Protein AF-A0A068RLD0-F1 (afdb_monomer)

Solvent-accessible surface area (backbone atoms only — not comparable to full-atom values): 59515 Å² total; per-residue (Å²): 131,88,86,85,87,88,84,91,85,89,87,86,87,90,86,86,86,90,85,85,86,89,87,92,86,91,91,86,91,84,88,92,81,88,86,88,89,85,88,83,85,86,84,85,84,87,80,84,80,76,86,76,79,76,85,68,75,95,74,76,73,64,62,68,60,53,54,56,52,52,64,69,56,54,84,63,63,58,48,75,42,72,33,58,31,39,39,32,17,35,70,66,40,95,51,32,33,37,39,74,50,76,45,65,38,77,26,29,44,34,42,27,74,58,65,34,31,42,37,39,34,32,40,47,73,54,72,64,68,99,77,73,49,73,57,79,63,46,43,36,37,40,38,40,49,62,85,55,41,54,85,42,26,42,45,57,27,53,48,92,81,79,46,37,32,37,43,36,36,46,39,83,38,31,57,52,38,28,38,56,46,86,59,62,96,88,57,99,58,77,70,44,43,27,45,40,50,72,48,76,51,83,89,88,65,97,62,87,62,79,77,79,78,48,48,52,57,69,99,80,77,98,74,70,82,50,59,51,71,62,45,70,31,28,25,41,37,31,35,30,53,40,81,47,71,67,38,46,49,45,54,52,55,46,52,58,55,31,28,77,71,37,33,24,75,56,90,87,48,94,73,67,48,68,67,75,68,46,75,39,52,56,81,64,67,54,70,74,53,96,92,50,94,74,75,53,88,57,68,80,89,56,83,86,74,60,58,63,65,30,60,70,34,60,68,45,38,53,52,53,49,17,35,44,49,71,52,71,39,54,73,79,63,56,50,71,66,36,48,50,63,50,48,77,39,55,62,69,53,41,54,50,50,55,53,48,54,54,49,51,45,73,66,66,72,70,80,93,82,75,95,81,80,94,72,86,84,73,98,78,60,80,70,61,66,49,60,67,74,59,55,51,55,57,51,53,53,44,74,67,38,69,65,49,70,46,54,71,60,65,65,62,77,73,82,66,89,68,67,95,55,57,41,67,42,39,37,38,37,41,32,61,57,40,70,35,40,48,76,68,40,81,42,66,29,23,58,56,49,63,70,46,50,91,53,37,82,40,40,34,39,41,30,46,28,37,55,70,78,36,76,61,77,44,64,88,42,104,59,40,52,51,59,49,48,50,47,53,52,49,41,37,49,75,63,13,40,49,53,85,88,42,53,27,35,60,60,53,36,28,71,67,34,52,74,63,42,24,34,38,27,33,41,54,56,100,88,52,39,55,63,63,54,52,64,67,70,38,57,54,86,89,40,35,31,48,31,39,37,45,40,54,63,12,55,47,66,44,60,44,50,80,58,50,79,55,55,76,92,31,54,32,66,79,77,36,74,69,47,70,36,78,40,74,45,88,92,42,80,86,50,80,61,49,75,31,56,49,35,39,16,42,30,35,25,2,62,56,34,41,39,53,43,32,61,65,71,62,62,89,67,94,70,56,63,28,29,36,25,37,40,40,49,31,27,43,15,24,30,35,57,33,92,85,43,61,77,63,22,34,35,40,23,68,69,20,53,73,42,52,44,92,50,44,52,37,23,38,65,50,62,37,45,75,39,62,17,64,49,30,60,48,55,51,47,38,36,44,56,28,56,22,55,65,63,48,60,49,50,41,46,50,56,54,49,56,57,53,67,36,45,87,77,35,63,65,63,28,31,52,55,24,54,63,58,55,47,96,89,38,59,34,45,52,51,25,50,44,37,73,72,39,41,54,81,74,62,36,64,67,57,51,50,50,52,52,50,52,43,53,49,51,55,48,40,27,42,68,45,44,49,35,65,39,87,52,29,34,27,20,34,47,45,60,39,89,78,65,74,54,48,59,69,25,32,40,36,28,37,59,47,97,80,66,45,84,95,41,59,47,73,46,64,47,71,28,41,38,33,28,81,79,36,62,49,66,16,15,44,32,72,35,36,29,41,90,53,83,90,54,65,80,45,39,19,34,38,31,37,31,66,43,62,78,60,38,67,44,44,30,23,61,58,38,57,20,41,67,44,56,36,33,41,32,62,46,74,64,68,49,43,34,86,91,45,43,58,37,74,48,71,89,72,79,75,74,87,51,63,69,45,94,73,68,50,73,66,54,50,45,52,50,52,46,54,43,59,54,58,64,46,47,70,57,38,57,53,20,33,56,39,46,26,71,71,38,93,57,14,31,74,29,73,66,26,46,53,34,33,51,55,35,54,48,50,70,41,24,69,51,33,63,49,84,79,82,85,57,75,91,67,53,66,82,52,39,42,52,50,71,66,56,79,62,53,56,68,46,83,45,86,51,60,67,26,49,59,31,61,67,65,50,77,60,59,66,48,52,52,59,44,54,78,66,70,69,74,74,80,91,80,68,88,82,75,67,71,83,69,67,82,80,78,80,82,93,86,131

Radius of gyration: 34.32 Å; Cα contacts (8 Å, |Δi|>4): 1783; chains: 1; bounding box: 108×121×88 Å

Foldseek 3Di:
DDDDDDDDDDDDDDDDDDDDDDDDDDDDDDDDDDDDDDDDDDDDDDDDDPPPPPPPPPPDPPVVVLLVVVVVVCVPFKFKAAFQKKFWAADQAPQEGATDDMARAPWMWMQGVQLQKIKTKGWAWDADDPPRDTDDTWIKIFMDHNVQADQQQWAKADDPPPQKIKIKGATQWFTFMWTWDDDDPPDPDDIFIATDLWDFDDPPDQDQDDDDPAQLDDDDDRGDRDTRLRGRTRIMMTMFGNPDVVRVVSSVVCVSVCCSVSNRPDPPAPDDSHRHGHYDHLQPDFDDDVPDDDGDRAHPDDVPLQDVLCLVPLLNLLLVLQCCLSLLDPSRLDDSLLSVLLSPDDSQLNNVLSVVSQVCLVVLDPPPDDDDDDDDDDDDDSVNSRNDDRSNVSSVVLVVDVVSVVSSVCPPDPCDPDDPQWDFAWEWEDESHGIRTDGGDTDRFFQLCVVCVVQNHQKHKYAYAYRSRHADDFPPDPRYHHVSSLVSLLSCAVRAGDRRPFGWHFQAAAPVQLLRRMGMTGTDDPVDDSVNSQVQLADLFPAFFLLLSRNLSNVRRDRWAWFDQDDPVQEAEPPDEWLKFWAADPVDRVDDIDIFTQAQQEWADELQLQVRRCVRVVPDDPGGFQKFFKDARSFTHMHGYDNVRPHSHIYDYPNRRSGGHPGGTIITDDGQDKAFDWDWLQLVLLLVLLPQDLVLLVVLLVVVVVLLVCLLVDLVSVLVVLLNVQDPVRVSVVLSVCSVVCCSVVVPVVSVVVSLVVSVVVLVCCQQIVTGTAPQKIKTAEDEDPVLPAEPLEKWAWEADSVPDPVRIDTDFAWKKKAFPPAQASQLIATGGYDDDPNCSSHYSYMYWHSDDNHHPQCLNLGGHRSTTIMMIGPDPSSARDPVSHNPGGDDLPADAADGDSGHDSSNSSVLSSVCSNQLCLVQLVQLLSQVLLVDPSRCPPPLSSVSSNQNSNSVCCSPRVDGDHDDPVSGDQEDEPSNVPSSGHYDQRPDSSSVSNVVSPPVVVVVSVVVVVPDPDPPPDDPPPPVVPPPPDDPDD

Structure (mmCIF, N/CA/C/O backbone):
data_AF-A0A068RLD0-F1
#
_entry.id   AF-A0A068RLD0-F1
#
loop_
_atom_site.group_PDB
_atom_site.id
_atom_site.type_symbol
_atom_site.label_atom_id
_atom_site.label_alt_id
_atom_site.label_comp_id
_atom_site.label_asym_id
_atom_site.label_entity_id
_atom_site.label_seq_id
_atom_site.pdbx_PDB_ins_code
_atom_site.Cartn_x
_atom_site.Cartn_y
_atom_site.Cartn_z
_atom_site.occupancy
_atom_site.B_iso_or_equiv
_atom_site.auth_seq_id
_atom_site.auth_comp_id
_atom_site.auth_asym_id
_atom_site.auth_atom_id
_atom_site.pdbx_PDB_model_num
ATOM 1 N N . MET A 1 1 ? 28.219 -47.970 17.536 1.00 28.02 1 MET A N 1
ATOM 2 C CA . MET A 1 1 ? 27.788 -49.389 17.518 1.00 28.02 1 MET A CA 1
ATOM 3 C C . MET A 1 1 ? 26.520 -49.421 16.662 1.00 28.02 1 MET A C 1
ATOM 5 O O . MET A 1 1 ? 25.699 -48.539 16.855 1.00 28.02 1 MET A O 1
ATOM 9 N N . LEU A 1 2 ? 26.481 -50.122 15.516 1.00 21.19 2 LEU A N 1
ATOM 10 C CA . LEU A 1 2 ? 26.138 -51.561 15.391 1.00 21.19 2 LEU A CA 1
ATOM 11 C C . LEU A 1 2 ? 24.759 -51.814 16.042 1.00 21.19 2 LEU A C 1
ATOM 13 O O . LEU A 1 2 ? 24.654 -51.588 17.239 1.00 21.19 2 LEU A O 1
ATOM 17 N N . GLY A 1 3 ? 23.659 -52.174 15.366 1.00 22.09 3 GLY A N 1
ATOM 18 C CA . GLY A 1 3 ? 23.424 -53.154 14.279 1.00 22.09 3 GLY A CA 1
ATOM 19 C C . GLY A 1 3 ? 22.401 -54.196 14.816 1.00 22.09 3 GLY A C 1
ATOM 20 O O . GLY A 1 3 ? 22.328 -54.346 16.028 1.00 22.09 3 GLY A O 1
ATOM 21 N N . ALA A 1 4 ? 21.567 -54.939 14.073 1.00 23.88 4 ALA A N 1
ATOM 22 C CA . ALA A 1 4 ? 21.276 -55.050 12.636 1.00 23.88 4 ALA A CA 1
ATOM 23 C C . ALA A 1 4 ? 19.882 -55.735 12.411 1.00 23.88 4 ALA A C 1
ATOM 25 O O . ALA A 1 4 ? 19.234 -56.151 13.367 1.00 23.88 4 ALA A O 1
ATOM 26 N N . PHE A 1 5 ? 19.438 -55.883 11.152 1.00 23.45 5 PHE A N 1
ATOM 27 C CA . PHE A 1 5 ? 18.302 -56.730 10.689 1.00 23.45 5 PHE A CA 1
ATOM 28 C C . PHE A 1 5 ? 18.820 -58.103 10.160 1.00 23.45 5 PHE A C 1
ATOM 30 O O . PHE A 1 5 ? 20.037 -58.244 10.033 1.00 23.45 5 PHE A O 1
ATOM 37 N N . PRO A 1 6 ? 17.990 -59.012 9.581 1.00 49.09 6 PRO A N 1
ATOM 38 C CA . PRO A 1 6 ? 16.738 -59.681 10.007 1.00 49.09 6 PRO A CA 1
ATOM 39 C C . PRO A 1 6 ? 16.940 -61.237 10.042 1.00 49.09 6 PRO A C 1
ATOM 41 O O . PRO A 1 6 ? 18.098 -61.658 10.051 1.00 49.09 6 PRO A O 1
ATOM 44 N N . PRO A 1 7 ? 15.904 -62.130 10.025 1.00 36.84 7 PRO A N 1
ATOM 45 C CA . PRO A 1 7 ? 15.426 -62.670 8.720 1.00 36.84 7 PRO A CA 1
ATOM 46 C C . PRO A 1 7 ? 13.983 -63.279 8.619 1.00 36.84 7 PRO A C 1
ATOM 48 O O . PRO A 1 7 ? 13.400 -63.698 9.606 1.00 36.84 7 PRO A O 1
ATOM 51 N N . ARG A 1 8 ? 13.479 -63.370 7.363 1.00 25.72 8 ARG A N 1
ATOM 52 C CA . ARG A 1 8 ? 12.731 -64.466 6.644 1.00 25.72 8 ARG A CA 1
ATOM 53 C C . ARG A 1 8 ? 11.837 -65.478 7.429 1.00 25.72 8 ARG A C 1
ATOM 55 O O . ARG A 1 8 ? 12.256 -65.973 8.459 1.00 25.72 8 ARG A O 1
ATOM 62 N N . VAL A 1 9 ? 10.694 -66.001 6.929 1.00 26.98 9 VAL A N 1
ATOM 63 C CA . VAL A 1 9 ? 9.975 -65.927 5.618 1.00 26.98 9 VAL A CA 1
ATOM 64 C C . VAL A 1 9 ? 8.508 -66.424 5.754 1.00 26.98 9 VAL A C 1
ATOM 66 O O . VAL A 1 9 ? 8.238 -67.208 6.659 1.00 26.98 9 VAL A O 1
ATOM 69 N N . SER A 1 10 ? 7.575 -66.053 4.849 1.00 26.17 10 SER A N 1
ATOM 70 C CA . SER A 1 10 ? 6.243 -66.705 4.653 1.00 26.17 10 SER A CA 1
ATOM 71 C C . SER A 1 10 ? 5.507 -66.246 3.365 1.00 26.17 10 SER A C 1
ATOM 73 O O . SER A 1 10 ? 5.958 -65.303 2.713 1.00 26.17 10 SER A O 1
ATOM 75 N N . ARG A 1 11 ? 4.381 -66.901 3.002 1.00 27.19 11 ARG A N 1
ATOM 76 C CA . ARG A 1 11 ? 3.351 -66.485 2.007 1.00 27.19 11 ARG A CA 1
ATOM 77 C C . ARG A 1 11 ? 1.984 -67.126 2.320 1.00 27.19 11 ARG A C 1
ATOM 79 O O . ARG A 1 11 ? 1.985 -68.248 2.817 1.00 27.19 11 ARG A O 1
ATOM 86 N N . LEU A 1 12 ? 0.875 -66.504 1.889 1.00 27.53 12 LEU A N 1
ATOM 87 C CA . LEU A 1 12 ? -0.168 -67.133 1.043 1.00 27.53 12 LEU A CA 1
ATOM 88 C C . LEU A 1 12 ? -1.182 -66.091 0.510 1.00 27.53 12 LEU A C 1
ATOM 90 O O . LEU A 1 12 ? -1.194 -64.949 0.967 1.00 27.53 12 LEU A O 1
ATOM 94 N N . ASP A 1 13 ? -1.959 -66.475 -0.506 1.00 28.69 13 ASP A N 1
ATOM 95 C CA . ASP A 1 13 ? -2.697 -65.585 -1.422 1.00 28.69 13 ASP A CA 1
ATOM 96 C C . ASP A 1 13 ? -4.200 -65.400 -1.090 1.00 28.69 13 ASP A C 1
ATOM 98 O O . ASP A 1 13 ? -4.769 -66.141 -0.290 1.00 28.69 13 ASP A O 1
ATOM 102 N N . GLY A 1 14 ? -4.879 -64.450 -1.759 1.00 27.56 14 GLY A N 1
ATOM 103 C CA . GLY A 1 14 ? -6.330 -64.239 -1.606 1.00 27.56 14 GLY A CA 1
ATOM 104 C C . GLY A 1 14 ? -7.023 -63.497 -2.762 1.00 27.56 14 GLY A C 1
ATOM 105 O O . GLY A 1 14 ? -6.972 -62.273 -2.833 1.00 27.56 14 GLY A O 1
ATOM 106 N N . VAL A 1 15 ? -7.719 -64.239 -3.638 1.00 30.12 15 VAL A N 1
ATOM 107 C CA . VAL A 1 15 ? -8.617 -63.757 -4.719 1.00 30.12 15 VAL A CA 1
ATOM 108 C C . VAL A 1 15 ? -9.711 -64.817 -4.951 1.00 30.12 15 VAL A C 1
ATOM 110 O O . VAL A 1 15 ? -9.358 -65.978 -5.163 1.00 30.12 15 VAL A O 1
ATOM 113 N N . PRO A 1 16 ? -11.022 -64.479 -4.916 1.00 40.56 16 PRO A N 1
ATOM 114 C CA . PRO A 1 16 ? -11.844 -64.631 -6.134 1.00 40.56 16 PRO A CA 1
ATOM 115 C C . PRO A 1 16 ? -12.998 -63.606 -6.318 1.00 40.56 16 PRO A C 1
ATOM 117 O O . PRO A 1 16 ? -13.191 -62.680 -5.537 1.00 40.56 16 PRO A O 1
ATOM 120 N N . ARG A 1 17 ? -13.734 -63.769 -7.432 1.00 35.38 17 ARG A N 1
ATOM 121 C CA . ARG A 1 17 ? -14.799 -62.897 -7.992 1.00 35.38 17 ARG A CA 1
ATOM 122 C C . ARG A 1 17 ? -16.193 -63.158 -7.376 1.00 35.38 17 ARG A C 1
ATOM 124 O O . ARG A 1 17 ? -16.347 -64.134 -6.646 1.00 35.38 17 ARG A O 1
ATOM 131 N N . PRO A 1 18 ? -17.236 -62.401 -7.790 1.00 31.47 18 PRO A N 1
ATOM 132 C CA . PRO A 1 18 ? -18.325 -63.071 -8.536 1.00 31.47 18 PRO A CA 1
ATOM 133 C C . PRO A 1 18 ? -18.993 -62.268 -9.692 1.00 31.47 18 PRO A C 1
ATOM 135 O O . PRO A 1 18 ? -18.652 -61.127 -9.992 1.00 31.47 18 PRO A O 1
ATOM 138 N N . GLN A 1 19 ? -19.960 -62.930 -10.342 1.00 28.09 19 GLN A N 1
ATOM 139 C CA . GLN A 1 19 ? -20.948 -62.520 -11.370 1.00 28.09 19 GLN A CA 1
ATOM 140 C C . GLN A 1 19 ? -22.228 -63.386 -11.120 1.00 28.09 19 GLN A C 1
ATOM 142 O O . GLN A 1 19 ? -22.089 -64.346 -10.355 1.00 28.09 19 GLN A O 1
ATOM 147 N N . PRO A 1 20 ? -23.414 -63.216 -11.769 1.00 51.72 20 PRO A N 1
ATOM 148 C CA . PRO A 1 20 ? -23.947 -62.148 -12.638 1.00 51.72 20 PRO A CA 1
ATOM 149 C C . PRO A 1 20 ? -25.430 -61.738 -12.296 1.00 51.72 20 PRO A C 1
ATOM 151 O O . PRO A 1 20 ? -25.898 -61.922 -11.179 1.00 51.72 20 PRO A O 1
ATOM 154 N N . PHE A 1 21 ? -26.166 -61.169 -13.270 1.00 39.25 21 PHE A N 1
ATOM 155 C CA . PHE A 1 21 ? -27.573 -60.684 -13.241 1.00 39.25 21 PHE A CA 1
ATOM 156 C C . PHE A 1 21 ? -28.692 -61.758 -13.181 1.00 39.25 21 PHE A C 1
ATOM 158 O O . PHE A 1 21 ? -28.476 -62.897 -13.594 1.00 39.25 21 PHE A O 1
ATOM 165 N N . PRO A 1 22 ? -29.948 -61.328 -12.903 1.00 43.12 22 PRO A N 1
ATOM 166 C CA . PRO A 1 22 ? -31.121 -61.746 -13.703 1.00 43.12 22 PRO A CA 1
ATOM 167 C C . PRO A 1 22 ? -32.004 -60.578 -14.246 1.00 43.12 22 PRO A C 1
ATOM 169 O O . PRO A 1 22 ? -31.685 -59.404 -14.068 1.00 43.12 22 PRO A O 1
ATOM 172 N N . ARG A 1 23 ? -33.108 -60.900 -14.957 1.00 33.16 23 ARG A N 1
ATOM 173 C CA . ARG A 1 23 ? -34.070 -59.982 -15.640 1.00 33.16 23 ARG A CA 1
ATOM 174 C C . ARG A 1 23 ? -35.529 -60.224 -15.178 1.00 33.16 23 ARG A C 1
ATOM 176 O O . ARG A 1 23 ? -35.827 -61.354 -14.806 1.00 33.16 23 ARG A O 1
ATOM 183 N N . GLY A 1 24 ? -36.465 -59.270 -15.357 1.00 28.81 24 GLY A N 1
ATOM 184 C CA . GLY A 1 24 ? -37.922 -59.565 -15.340 1.00 28.81 24 GLY A CA 1
ATOM 185 C C . GLY A 1 24 ? -38.909 -58.369 -15.320 1.00 28.81 24 GLY A C 1
ATOM 186 O O . GLY A 1 24 ? -38.668 -57.381 -14.640 1.00 28.81 24 GLY A O 1
ATOM 187 N N . LEU A 1 25 ? -40.034 -58.493 -16.046 1.00 37.06 25 LEU A N 1
ATOM 188 C CA . LEU A 1 25 ? -41.263 -57.647 -16.104 1.00 37.06 25 LEU A CA 1
ATOM 189 C C . LEU A 1 25 ? -42.478 -58.620 -16.151 1.00 37.06 25 LEU A C 1
ATOM 191 O O . LEU A 1 25 ? -42.231 -59.735 -16.629 1.00 37.06 25 LEU A O 1
ATOM 195 N N . PRO A 1 26 ? -43.741 -58.306 -15.723 1.00 46.44 26 PRO A N 1
ATOM 196 C CA . PRO A 1 26 ? -44.653 -57.340 -16.405 1.00 46.44 26 PRO A CA 1
ATOM 197 C C . PRO A 1 26 ? -45.846 -56.740 -15.570 1.00 46.44 26 PRO A C 1
ATOM 199 O O . PRO A 1 26 ? -45.991 -57.027 -14.388 1.00 46.44 26 PRO A O 1
ATOM 202 N N . GLY A 1 27 ? -46.768 -55.977 -16.204 1.00 29.25 27 GLY A N 1
ATOM 203 C CA . GLY A 1 27 ? -48.159 -55.738 -15.716 1.00 29.25 27 GLY A CA 1
ATOM 204 C C . GLY A 1 27 ? -48.729 -54.301 -15.855 1.00 29.25 27 GLY A C 1
ATOM 205 O O . GLY A 1 27 ? -48.000 -53.343 -15.625 1.00 29.25 27 GLY A O 1
ATOM 206 N N . VAL A 1 28 ? -50.019 -54.130 -16.229 1.00 37.81 28 VAL A N 1
ATOM 207 C CA . VAL A 1 28 ? -50.714 -52.816 -16.431 1.00 37.81 28 VAL A CA 1
ATOM 208 C C . VAL A 1 28 ? -52.245 -52.907 -16.203 1.00 37.81 28 VAL A C 1
ATOM 210 O O . VAL A 1 28 ? -52.850 -53.883 -16.646 1.00 37.81 28 VAL A O 1
ATOM 213 N N . PRO A 1 29 ? -52.899 -51.871 -15.623 1.00 35.53 29 PRO A N 1
ATOM 214 C CA . PRO A 1 29 ? -54.190 -51.368 -16.148 1.00 35.53 29 PRO A CA 1
ATOM 215 C C . PRO A 1 29 ? -54.297 -49.816 -16.300 1.00 35.53 29 PRO A C 1
ATOM 217 O O . PRO A 1 29 ? -53.360 -49.073 -16.029 1.00 35.53 29 PRO A O 1
ATOM 220 N N . ARG A 1 30 ? -55.454 -49.343 -16.804 1.00 29.80 30 ARG A N 1
ATOM 221 C CA . ARG A 1 30 ? -55.883 -47.954 -17.178 1.00 29.80 30 ARG A CA 1
ATOM 222 C C . ARG A 1 30 ? -57.236 -47.611 -16.468 1.00 29.80 30 ARG A C 1
ATOM 224 O O . ARG A 1 30 ? -57.635 -48.470 -15.683 1.00 29.80 30 ARG A O 1
ATOM 231 N N . PRO A 1 31 ? -58.019 -46.510 -16.719 1.00 45.66 31 PRO A N 1
ATOM 232 C CA . PRO A 1 31 ? -57.948 -45.371 -17.671 1.00 45.66 31 PRO A CA 1
ATOM 233 C C . PRO A 1 31 ? -57.865 -43.995 -16.933 1.00 45.66 31 PRO A C 1
ATOM 235 O O . PRO A 1 31 ? -56.891 -43.917 -16.188 1.00 45.66 31 PRO A O 1
ATOM 238 N N . PRO A 1 32 ? -58.702 -42.909 -17.050 1.00 37.38 32 PRO A N 1
ATOM 239 C CA . PRO A 1 32 ? -59.930 -42.577 -17.826 1.00 37.38 32 PRO A CA 1
ATOM 240 C C . PRO A 1 32 ? -59.665 -41.711 -19.100 1.00 37.38 32 PRO A C 1
ATOM 242 O O . PRO A 1 32 ? -58.655 -41.916 -19.773 1.00 37.38 32 PRO A O 1
ATOM 245 N N . ARG A 1 33 ? -60.583 -40.793 -19.489 1.00 28.34 33 ARG A N 1
ATOM 246 C CA . ARG A 1 33 ? -60.501 -39.851 -20.642 1.00 28.34 33 ARG A CA 1
ATOM 247 C C . ARG A 1 33 ? -61.325 -38.551 -20.435 1.00 28.34 33 ARG A C 1
ATOM 249 O O . ARG A 1 33 ? -62.313 -38.581 -19.720 1.00 28.34 33 ARG A O 1
ATOM 256 N N . PHE A 1 34 ? -60.910 -37.484 -21.142 1.00 36.94 34 PHE A N 1
ATOM 257 C CA . PHE A 1 34 ? -61.601 -36.262 -21.651 1.00 36.94 34 PHE A CA 1
ATOM 258 C C . PHE A 1 34 ? -63.093 -35.970 -21.342 1.00 36.94 34 PHE A C 1
ATOM 260 O O . PHE A 1 34 ? -63.928 -36.869 -21.397 1.00 36.94 34 PHE A O 1
ATOM 267 N N . PRO A 1 35 ? -63.460 -34.667 -21.271 1.00 31.70 35 PRO A N 1
ATOM 268 C CA . PRO A 1 35 ? -64.097 -34.028 -22.448 1.00 31.70 35 PRO A CA 1
ATOM 269 C C . PRO A 1 35 ? -63.498 -32.656 -22.868 1.00 31.70 35 PRO A C 1
ATOM 271 O O . PRO A 1 35 ? -62.536 -32.169 -22.281 1.00 31.70 35 PRO A O 1
ATOM 274 N N . ARG A 1 36 ? -64.054 -32.045 -23.932 1.00 30.12 36 ARG A N 1
ATOM 275 C CA . ARG A 1 36 ? -63.755 -30.675 -24.425 1.00 30.12 36 ARG A CA 1
ATOM 276 C C . ARG A 1 36 ? -64.748 -29.648 -23.850 1.00 30.12 36 ARG A C 1
ATOM 278 O O . ARG A 1 36 ? -65.893 -30.014 -23.608 1.00 30.12 36 ARG A O 1
ATOM 285 N N . GLY A 1 37 ? -64.368 -28.366 -23.783 1.00 25.53 37 GLY A N 1
ATOM 286 C CA . GLY A 1 37 ? -65.290 -27.257 -23.485 1.00 25.53 37 GLY A CA 1
ATOM 287 C C . GLY A 1 37 ? -64.806 -25.877 -23.966 1.00 25.53 37 GLY A C 1
ATOM 288 O O . GLY A 1 37 ? -63.757 -25.402 -23.551 1.00 25.53 37 GLY A O 1
ATOM 289 N N . LEU A 1 38 ? -65.602 -25.247 -24.833 1.00 30.25 38 LEU A N 1
ATOM 290 C CA . LEU A 1 38 ? -65.668 -23.810 -25.174 1.00 30.25 38 LEU A CA 1
ATOM 291 C C . LEU A 1 38 ? -67.166 -23.436 -25.047 1.00 30.25 38 LEU A C 1
ATOM 293 O O . LEU A 1 38 ? -67.977 -24.348 -25.243 1.00 30.25 38 LEU A O 1
ATOM 297 N N . PRO A 1 39 ? -67.576 -22.187 -24.720 1.00 34.44 39 PRO A N 1
ATOM 298 C CA . PRO A 1 39 ? -67.117 -20.931 -25.343 1.00 34.44 39 PRO A CA 1
ATOM 299 C C . PRO A 1 39 ? -66.804 -19.779 -24.351 1.00 34.44 39 PRO A C 1
ATOM 301 O O . PRO A 1 39 ? -66.847 -19.982 -23.144 1.00 34.44 39 PRO A O 1
ATOM 304 N N . GLY A 1 40 ? -66.463 -18.572 -24.851 1.00 24.05 40 GLY A N 1
ATOM 305 C CA . GLY A 1 40 ? -66.048 -17.447 -23.981 1.00 24.05 40 GLY A CA 1
ATOM 306 C C . GLY A 1 40 ? -66.078 -15.999 -24.522 1.00 24.05 40 GLY A C 1
ATOM 307 O O . GLY A 1 40 ? -66.338 -15.117 -23.718 1.00 24.05 40 GLY A O 1
ATOM 308 N N . VAL A 1 41 ? -65.923 -15.748 -25.841 1.00 24.75 41 VAL A N 1
ATOM 309 C CA . VAL A 1 41 ? -66.081 -14.411 -26.507 1.00 24.75 41 VAL A CA 1
ATOM 310 C C . VAL A 1 41 ? -64.989 -13.353 -26.153 1.00 24.75 41 VAL A C 1
ATOM 312 O O . VAL A 1 41 ? -64.486 -13.357 -25.036 1.00 24.75 41 VAL A O 1
ATOM 315 N N . PRO A 1 42 ? -64.622 -12.384 -27.029 1.00 30.02 42 PRO A N 1
ATOM 316 C CA . PRO A 1 42 ? -64.396 -12.401 -28.483 1.00 30.02 42 PRO A CA 1
ATOM 317 C C . PRO A 1 42 ? -62.907 -12.126 -28.854 1.00 30.02 42 PRO A C 1
ATOM 319 O O . PRO A 1 42 ? -62.048 -11.956 -27.993 1.00 30.02 42 PRO A O 1
ATOM 322 N N . ARG A 1 43 ? -62.591 -12.005 -30.155 1.00 35.38 43 ARG A N 1
ATOM 323 C CA . ARG A 1 43 ? -61.360 -11.343 -30.648 1.00 35.38 43 ARG A CA 1
ATOM 324 C C . ARG A 1 43 ? -61.697 -9.978 -31.264 1.00 35.38 43 ARG A C 1
ATOM 326 O O . ARG A 1 43 ? -62.650 -9.933 -32.038 1.00 35.38 43 ARG A O 1
ATOM 333 N N . PRO A 1 44 ? -60.866 -8.942 -31.062 1.00 29.95 44 PRO A N 1
ATOM 334 C CA . PRO A 1 44 ? -60.756 -7.813 -31.977 1.00 29.95 44 PRO A CA 1
ATOM 335 C C . PRO A 1 44 ? -59.614 -8.004 -32.988 1.00 29.95 44 PRO A C 1
ATOM 337 O O . PRO A 1 44 ? -58.543 -8.527 -32.689 1.00 29.95 44 PRO A O 1
ATOM 340 N N . GLU A 1 45 ? -59.926 -7.563 -34.193 1.00 24.69 45 GLU A N 1
ATOM 341 C CA . GLU A 1 45 ? -59.265 -7.626 -35.494 1.00 24.69 45 GLU A CA 1
ATOM 342 C C . GLU A 1 45 ? -57.811 -7.114 -35.623 1.00 24.69 45 GLU A C 1
ATOM 344 O O . GLU A 1 45 ? -57.210 -6.514 -34.734 1.00 24.69 45 GLU A O 1
ATOM 349 N N . VAL A 1 46 ? -57.241 -7.370 -36.807 1.00 29.53 46 VAL A N 1
ATOM 350 C CA . VAL A 1 46 ? -55.878 -7.001 -37.214 1.00 29.53 46 VAL A CA 1
ATOM 351 C C . VAL A 1 46 ? -55.832 -5.574 -37.763 1.00 29.53 46 VAL A C 1
ATOM 353 O O . VAL A 1 46 ? -56.498 -5.280 -38.750 1.00 29.53 46 VAL A O 1
ATOM 356 N N . PHE A 1 47 ? -54.922 -4.742 -37.247 1.00 26.19 47 PHE A N 1
ATOM 357 C CA . PHE A 1 47 ? -54.402 -3.591 -37.997 1.00 26.19 47 PHE A CA 1
ATOM 358 C C . PHE A 1 47 ? -53.070 -3.948 -38.685 1.00 26.19 47 PHE A C 1
ATOM 360 O O . PHE A 1 47 ? -52.167 -4.486 -38.032 1.00 26.19 47 PHE A O 1
ATOM 367 N N . PRO A 1 48 ? -52.903 -3.667 -39.992 1.00 25.97 48 PRO A N 1
ATOM 368 C CA . PRO A 1 48 ? -51.721 -4.081 -40.739 1.00 25.97 48 PRO A CA 1
ATOM 369 C C . PRO A 1 48 ? -50.499 -3.223 -40.389 1.00 25.97 48 PRO A C 1
ATOM 371 O O . PRO A 1 48 ? -50.468 -2.014 -40.627 1.00 25.97 48 PRO A O 1
ATOM 374 N N . ARG A 1 49 ? -49.428 -3.858 -39.896 1.00 27.34 49 ARG A N 1
ATOM 375 C CA . ARG A 1 49 ? -48.106 -3.216 -39.873 1.00 27.34 49 ARG A CA 1
ATOM 376 C C . ARG A 1 49 ? -47.622 -3.044 -41.313 1.00 27.34 49 ARG A C 1
ATOM 378 O O . ARG A 1 49 ? -47.496 -4.028 -42.038 1.00 27.34 49 ARG A O 1
ATOM 385 N N . ARG A 1 50 ? -47.335 -1.798 -41.710 1.00 25.30 50 ARG A N 1
ATOM 386 C CA . ARG A 1 50 ? -46.732 -1.470 -43.014 1.00 25.30 50 ARG A CA 1
ATOM 387 C C . ARG A 1 50 ? -45.475 -2.325 -43.253 1.00 25.30 50 ARG A C 1
ATOM 389 O O . ARG A 1 50 ? -44.702 -2.506 -42.308 1.00 25.30 50 ARG A O 1
ATOM 396 N N . PRO A 1 51 ? -45.214 -2.788 -44.489 1.00 23.12 51 PRO A N 1
ATOM 397 C CA . PRO A 1 51 ? -43.950 -3.430 -44.814 1.00 23.12 51 PRO A CA 1
ATOM 398 C C . PRO A 1 51 ? -42.821 -2.396 -44.730 1.00 23.12 51 PRO A C 1
ATOM 400 O O . PRO A 1 51 ? -42.623 -1.596 -45.640 1.00 23.12 51 PRO A O 1
ATOM 403 N N . VAL A 1 52 ? -42.060 -2.416 -43.634 1.00 27.53 52 VAL A N 1
ATOM 404 C CA . VAL A 1 52 ? -40.742 -1.775 -43.611 1.00 27.53 52 VAL A CA 1
ATOM 405 C C . VAL A 1 52 ? -39.849 -2.602 -44.526 1.00 27.53 52 VAL A C 1
ATOM 407 O O . VAL A 1 52 ? -39.489 -3.735 -44.203 1.00 27.53 52 VAL A O 1
ATOM 410 N N . THR A 1 53 ? -39.537 -2.053 -45.697 1.00 24.95 53 THR A N 1
ATOM 411 C CA . THR A 1 53 ? -38.658 -2.676 -46.687 1.00 24.95 53 THR A CA 1
ATOM 412 C C . THR A 1 53 ? -37.265 -2.849 -46.093 1.00 24.95 53 THR A C 1
ATOM 414 O O . THR A 1 53 ? -36.478 -1.903 -46.033 1.00 24.95 53 THR A O 1
ATOM 417 N N . ASN A 1 54 ? -36.956 -4.070 -45.652 1.00 27.88 54 ASN A N 1
ATOM 418 C CA . ASN A 1 54 ? -35.612 -4.454 -45.239 1.00 27.88 54 ASN A CA 1
ATOM 419 C C . ASN A 1 54 ? -34.682 -4.455 -46.461 1.00 27.88 54 ASN A C 1
ATOM 421 O O . ASN A 1 54 ? -34.398 -5.505 -47.034 1.00 27.88 54 ASN A O 1
ATOM 425 N N . ASN A 1 55 ? -34.128 -3.287 -46.794 1.00 28.28 55 ASN A N 1
ATOM 426 C CA . ASN A 1 55 ? -32.885 -3.176 -47.558 1.00 28.28 55 ASN A CA 1
ATOM 427 C C . ASN A 1 55 ? -31.716 -3.631 -46.665 1.00 28.28 55 ASN A C 1
ATOM 429 O O . ASN A 1 55 ? -30.835 -2.861 -46.288 1.00 28.28 55 ASN A O 1
ATOM 433 N N . SER A 1 56 ? -31.752 -4.902 -46.261 1.00 29.41 56 SER A N 1
ATOM 434 C CA . SER A 1 56 ? -30.753 -5.517 -45.401 1.00 29.41 56 SER A CA 1
ATOM 435 C C . SER A 1 56 ? -29.488 -5.788 -46.206 1.00 29.41 56 SER A C 1
ATOM 437 O O . SER A 1 56 ? -29.405 -6.791 -46.917 1.00 29.41 56 SER A O 1
ATOM 439 N N . THR A 1 57 ? -28.488 -4.920 -46.068 1.00 28.98 57 THR A N 1
ATOM 440 C CA . THR A 1 57 ? -27.139 -5.161 -46.589 1.00 28.98 57 THR A CA 1
ATOM 441 C C . THR A 1 57 ? -26.587 -6.479 -46.017 1.00 28.98 57 THR A C 1
ATOM 443 O O . THR A 1 57 ? -26.471 -6.627 -44.794 1.00 28.98 57 THR A O 1
ATOM 446 N N . PRO A 1 58 ? -26.254 -7.479 -46.857 1.00 30.72 58 PRO A N 1
ATOM 447 C CA . PRO A 1 58 ? -26.018 -8.852 -46.406 1.00 30.72 58 PRO A CA 1
ATOM 448 C C . PRO A 1 58 ? -24.589 -9.065 -45.867 1.00 30.72 58 PRO A C 1
ATOM 450 O O . PRO A 1 58 ? -23.844 -9.890 -46.386 1.00 30.72 58 PRO A O 1
ATOM 453 N N . GLN A 1 59 ? -24.178 -8.320 -44.829 1.00 35.84 59 GLN A N 1
ATOM 454 C CA . GLN A 1 59 ? -22.779 -8.329 -44.353 1.00 35.84 59 GLN A CA 1
ATOM 455 C C . GLN A 1 59 ? -22.541 -8.549 -42.845 1.00 35.84 59 GLN A C 1
ATOM 457 O O . GLN A 1 59 ? -21.411 -8.849 -42.469 1.00 35.84 59 GLN A O 1
ATOM 462 N N . GLN A 1 60 ? -23.544 -8.469 -41.956 1.00 35.44 60 GLN A N 1
ATOM 463 C CA . GLN A 1 60 ? -23.285 -8.526 -40.496 1.00 35.44 60 GLN A CA 1
ATOM 464 C C . GLN A 1 60 ? -23.575 -9.865 -39.784 1.00 35.44 60 GLN A C 1
ATOM 466 O O . GLN A 1 60 ? -23.204 -10.022 -38.622 1.00 35.44 60 GLN A O 1
ATOM 471 N N . ARG A 1 61 ? -24.158 -10.870 -40.453 1.00 33.53 61 ARG A N 1
ATOM 472 C CA . ARG A 1 61 ? -24.437 -12.192 -39.839 1.00 33.53 61 ARG A CA 1
ATOM 473 C C . ARG A 1 61 ? -23.266 -13.205 -39.734 1.00 33.53 61 ARG A C 1
ATOM 475 O O . ARG A 1 61 ? -23.370 -14.060 -38.856 1.00 33.53 61 ARG A O 1
ATOM 482 N N . PRO A 1 62 ? -22.147 -13.149 -40.496 1.00 36.88 62 PRO A N 1
ATOM 483 C CA . PRO A 1 62 ? -21.096 -14.181 -40.401 1.00 36.88 62 PRO A CA 1
ATOM 484 C C . PRO A 1 62 ? -20.405 -14.305 -39.030 1.00 36.88 62 PRO A C 1
ATOM 486 O O . PRO A 1 62 ? -20.020 -15.402 -38.625 1.00 36.88 62 PRO A O 1
ATOM 489 N N . ARG A 1 63 ? -20.245 -13.190 -38.299 1.00 38.44 63 ARG A N 1
ATOM 490 C CA . ARG A 1 63 ? -19.356 -13.114 -37.122 1.00 38.44 63 ARG A CA 1
ATOM 491 C C . ARG A 1 63 ? -19.741 -14.065 -35.982 1.00 38.44 63 ARG A C 1
ATOM 493 O O . ARG A 1 63 ? -18.863 -14.721 -35.433 1.00 38.44 63 ARG A O 1
ATOM 500 N N . GLN A 1 64 ? -21.024 -14.182 -35.630 1.00 36.88 64 GLN A N 1
ATOM 501 C CA . GLN A 1 64 ? -21.443 -15.031 -34.500 1.00 36.88 64 GLN A CA 1
ATOM 502 C C . GLN A 1 64 ? -21.274 -16.535 -34.773 1.00 36.88 64 GLN A C 1
ATOM 504 O O . GLN A 1 64 ? -20.942 -17.285 -33.857 1.00 36.88 64 GLN A O 1
ATOM 509 N N . HIS A 1 65 ? -21.456 -16.981 -36.021 1.00 36.12 65 HIS A N 1
ATOM 510 C CA . HIS A 1 65 ? -21.248 -18.387 -36.382 1.00 36.12 65 HIS A CA 1
ATOM 511 C C . HIS A 1 65 ? -19.766 -18.776 -36.405 1.00 36.12 65 HIS A C 1
ATOM 513 O O . HIS A 1 65 ? -19.439 -19.900 -36.032 1.00 36.12 65 HIS A O 1
ATOM 519 N N . TYR A 1 66 ? -18.876 -17.855 -36.792 1.00 41.75 66 TYR A N 1
ATOM 520 C CA . TYR A 1 66 ? -17.427 -18.072 -36.763 1.00 41.75 66 TYR A CA 1
ATOM 521 C C . TYR A 1 66 ? -16.925 -18.342 -35.336 1.00 41.75 66 TYR A C 1
ATOM 523 O O . TYR A 1 66 ? -16.329 -19.389 -35.087 1.00 41.75 66 TYR A O 1
ATOM 531 N N . TYR A 1 67 ? -17.254 -17.466 -34.377 1.00 42.75 67 TYR A N 1
ATOM 532 C CA . TYR A 1 67 ? -16.827 -17.643 -32.983 1.00 42.75 67 TYR A CA 1
ATOM 533 C C . TYR A 1 67 ? -17.381 -18.930 -32.351 1.00 42.75 67 TYR A C 1
ATOM 535 O O . TYR A 1 67 ? -16.599 -19.688 -31.786 1.00 42.75 67 TYR A O 1
ATOM 543 N N . ARG A 1 68 ? -18.669 -19.261 -32.551 1.00 42.16 68 ARG A N 1
ATOM 544 C CA . ARG A 1 68 ? -19.247 -20.536 -32.070 1.00 42.16 68 ARG A CA 1
ATOM 545 C C . ARG A 1 68 ? -18.557 -21.784 -32.624 1.00 42.16 68 ARG A C 1
ATOM 547 O O . ARG A 1 68 ? -18.507 -22.805 -31.943 1.00 42.16 68 ARG A O 1
ATOM 554 N N . ARG A 1 69 ? -18.043 -21.730 -33.857 1.00 40.78 69 ARG A N 1
ATOM 555 C CA . ARG A 1 69 ? -17.345 -22.870 -34.470 1.00 40.78 69 ARG A CA 1
ATOM 556 C C . ARG A 1 69 ? -15.948 -23.056 -33.874 1.00 40.78 69 ARG A C 1
ATOM 558 O O . ARG A 1 69 ? -15.570 -24.187 -33.590 1.00 40.78 69 ARG A O 1
ATOM 565 N N . ILE A 1 70 ? -15.243 -21.955 -33.597 1.00 47.22 70 ILE A N 1
ATOM 566 C CA . ILE A 1 70 ? -13.953 -21.981 -32.892 1.00 47.22 70 ILE A CA 1
ATOM 567 C C . ILE A 1 70 ? -14.130 -22.433 -31.436 1.00 47.22 70 ILE A C 1
ATOM 569 O O . ILE A 1 70 ? -13.364 -23.277 -30.981 1.00 47.22 70 ILE A O 1
ATOM 573 N N . GLU A 1 71 ? -15.166 -21.962 -30.729 1.00 45.34 71 GLU A N 1
ATOM 574 C CA . GLU A 1 71 ? -15.511 -22.426 -29.371 1.00 45.34 71 GLU A CA 1
ATOM 575 C C . GLU A 1 71 ? -15.636 -23.961 -29.309 1.00 45.34 71 GLU A C 1
ATOM 577 O O . GLU A 1 71 ? -15.125 -24.584 -28.379 1.00 45.34 71 GLU A O 1
ATOM 582 N N . GLN A 1 72 ? -16.217 -24.589 -30.337 1.00 41.78 72 GLN A N 1
ATOM 583 C CA . GLN A 1 72 ? -16.334 -26.050 -30.448 1.00 41.78 72 GLN A CA 1
ATOM 584 C C . GLN A 1 72 ? -15.023 -26.768 -30.836 1.00 41.78 72 GLN A C 1
ATOM 586 O O . GLN A 1 72 ? -14.868 -27.948 -30.528 1.00 41.78 72 GLN A O 1
ATOM 591 N N . GLN A 1 73 ? -14.057 -26.085 -31.460 1.00 43.41 73 GLN A N 1
ATOM 592 C CA . GLN A 1 73 ? -12.742 -26.651 -31.814 1.00 43.41 73 GLN A CA 1
ATOM 593 C C . GLN A 1 73 ? -11.725 -26.636 -30.651 1.00 43.41 73 GLN A C 1
ATOM 595 O O . GLN A 1 73 ? -10.672 -27.267 -30.753 1.00 43.41 73 GLN A O 1
ATOM 600 N N . THR A 1 74 ? -12.044 -25.997 -29.517 1.00 43.44 74 THR A N 1
ATOM 601 C CA . THR A 1 74 ? -11.159 -25.835 -28.335 1.00 43.44 74 THR A CA 1
ATOM 602 C C . THR A 1 74 ? -10.726 -27.130 -27.622 1.00 43.44 74 THR A C 1
ATOM 604 O O . THR A 1 74 ? -9.968 -27.080 -26.651 1.00 43.44 74 THR A O 1
ATOM 607 N N . GLN A 1 75 ? -11.135 -28.314 -28.097 1.00 45.38 75 GLN A N 1
ATOM 608 C CA . GLN A 1 75 ? -10.628 -29.591 -27.579 1.00 45.38 75 GLN A CA 1
ATOM 609 C C . GLN A 1 75 ? -9.109 -29.765 -27.781 1.00 45.38 75 GLN A C 1
ATOM 611 O O . GLN A 1 75 ? -8.474 -30.458 -26.982 1.00 45.38 75 GLN A O 1
ATOM 616 N N . ARG A 1 76 ? -8.502 -29.101 -28.781 1.00 49.16 76 ARG A N 1
ATOM 617 C CA . ARG A 1 76 ? -7.039 -28.932 -28.859 1.00 49.16 76 ARG A CA 1
ATOM 618 C C . ARG A 1 76 ? -6.611 -27.716 -28.038 1.00 49.16 76 ARG A C 1
ATOM 620 O O . ARG A 1 76 ? -7.056 -26.600 -28.274 1.00 49.16 76 ARG A O 1
ATOM 627 N N . LYS A 1 77 ? -5.753 -27.957 -27.042 1.00 66.19 77 LYS A N 1
ATOM 628 C CA . LYS A 1 77 ? -5.540 -27.044 -25.901 1.00 66.19 77 LYS A CA 1
ATOM 629 C C . LYS A 1 77 ? -4.313 -26.130 -26.016 1.00 66.19 77 LYS A C 1
ATOM 631 O O . LYS A 1 77 ? -4.146 -25.251 -25.172 1.00 66.19 77 LYS A O 1
ATOM 636 N N . TYR A 1 78 ? -3.467 -26.358 -27.018 1.00 72.88 78 TYR A N 1
ATOM 637 C CA . TYR A 1 78 ? -2.262 -25.596 -27.351 1.00 72.88 78 TYR A CA 1
ATOM 638 C C . TYR A 1 78 ? -1.824 -25.948 -28.783 1.00 72.88 78 TYR A C 1
ATOM 640 O O . TYR A 1 78 ? -2.124 -27.044 -29.262 1.00 72.88 78 TYR A O 1
ATOM 648 N N . THR A 1 79 ? -1.090 -25.051 -29.438 1.00 80.31 79 THR A N 1
ATOM 649 C CA . THR A 1 79 ? -0.535 -25.254 -30.787 1.00 80.31 79 THR A CA 1
ATOM 650 C C . THR A 1 79 ? 0.989 -25.210 -30.723 1.00 80.31 79 THR A C 1
ATOM 652 O O . THR A 1 79 ? 1.546 -24.336 -30.064 1.00 80.31 79 THR A O 1
ATOM 655 N N . VAL A 1 80 ? 1.668 -26.147 -31.393 1.00 85.62 80 VAL A N 1
ATOM 656 C CA . VAL A 1 80 ? 3.141 -26.225 -31.455 1.00 85.62 80 VAL A CA 1
ATOM 657 C C . VAL A 1 80 ? 3.584 -26.107 -32.906 1.00 85.62 80 VAL A C 1
ATOM 659 O O . VAL A 1 80 ? 3.270 -26.988 -33.711 1.00 85.62 80 VAL A O 1
ATOM 662 N N . VAL A 1 81 ? 4.347 -25.070 -33.240 1.00 86.94 81 VAL A N 1
ATOM 663 C CA . VAL A 1 81 ? 4.945 -24.893 -34.570 1.00 86.94 81 VAL A CA 1
ATOM 664 C C . VAL A 1 81 ? 6.461 -25.091 -34.458 1.00 86.94 81 VAL A C 1
ATOM 666 O O . VAL A 1 81 ? 7.099 -24.365 -33.695 1.00 86.94 81 VAL A O 1
ATOM 669 N N . PRO A 1 82 ? 7.051 -26.077 -35.163 1.00 87.31 82 PRO A N 1
ATOM 670 C CA . PRO A 1 82 ? 8.498 -26.180 -35.290 1.00 87.31 82 PRO A CA 1
ATOM 671 C C . PRO A 1 82 ? 9.002 -25.084 -36.235 1.00 87.31 82 PRO A C 1
ATOM 673 O O . PRO A 1 82 ? 8.362 -24.790 -37.250 1.00 87.31 82 PRO A O 1
ATOM 676 N N . CYS A 1 83 ? 10.145 -24.500 -35.904 1.00 89.19 83 CYS A N 1
ATOM 677 C CA . CYS A 1 83 ? 10.746 -23.394 -36.635 1.00 89.19 83 CYS A CA 1
ATOM 678 C C . CYS A 1 83 ? 12.143 -23.788 -37.134 1.00 89.19 83 CYS A C 1
ATOM 680 O O . CYS A 1 83 ? 12.765 -24.707 -36.609 1.00 89.19 83 CYS A O 1
ATOM 682 N N . VAL A 1 84 ? 12.611 -23.102 -38.173 1.00 89.25 84 VAL A N 1
ATOM 683 C CA . VAL A 1 84 ? 13.947 -23.289 -38.766 1.00 89.25 84 VAL A CA 1
ATOM 684 C C . VAL A 1 84 ? 14.959 -22.333 -38.132 1.00 89.25 84 VAL A C 1
ATOM 686 O O . VAL A 1 84 ? 16.112 -22.696 -37.945 1.00 89.25 84 VAL A O 1
ATOM 689 N N . ALA A 1 85 ? 14.508 -21.128 -37.781 1.00 90.38 85 ALA A N 1
ATOM 690 C CA . ALA A 1 85 ? 15.318 -20.068 -37.197 1.00 90.38 85 ALA A CA 1
ATOM 691 C C . ALA A 1 85 ? 14.493 -19.224 -36.214 1.00 90.38 85 ALA A C 1
ATOM 693 O O . ALA A 1 85 ? 13.262 -19.137 -36.345 1.00 90.38 85 ALA A O 1
ATOM 694 N N . LEU A 1 86 ? 15.187 -18.587 -35.274 1.00 92.19 86 LEU A N 1
ATOM 695 C CA . LEU A 1 86 ? 14.720 -17.493 -34.426 1.00 92.19 86 LEU A CA 1
ATOM 696 C C . LEU A 1 86 ? 15.722 -16.341 -34.532 1.00 92.19 86 LEU A C 1
ATOM 698 O O . LEU A 1 86 ? 16.863 -16.503 -34.111 1.00 92.19 86 LEU A O 1
ATOM 702 N N . THR A 1 87 ? 15.245 -15.189 -34.992 1.00 90.56 87 THR A N 1
ATOM 703 C CA . THR A 1 87 ? 15.925 -13.892 -34.906 1.00 90.56 87 THR A CA 1
ATOM 704 C C . THR A 1 87 ? 15.346 -13.111 -33.726 1.00 90.56 87 THR A C 1
ATOM 706 O O . THR A 1 87 ? 14.119 -13.011 -33.594 1.00 90.56 87 THR A O 1
ATOM 709 N N . THR A 1 88 ? 16.190 -12.521 -32.883 1.00 88.81 88 THR A N 1
ATOM 710 C CA . THR A 1 88 ? 15.784 -11.611 -31.799 1.00 88.81 88 THR A CA 1
ATOM 711 C C . THR A 1 88 ? 16.331 -10.202 -32.023 1.00 88.81 88 THR A C 1
ATOM 713 O O . THR A 1 88 ? 17.289 -9.995 -32.768 1.00 88.81 88 THR A O 1
ATOM 716 N N . GLY A 1 89 ? 15.690 -9.202 -31.418 1.00 83.25 89 GLY A N 1
ATOM 717 C CA . GLY A 1 89 ? 16.076 -7.800 -31.560 1.00 83.25 89 GLY A CA 1
ATOM 718 C C . GLY A 1 89 ? 14.934 -6.853 -31.209 1.00 83.25 89 GLY A C 1
ATOM 719 O O . GLY A 1 89 ? 14.170 -7.115 -30.278 1.00 83.25 89 GLY A O 1
ATOM 720 N N . TYR A 1 90 ? 14.798 -5.757 -31.954 1.00 77.06 90 TYR A N 1
ATOM 721 C CA . TYR A 1 90 ? 13.731 -4.769 -31.758 1.00 77.06 90 TYR A CA 1
ATOM 722 C C . TYR A 1 90 ? 13.246 -4.163 -33.080 1.00 77.06 90 TYR A C 1
ATOM 724 O O . TYR A 1 90 ? 13.946 -4.164 -34.094 1.00 77.06 90 TYR A O 1
ATOM 732 N N . MET A 1 91 ? 12.023 -3.634 -33.069 1.00 76.12 91 MET A N 1
ATOM 733 C CA . MET A 1 91 ? 11.469 -2.889 -34.201 1.00 76.12 91 MET A CA 1
ATOM 734 C C . MET A 1 91 ? 12.090 -1.489 -34.286 1.00 76.12 91 MET A C 1
ATOM 736 O O . MET A 1 91 ? 12.338 -0.860 -33.261 1.00 76.12 91 MET A O 1
ATOM 740 N N . VAL A 1 92 ? 12.304 -1.005 -35.510 1.00 68.69 92 VAL A N 1
ATOM 741 C CA . VAL A 1 92 ? 12.791 0.354 -35.833 1.00 68.69 92 VAL A CA 1
ATOM 742 C C . VAL A 1 92 ? 11.784 1.111 -36.716 1.00 68.69 92 VAL A C 1
ATOM 744 O O . VAL A 1 92 ? 11.732 2.334 -36.705 1.00 68.69 92 VAL A O 1
ATOM 747 N N . SER A 1 93 ? 10.935 0.389 -37.453 1.00 66.44 93 SER A N 1
ATOM 748 C CA . SER A 1 93 ? 9.745 0.919 -38.139 1.00 66.44 93 SER A CA 1
ATOM 749 C C . SER A 1 93 ? 8.601 -0.118 -38.052 1.00 66.44 93 SER A C 1
ATOM 751 O O . SER A 1 93 ? 8.843 -1.191 -37.496 1.00 66.44 93 SER A O 1
ATOM 753 N N . PRO A 1 94 ? 7.381 0.070 -38.610 1.00 64.19 94 PRO A N 1
ATOM 754 C CA . PRO A 1 94 ? 6.373 -0.996 -38.575 1.00 64.19 94 PRO A CA 1
ATOM 755 C C . PRO A 1 94 ? 6.703 -2.124 -39.574 1.00 64.19 94 PRO A C 1
ATOM 757 O O . PRO A 1 94 ? 6.054 -3.168 -39.587 1.00 64.19 94 PRO A O 1
ATOM 760 N N . THR A 1 95 ? 7.713 -1.909 -40.423 1.00 71.62 95 THR A N 1
ATOM 761 C CA . THR A 1 95 ? 8.178 -2.817 -41.474 1.00 71.62 95 THR A CA 1
ATOM 762 C C . THR A 1 95 ? 9.655 -3.187 -41.338 1.00 71.62 95 THR A C 1
ATOM 764 O O . THR A 1 95 ? 10.132 -3.951 -42.168 1.00 71.62 95 THR A O 1
ATOM 767 N N . THR A 1 96 ? 10.378 -2.675 -40.334 1.00 74.56 96 THR A N 1
ATOM 768 C CA . THR A 1 96 ? 11.835 -2.853 -40.190 1.00 74.56 96 THR A CA 1
ATOM 769 C C . THR A 1 96 ? 12.202 -3.305 -38.780 1.00 74.56 96 THR A C 1
ATOM 771 O O . THR A 1 96 ? 11.879 -2.614 -37.813 1.00 74.56 96 THR A O 1
ATOM 774 N N . MET A 1 97 ? 12.910 -4.429 -38.667 1.00 79.75 97 MET A N 1
ATOM 775 C CA . MET A 1 97 ? 13.461 -4.973 -37.421 1.00 79.75 97 MET A CA 1
ATOM 776 C C . MET A 1 97 ? 14.988 -4.936 -37.480 1.00 79.75 97 MET A C 1
ATOM 778 O O . MET A 1 97 ? 15.580 -5.412 -38.447 1.00 79.75 97 MET A O 1
ATOM 782 N N . ALA A 1 98 ? 15.608 -4.419 -36.425 1.00 78.62 98 ALA A N 1
ATOM 783 C CA . ALA A 1 98 ? 17.038 -4.542 -36.193 1.00 78.62 98 ALA A CA 1
ATOM 784 C C . ALA A 1 98 ? 17.305 -5.885 -35.495 1.00 78.62 98 ALA A C 1
ATOM 786 O O . ALA A 1 98 ? 16.868 -6.090 -34.358 1.00 78.62 98 ALA A O 1
ATOM 787 N N . ALA A 1 99 ? 17.972 -6.808 -36.189 1.00 81.56 99 ALA A N 1
ATOM 788 C CA . ALA A 1 99 ? 18.403 -8.089 -35.640 1.00 81.56 99 ALA A CA 1
ATOM 789 C C . ALA A 1 99 ? 19.604 -7.893 -34.709 1.00 81.56 99 ALA A C 1
ATOM 791 O O . ALA A 1 99 ? 20.527 -7.141 -35.017 1.00 81.56 99 ALA A O 1
ATOM 792 N N . LYS A 1 100 ? 19.582 -8.570 -33.560 1.00 77.44 100 LYS A N 1
ATOM 793 C CA . LYS A 1 100 ? 20.657 -8.544 -32.562 1.00 77.44 100 LYS A CA 1
ATOM 794 C C . LYS A 1 100 ? 21.277 -9.904 -32.285 1.00 77.44 100 LYS A C 1
ATOM 796 O O . LYS A 1 100 ? 22.402 -9.938 -31.798 1.00 77.44 100 LYS A O 1
ATOM 801 N N . TRP A 1 101 ? 20.560 -10.990 -32.558 1.00 84.56 101 TRP A N 1
ATOM 802 C CA . TRP A 1 101 ? 21.051 -12.353 -32.400 1.00 84.56 101 TRP A CA 1
ATOM 803 C C . TRP A 1 101 ? 20.150 -13.340 -33.152 1.00 84.56 101 TRP A C 1
ATOM 805 O O . TRP A 1 101 ? 18.942 -13.120 -33.269 1.00 84.56 101 TRP A O 1
ATOM 815 N N . ASP A 1 102 ? 20.731 -14.447 -33.610 1.00 85.31 102 ASP A N 1
ATOM 816 C CA . ASP A 1 102 ? 20.048 -15.498 -34.360 1.00 85.31 102 ASP A CA 1
ATOM 817 C C . ASP A 1 102 ? 20.425 -16.892 -33.845 1.00 85.31 102 ASP A C 1
ATOM 819 O O . ASP A 1 102 ? 21.558 -17.152 -33.438 1.00 85.31 102 ASP A O 1
ATOM 823 N N . THR A 1 103 ? 19.476 -17.827 -33.910 1.00 86.38 103 THR A N 1
ATOM 824 C CA . THR A 1 103 ? 19.730 -19.255 -33.679 1.00 86.38 103 THR A CA 1
ATOM 825 C C . THR A 1 103 ? 18.877 -20.141 -34.578 1.00 86.38 103 THR A C 1
ATOM 827 O O . THR A 1 103 ? 17.713 -19.858 -34.865 1.00 86.38 103 THR A O 1
ATOM 830 N N . PHE A 1 104 ? 19.463 -21.266 -34.982 1.00 87.00 104 PHE A N 1
ATOM 831 C CA . PHE A 1 104 ? 18.853 -22.294 -35.830 1.00 87.00 104 PHE A CA 1
ATOM 832 C C . PHE A 1 104 ? 18.598 -23.603 -35.058 1.00 87.00 104 PHE A C 1
ATOM 834 O O . PHE A 1 104 ? 18.193 -24.609 -35.639 1.00 87.00 104 PHE A O 1
ATOM 841 N N . GLN A 1 105 ? 18.849 -23.622 -33.742 1.00 82.69 105 GLN A N 1
ATOM 842 C CA . GLN A 1 105 ? 18.851 -24.848 -32.939 1.00 82.69 105 GLN A CA 1
ATOM 843 C C . GLN A 1 105 ? 17.614 -24.997 -32.050 1.00 82.69 105 GLN A C 1
ATOM 845 O O . GLN A 1 105 ? 17.262 -24.105 -31.279 1.00 82.69 105 GLN A O 1
ATOM 850 N N . ASN A 1 106 ? 16.976 -26.171 -32.138 1.00 83.62 106 ASN A N 1
ATOM 851 C CA . ASN A 1 106 ? 15.818 -26.590 -31.333 1.00 83.62 106 ASN A CA 1
ATOM 852 C C . ASN A 1 106 ? 14.616 -25.620 -31.341 1.00 83.62 106 ASN A C 1
ATOM 854 O O . ASN A 1 106 ? 13.754 -25.682 -30.456 1.00 83.62 106 ASN A O 1
ATOM 858 N N . VAL A 1 107 ? 14.529 -24.754 -32.358 1.00 91.31 107 VAL A N 1
ATOM 859 C CA . VAL A 1 107 ? 13.577 -23.642 -32.395 1.00 91.31 107 VAL A CA 1
ATOM 860 C C . VAL A 1 107 ? 12.136 -24.128 -32.569 1.00 91.31 107 VAL A C 1
ATOM 862 O O . VAL A 1 107 ? 11.788 -24.825 -33.526 1.00 91.31 107 VAL A O 1
ATOM 865 N N . LYS A 1 108 ? 11.254 -23.730 -31.650 1.00 91.25 108 LYS A N 1
ATOM 866 C CA . LYS A 1 108 ? 9.809 -24.014 -31.717 1.00 91.25 108 LYS A CA 1
ATOM 867 C C . LYS A 1 108 ? 9.018 -22.972 -30.931 1.00 91.25 108 LYS A C 1
ATOM 869 O O . LYS A 1 108 ? 9.402 -22.609 -29.820 1.00 91.25 108 LYS A O 1
ATOM 874 N N . ILE A 1 109 ? 7.877 -22.554 -31.472 1.00 91.44 109 ILE A N 1
ATOM 875 C CA . ILE A 1 109 ? 6.897 -21.715 -30.770 1.00 91.44 109 ILE A CA 1
ATOM 876 C C . ILE A 1 109 ? 5.702 -22.559 -30.321 1.00 91.44 109 ILE A C 1
ATOM 878 O O . ILE A 1 109 ? 5.123 -23.335 -31.088 1.00 91.44 109 ILE A O 1
ATOM 882 N N . VAL A 1 110 ? 5.328 -22.398 -29.056 1.00 89.88 110 VAL A N 1
ATOM 883 C CA . VAL A 1 110 ? 4.163 -23.017 -28.425 1.00 89.88 110 VAL A CA 1
ATOM 884 C C . VAL A 1 110 ? 3.206 -21.910 -28.004 1.00 89.88 110 VAL A C 1
ATOM 886 O O . VAL A 1 110 ? 3.566 -21.051 -27.205 1.00 89.88 110 VAL A O 1
ATOM 889 N N . ILE A 1 111 ? 1.977 -21.933 -28.516 1.00 87.75 111 ILE A N 1
ATOM 890 C CA . ILE A 1 111 ? 0.923 -20.996 -28.115 1.00 87.75 111 ILE A CA 1
ATOM 891 C C . ILE A 1 111 ? -0.123 -21.775 -27.320 1.00 87.75 111 ILE A C 1
ATOM 893 O O . ILE A 1 111 ? -0.807 -22.653 -27.851 1.00 87.75 111 ILE A O 1
ATOM 897 N N . ASN A 1 112 ? -0.240 -21.473 -26.027 1.00 83.50 112 ASN A N 1
ATOM 898 C CA . ASN A 1 112 ? -1.203 -22.098 -25.130 1.00 83.50 112 ASN A CA 1
ATOM 899 C C . ASN A 1 112 ? -2.326 -21.109 -24.807 1.00 83.50 112 ASN A C 1
ATOM 901 O O . ASN A 1 112 ? -2.188 -20.236 -23.952 1.00 83.50 112 ASN A O 1
ATOM 905 N N . TYR A 1 113 ? -3.457 -21.264 -25.492 1.00 77.06 113 TYR A N 1
ATOM 906 C CA . TYR A 1 113 ? -4.602 -20.362 -25.370 1.00 77.06 113 TYR A CA 1
ATOM 907 C C . TYR A 1 113 ? -5.333 -20.464 -24.019 1.00 77.06 113 TYR A C 1
ATOM 909 O O . TYR A 1 113 ? -5.963 -19.492 -23.606 1.00 77.06 113 TYR A O 1
ATOM 917 N N . ASN A 1 114 ? -5.209 -21.594 -23.307 1.00 67.94 114 ASN A N 1
ATOM 918 C CA . ASN A 1 114 ? -5.844 -21.811 -22.001 1.00 67.94 114 ASN A CA 1
ATOM 919 C C . ASN A 1 114 ? -5.064 -21.145 -20.860 1.00 67.94 114 ASN A C 1
ATOM 921 O O . ASN A 1 114 ? -5.638 -20.393 -20.080 1.00 67.94 114 ASN A O 1
ATOM 925 N N . PHE A 1 115 ? -3.748 -21.369 -20.792 1.00 70.94 115 PHE A N 1
ATOM 926 C CA . PHE A 1 115 ? -2.873 -20.648 -19.857 1.00 70.94 115 PHE A CA 1
ATOM 927 C C . PHE A 1 115 ? -2.541 -19.228 -20.327 1.00 70.94 115 PHE A C 1
ATOM 929 O O . PHE A 1 115 ? -1.907 -18.485 -19.588 1.00 70.94 115 PHE A O 1
ATOM 936 N N . ARG A 1 116 ? -2.982 -18.854 -21.537 1.00 78.44 116 ARG A N 1
ATOM 937 C CA . ARG A 1 116 ? -2.765 -17.549 -22.166 1.00 78.44 116 ARG A CA 1
ATOM 938 C C . ARG A 1 116 ? -1.281 -17.178 -22.256 1.00 78.44 116 ARG A C 1
ATOM 940 O O . ARG A 1 116 ? -0.898 -16.072 -21.890 1.00 78.44 116 ARG A O 1
ATOM 947 N N . LYS A 1 117 ? -0.449 -18.098 -22.753 1.00 85.12 117 LYS A N 1
ATOM 948 C CA . LYS A 1 117 ? 1.000 -17.888 -22.909 1.00 85.12 117 LYS A CA 1
ATOM 949 C C . LYS A 1 117 ? 1.522 -18.235 -24.300 1.00 85.12 117 LYS A C 1
ATOM 951 O O . LYS A 1 117 ? 1.012 -19.150 -24.950 1.00 85.12 117 LYS A O 1
ATOM 956 N N . ILE A 1 118 ? 2.557 -17.514 -24.727 1.00 90.25 118 ILE A N 1
ATOM 957 C CA . ILE A 1 118 ? 3.438 -17.886 -25.840 1.00 90.25 118 ILE A CA 1
ATOM 958 C C . ILE A 1 118 ? 4.776 -18.315 -25.236 1.00 90.25 118 ILE A C 1
ATOM 960 O O . ILE A 1 118 ? 5.312 -17.627 -24.371 1.00 90.25 118 ILE A O 1
ATOM 964 N N . THR A 1 119 ? 5.328 -19.431 -25.697 1.00 92.19 119 THR A N 1
ATOM 965 C CA . THR A 1 119 ? 6.647 -19.916 -25.285 1.00 92.19 119 THR A CA 1
ATOM 966 C C . THR A 1 119 ? 7.473 -20.226 -26.523 1.00 92.19 119 THR A C 1
ATOM 968 O O . THR A 1 119 ? 7.091 -21.080 -27.323 1.00 92.19 119 THR A O 1
ATOM 971 N N . ILE A 1 120 ? 8.601 -19.541 -26.682 1.00 94.50 120 ILE A N 1
ATOM 972 C CA . ILE A 1 120 ? 9.603 -19.827 -27.709 1.00 94.50 120 ILE A CA 1
ATOM 973 C C . ILE A 1 120 ? 10.712 -20.631 -27.038 1.00 94.50 120 ILE A C 1
ATOM 975 O O . ILE A 1 120 ? 11.283 -20.168 -26.057 1.00 94.50 120 ILE A O 1
ATOM 979 N N . TYR A 1 121 ? 11.015 -21.818 -27.551 1.00 93.19 121 TYR A N 1
ATOM 980 C CA . TYR A 1 121 ? 12.170 -22.611 -27.129 1.00 93.19 121 TYR A CA 1
ATOM 981 C C . TYR A 1 121 ? 13.280 -22.497 -28.171 1.00 93.19 121 TYR A C 1
ATOM 983 O O . TYR A 1 121 ? 12.982 -22.374 -29.361 1.00 93.19 121 TYR A O 1
ATOM 991 N N . PHE A 1 122 ? 14.528 -22.581 -27.718 1.00 91.81 122 PHE A N 1
ATOM 992 C CA . PHE A 1 122 ? 15.743 -22.558 -28.534 1.00 91.81 122 PHE A CA 1
ATOM 993 C C . PHE A 1 122 ? 16.911 -23.193 -27.756 1.00 91.81 122 PHE A C 1
ATOM 995 O O . PHE A 1 122 ? 16.765 -23.493 -26.571 1.00 91.81 122 PHE A O 1
ATOM 1002 N N . SER A 1 123 ? 18.064 -23.386 -28.399 1.00 86.69 123 SER A N 1
ATOM 1003 C CA . SER A 1 123 ? 19.302 -23.826 -27.735 1.00 86.69 123 SER A CA 1
ATOM 1004 C C . SER A 1 123 ? 20.491 -22.907 -28.021 1.00 86.69 123 SER A C 1
ATOM 1006 O O . SER A 1 123 ? 20.521 -22.226 -29.051 1.00 86.69 123 SER A O 1
ATOM 1008 N N . THR A 1 124 ? 21.471 -22.930 -27.113 1.00 77.50 124 THR A N 1
ATOM 1009 C CA . THR A 1 124 ? 22.809 -22.335 -27.276 1.00 77.50 124 THR A CA 1
ATOM 1010 C C . THR A 1 124 ? 23.891 -23.319 -26.807 1.00 77.50 124 THR A C 1
ATOM 1012 O O . THR A 1 124 ? 23.599 -24.277 -26.087 1.00 77.50 124 THR A O 1
ATOM 1015 N N . TRP A 1 125 ? 25.139 -23.109 -27.230 1.00 67.12 125 TRP A N 1
ATOM 1016 C CA . TRP A 1 125 ? 26.288 -23.915 -26.804 1.00 67.12 125 TRP A CA 1
ATOM 1017 C C . TRP A 1 125 ? 26.975 -23.321 -25.570 1.00 67.12 125 TRP A C 1
ATOM 1019 O O . TRP A 1 125 ? 26.903 -22.117 -25.327 1.00 67.12 125 TRP A O 1
ATOM 1029 N N . MET A 1 126 ? 27.700 -24.167 -24.839 1.00 54.22 126 MET A N 1
ATOM 1030 C CA . MET A 1 126 ? 28.704 -23.773 -23.850 1.00 54.22 126 MET A CA 1
ATOM 1031 C C . MET A 1 126 ? 29.998 -24.556 -24.128 1.00 54.22 126 MET A C 1
ATOM 1033 O O . MET A 1 126 ? 29.942 -25.714 -24.543 1.00 54.22 126 MET A O 1
ATOM 1037 N N . ILE A 1 127 ? 31.151 -23.920 -23.908 1.00 50.62 127 ILE A N 1
ATOM 1038 C CA . ILE A 1 127 ? 32.468 -24.572 -23.874 1.00 50.62 127 ILE A CA 1
ATOM 1039 C C . ILE A 1 127 ? 33.059 -24.322 -22.489 1.00 50.62 127 ILE A C 1
ATOM 1041 O O . ILE A 1 127 ? 32.978 -23.203 -21.981 1.00 50.62 127 ILE A O 1
ATOM 1045 N N . LEU A 1 128 ? 33.637 -25.364 -21.896 1.00 46.50 128 LEU A N 1
ATOM 1046 C CA . LEU A 1 128 ? 34.355 -25.297 -20.627 1.00 46.50 128 LEU A CA 1
ATOM 1047 C C . LEU A 1 128 ? 35.863 -25.429 -20.891 1.00 46.50 128 LEU A C 1
ATOM 1049 O O . LEU A 1 128 ? 36.332 -26.487 -21.310 1.00 46.50 128 LEU A O 1
ATOM 1053 N N . ASP A 1 129 ? 36.581 -24.336 -20.623 1.00 44.69 129 ASP A N 1
ATOM 1054 C CA . ASP A 1 129 ? 38.043 -24.180 -20.643 1.00 44.69 129 ASP A CA 1
ATOM 1055 C C . ASP A 1 129 ? 38.793 -24.486 -21.963 1.00 44.69 129 ASP A C 1
ATOM 1057 O O . ASP A 1 129 ? 38.242 -24.881 -22.993 1.00 44.69 129 ASP A O 1
ATOM 1061 N N . GLU A 1 130 ? 40.108 -24.235 -21.922 1.00 44.78 130 GLU A N 1
ATOM 1062 C CA . GLU A 1 130 ? 41.076 -24.175 -23.036 1.00 44.78 130 GLU A CA 1
ATOM 1063 C C . GLU A 1 130 ? 41.227 -25.475 -23.860 1.00 44.78 130 GLU A C 1
ATOM 1065 O O . GLU A 1 130 ? 41.973 -25.520 -24.837 1.00 44.78 130 GLU A O 1
ATOM 1070 N N . LEU A 1 131 ? 40.521 -26.545 -23.485 1.00 46.09 131 LEU A N 1
ATOM 1071 C CA . LEU A 1 131 ? 40.578 -27.872 -24.108 1.00 46.09 131 LEU A CA 1
ATOM 1072 C C . LEU A 1 131 ? 39.464 -28.137 -25.137 1.00 46.09 131 LEU A C 1
ATOM 1074 O O . LEU A 1 131 ? 39.398 -29.240 -25.679 1.00 46.09 131 LEU A O 1
ATOM 1078 N N . HIS A 1 132 ? 38.611 -27.148 -25.435 1.00 49.16 132 HIS A N 1
ATOM 1079 C CA . HIS A 1 132 ? 37.574 -27.216 -26.482 1.00 49.16 132 HIS A CA 1
ATOM 1080 C C . HIS A 1 132 ? 36.600 -28.411 -26.359 1.00 49.16 132 HIS A C 1
ATOM 1082 O O . HIS A 1 132 ? 36.090 -28.923 -27.359 1.00 49.16 132 HIS A O 1
ATOM 1088 N N . MET A 1 133 ? 36.298 -28.851 -25.134 1.00 43.47 133 MET A N 1
ATOM 1089 C CA . MET A 1 133 ? 35.253 -29.852 -24.902 1.00 43.47 133 MET A CA 1
ATOM 1090 C C . MET A 1 133 ? 33.870 -29.193 -25.016 1.00 43.47 133 MET A C 1
ATOM 1092 O O . MET A 1 133 ? 33.516 -28.319 -24.225 1.00 43.47 133 MET A O 1
ATOM 1096 N N . LEU A 1 134 ? 33.094 -29.608 -26.021 1.00 49.69 134 LEU A N 1
ATOM 1097 C CA . LEU A 1 134 ? 31.707 -29.181 -26.227 1.00 49.69 134 LEU A CA 1
ATOM 1098 C C . LEU A 1 134 ? 30.773 -29.947 -25.279 1.00 49.69 134 LEU A C 1
ATOM 1100 O O . LEU A 1 134 ? 30.712 -31.176 -25.345 1.00 49.69 134 LEU A O 1
ATOM 1104 N N . GLU A 1 135 ? 30.006 -29.236 -24.450 1.00 53.25 135 GLU A N 1
ATOM 1105 C CA . GLU A 1 135 ? 28.838 -29.823 -23.777 1.00 53.25 135 GLU A CA 1
ATOM 1106 C C . GLU A 1 135 ? 27.652 -29.985 -24.749 1.00 53.25 135 GLU A C 1
ATOM 1108 O O . GLU A 1 135 ? 27.616 -29.403 -25.839 1.00 53.25 135 GLU A O 1
ATOM 1113 N N . GLU A 1 136 ? 26.641 -30.763 -24.345 1.00 62.25 136 GLU A N 1
ATOM 1114 C CA . GLU A 1 136 ? 25.361 -30.805 -25.060 1.00 62.25 136 GLU A CA 1
ATOM 1115 C C . GLU A 1 136 ? 24.701 -29.407 -25.097 1.00 62.25 136 GLU A C 1
ATOM 1117 O O . GLU A 1 136 ? 24.773 -28.653 -24.121 1.00 62.25 136 GLU A O 1
ATOM 1122 N N . PRO A 1 137 ? 24.029 -29.032 -26.204 1.00 70.25 137 PRO A N 1
ATOM 1123 C CA . PRO A 1 137 ? 23.506 -27.680 -26.383 1.00 70.25 137 PRO A CA 1
ATOM 1124 C C . PRO A 1 137 ? 22.368 -27.394 -25.393 1.00 70.25 137 PRO A C 1
ATOM 1126 O O . PRO A 1 137 ? 21.259 -27.926 -25.515 1.00 70.25 137 PRO A O 1
ATOM 1129 N N . THR A 1 138 ? 22.631 -26.514 -24.421 1.00 80.62 138 THR A N 1
ATOM 1130 C CA . THR A 1 138 ? 21.679 -26.144 -23.365 1.00 80.62 138 THR A CA 1
ATOM 1131 C C . THR A 1 138 ? 20.378 -25.626 -23.979 1.00 80.62 138 THR A C 1
ATOM 1133 O O . THR A 1 138 ? 20.385 -24.776 -24.873 1.00 80.62 138 THR A O 1
ATOM 1136 N N . VAL A 1 139 ? 19.241 -26.124 -23.487 1.00 87.44 139 VAL A N 1
ATOM 1137 C CA . VAL A 1 139 ? 17.910 -25.691 -23.930 1.00 87.44 139 VAL A CA 1
ATOM 1138 C C . VAL A 1 139 ? 17.419 -24.531 -23.065 1.00 87.44 139 VAL A C 1
ATOM 1140 O O . VAL A 1 139 ? 17.449 -24.580 -21.834 1.00 87.44 139 VAL A O 1
ATOM 1143 N N . TYR A 1 140 ? 16.915 -23.498 -23.731 1.00 90.75 140 TYR A N 1
ATOM 1144 C CA . TYR A 1 140 ? 16.324 -22.310 -23.131 1.00 90.75 140 TYR A CA 1
ATOM 1145 C C . TYR A 1 140 ? 14.882 -22.115 -23.617 1.00 90.75 140 TYR A C 1
ATOM 1147 O O . TYR A 1 140 ? 14.463 -22.645 -24.655 1.00 90.75 140 TYR A O 1
ATOM 1155 N N . LYS A 1 141 ? 14.106 -21.318 -22.876 1.00 91.88 141 LYS A N 1
ATOM 1156 C CA . LYS A 1 141 ? 12.833 -20.771 -23.364 1.00 91.88 141 LYS A CA 1
ATOM 1157 C C . LYS A 1 141 ? 12.643 -19.308 -22.972 1.00 91.88 141 LYS A C 1
ATOM 1159 O O . LYS A 1 141 ? 12.977 -18.904 -21.860 1.00 91.88 141 LYS A O 1
ATOM 1164 N N . ALA A 1 142 ? 12.025 -18.557 -23.873 1.00 93.19 142 ALA A N 1
ATOM 1165 C CA . ALA A 1 142 ? 11.451 -17.238 -23.646 1.00 93.19 142 ALA A CA 1
ATOM 1166 C C . ALA A 1 142 ? 9.922 -17.374 -23.529 1.00 93.19 142 ALA A C 1
ATOM 1168 O O . ALA A 1 142 ? 9.273 -17.961 -24.399 1.00 93.19 142 ALA A O 1
ATOM 1169 N N . GLU A 1 143 ? 9.335 -16.863 -22.448 1.00 91.50 143 GLU A N 1
ATOM 1170 C CA . GLU A 1 143 ? 7.915 -17.022 -22.123 1.00 91.50 143 GLU A CA 1
ATOM 1171 C C . GLU A 1 143 ? 7.208 -15.664 -21.966 1.00 91.50 143 GLU A C 1
ATOM 1173 O O . GLU A 1 143 ? 7.614 -14.826 -21.163 1.00 91.50 143 GLU A O 1
ATOM 1178 N N . PHE A 1 144 ? 6.120 -15.473 -22.717 1.00 89.88 144 PHE A N 1
ATOM 1179 C CA . PHE A 1 144 ? 5.280 -14.272 -22.735 1.00 89.88 144 PHE A CA 1
ATOM 1180 C C . PHE A 1 144 ? 3.870 -14.616 -22.236 1.00 89.88 144 PHE A C 1
ATOM 1182 O O . PHE A 1 144 ? 3.278 -15.607 -22.673 1.00 89.88 144 PHE A O 1
ATOM 1189 N N . ASP A 1 145 ? 3.287 -13.783 -21.375 1.00 83.69 145 ASP A N 1
ATOM 1190 C CA . ASP A 1 145 ? 1.872 -13.865 -20.988 1.00 83.69 145 ASP A CA 1
ATOM 1191 C C . ASP A 1 145 ? 1.026 -12.953 -21.900 1.00 83.69 145 ASP A C 1
ATOM 1193 O O . ASP A 1 145 ? 1.394 -11.808 -22.161 1.00 83.69 145 ASP A O 1
ATOM 1197 N N . PHE A 1 146 ? -0.136 -13.416 -22.380 1.00 82.56 146 PHE A N 1
ATOM 1198 C CA . PHE A 1 146 ? -1.042 -12.613 -23.222 1.00 82.56 146 PHE A CA 1
ATOM 1199 C C . PHE A 1 146 ? -1.615 -11.378 -22.491 1.00 82.56 146 PHE A C 1
ATOM 1201 O O . PHE A 1 146 ? -2.429 -10.654 -23.070 1.00 82.56 146 PHE A O 1
ATOM 1208 N N . ARG A 1 147 ? -1.336 -11.189 -21.198 1.00 77.50 147 ARG A N 1
ATOM 1209 C CA . ARG A 1 147 ? -1.672 -9.965 -20.457 1.00 77.50 147 ARG A CA 1
ATOM 1210 C C . ARG A 1 147 ? -0.637 -8.848 -20.655 1.00 77.50 147 ARG A C 1
ATOM 1212 O O . ARG A 1 147 ? -1.002 -7.687 -20.509 1.00 77.50 147 ARG A O 1
ATOM 1219 N N . ASP A 1 148 ? 0.605 -9.220 -20.972 1.00 78.19 148 ASP A N 1
ATOM 1220 C CA . ASP A 1 148 ? 1.751 -8.321 -21.155 1.00 78.19 148 ASP A CA 1
ATOM 1221 C C . ASP A 1 148 ? 2.004 -8.042 -22.664 1.00 78.19 148 ASP A C 1
ATOM 1223 O O . ASP A 1 148 ? 2.811 -7.186 -23.024 1.00 78.19 148 ASP A O 1
ATOM 1227 N N . LEU A 1 149 ? 1.276 -8.739 -23.551 1.00 82.19 149 LEU A N 1
ATOM 1228 C CA . LEU A 1 149 ? 1.226 -8.519 -25.003 1.00 82.19 149 LEU A CA 1
ATOM 1229 C C . LEU A 1 149 ? 0.104 -7.546 -25.404 1.00 82.19 149 LEU A C 1
ATOM 1231 O O . LEU A 1 149 ? -1.007 -7.602 -24.870 1.00 82.19 149 LEU A O 1
ATOM 1235 N N . GLU A 1 150 ? 0.367 -6.699 -26.403 1.00 72.75 150 GLU A N 1
ATOM 1236 C CA . GLU A 1 150 ? -0.641 -5.794 -26.971 1.00 72.75 150 GLU A CA 1
ATOM 1237 C C . GLU A 1 150 ? -1.613 -6.500 -27.939 1.00 72.75 150 GLU A C 1
ATOM 1239 O O . GLU A 1 150 ? -1.449 -7.657 -28.335 1.00 72.75 150 GLU A O 1
ATOM 1244 N N . VAL A 1 151 ? -2.674 -5.792 -28.336 1.00 69.12 151 VAL A N 1
ATOM 1245 C CA . VAL A 1 151 ? -3.600 -6.277 -29.368 1.00 69.12 151 VAL A CA 1
ATOM 1246 C C . VAL A 1 151 ? -2.872 -6.302 -30.712 1.00 69.12 151 VAL A C 1
ATOM 1248 O O . VAL A 1 151 ? -2.287 -5.303 -31.108 1.00 69.12 151 VAL A O 1
ATOM 1251 N N . HIS A 1 152 ? -2.964 -7.430 -31.421 1.00 77.12 152 HIS A N 1
ATOM 1252 C CA . HIS A 1 152 ? -2.296 -7.674 -32.707 1.00 77.12 152 HIS A CA 1
ATOM 1253 C C . HIS A 1 152 ? -0.760 -7.804 -32.643 1.00 77.12 152 HIS A C 1
ATOM 1255 O O . HIS A 1 152 ? -0.099 -7.675 -33.664 1.00 77.12 152 HIS A O 1
ATOM 1261 N N . SER A 1 153 ? -0.203 -8.151 -31.474 1.00 79.69 153 SER A N 1
ATOM 1262 C CA . SER A 1 153 ? 1.242 -8.337 -31.243 1.00 79.69 153 SER A CA 1
ATOM 1263 C C . SER A 1 153 ? 1.943 -9.395 -32.113 1.00 79.69 153 SER A C 1
ATOM 1265 O O . SER A 1 153 ? 3.170 -9.455 -32.111 1.00 79.69 153 SER A O 1
ATOM 1267 N N . LEU A 1 154 ? 1.215 -10.287 -32.794 1.00 85.25 154 LEU A N 1
ATOM 1268 C CA . LEU A 1 154 ? 1.781 -11.354 -33.623 1.00 85.25 154 LEU A CA 1
ATOM 1269 C C . LEU A 1 154 ? 1.548 -11.041 -35.107 1.00 85.25 154 LEU A C 1
ATOM 1271 O O . LEU A 1 154 ? 0.418 -11.099 -35.591 1.00 85.25 154 LEU A O 1
ATOM 1275 N N . HIS A 1 155 ? 2.626 -10.753 -35.830 1.00 82.69 155 HIS A N 1
ATOM 1276 C CA . HIS A 1 155 ? 2.615 -10.381 -37.242 1.00 82.69 155 HIS A CA 1
ATOM 1277 C C . HIS A 1 155 ? 2.997 -11.593 -38.117 1.00 82.69 155 HIS A C 1
ATOM 1279 O O . HIS A 1 155 ? 4.135 -12.061 -38.044 1.00 82.69 155 HIS A O 1
ATOM 1285 N N . PRO A 1 156 ? 2.069 -12.146 -38.921 1.00 82.19 156 PRO A N 1
ATOM 1286 C CA . PRO A 1 156 ? 2.353 -13.244 -39.836 1.00 82.19 156 PRO A CA 1
ATOM 1287 C C . PRO A 1 156 ? 2.765 -12.750 -41.230 1.00 82.19 156 PRO A C 1
ATOM 1289 O O . PRO A 1 156 ? 2.037 -11.999 -41.880 1.00 82.19 156 PRO A O 1
ATOM 1292 N N . GLU A 1 157 ? 3.882 -13.265 -41.733 1.00 82.56 157 GLU A N 1
ATOM 1293 C CA . GLU A 1 157 ? 4.382 -13.011 -43.090 1.00 82.56 157 GLU A CA 1
ATOM 1294 C C . GLU A 1 157 ? 4.332 -14.319 -43.895 1.00 82.56 157 GLU A C 1
ATOM 1296 O O . GLU A 1 157 ? 4.714 -15.372 -43.378 1.00 82.56 157 GLU A O 1
ATOM 1301 N N . LYS A 1 158 ? 3.904 -14.293 -45.162 1.00 73.12 158 LYS A N 1
ATOM 1302 C CA . LYS A 1 158 ? 4.015 -15.449 -46.073 1.00 73.12 158 LYS A CA 1
ATOM 1303 C C . LYS A 1 158 ? 4.892 -15.093 -47.267 1.00 73.12 158 LYS A C 1
ATOM 1305 O O . LYS A 1 158 ? 4.503 -14.245 -48.067 1.00 73.12 158 LYS A O 1
ATOM 1310 N N . ASP A 1 159 ? 6.028 -15.772 -47.432 1.00 67.25 159 ASP A N 1
ATOM 1311 C CA . ASP A 1 159 ? 6.816 -15.614 -48.651 1.00 67.25 159 ASP A CA 1
ATOM 1312 C C . ASP A 1 159 ? 6.260 -16.517 -49.761 1.00 67.25 159 ASP A C 1
ATOM 1314 O O . ASP A 1 159 ? 6.295 -17.748 -49.687 1.00 67.25 159 ASP A O 1
ATOM 1318 N N . GLY A 1 160 ? 5.707 -15.885 -50.797 1.00 56.62 160 GLY A N 1
ATOM 1319 C CA . GLY A 1 160 ? 5.085 -16.574 -51.927 1.00 56.62 160 GLY A CA 1
ATOM 1320 C C . GLY A 1 160 ? 6.062 -17.236 -52.907 1.00 56.62 160 GLY A C 1
ATOM 1321 O O . GLY A 1 160 ? 5.595 -17.881 -53.844 1.00 56.62 160 GLY A O 1
ATOM 1322 N N . LYS A 1 161 ? 7.381 -17.070 -52.731 1.00 58.03 161 LYS A N 1
ATOM 1323 C CA . LYS A 1 161 ? 8.424 -17.587 -53.635 1.00 58.03 161 LYS A CA 1
ATOM 1324 C C . LYS A 1 161 ? 9.372 -18.577 -52.955 1.00 58.03 161 LYS A C 1
ATOM 1326 O O . LYS A 1 161 ? 9.786 -19.537 -53.595 1.00 58.03 161 LYS A O 1
ATOM 1331 N N . GLU A 1 162 ? 9.699 -18.365 -51.682 1.00 62.28 162 GLU A N 1
ATOM 1332 C CA . GLU A 1 162 ? 10.784 -19.084 -50.990 1.00 62.28 162 GLU A CA 1
ATOM 1333 C C . GLU A 1 162 ? 10.323 -20.349 -50.234 1.00 62.28 162 GLU A C 1
ATOM 1335 O O . GLU A 1 162 ? 11.151 -21.125 -49.767 1.00 62.28 162 GLU A O 1
ATOM 1340 N N . GLY A 1 163 ? 9.012 -20.596 -50.111 1.00 79.12 163 GLY A N 1
ATOM 1341 C CA . GLY A 1 163 ? 8.487 -21.784 -49.415 1.00 79.12 163 GLY A CA 1
ATOM 1342 C C . GLY A 1 163 ? 8.532 -21.699 -47.882 1.00 79.12 163 GLY A C 1
ATOM 1343 O O . GLY A 1 163 ? 8.376 -22.716 -47.199 1.00 79.12 163 GLY A O 1
ATOM 1344 N N . TYR A 1 164 ? 8.695 -20.489 -47.342 1.00 85.19 164 TYR A N 1
ATOM 1345 C CA . TYR A 1 164 ? 8.693 -20.185 -45.912 1.00 85.19 164 TYR A CA 1
ATOM 1346 C C . TYR A 1 164 ? 7.575 -19.203 -45.540 1.00 85.19 164 TYR A C 1
ATOM 1348 O O . TYR A 1 164 ? 7.047 -18.456 -46.365 1.00 85.19 164 TYR A O 1
ATOM 1356 N N . ALA A 1 165 ? 7.225 -19.192 -44.260 1.00 86.62 165 ALA A N 1
ATOM 1357 C CA . ALA A 1 165 ? 6.444 -18.137 -43.631 1.00 86.62 165 ALA A CA 1
ATOM 1358 C C . ALA A 1 165 ? 7.123 -17.716 -42.325 1.00 86.62 165 ALA A C 1
ATOM 1360 O O . ALA A 1 165 ? 7.923 -18.475 -41.777 1.00 86.62 165 ALA A O 1
ATOM 1361 N N . TYR A 1 166 ? 6.791 -16.535 -41.814 1.00 87.38 166 TYR A N 1
ATOM 1362 C CA . TYR A 1 166 ? 7.356 -16.016 -40.572 1.00 87.38 166 TYR A CA 1
ATOM 1363 C C . TYR A 1 166 ? 6.258 -15.645 -39.579 1.00 87.38 166 TYR A C 1
ATOM 1365 O O . TYR A 1 166 ? 5.159 -15.233 -39.961 1.00 87.38 166 TYR A O 1
ATOM 1373 N N . PHE A 1 167 ? 6.576 -15.786 -38.297 1.00 87.50 167 PHE A N 1
ATOM 1374 C CA . PHE A 1 167 ? 5.830 -15.186 -37.199 1.00 87.50 167 PHE A CA 1
ATOM 1375 C C . PHE A 1 167 ? 6.746 -14.193 -36.491 1.00 87.50 167 PHE A C 1
ATOM 1377 O O . PHE A 1 167 ? 7.708 -14.613 -35.855 1.00 87.50 167 PHE A O 1
ATOM 1384 N N . THR A 1 168 ? 6.441 -12.902 -36.577 1.00 88.00 168 THR A N 1
ATOM 1385 C CA . THR A 1 168 ? 7.151 -11.855 -35.838 1.00 88.00 168 THR A CA 1
ATOM 1386 C C . THR A 1 168 ? 6.301 -11.432 -34.645 1.00 88.00 168 THR A C 1
ATOM 1388 O O . THR A 1 168 ? 5.253 -10.809 -34.803 1.00 88.00 168 THR A O 1
ATOM 1391 N N . LEU A 1 169 ? 6.714 -11.829 -33.441 1.00 89.25 169 LEU A N 1
ATOM 1392 C CA . LEU A 1 169 ? 6.098 -11.407 -32.185 1.00 89.25 169 LEU A CA 1
ATOM 1393 C C . LEU A 1 169 ? 6.752 -10.101 -31.726 1.00 89.25 169 LEU A C 1
ATOM 1395 O O . LEU A 1 169 ? 7.956 -10.072 -31.483 1.00 89.25 169 LEU A O 1
ATOM 1399 N N . ILE A 1 170 ? 5.950 -9.047 -31.594 1.00 85.81 170 ILE A N 1
ATOM 1400 C CA . ILE A 1 170 ? 6.359 -7.727 -31.109 1.00 85.81 170 ILE A CA 1
ATOM 1401 C C . ILE A 1 170 ? 5.736 -7.539 -29.723 1.00 85.81 170 ILE A C 1
ATOM 1403 O O . ILE A 1 170 ? 4.520 -7.387 -29.587 1.00 85.81 170 ILE A O 1
ATOM 1407 N N . ALA A 1 171 ? 6.561 -7.600 -28.683 1.00 84.19 171 ALA A N 1
ATOM 1408 C CA . ALA A 1 171 ? 6.158 -7.402 -27.296 1.00 84.19 171 ALA A CA 1
ATOM 1409 C C . ALA A 1 171 ? 6.498 -5.980 -26.823 1.00 84.19 171 ALA A C 1
ATOM 1411 O O . ALA A 1 171 ? 7.440 -5.362 -27.308 1.00 84.19 171 ALA A O 1
ATOM 1412 N N . LYS A 1 172 ? 5.751 -5.462 -25.841 1.00 79.50 172 LYS A N 1
ATOM 1413 C CA . LYS A 1 172 ? 6.069 -4.169 -25.209 1.00 79.50 172 LYS A CA 1
ATOM 1414 C C . LYS A 1 172 ? 7.285 -4.267 -24.273 1.00 79.50 172 LYS A C 1
ATOM 1416 O O . LYS A 1 172 ? 8.017 -3.299 -24.108 1.00 79.50 172 LYS A O 1
ATOM 1421 N N . HIS A 1 173 ? 7.476 -5.439 -23.671 1.00 85.12 173 HIS A N 1
ATOM 1422 C CA . HIS A 1 173 ? 8.487 -5.734 -22.655 1.00 85.12 173 HIS A CA 1
ATOM 1423 C C . HIS A 1 173 ? 9.215 -7.046 -22.994 1.00 85.12 173 HIS A C 1
ATOM 1425 O O . HIS A 1 173 ? 8.635 -7.868 -23.716 1.00 85.12 173 HIS A O 1
ATOM 1431 N N . PRO A 1 174 ? 10.437 -7.278 -22.479 1.00 88.44 174 PRO A N 1
ATOM 1432 C CA . PRO A 1 174 ? 11.148 -8.544 -22.654 1.00 88.44 174 PRO A CA 1
ATOM 1433 C C . PRO A 1 174 ? 10.368 -9.759 -22.107 1.00 88.44 174 PRO A C 1
ATOM 1435 O O . PRO A 1 174 ? 9.545 -9.620 -21.196 1.00 88.44 174 PRO A O 1
ATOM 1438 N N . PRO A 1 175 ? 10.603 -10.973 -22.635 1.00 90.56 175 PRO A N 1
ATOM 1439 C CA . PRO A 1 175 ? 10.016 -12.196 -22.096 1.00 90.56 175 PRO A CA 1
ATOM 1440 C C . PRO A 1 175 ? 10.675 -12.654 -20.791 1.00 90.56 175 PRO A C 1
ATOM 1442 O O . PRO A 1 175 ? 11.801 -12.294 -20.458 1.00 90.56 175 PRO A O 1
ATOM 1445 N N . GLN A 1 176 ? 10.003 -13.565 -20.088 1.00 90.50 176 GLN A N 1
ATOM 1446 C CA . GLN A 1 176 ? 10.612 -14.314 -18.992 1.00 90.50 176 GLN A CA 1
ATOM 1447 C C . GLN A 1 176 ? 11.512 -15.418 -19.565 1.00 90.50 176 GLN A C 1
ATOM 1449 O O . GLN A 1 176 ? 11.003 -16.351 -20.192 1.00 90.50 176 GLN A O 1
ATOM 1454 N N . TYR A 1 177 ? 12.824 -15.334 -19.339 1.00 90.56 177 TYR A N 1
ATOM 1455 C CA . TYR A 1 177 ? 13.791 -16.349 -19.769 1.00 90.56 177 TYR A CA 1
ATOM 1456 C C . TYR A 1 177 ? 13.969 -17.466 -18.728 1.00 90.56 177 TYR A C 1
ATOM 1458 O O . TYR A 1 177 ? 13.822 -17.259 -17.517 1.00 90.56 177 TYR A O 1
ATOM 1466 N N . TRP A 1 178 ? 14.263 -18.673 -19.217 1.00 89.31 178 TRP A N 1
ATOM 1467 C CA . TRP A 1 178 ? 14.436 -19.881 -18.411 1.00 89.31 178 TRP A CA 1
ATOM 1468 C C . TRP A 1 178 ? 15.462 -20.836 -19.033 1.00 89.31 178 TRP A C 1
ATOM 1470 O O . TRP A 1 178 ? 15.481 -20.981 -20.259 1.00 89.31 178 TRP A O 1
ATOM 1480 N N . LYS A 1 179 ? 16.217 -21.549 -18.190 1.00 87.50 179 LYS A N 1
ATOM 1481 C CA . LYS A 1 179 ? 17.149 -22.630 -18.557 1.00 87.50 179 LYS A CA 1
ATOM 1482 C C . LYS A 1 179 ? 16.554 -23.999 -18.190 1.00 87.50 179 LYS A C 1
ATOM 1484 O O . LYS A 1 179 ? 15.851 -24.126 -17.183 1.00 87.50 179 LYS A O 1
ATOM 1489 N N . GLU A 1 180 ? 16.808 -25.019 -19.006 1.00 85.69 180 GLU A N 1
ATOM 1490 C CA . GLU A 1 180 ? 16.521 -26.420 -18.675 1.00 85.69 180 GLU A CA 1
ATOM 1491 C C . GLU A 1 180 ? 17.754 -27.064 -18.027 1.00 85.69 180 GLU A C 1
ATOM 1493 O O . GLU A 1 180 ? 18.863 -26.946 -18.547 1.00 85.69 180 GLU A O 1
ATOM 1498 N N . HIS A 1 181 ? 17.573 -27.754 -16.897 1.00 73.19 181 HIS A N 1
ATOM 1499 C CA . HIS A 1 181 ? 18.621 -28.605 -16.329 1.00 73.19 181 HIS A CA 1
ATOM 1500 C C . HIS A 1 181 ? 18.454 -30.054 -16.810 1.00 73.19 181 HIS A C 1
ATOM 1502 O O . HIS A 1 181 ? 17.323 -30.562 -16.785 1.00 73.19 181 HIS A O 1
ATOM 1508 N N . PRO A 1 182 ? 19.546 -30.758 -17.172 1.00 57.34 182 PRO A N 1
ATOM 1509 C CA . PRO A 1 182 ? 19.491 -32.192 -17.424 1.00 57.34 182 PRO A CA 1
ATOM 1510 C C . PRO A 1 182 ? 19.023 -32.920 -16.158 1.00 57.34 182 PRO A C 1
ATOM 1512 O O . PRO A 1 182 ? 19.499 -32.657 -15.050 1.00 57.34 182 PRO A O 1
ATOM 1515 N N . ALA A 1 183 ? 18.058 -33.827 -16.306 1.00 53.09 183 ALA A N 1
ATOM 1516 C CA . ALA A 1 183 ? 17.578 -34.624 -15.184 1.00 53.09 183 ALA A CA 1
ATOM 1517 C C . ALA A 1 183 ? 18.661 -35.644 -14.776 1.00 53.09 183 ALA A C 1
ATOM 1519 O O . ALA A 1 183 ? 19.190 -36.336 -15.649 1.00 53.09 183 ALA A O 1
ATOM 1520 N N . PRO A 1 184 ? 18.992 -35.791 -13.478 1.00 51.22 184 PRO A N 1
ATOM 1521 C CA . PRO A 1 184 ? 19.954 -36.798 -13.053 1.00 51.22 184 PRO A CA 1
ATOM 1522 C C . PRO A 1 184 ? 19.406 -38.195 -13.372 1.00 51.22 184 PRO A C 1
ATOM 1524 O O . PRO A 1 184 ? 18.273 -38.517 -13.001 1.00 51.22 184 PRO A O 1
ATOM 1527 N N . LEU A 1 185 ? 20.236 -39.013 -14.032 1.00 43.06 185 LEU A N 1
ATOM 1528 C CA . LEU A 1 185 ? 19.899 -40.269 -14.733 1.00 43.06 185 LEU A CA 1
ATOM 1529 C C . LEU A 1 185 ? 19.133 -41.335 -13.920 1.00 43.06 185 LEU A C 1
ATOM 1531 O O . LEU A 1 185 ? 18.645 -42.305 -14.493 1.00 43.06 185 LEU A O 1
ATOM 1535 N N . PHE A 1 186 ? 19.016 -41.164 -12.603 1.00 44.38 186 PHE A N 1
ATOM 1536 C CA . PHE A 1 186 ? 18.380 -42.107 -11.678 1.00 44.38 186 PHE A CA 1
ATOM 1537 C C . PHE A 1 186 ? 17.212 -41.505 -10.873 1.00 44.38 186 PHE A C 1
ATOM 1539 O O . PHE A 1 186 ? 16.762 -42.112 -9.902 1.00 44.38 186 PHE A O 1
ATOM 1546 N N . SER A 1 187 ? 16.697 -40.326 -11.250 1.00 44.03 187 SER A N 1
ATOM 1547 C CA . SER A 1 187 ? 15.506 -39.737 -10.618 1.00 44.03 187 SER A CA 1
ATOM 1548 C C . SER A 1 187 ? 14.280 -39.782 -11.534 1.00 44.03 187 SER A C 1
ATOM 1550 O O . SER A 1 187 ? 14.330 -39.337 -12.677 1.00 44.03 187 SER A O 1
ATOM 1552 N N . ASN A 1 188 ? 13.136 -40.224 -11.004 1.00 43.59 188 ASN A N 1
ATOM 1553 C CA . ASN A 1 188 ? 11.841 -40.197 -11.702 1.00 43.59 188 ASN A CA 1
ATOM 1554 C C . ASN A 1 188 ? 11.213 -38.781 -11.771 1.00 43.59 188 ASN A C 1
ATOM 1556 O O . ASN A 1 188 ? 9.991 -38.650 -11.847 1.00 43.59 188 ASN A O 1
ATOM 1560 N N . GLN A 1 189 ? 12.013 -37.710 -11.691 1.00 44.44 189 GLN A N 1
ATOM 1561 C CA . GLN A 1 189 ? 11.528 -36.329 -11.771 1.00 44.44 189 GLN A CA 1
ATOM 1562 C C . GLN A 1 189 ? 11.762 -35.760 -13.175 1.00 44.44 189 GLN A C 1
ATOM 1564 O O . GLN A 1 189 ? 12.865 -35.821 -13.710 1.00 44.44 189 GLN A O 1
ATOM 1569 N N . GLN A 1 190 ? 10.701 -35.202 -13.763 1.00 47.12 190 GLN A N 1
ATOM 1570 C CA . GLN A 1 190 ? 10.747 -34.512 -15.057 1.00 47.12 190 GLN A CA 1
ATOM 1571 C C . GLN A 1 190 ? 11.645 -33.263 -14.991 1.00 47.12 190 GLN A C 1
ATOM 1573 O O . GLN A 1 190 ? 11.912 -32.744 -13.904 1.00 47.12 190 GLN A O 1
ATOM 1578 N N . SER A 1 191 ? 12.104 -32.782 -16.153 1.00 51.06 191 SER A N 1
ATOM 1579 C CA . SER A 1 191 ? 13.081 -31.693 -16.245 1.00 51.06 191 SER A CA 1
ATOM 1580 C C . SER A 1 191 ? 12.637 -30.432 -15.495 1.00 51.06 191 SER A C 1
ATOM 1582 O O . SER A 1 191 ? 11.529 -29.912 -15.664 1.00 51.06 191 SER A O 1
ATOM 1584 N N . LYS A 1 192 ? 13.524 -29.937 -14.624 1.00 72.75 192 LYS A N 1
ATOM 1585 C CA . LYS A 1 192 ? 13.282 -28.733 -13.826 1.00 72.75 192 LYS A CA 1
ATOM 1586 C C . LYS A 1 192 ? 13.789 -27.516 -14.584 1.00 72.75 192 LYS A C 1
ATOM 1588 O O . LYS A 1 192 ? 14.985 -27.367 -14.816 1.00 72.75 192 LYS A O 1
ATOM 1593 N N . TRP A 1 193 ? 12.847 -26.653 -14.944 1.00 80.94 193 TRP A N 1
ATOM 1594 C CA . TRP A 1 193 ? 13.107 -25.362 -15.570 1.00 80.94 193 TRP A CA 1
ATOM 1595 C C . TRP A 1 193 ? 13.318 -24.294 -14.502 1.00 80.94 193 TRP A C 1
ATOM 1597 O O . TRP A 1 193 ? 12.455 -24.116 -13.637 1.00 80.94 193 TRP A O 1
ATOM 1607 N N . THR A 1 194 ? 14.421 -23.563 -14.587 1.00 82.69 194 THR A N 1
ATOM 1608 C CA . THR A 1 194 ? 14.814 -22.483 -13.668 1.00 82.69 194 THR A CA 1
ATOM 1609 C C . THR A 1 194 ? 14.763 -21.136 -14.384 1.00 82.69 194 THR A C 1
ATOM 1611 O O . THR A 1 194 ? 14.882 -21.086 -15.609 1.00 82.69 194 THR A O 1
ATOM 1614 N N . ARG A 1 195 ? 14.501 -20.038 -13.662 1.00 85.25 195 ARG A N 1
ATOM 1615 C CA . ARG A 1 195 ? 14.568 -18.691 -14.252 1.00 85.25 195 ARG A CA 1
ATOM 1616 C C . ARG A 1 195 ? 16.015 -18.361 -14.581 1.00 85.25 195 ARG A C 1
ATOM 1618 O O . ARG A 1 195 ? 16.864 -18.496 -13.711 1.00 85.25 195 ARG A O 1
ATOM 1625 N N . SER A 1 196 ? 16.226 -17.885 -15.803 1.00 85.75 196 SER A N 1
ATOM 1626 C CA . SER A 1 196 ? 17.504 -17.370 -16.278 1.00 85.75 196 SER A CA 1
ATOM 1627 C C . SER A 1 196 ? 17.429 -15.841 -16.334 1.00 85.75 196 SER A C 1
ATOM 1629 O O . SER A 1 196 ? 16.438 -15.294 -16.831 1.00 85.75 196 SER A O 1
ATOM 1631 N N . THR A 1 197 ? 18.436 -15.155 -15.793 1.00 84.75 197 THR A N 1
ATOM 1632 C CA . THR A 1 197 ? 18.636 -13.702 -15.964 1.00 84.75 197 THR A CA 1
ATOM 1633 C C . THR A 1 197 ? 19.683 -13.387 -17.026 1.00 84.75 197 THR A C 1
ATOM 1635 O O . THR A 1 197 ? 19.667 -12.296 -17.591 1.00 84.75 197 THR A O 1
ATOM 1638 N N . GLU A 1 198 ? 20.573 -14.342 -17.307 1.00 83.56 198 GLU A N 1
ATOM 1639 C CA . GLU A 1 198 ? 21.704 -14.211 -18.226 1.00 83.56 198 GLU A CA 1
ATOM 1640 C C . GLU A 1 198 ? 21.820 -15.476 -19.100 1.00 83.56 198 GLU A C 1
ATOM 1642 O O . GLU A 1 198 ? 21.615 -16.599 -18.631 1.00 83.56 198 GLU A O 1
ATOM 1647 N N . ILE A 1 199 ? 22.138 -15.304 -20.388 1.00 83.38 199 ILE A N 1
ATOM 1648 C CA . ILE A 1 199 ? 22.451 -16.398 -21.322 1.00 83.38 199 ILE A CA 1
ATOM 1649 C C . ILE A 1 199 ? 23.815 -16.081 -21.948 1.00 83.38 199 ILE A C 1
ATOM 1651 O O . ILE A 1 199 ? 23.951 -14.991 -22.512 1.00 83.38 199 ILE A O 1
ATOM 1655 N N . PRO A 1 200 ? 24.819 -16.975 -21.858 1.00 75.31 200 PRO A N 1
ATOM 1656 C CA . PRO A 1 200 ? 26.124 -16.755 -22.474 1.00 75.31 200 PRO A CA 1
ATOM 1657 C C . PRO A 1 200 ? 26.026 -16.542 -23.987 1.00 75.31 200 PRO A C 1
ATOM 1659 O O . PRO A 1 200 ? 25.293 -17.246 -24.687 1.00 75.31 200 PRO A O 1
ATOM 1662 N N . MET A 1 201 ? 26.793 -15.576 -24.483 1.00 66.62 201 MET A N 1
ATOM 1663 C CA . MET A 1 201 ? 27.077 -15.388 -25.899 1.00 66.62 201 MET A CA 1
ATOM 1664 C C . MET A 1 201 ? 28.331 -16.198 -26.252 1.00 66.62 201 MET A C 1
ATOM 1666 O O . MET A 1 201 ? 29.281 -16.244 -25.474 1.00 66.62 201 MET A O 1
ATOM 1670 N N . TYR A 1 202 ? 28.336 -16.832 -27.423 1.00 63.38 202 TYR A N 1
ATOM 1671 C CA . TYR A 1 202 ? 29.512 -17.505 -27.972 1.00 63.38 202 TYR A CA 1
ATOM 1672 C C . TYR A 1 202 ? 29.744 -16.998 -29.395 1.00 63.38 202 TYR A C 1
ATOM 1674 O O . TYR A 1 202 ? 28.918 -17.228 -30.279 1.00 63.38 202 TYR A O 1
ATOM 1682 N N . ASP A 1 203 ? 30.848 -16.284 -29.584 1.00 50.09 203 ASP A N 1
ATOM 1683 C CA . ASP A 1 203 ? 31.306 -15.666 -30.835 1.00 50.09 203 ASP A CA 1
ATOM 1684 C C . ASP A 1 203 ? 32.373 -16.509 -31.564 1.00 50.09 203 ASP A C 1
ATOM 1686 O O . ASP A 1 203 ? 32.654 -16.284 -32.739 1.00 50.09 203 ASP A O 1
ATOM 1690 N N . GLY A 1 204 ? 32.949 -17.503 -30.878 1.00 47.59 204 GLY A N 1
ATOM 1691 C CA . GLY A 1 204 ? 34.070 -18.308 -31.364 1.00 47.59 204 GLY A CA 1
ATOM 1692 C C . GLY A 1 204 ? 35.455 -17.757 -31.011 1.00 47.59 204 GLY A C 1
ATOM 1693 O O . GLY A 1 204 ? 36.448 -18.371 -31.402 1.00 47.59 204 GLY A O 1
ATOM 1694 N N . THR A 1 205 ? 35.554 -16.645 -30.272 1.00 39.59 205 THR A N 1
ATOM 1695 C CA . THR A 1 205 ? 36.826 -15.966 -29.987 1.00 39.59 205 THR A CA 1
ATOM 1696 C C . THR A 1 205 ? 36.967 -15.521 -28.534 1.00 39.59 205 THR A C 1
ATOM 1698 O O . THR A 1 205 ? 36.198 -14.715 -28.027 1.00 39.59 205 THR A O 1
ATOM 1701 N N . THR A 1 206 ? 38.041 -15.950 -27.868 1.00 38.00 206 THR A N 1
ATOM 1702 C CA . THR A 1 206 ? 38.429 -15.476 -26.528 1.00 38.00 206 THR A CA 1
ATOM 1703 C C . THR A 1 206 ? 38.974 -14.038 -26.580 1.00 38.00 206 THR A C 1
ATOM 1705 O O . THR A 1 206 ? 40.157 -13.783 -26.360 1.00 38.00 206 THR A O 1
ATOM 1708 N N . THR A 1 207 ? 38.120 -13.067 -26.918 1.00 35.84 207 THR A N 1
ATOM 1709 C CA . THR A 1 207 ? 38.495 -11.646 -26.920 1.00 35.84 207 THR A CA 1
ATOM 1710 C C . THR A 1 207 ? 38.455 -11.061 -25.513 1.00 35.84 207 THR A C 1
ATOM 1712 O O . THR A 1 207 ? 37.437 -11.119 -24.825 1.00 35.84 207 THR A O 1
ATOM 1715 N N . THR A 1 208 ? 39.544 -10.415 -25.103 1.00 35.53 208 THR A N 1
ATOM 1716 C CA . THR A 1 208 ? 39.610 -9.569 -23.905 1.00 35.53 208 THR A CA 1
ATOM 1717 C C . THR A 1 208 ? 38.928 -8.218 -24.153 1.00 35.53 208 THR A C 1
ATOM 1719 O O . THR A 1 208 ? 39.548 -7.154 -24.120 1.00 35.53 208 THR A O 1
ATOM 1722 N N . SER A 1 209 ? 37.621 -8.255 -24.426 1.00 36.97 209 SER A N 1
ATOM 1723 C CA . SER A 1 209 ? 36.778 -7.059 -24.492 1.00 36.97 209 SER A CA 1
ATOM 1724 C C . SER A 1 209 ? 36.762 -6.342 -23.140 1.00 36.97 209 SER A C 1
ATOM 1726 O O . SER A 1 209 ? 36.585 -6.985 -22.103 1.00 36.97 209 SER A O 1
ATOM 1728 N N . THR A 1 210 ? 36.883 -5.013 -23.142 1.00 36.00 210 THR A N 1
ATOM 1729 C CA . THR A 1 210 ? 36.663 -4.204 -21.937 1.00 36.00 210 THR A CA 1
ATOM 1730 C C . THR A 1 210 ? 35.279 -4.501 -21.346 1.00 36.00 210 THR A C 1
ATOM 1732 O O . THR A 1 210 ? 34.308 -4.572 -22.103 1.00 36.00 210 THR A O 1
ATOM 1735 N N . PRO A 1 211 ? 35.155 -4.675 -20.015 1.00 34.84 211 PRO A N 1
ATOM 1736 C CA . PRO A 1 211 ? 33.885 -5.045 -19.400 1.00 34.84 211 PRO A CA 1
ATOM 1737 C C . PRO A 1 211 ? 32.829 -3.978 -19.685 1.00 34.84 211 PRO A C 1
ATOM 1739 O O . PRO A 1 211 ? 33.041 -2.792 -19.407 1.00 34.84 211 PRO A O 1
ATOM 1742 N N . SER A 1 212 ? 31.678 -4.394 -20.217 1.00 36.22 212 SER A N 1
ATOM 1743 C CA . SER A 1 212 ? 30.518 -3.515 -20.293 1.00 36.22 212 SER A CA 1
ATOM 1744 C C . SER A 1 212 ? 30.095 -3.175 -18.866 1.00 36.22 212 SER A C 1
ATOM 1746 O O . SER A 1 212 ? 29.809 -4.054 -18.056 1.00 36.22 212 SER A O 1
ATOM 1748 N N . ILE A 1 213 ? 30.092 -1.884 -18.529 1.00 40.50 213 ILE A N 1
ATOM 1749 C CA . ILE A 1 213 ? 29.684 -1.431 -17.198 1.00 40.50 213 ILE A CA 1
ATOM 1750 C C . ILE A 1 213 ? 28.158 -1.509 -17.134 1.00 40.50 213 ILE A C 1
ATOM 1752 O O . ILE A 1 213 ? 27.453 -0.521 -17.342 1.00 40.50 213 ILE A O 1
ATOM 1756 N N . SER A 1 214 ? 27.644 -2.714 -16.879 1.00 43.75 214 SER A N 1
ATOM 1757 C CA . SER A 1 214 ? 26.259 -2.906 -16.469 1.00 43.75 214 SER A CA 1
ATOM 1758 C C . SER A 1 214 ? 25.990 -2.006 -15.259 1.00 43.75 214 SER A C 1
ATOM 1760 O O . SER A 1 214 ? 26.785 -2.027 -14.317 1.00 43.75 214 SER A O 1
ATOM 1762 N N . PRO A 1 215 ? 24.869 -1.263 -15.218 1.00 47.50 215 PRO A N 1
ATOM 1763 C CA . PRO A 1 215 ? 24.483 -0.448 -14.067 1.00 47.50 215 PRO A CA 1
ATOM 1764 C C . PRO A 1 215 ? 24.484 -1.172 -12.713 1.00 47.50 215 PRO A C 1
ATOM 1766 O O . PRO A 1 215 ? 24.458 -0.510 -11.683 1.00 47.50 215 PRO A O 1
ATOM 1769 N N . LEU A 1 216 ? 24.492 -2.509 -12.686 1.00 44.31 216 LEU A N 1
ATOM 1770 C CA . LEU A 1 216 ? 24.567 -3.304 -11.456 1.00 44.31 216 LEU A CA 1
ATOM 1771 C C . LEU A 1 216 ? 25.980 -3.821 -11.131 1.00 44.31 216 LEU A C 1
ATOM 1773 O O . LEU A 1 216 ? 26.238 -4.136 -9.975 1.00 44.31 216 LEU A O 1
ATOM 1777 N N . GLN A 1 217 ? 26.891 -3.923 -12.106 1.00 45.38 217 GLN A N 1
ATOM 1778 C CA . GLN A 1 217 ? 28.176 -4.613 -11.935 1.00 45.38 217 GLN A CA 1
ATOM 1779 C C . GLN A 1 217 ? 29.310 -3.640 -11.589 1.00 45.38 217 GLN A C 1
ATOM 1781 O O . GLN A 1 217 ? 29.760 -2.837 -12.408 1.00 45.38 217 GLN A O 1
ATOM 1786 N N . ARG A 1 218 ? 29.834 -3.765 -10.366 1.00 37.84 218 ARG A N 1
ATOM 1787 C CA . ARG A 1 218 ? 31.095 -3.133 -9.949 1.00 37.84 218 ARG A CA 1
ATOM 1788 C C . ARG A 1 218 ? 32.283 -3.876 -10.581 1.00 37.84 218 ARG A C 1
ATOM 1790 O O . ARG A 1 218 ? 32.246 -5.095 -10.711 1.00 37.84 218 ARG A O 1
ATOM 1797 N N . GLN A 1 219 ? 33.347 -3.160 -10.951 1.00 40.78 219 GLN A N 1
ATOM 1798 C CA . GLN A 1 219 ? 34.525 -3.727 -11.630 1.00 40.78 219 GLN A CA 1
ATOM 1799 C C . GLN A 1 219 ? 35.295 -4.755 -10.770 1.00 40.78 219 GLN A C 1
ATOM 1801 O O . GLN A 1 219 ? 36.210 -4.370 -10.044 1.00 40.78 219 GLN A O 1
ATOM 1806 N N . GLN A 1 220 ? 34.979 -6.051 -10.881 1.00 36.28 220 GLN A N 1
ATOM 1807 C CA . GLN A 1 220 ? 35.823 -7.156 -10.394 1.00 36.28 220 GLN A CA 1
ATOM 1808 C C . GLN A 1 220 ? 35.657 -8.436 -11.239 1.00 36.28 220 GLN A C 1
ATOM 1810 O O . GLN A 1 220 ? 34.809 -9.261 -10.924 1.00 36.28 220 GLN A O 1
ATOM 1815 N N . GLN A 1 221 ? 36.482 -8.596 -12.284 1.00 35.19 221 GLN A N 1
ATOM 1816 C CA . GLN A 1 221 ? 37.266 -9.802 -12.646 1.00 35.19 221 GLN A CA 1
ATOM 1817 C C . GLN A 1 221 ? 37.813 -9.690 -14.085 1.00 35.19 221 GLN A C 1
ATOM 1819 O O . GLN A 1 221 ? 37.279 -8.951 -14.908 1.00 35.19 221 GLN A O 1
ATOM 1824 N N . GLU A 1 222 ? 38.916 -10.390 -14.369 1.00 34.66 222 GLU A N 1
ATOM 1825 C CA . GLU A 1 222 ? 39.739 -10.207 -15.582 1.00 34.66 222 GLU A CA 1
ATOM 1826 C C . GLU A 1 222 ? 39.394 -11.168 -16.740 1.00 34.66 222 GLU A C 1
ATOM 1828 O O . GLU A 1 222 ? 40.126 -11.251 -17.724 1.00 34.66 222 GLU A O 1
ATOM 1833 N N . SER A 1 223 ? 38.257 -11.864 -16.664 1.00 39.91 223 SER A N 1
ATOM 1834 C CA . SER A 1 223 ? 37.714 -12.695 -17.745 1.00 39.91 223 SER A CA 1
ATOM 1835 C C . SER A 1 223 ? 36.213 -12.442 -17.912 1.00 39.91 223 SER A C 1
ATOM 1837 O O . SER A 1 223 ? 35.400 -12.774 -17.051 1.00 39.91 223 SER A O 1
ATOM 1839 N N . VAL A 1 224 ? 35.835 -11.816 -19.030 1.00 46.72 224 VAL A N 1
ATOM 1840 C CA . VAL A 1 224 ? 34.445 -11.430 -19.317 1.00 46.72 224 VAL A CA 1
ATOM 1841 C C . VAL A 1 224 ? 33.820 -12.439 -20.273 1.00 46.72 224 VAL A C 1
ATOM 1843 O O . VAL A 1 224 ? 33.964 -12.326 -21.489 1.00 46.72 224 VAL A O 1
ATOM 1846 N N . THR A 1 225 ? 33.071 -13.401 -19.732 1.00 47.69 225 THR A N 1
ATOM 1847 C CA . THR A 1 225 ? 32.071 -14.123 -20.529 1.00 47.69 225 THR A CA 1
ATOM 1848 C C . THR A 1 225 ? 31.062 -13.103 -21.044 1.00 47.69 225 THR A C 1
ATOM 1850 O O . THR A 1 225 ? 30.398 -12.437 -20.250 1.00 47.69 225 THR A O 1
ATOM 1853 N N . GLN A 1 226 ? 30.955 -12.942 -22.363 1.00 62.41 226 GLN A N 1
ATOM 1854 C CA . GLN A 1 226 ? 29.931 -12.075 -22.941 1.00 62.41 226 GLN A CA 1
ATOM 1855 C C . GLN A 1 226 ? 28.549 -12.717 -22.750 1.00 62.41 226 GLN A C 1
ATOM 1857 O O . GLN A 1 226 ? 28.393 -13.933 -22.854 1.00 62.41 226 GLN A O 1
ATOM 1862 N N . TYR A 1 227 ? 27.532 -11.898 -22.487 1.00 73.50 227 TYR A N 1
ATOM 1863 C CA . TYR A 1 227 ? 26.150 -12.343 -22.297 1.00 73.50 227 TYR A CA 1
ATOM 1864 C C . TYR A 1 227 ? 25.225 -11.666 -23.307 1.00 73.50 227 TYR A C 1
ATOM 1866 O O . TYR A 1 227 ? 25.434 -10.518 -23.702 1.00 73.50 227 TYR A O 1
ATOM 1874 N N . LEU A 1 228 ? 24.181 -12.380 -23.727 1.00 76.75 228 LEU A N 1
ATOM 1875 C CA . LEU A 1 228 ? 23.158 -11.853 -24.627 1.00 76.75 228 LEU A CA 1
ATOM 1876 C C . LEU A 1 228 ? 22.388 -10.704 -23.932 1.00 76.75 228 LEU A C 1
ATOM 1878 O O . LEU A 1 228 ? 22.002 -10.865 -22.771 1.00 76.75 228 LEU A O 1
ATOM 1882 N N . PRO A 1 229 ? 22.108 -9.564 -24.600 1.00 72.25 229 PRO A N 1
ATOM 1883 C CA . PRO A 1 229 ? 21.399 -8.425 -24.005 1.00 72.25 229 PRO A CA 1
ATOM 1884 C C . PRO A 1 229 ? 19.879 -8.677 -23.923 1.00 72.25 229 PRO A C 1
ATOM 1886 O O . PRO A 1 229 ? 19.064 -7.994 -24.542 1.00 72.25 229 PRO A O 1
ATOM 1889 N N . LEU A 1 230 ? 19.490 -9.686 -23.137 1.00 82.06 230 LEU A N 1
ATOM 1890 C CA . LEU A 1 230 ? 18.137 -10.259 -23.057 1.00 82.06 230 LEU A CA 1
ATOM 1891 C C . LEU A 1 230 ? 17.019 -9.233 -22.826 1.00 82.06 230 LEU A C 1
ATOM 1893 O O . LEU A 1 230 ? 15.911 -9.401 -23.341 1.00 82.06 230 LEU A O 1
ATOM 1897 N N . GLY A 1 231 ? 17.317 -8.195 -22.042 1.00 76.31 231 GLY A N 1
ATOM 1898 C CA . GLY A 1 231 ? 16.388 -7.132 -21.659 1.00 76.31 231 GLY A CA 1
ATOM 1899 C C . GLY A 1 231 ? 16.266 -5.985 -22.669 1.00 76.31 231 GLY A C 1
ATOM 1900 O O . GLY A 1 231 ? 15.485 -5.054 -22.465 1.00 76.31 231 GLY A O 1
ATOM 1901 N N . GLU A 1 232 ? 17.012 -6.032 -23.774 1.00 74.75 232 GLU A N 1
ATOM 1902 C CA . GLU A 1 232 ? 16.767 -5.157 -24.922 1.00 74.75 232 GLU A CA 1
ATOM 1903 C C . GLU A 1 232 ? 15.698 -5.720 -25.862 1.00 74.75 232 GLU A C 1
ATOM 1905 O O . GLU A 1 232 ? 14.980 -4.948 -26.502 1.00 74.75 232 GLU A O 1
ATOM 1910 N N . TRP A 1 233 ? 15.597 -7.050 -25.942 1.00 83.38 233 TRP A N 1
ATOM 1911 C CA . TRP A 1 233 ? 14.876 -7.759 -26.994 1.00 83.38 233 TRP A CA 1
ATOM 1912 C C . TRP A 1 233 ? 13.358 -7.730 -26.804 1.00 83.38 233 TRP A C 1
ATOM 1914 O O . TRP A 1 233 ? 12.813 -8.239 -25.823 1.00 83.38 233 TRP A O 1
ATOM 1924 N N . THR A 1 234 ? 12.668 -7.177 -27.799 1.00 84.44 234 THR A N 1
ATOM 1925 C CA . THR A 1 234 ? 11.205 -7.022 -27.838 1.00 84.44 234 THR A CA 1
ATOM 1926 C C . THR A 1 234 ? 10.574 -7.570 -29.120 1.00 84.44 234 THR A C 1
ATOM 1928 O O . THR A 1 234 ? 9.377 -7.861 -29.129 1.00 84.44 234 THR A O 1
ATOM 1931 N N . ALA A 1 235 ? 11.358 -7.768 -30.185 1.00 87.88 235 ALA A N 1
ATOM 1932 C CA . ALA A 1 235 ? 10.937 -8.398 -31.432 1.00 87.88 235 ALA A CA 1
ATOM 1933 C C . ALA A 1 235 ? 11.565 -9.795 -31.576 1.00 87.88 235 ALA A C 1
ATOM 1935 O O . ALA A 1 235 ? 12.779 -9.961 -31.446 1.00 87.88 235 ALA A O 1
ATOM 1936 N N . PHE A 1 236 ? 10.726 -10.795 -31.850 1.00 93.12 236 PHE A N 1
ATOM 1937 C CA . PHE A 1 236 ? 11.103 -12.206 -31.963 1.00 93.12 236 PHE A CA 1
ATOM 1938 C C . PHE A 1 236 ? 10.512 -12.773 -33.257 1.00 93.12 236 PHE A C 1
ATOM 1940 O O . PHE A 1 236 ? 9.306 -13.024 -33.338 1.00 93.12 236 PHE A O 1
ATOM 1947 N N . ARG A 1 237 ? 11.350 -12.950 -34.282 1.00 92.56 237 ARG A N 1
ATOM 1948 C CA . ARG A 1 237 ? 10.950 -13.374 -35.630 1.00 92.56 237 ARG A CA 1
ATOM 1949 C C . ARG A 1 237 ? 11.337 -14.828 -35.864 1.00 92.56 237 ARG A C 1
ATOM 1951 O O . ARG A 1 237 ? 12.512 -15.173 -35.872 1.00 92.56 237 ARG A O 1
ATOM 1958 N N . LEU A 1 238 ? 10.338 -15.688 -36.047 1.00 92.38 238 LEU A N 1
ATOM 1959 C CA . LEU A 1 238 ? 10.525 -17.127 -36.228 1.00 92.38 238 LEU A CA 1
ATOM 1960 C C . LEU A 1 238 ? 10.230 -17.552 -37.665 1.00 92.38 238 LEU A C 1
ATOM 1962 O O . LEU A 1 238 ? 9.144 -17.274 -38.177 1.00 92.38 238 LEU A O 1
ATOM 1966 N N . GLN A 1 239 ? 11.149 -18.291 -38.284 1.00 91.06 239 GLN A N 1
ATOM 1967 C CA . GLN A 1 239 ? 10.979 -18.854 -39.628 1.00 91.06 239 GLN A CA 1
ATOM 1968 C C . GLN A 1 239 ? 10.308 -20.233 -39.569 1.00 91.06 239 GLN A C 1
ATOM 1970 O O . GLN A 1 239 ? 10.739 -21.114 -38.827 1.00 91.06 239 GLN A O 1
ATOM 1975 N N . VAL A 1 240 ? 9.280 -20.456 -40.387 1.00 88.75 240 VAL A N 1
ATOM 1976 C CA . VAL A 1 240 ? 8.504 -21.704 -40.471 1.00 88.75 240 VAL A CA 1
ATOM 1977 C C . VAL A 1 240 ? 8.573 -22.254 -41.895 1.00 88.75 240 VAL A C 1
ATOM 1979 O O . VAL A 1 240 ? 8.218 -21.569 -42.854 1.00 88.75 240 VAL A O 1
ATOM 1982 N N . SER A 1 241 ? 8.997 -23.511 -42.048 1.00 85.69 241 SER A N 1
ATOM 1983 C CA . SER A 1 241 ? 8.989 -24.196 -43.348 1.00 85.69 241 SER A CA 1
ATOM 1984 C C . SER A 1 241 ? 7.568 -24.582 -43.774 1.00 85.69 241 SER A C 1
ATOM 1986 O O . SER A 1 241 ? 6.837 -25.229 -43.018 1.00 85.69 241 SER A O 1
ATOM 1988 N N . LEU A 1 242 ? 7.189 -24.230 -45.007 1.00 81.31 242 LEU A N 1
ATOM 1989 C CA . LEU A 1 242 ? 5.928 -24.638 -45.638 1.00 81.31 242 LEU A CA 1
ATOM 1990 C C . LEU A 1 242 ? 6.094 -25.834 -46.590 1.00 81.31 242 LEU A C 1
ATOM 1992 O O . LEU A 1 242 ? 5.089 -26.335 -47.096 1.00 81.31 242 LEU A O 1
ATOM 1996 N N . THR A 1 243 ? 7.329 -26.285 -46.852 1.00 73.19 243 THR A N 1
ATOM 1997 C CA . THR A 1 243 ? 7.611 -27.383 -47.799 1.00 73.19 243 THR A CA 1
ATOM 1998 C C . THR A 1 243 ? 7.106 -28.728 -47.278 1.00 73.19 243 THR A C 1
ATOM 2000 O O . THR A 1 243 ? 6.671 -29.575 -48.056 1.00 73.19 243 THR A O 1
ATOM 2003 N N . SER A 1 244 ? 7.056 -28.897 -45.953 1.00 64.06 244 SER A N 1
ATOM 2004 C CA . SER A 1 244 ? 6.276 -29.959 -45.319 1.00 64.06 244 SER A CA 1
ATOM 2005 C C . SER A 1 244 ? 4.799 -29.556 -45.209 1.00 64.06 244 SER A C 1
ATOM 2007 O O . SER A 1 244 ? 4.456 -28.498 -44.673 1.00 64.06 244 SER A O 1
ATOM 2009 N N . GLY A 1 245 ? 3.886 -30.427 -45.658 1.00 62.88 245 GLY A N 1
ATOM 2010 C CA . GLY A 1 245 ? 2.439 -30.175 -45.555 1.00 62.88 245 GLY A CA 1
ATOM 2011 C C . GLY A 1 245 ? 1.955 -29.969 -44.110 1.00 62.88 245 GLY A C 1
ATOM 2012 O O . GLY A 1 245 ? 0.992 -29.242 -43.862 1.00 62.88 245 GLY A O 1
ATOM 2013 N N . SER A 1 246 ? 2.669 -30.541 -43.137 1.00 69.88 246 SER A N 1
ATOM 2014 C CA . SER A 1 246 ? 2.470 -30.316 -41.703 1.00 69.88 246 SER A CA 1
ATOM 2015 C C . SER A 1 246 ? 2.769 -28.875 -41.271 1.00 69.88 246 SER A C 1
ATOM 2017 O O . SER A 1 246 ? 1.999 -28.326 -40.483 1.00 69.88 246 SER A O 1
ATOM 2019 N N . GLY A 1 247 ? 3.831 -28.245 -41.786 1.00 71.88 247 GLY A N 1
ATOM 2020 C CA . GLY A 1 247 ? 4.184 -26.854 -41.477 1.00 71.88 247 GLY A CA 1
ATOM 2021 C C . GLY A 1 247 ? 3.138 -25.861 -41.988 1.00 71.88 247 GLY A C 1
ATOM 2022 O O . GLY A 1 247 ? 2.618 -25.053 -41.216 1.00 71.88 247 GLY A O 1
ATOM 2023 N N . LYS A 1 248 ? 2.724 -26.005 -43.255 1.00 74.94 248 LYS A N 1
ATOM 2024 C CA . LYS A 1 248 ? 1.659 -25.189 -43.870 1.00 74.94 248 LYS A CA 1
ATOM 2025 C C . LYS A 1 248 ? 0.328 -25.276 -43.112 1.00 74.94 248 LYS A C 1
ATOM 2027 O O . LYS A 1 248 ? -0.340 -24.257 -42.933 1.00 74.94 248 LYS A O 1
ATOM 2032 N N . ASN A 1 249 ? -0.040 -26.466 -42.635 1.00 79.31 249 ASN A N 1
ATOM 2033 C CA . ASN A 1 249 ? -1.259 -26.660 -41.848 1.00 79.31 249 ASN A CA 1
ATOM 2034 C C . ASN A 1 249 ? -1.154 -26.010 -40.457 1.00 79.31 249 ASN A C 1
ATOM 2036 O O . ASN A 1 249 ? -2.051 -25.260 -40.076 1.00 79.31 249 ASN A O 1
ATOM 2040 N N . ARG A 1 250 ? -0.040 -26.217 -39.736 1.00 78.75 250 ARG A N 1
ATOM 2041 C CA . ARG A 1 250 ? 0.200 -25.610 -38.410 1.00 78.75 250 ARG A CA 1
ATOM 2042 C C . ARG A 1 250 ? 0.250 -24.079 -38.458 1.00 78.75 250 ARG A C 1
ATOM 2044 O O . ARG A 1 250 ? -0.259 -23.434 -37.547 1.00 78.75 250 ARG A O 1
ATOM 2051 N N . PHE A 1 251 ? 0.813 -23.494 -39.520 1.00 81.19 251 PHE A N 1
ATOM 2052 C CA . PHE A 1 251 ? 0.832 -22.039 -39.699 1.00 81.19 251 PHE A CA 1
ATOM 2053 C C . PHE A 1 251 ? -0.592 -21.465 -39.772 1.00 81.19 251 PHE A C 1
ATOM 2055 O O . PHE A 1 251 ? -0.912 -20.509 -39.072 1.00 81.19 251 PHE A O 1
ATOM 2062 N N . ASN A 1 252 ? -1.474 -22.077 -40.571 1.00 79.50 252 ASN A N 1
ATOM 2063 C CA . ASN A 1 252 ? -2.865 -21.630 -40.679 1.00 79.50 252 ASN A CA 1
ATOM 2064 C C . ASN A 1 252 ? -3.675 -21.912 -39.389 1.00 79.50 252 ASN A C 1
ATOM 2066 O O . ASN A 1 252 ? -4.461 -21.058 -38.988 1.00 79.50 252 ASN A O 1
ATOM 2070 N N . GLU A 1 253 ? -3.436 -23.040 -38.698 1.00 79.50 253 GLU A N 1
ATOM 2071 C CA . GLU A 1 253 ? -4.042 -23.363 -37.385 1.00 79.50 253 GLU A CA 1
ATOM 2072 C C . GLU A 1 253 ? -3.719 -22.280 -36.332 1.00 79.50 253 GLU A C 1
ATOM 2074 O O . GLU A 1 253 ? -4.602 -21.868 -35.576 1.00 79.50 253 GLU A O 1
ATOM 2079 N N . VAL A 1 254 ? -2.490 -21.740 -36.330 1.00 79.19 254 VAL A N 1
ATOM 2080 C CA . VAL A 1 254 ? -2.136 -20.577 -35.496 1.00 79.19 254 VAL A CA 1
ATOM 2081 C C . VAL A 1 254 ? -2.928 -19.331 -35.892 1.00 79.19 254 VAL A C 1
ATOM 2083 O O . VAL A 1 254 ? -3.459 -18.677 -34.999 1.00 79.19 254 VAL A O 1
ATOM 2086 N N . LEU A 1 255 ? -3.052 -18.991 -37.182 1.00 77.88 255 LEU A N 1
ATOM 2087 C CA . LEU A 1 255 ? -3.776 -17.780 -37.611 1.00 77.88 255 LEU A CA 1
ATOM 2088 C C . LEU A 1 255 ? -5.237 -17.765 -37.135 1.00 77.88 255 LEU A C 1
ATOM 2090 O O . LEU A 1 255 ? -5.713 -16.742 -36.636 1.00 77.88 255 LEU A O 1
ATOM 2094 N N . GLU A 1 256 ? -5.944 -18.889 -37.263 1.00 76.06 256 GLU A N 1
ATOM 2095 C CA . GLU A 1 256 ? -7.356 -19.004 -36.874 1.00 76.06 256 GLU A CA 1
ATOM 2096 C C . GLU A 1 256 ? -7.545 -18.838 -35.354 1.00 76.06 256 GLU A C 1
ATOM 2098 O O . GLU A 1 256 ? -8.374 -18.041 -34.901 1.00 76.06 256 GLU A O 1
ATOM 2103 N N . LEU A 1 257 ? -6.723 -19.516 -34.547 1.00 76.44 257 LEU A N 1
ATOM 2104 C CA . LEU A 1 257 ? -6.813 -19.472 -33.082 1.00 76.44 257 LEU A CA 1
ATOM 2105 C C . LEU A 1 257 ? -6.255 -18.161 -32.487 1.00 76.44 257 LEU A C 1
ATOM 2107 O O . LEU A 1 257 ? -6.802 -17.613 -31.520 1.00 76.44 257 LEU A O 1
ATOM 2111 N N . ALA A 1 258 ? -5.203 -17.601 -33.090 1.00 76.56 258 ALA A N 1
ATOM 2112 C CA . ALA A 1 258 ? -4.639 -16.306 -32.717 1.00 76.56 258 ALA A CA 1
ATOM 2113 C C . ALA A 1 258 ? -5.593 -15.144 -33.050 1.00 76.56 258 ALA A C 1
ATOM 2115 O O . ALA A 1 258 ? -5.696 -14.207 -32.254 1.00 76.56 258 ALA A O 1
ATOM 2116 N N . THR A 1 259 ? -6.364 -15.243 -34.143 1.00 73.94 259 THR A N 1
ATOM 2117 C CA . THR A 1 259 ? -7.467 -14.314 -34.461 1.00 73.94 259 THR A CA 1
ATOM 2118 C C . THR A 1 259 ? -8.519 -14.298 -33.352 1.00 73.94 259 THR A C 1
ATOM 2120 O O . THR A 1 259 ? -8.911 -13.227 -32.881 1.00 73.94 259 THR A O 1
ATOM 2123 N N . ALA A 1 260 ? -8.961 -15.471 -32.881 1.00 67.94 260 ALA A N 1
ATOM 2124 C CA . ALA A 1 260 ? -9.935 -15.563 -31.789 1.00 67.94 260 ALA A CA 1
ATOM 2125 C C . ALA A 1 260 ? -9.409 -14.935 -30.482 1.00 67.94 260 ALA A C 1
ATOM 2127 O O . ALA A 1 260 ? -10.159 -14.278 -29.757 1.00 67.94 260 ALA A O 1
ATOM 2128 N N . SER A 1 261 ? -8.102 -15.056 -30.232 1.00 65.62 261 SER A N 1
ATOM 2129 C CA . SER A 1 261 ? -7.413 -14.447 -29.084 1.00 65.62 261 SER A CA 1
ATOM 2130 C C . SER A 1 261 ? -7.006 -12.977 -29.280 1.00 65.62 261 SER A C 1
ATOM 2132 O O . SER A 1 261 ? -6.512 -12.366 -28.334 1.00 65.62 261 SER A O 1
ATOM 2134 N N . ARG A 1 262 ? -7.246 -12.397 -30.468 1.00 72.81 262 ARG A N 1
ATOM 2135 C CA . ARG A 1 262 ? -6.842 -11.040 -30.907 1.00 72.81 262 ARG A CA 1
ATOM 2136 C C . ARG A 1 262 ? -5.331 -10.788 -31.014 1.00 72.81 262 ARG A C 1
ATOM 2138 O O . ARG A 1 262 ? -4.925 -9.640 -31.186 1.00 72.81 262 ARG A O 1
ATOM 2145 N N . LEU A 1 263 ? -4.515 -11.840 -30.973 1.00 76.38 263 LEU A N 1
ATOM 2146 C CA . LEU A 1 263 ? -3.066 -11.759 -31.200 1.00 76.38 263 LEU A CA 1
ATOM 2147 C C . LEU A 1 263 ? -2.729 -11.423 -32.662 1.00 76.38 263 LEU A C 1
ATOM 2149 O O . LEU A 1 263 ? -1.674 -10.865 -32.918 1.00 76.38 263 LEU A O 1
ATOM 2153 N N . VAL A 1 264 ? -3.642 -11.715 -33.596 1.00 76.12 264 VAL A N 1
ATOM 2154 C CA . VAL A 1 264 ? -3.563 -11.384 -35.032 1.00 76.12 264 VAL A CA 1
ATOM 2155 C C . VAL A 1 264 ? -4.855 -10.641 -35.435 1.00 76.12 264 VAL A C 1
ATOM 2157 O O . VAL A 1 264 ? -5.910 -10.915 -34.842 1.00 76.12 264 VAL A O 1
ATOM 2160 N N . PRO A 1 265 ? -4.831 -9.705 -36.406 1.00 68.31 265 PRO A N 1
ATOM 2161 C CA . PRO A 1 265 ? -6.040 -9.117 -36.990 1.00 68.31 265 PRO A CA 1
ATOM 2162 C C . PRO A 1 265 ? -6.956 -10.153 -37.660 1.00 68.31 265 PRO A C 1
ATOM 2164 O O . PRO A 1 265 ? -6.516 -11.191 -38.144 1.00 68.31 265 PRO A O 1
ATOM 2167 N N . HIS A 1 266 ? -8.259 -9.871 -37.731 1.00 65.38 266 HIS A N 1
ATOM 2168 C CA . HIS A 1 266 ? -9.218 -10.795 -38.352 1.00 65.38 266 HIS A CA 1
ATOM 2169 C C . HIS A 1 266 ? -9.004 -10.861 -39.879 1.00 65.38 266 HIS A C 1
ATOM 2171 O O . HIS A 1 266 ? -8.978 -9.795 -40.501 1.00 65.38 266 HIS A O 1
ATOM 2177 N N . PRO A 1 267 ? -9.014 -12.056 -40.515 1.00 56.06 267 PRO A N 1
ATOM 2178 C CA . PRO A 1 267 ? -8.866 -12.241 -41.971 1.00 56.06 267 PRO A CA 1
ATOM 2179 C C . PRO A 1 267 ? -9.824 -11.471 -42.904 1.00 56.06 267 PRO A C 1
ATOM 2181 O O . PRO A 1 267 ? -9.654 -11.515 -44.115 1.00 56.06 267 PRO A O 1
ATOM 2184 N N . ASN A 1 268 ? -10.832 -10.775 -42.361 1.00 54.31 268 ASN A N 1
ATOM 2185 C CA . ASN A 1 268 ? -11.796 -9.963 -43.117 1.00 54.31 268 ASN A CA 1
ATOM 2186 C C . ASN A 1 268 ? -11.566 -8.447 -42.919 1.00 54.31 268 ASN A C 1
ATOM 2188 O O . ASN A 1 268 ? -12.386 -7.632 -43.341 1.00 54.31 268 ASN A O 1
ATOM 2192 N N . THR A 1 269 ? -10.494 -8.056 -42.225 1.00 52.00 269 THR A N 1
ATOM 2193 C CA . THR A 1 269 ? -9.950 -6.689 -42.265 1.00 52.00 269 THR A CA 1
ATOM 2194 C C . THR A 1 269 ? -9.031 -6.548 -43.484 1.00 52.00 269 THR A C 1
ATOM 2196 O O . THR A 1 269 ? -8.634 -7.552 -44.067 1.00 52.00 269 THR A O 1
ATOM 2199 N N . ARG A 1 270 ? -8.648 -5.325 -43.883 1.00 47.84 270 ARG A N 1
ATOM 2200 C CA . ARG A 1 270 ? -7.704 -5.094 -45.004 1.00 47.84 270 ARG A CA 1
ATOM 2201 C C . ARG A 1 270 ? -6.246 -5.514 -44.695 1.00 47.84 270 ARG A C 1
ATOM 2203 O O . ARG A 1 270 ? -5.330 -5.109 -45.405 1.00 47.84 270 ARG A O 1
ATOM 2210 N N . TYR A 1 271 ? -6.022 -6.307 -43.648 1.00 46.62 271 TYR A N 1
ATOM 2211 C CA . TYR A 1 271 ? -4.707 -6.765 -43.214 1.00 46.62 271 TYR A CA 1
ATOM 2212 C C . TYR A 1 271 ? -4.160 -7.839 -44.165 1.00 46.62 271 TYR A C 1
ATOM 2214 O O . TYR A 1 271 ? -4.646 -8.970 -44.198 1.00 46.62 271 TYR A O 1
ATOM 2222 N N . ARG A 1 272 ? -3.151 -7.472 -44.959 1.00 50.62 272 ARG A N 1
ATOM 2223 C CA . ARG A 1 272 ? -2.440 -8.382 -45.865 1.00 50.62 272 ARG A CA 1
ATOM 2224 C C . ARG A 1 272 ? -1.294 -9.071 -45.128 1.00 50.62 272 ARG A C 1
ATOM 2226 O O . ARG A 1 272 ? -0.409 -8.387 -44.628 1.00 50.62 272 ARG A O 1
ATOM 2233 N N . CYS A 1 273 ? -1.242 -10.402 -45.178 1.00 52.91 273 CYS A N 1
ATOM 2234 C CA . CYS A 1 273 ? -0.096 -11.205 -44.707 1.00 52.91 273 CYS A CA 1
ATOM 2235 C C . CYS A 1 273 ? 1.101 -11.169 -45.691 1.00 52.91 273 CYS A C 1
ATOM 2237 O O . CYS A 1 273 ? 1.994 -12.014 -45.625 1.00 52.91 273 CYS A O 1
ATOM 2239 N N . ASP A 1 274 ? 1.076 -10.219 -46.633 1.00 50.72 274 ASP A N 1
ATOM 2240 C CA . ASP A 1 274 ? 1.902 -10.181 -47.845 1.00 50.72 274 ASP A CA 1
ATOM 2241 C C . ASP A 1 274 ? 2.998 -9.095 -47.774 1.00 50.72 274 ASP A C 1
ATOM 2243 O O . ASP A 1 274 ? 3.817 -8.975 -48.685 1.00 50.72 274 ASP A O 1
ATOM 2247 N N . LYS A 1 275 ? 3.014 -8.270 -46.714 1.00 60.50 275 LYS A N 1
ATOM 2248 C CA . LYS A 1 275 ? 4.107 -7.322 -46.443 1.00 60.50 275 LYS A CA 1
ATOM 2249 C C . LYS A 1 275 ? 5.241 -8.063 -45.718 1.00 60.50 275 LYS A C 1
ATOM 2251 O O . LYS A 1 275 ? 5.134 -8.296 -44.518 1.00 60.50 275 LYS A O 1
ATOM 2256 N N . LYS A 1 276 ? 6.307 -8.423 -46.445 1.00 67.94 276 LYS A N 1
ATOM 2257 C CA . LYS A 1 276 ? 7.561 -8.959 -45.874 1.00 67.94 276 LYS A CA 1
ATOM 2258 C C . LYS A 1 276 ? 8.206 -7.889 -44.982 1.00 67.94 276 LYS A C 1
ATOM 2260 O O . LYS A 1 276 ? 8.212 -6.711 -45.343 1.00 67.94 276 LYS A O 1
ATOM 2265 N N . LEU A 1 277 ? 8.717 -8.300 -43.828 1.00 76.12 277 LEU A N 1
ATOM 2266 C CA . LEU A 1 277 ? 9.385 -7.431 -42.863 1.00 76.12 277 LEU A CA 1
ATOM 2267 C C . LEU A 1 277 ? 10.882 -7.363 -43.203 1.00 76.12 277 LEU A C 1
ATOM 2269 O O . LEU A 1 277 ? 11.537 -8.393 -43.379 1.00 76.12 277 LEU A O 1
ATOM 2273 N N . PHE A 1 278 ? 11.416 -6.148 -43.325 1.00 78.25 278 PHE A N 1
ATOM 2274 C CA . PHE A 1 278 ? 12.829 -5.896 -43.589 1.00 78.25 278 PHE A CA 1
ATOM 2275 C C . PHE A 1 278 ? 13.641 -6.135 -42.315 1.00 78.25 278 PHE A C 1
ATOM 2277 O O . PHE A 1 278 ? 13.500 -5.405 -41.335 1.00 78.25 278 PHE A O 1
ATOM 2284 N N . VAL A 1 279 ? 14.493 -7.153 -42.325 1.00 75.75 279 VAL A N 1
ATOM 2285 C CA . VAL A 1 279 ? 15.477 -7.362 -41.260 1.00 75.75 279 VAL A CA 1
ATOM 2286 C C . VAL A 1 279 ? 16.782 -6.701 -41.684 1.00 75.75 279 VAL A C 1
ATOM 2288 O O . VAL A 1 279 ? 17.224 -6.887 -42.818 1.00 75.75 279 VAL A O 1
ATOM 2291 N N . VAL A 1 280 ? 17.365 -5.919 -40.782 1.00 74.50 280 VAL A N 1
ATOM 2292 C CA . VAL A 1 280 ? 18.685 -5.293 -40.924 1.00 74.50 280 VAL A CA 1
ATOM 2293 C C . VAL A 1 280 ? 19.566 -5.753 -39.770 1.00 74.50 280 VAL A C 1
ATOM 2295 O O . VAL A 1 280 ? 19.068 -5.923 -38.655 1.00 74.50 280 VAL A O 1
ATOM 2298 N N . ASP A 1 281 ? 20.852 -5.965 -40.023 1.00 64.00 281 ASP A N 1
ATOM 2299 C CA . ASP A 1 281 ? 21.801 -6.281 -38.959 1.00 64.00 281 ASP A CA 1
ATOM 2300 C C . ASP A 1 281 ? 22.069 -5.016 -38.122 1.00 64.00 281 ASP A C 1
ATOM 2302 O O . ASP A 1 281 ? 22.215 -3.911 -38.649 1.00 64.00 281 ASP A O 1
ATOM 2306 N N . ALA A 1 282 ? 22.060 -5.149 -36.795 1.00 53.84 282 ALA A N 1
ATOM 2307 C CA . ALA A 1 282 ? 22.233 -4.027 -35.874 1.00 53.84 282 ALA A CA 1
ATOM 2308 C C . ALA A 1 282 ? 23.696 -3.782 -35.450 1.00 53.84 282 ALA A C 1
ATOM 2310 O O . ALA A 1 282 ? 23.933 -3.106 -34.440 1.00 53.84 282 ALA A O 1
ATOM 2311 N N . TYR A 1 283 ? 24.645 -4.368 -36.178 1.00 46.84 283 TYR A N 1
ATOM 2312 C CA . TYR A 1 283 ? 26.089 -4.155 -36.115 1.00 46.84 283 TYR A CA 1
ATOM 2313 C C . TYR A 1 283 ? 26.654 -3.909 -37.530 1.00 46.84 283 TYR A C 1
ATOM 2315 O O . TYR A 1 283 ? 27.454 -2.987 -37.710 1.00 46.84 283 TYR A O 1
ATOM 2323 N N . GLU A 1 284 ? 26.173 -4.636 -38.547 1.00 39.62 284 GLU A N 1
ATOM 2324 C CA . GLU A 1 284 ? 26.544 -4.447 -39.957 1.00 39.62 284 GLU A CA 1
ATOM 2325 C C . GLU A 1 284 ? 25.510 -3.627 -40.767 1.00 39.62 284 GLU A C 1
ATOM 2327 O O . GLU A 1 284 ? 24.502 -4.125 -41.256 1.00 39.62 284 GLU A O 1
ATOM 2332 N N . HIS A 1 285 ? 25.864 -2.360 -41.017 1.00 36.25 285 HIS A N 1
ATOM 2333 C CA . HIS A 1 285 ? 25.287 -1.442 -42.022 1.00 36.25 285 HIS A CA 1
ATOM 2334 C C . HIS A 1 285 ? 23.933 -0.743 -41.746 1.00 36.25 285 HIS A C 1
ATOM 2336 O O . HIS A 1 285 ? 22.850 -1.219 -42.061 1.00 36.25 285 HIS A O 1
ATOM 2342 N N . MET A 1 286 ? 24.058 0.532 -41.352 1.00 39.50 286 MET A N 1
ATOM 2343 C CA . MET A 1 286 ? 23.400 1.710 -41.960 1.00 39.50 286 MET A CA 1
ATOM 2344 C C . MET A 1 286 ? 22.027 1.508 -42.649 1.00 39.50 286 MET A C 1
ATOM 2346 O O . MET A 1 286 ? 21.951 1.154 -43.827 1.00 39.50 286 MET A O 1
ATOM 2350 N N . ILE A 1 287 ? 20.943 1.889 -41.967 1.00 38.66 287 ILE A N 1
ATOM 2351 C CA . ILE A 1 287 ? 19.574 1.883 -42.513 1.00 38.66 287 ILE A CA 1
ATOM 2352 C C . ILE A 1 287 ? 19.324 3.147 -43.367 1.00 38.66 287 ILE A C 1
ATOM 2354 O O . ILE A 1 287 ? 19.530 4.253 -42.864 1.00 38.66 287 ILE A O 1
ATOM 2358 N N . PRO A 1 288 ? 18.825 3.043 -44.616 1.00 35.31 288 PRO A N 1
ATOM 2359 C CA . PRO A 1 288 ? 18.333 4.199 -45.369 1.00 35.31 288 PRO A CA 1
ATOM 2360 C C . PRO A 1 288 ? 16.968 4.672 -44.845 1.00 35.31 288 PRO A C 1
ATOM 2362 O O . PRO A 1 288 ? 16.031 3.877 -44.739 1.00 35.31 288 PRO A O 1
ATOM 2365 N N . LEU A 1 289 ? 16.820 5.973 -44.580 1.00 38.94 289 LEU A N 1
ATOM 2366 C CA . LEU A 1 289 ? 15.509 6.577 -44.315 1.00 38.94 289 LEU A CA 1
ATOM 2367 C C . LEU A 1 289 ? 14.702 6.720 -45.621 1.00 38.94 289 LEU A C 1
ATOM 2369 O O . LEU A 1 289 ? 15.284 7.042 -46.663 1.00 38.94 289 LEU A O 1
ATOM 2373 N N . PRO A 1 290 ? 13.364 6.551 -45.598 1.00 36.12 290 PRO A N 1
ATOM 2374 C CA . PRO A 1 290 ? 12.524 6.842 -46.756 1.00 36.12 290 PRO A CA 1
ATOM 2375 C C . PRO A 1 290 ? 12.688 8.307 -47.192 1.00 36.12 290 PRO A C 1
ATOM 2377 O O . PRO A 1 290 ? 12.289 9.219 -46.479 1.00 36.12 290 PRO A O 1
ATOM 2380 N N . GLY A 1 291 ? 13.281 8.527 -48.369 1.00 39.97 291 GLY A N 1
ATOM 2381 C CA . GLY A 1 291 ? 13.442 9.860 -48.962 1.00 39.97 291 GLY A CA 1
ATOM 2382 C C . GLY A 1 291 ? 14.771 10.581 -48.697 1.00 39.97 291 GLY A C 1
ATOM 2383 O O . GLY A 1 291 ? 14.919 11.701 -49.177 1.00 39.97 291 GLY A O 1
ATOM 2384 N N . ASN A 1 292 ? 15.753 9.981 -48.007 1.00 33.41 292 ASN A N 1
ATOM 2385 C CA . ASN A 1 292 ? 17.053 10.629 -47.769 1.00 33.41 292 ASN A CA 1
ATOM 2386 C C . ASN A 1 292 ? 18.243 9.712 -48.118 1.00 33.41 292 ASN A C 1
ATOM 2388 O O . ASN A 1 292 ? 18.290 8.552 -47.719 1.00 33.41 292 ASN A O 1
ATOM 2392 N N . THR A 1 293 ? 19.209 10.230 -48.883 1.00 27.91 293 THR A N 1
ATOM 2393 C CA . THR A 1 293 ? 20.306 9.459 -49.504 1.00 27.91 293 THR A CA 1
ATOM 2394 C C . THR A 1 293 ? 21.601 9.406 -48.686 1.00 27.91 293 THR A C 1
ATOM 2396 O O . THR A 1 293 ? 22.590 8.839 -49.148 1.00 27.91 293 THR A O 1
ATOM 2399 N N . THR A 1 294 ? 21.626 9.973 -47.476 1.00 26.95 294 THR A N 1
ATOM 2400 C CA . THR A 1 294 ? 22.815 9.965 -46.605 1.00 26.95 294 THR A CA 1
ATOM 2401 C C . THR A 1 294 ? 22.756 8.849 -45.558 1.00 26.95 294 THR A C 1
ATOM 2403 O O . THR A 1 294 ? 21.806 8.740 -44.791 1.00 26.95 294 THR A O 1
ATOM 2406 N N . MET A 1 295 ? 23.791 8.004 -45.531 1.00 28.31 295 MET A N 1
ATOM 2407 C CA . MET A 1 295 ? 23.883 6.817 -44.670 1.00 28.31 295 MET A CA 1
ATOM 2408 C C . MET A 1 295 ? 24.650 7.135 -43.369 1.00 28.31 295 MET A C 1
ATOM 2410 O O . MET A 1 295 ? 25.658 7.842 -43.417 1.00 28.31 295 MET A O 1
ATOM 2414 N N . ARG A 1 296 ? 24.214 6.613 -42.209 1.00 37.19 296 ARG A N 1
ATOM 2415 C CA . ARG A 1 296 ? 24.848 6.856 -40.890 1.00 37.19 296 ARG A CA 1
ATOM 2416 C C . ARG A 1 296 ? 25.025 5.574 -40.066 1.00 37.19 296 ARG A C 1
ATOM 2418 O O . ARG A 1 296 ? 24.255 4.626 -40.199 1.00 37.19 296 ARG A O 1
ATOM 2425 N N . ARG A 1 297 ? 26.084 5.531 -39.243 1.00 28.23 297 ARG A N 1
ATOM 2426 C CA . ARG A 1 297 ? 26.377 4.423 -38.312 1.00 28.23 297 ARG A CA 1
ATOM 2427 C C . ARG A 1 297 ? 25.505 4.567 -37.065 1.00 28.23 297 ARG A C 1
ATOM 2429 O O . ARG A 1 297 ? 25.502 5.635 -36.470 1.00 28.23 297 ARG A O 1
ATOM 2436 N N . HIS A 1 298 ? 24.866 3.484 -36.629 1.00 35.75 298 HIS A N 1
ATOM 2437 C CA . HIS A 1 298 ? 24.169 3.424 -35.344 1.00 35.75 298 HIS A CA 1
ATOM 2438 C C . HIS A 1 298 ? 24.659 2.202 -34.567 1.00 35.75 298 HIS A C 1
ATOM 2440 O O . HIS A 1 298 ? 24.640 1.086 -35.081 1.00 35.75 298 HIS A O 1
ATOM 2446 N N . GLY A 1 299 ? 25.107 2.425 -33.335 1.00 30.44 299 GLY A N 1
ATOM 2447 C CA . GLY A 1 299 ? 25.485 1.389 -32.380 1.00 30.44 299 GLY A CA 1
ATOM 2448 C C . GLY A 1 299 ? 24.881 1.717 -31.020 1.00 30.44 299 GLY A C 1
ATOM 2449 O O . GLY A 1 299 ? 24.605 2.881 -30.728 1.00 30.44 299 GLY A O 1
ATOM 2450 N N . LEU A 1 300 ? 24.652 0.696 -30.195 1.00 33.78 300 LEU A N 1
ATOM 2451 C CA . LEU A 1 300 ? 24.211 0.904 -28.814 1.00 33.78 300 LEU A CA 1
ATOM 2452 C C . LEU A 1 300 ? 25.312 1.584 -27.990 1.00 33.78 300 LEU A C 1
ATOM 2454 O O . LEU A 1 300 ? 26.485 1.565 -28.363 1.00 33.78 300 LEU A O 1
ATOM 2458 N N . LEU A 1 301 ? 24.900 2.224 -26.896 1.00 37.56 301 LEU A N 1
ATOM 2459 C CA . LEU A 1 301 ? 25.668 3.251 -26.193 1.00 37.56 301 LEU A CA 1
ATOM 2460 C C . LEU A 1 301 ? 27.024 2.758 -25.661 1.00 37.56 301 LEU A C 1
ATOM 2462 O O . LEU A 1 301 ? 27.147 2.307 -24.524 1.00 37.56 301 LEU A O 1
ATOM 2466 N N . SER A 1 302 ? 28.080 2.967 -26.448 1.00 34.97 302 SER A N 1
ATOM 2467 C CA . SER A 1 302 ? 29.404 3.219 -25.880 1.00 34.97 302 SER A CA 1
ATOM 2468 C C . SER A 1 302 ? 29.433 4.654 -25.345 1.00 34.97 302 SER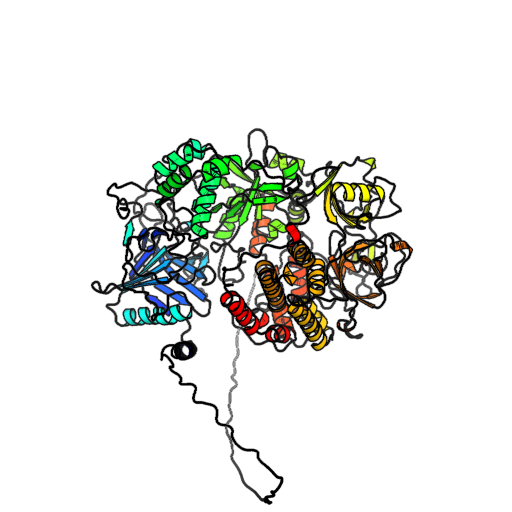 A C 1
ATOM 2470 O O . SER A 1 302 ? 28.919 5.568 -25.991 1.00 34.97 302 SER A O 1
ATOM 2472 N N . SER A 1 303 ? 30.081 4.888 -24.202 1.00 40.66 303 SER A N 1
ATOM 2473 C CA . SER A 1 303 ? 30.173 6.229 -23.598 1.00 40.66 303 SER A CA 1
ATOM 2474 C C . SER A 1 303 ? 30.908 7.271 -24.466 1.00 40.66 303 SER A C 1
ATOM 2476 O O . SER A 1 303 ? 30.947 8.439 -24.091 1.00 40.66 303 SER A O 1
ATOM 2478 N N . ALA A 1 304 ? 31.515 6.869 -25.587 1.00 39.38 304 ALA A N 1
ATOM 2479 C CA . ALA A 1 304 ? 32.353 7.720 -26.429 1.00 39.38 304 ALA A CA 1
ATOM 2480 C C . ALA A 1 304 ? 31.584 8.572 -27.460 1.00 39.38 304 ALA A C 1
ATOM 2482 O O . ALA A 1 304 ? 32.171 9.498 -28.014 1.00 39.38 304 ALA A O 1
ATOM 2483 N N . THR A 1 305 ? 30.306 8.277 -27.740 1.00 51.78 305 THR A N 1
ATOM 2484 C CA . THR A 1 305 ? 29.510 8.997 -28.760 1.00 51.78 305 THR A CA 1
ATOM 2485 C C . THR A 1 305 ? 28.478 9.974 -28.194 1.00 51.78 305 THR A C 1
ATOM 2487 O O . THR A 1 305 ? 27.980 10.815 -28.937 1.00 51.78 305 THR A O 1
ATOM 2490 N N . ILE A 1 306 ? 28.173 9.929 -26.893 1.00 64.56 306 ILE A N 1
ATOM 2491 C CA . ILE A 1 306 ? 27.332 10.950 -26.249 1.00 64.56 306 ILE A CA 1
ATOM 2492 C C . ILE A 1 306 ? 28.205 12.184 -25.934 1.00 64.56 306 ILE A C 1
ATOM 2494 O O . ILE A 1 306 ? 29.220 12.034 -25.251 1.00 64.56 306 ILE A O 1
ATOM 2498 N N . PRO A 1 307 ? 27.820 13.409 -26.346 1.00 74.06 307 PRO A N 1
ATOM 2499 C CA . PRO A 1 307 ? 28.463 14.648 -25.908 1.00 74.06 307 PRO A CA 1
ATOM 2500 C C . PRO A 1 307 ? 28.607 14.733 -24.383 1.00 74.06 307 PRO A C 1
ATOM 2502 O O . PRO A 1 307 ? 27.633 14.545 -23.647 1.00 74.06 307 PRO A O 1
ATOM 2505 N N . SER A 1 308 ? 29.808 15.069 -23.899 1.00 75.50 308 SER A N 1
ATOM 2506 C CA . SER A 1 308 ? 30.141 15.051 -22.463 1.00 75.50 308 SER A CA 1
ATOM 2507 C C . SER A 1 308 ? 29.191 15.889 -21.606 1.00 75.50 308 SER A C 1
ATOM 2509 O O . SER A 1 308 ? 28.862 15.473 -20.499 1.00 75.50 308 SER A O 1
ATOM 2511 N N . ALA A 1 309 ? 28.678 17.002 -22.142 1.00 79.25 309 ALA A N 1
ATOM 2512 C CA . ALA A 1 309 ? 27.701 17.872 -21.488 1.00 79.25 309 ALA A CA 1
ATOM 2513 C C . ALA A 1 309 ? 26.420 17.135 -21.038 1.00 79.25 309 ALA A C 1
ATOM 2515 O O . ALA A 1 309 ? 25.896 17.427 -19.962 1.00 79.25 309 ALA A O 1
ATOM 2516 N N . ILE A 1 310 ? 25.943 16.142 -21.803 1.00 77.38 310 ILE A N 1
ATOM 2517 C CA . ILE A 1 310 ? 24.781 15.324 -21.415 1.00 77.38 310 ILE A CA 1
ATOM 2518 C C . ILE A 1 310 ? 25.158 14.409 -20.246 1.00 77.38 310 ILE A C 1
ATOM 2520 O O . ILE A 1 310 ? 24.432 14.349 -19.261 1.00 77.38 310 ILE A O 1
ATOM 2524 N N . PHE A 1 311 ? 26.302 13.724 -20.329 1.00 74.12 311 PHE A N 1
ATOM 2525 C CA . PHE A 1 311 ? 26.776 12.797 -19.292 1.00 74.12 311 PHE A CA 1
ATOM 2526 C C . PHE A 1 311 ? 27.201 13.509 -17.991 1.00 74.12 311 PHE A C 1
ATOM 2528 O O . PHE A 1 311 ? 27.159 12.934 -16.902 1.00 74.12 311 PHE A O 1
ATOM 2535 N N . GLU A 1 312 ? 27.594 14.778 -18.088 1.00 80.06 312 GLU A N 1
ATOM 2536 C CA . GLU A 1 312 ? 27.851 15.671 -16.956 1.00 80.06 312 GLU A CA 1
ATOM 2537 C C . GLU A 1 312 ? 26.568 16.192 -16.320 1.00 80.06 312 GLU A C 1
ATOM 2539 O O . GLU A 1 312 ? 26.499 16.322 -15.094 1.00 80.06 312 GLU A O 1
ATOM 2544 N N . ASN A 1 313 ? 25.527 16.423 -17.117 1.00 85.50 313 ASN A N 1
ATOM 2545 C CA . ASN A 1 313 ? 24.233 16.824 -16.604 1.00 85.50 313 ASN A CA 1
ATOM 2546 C C . ASN A 1 313 ? 23.355 15.612 -16.257 1.00 85.50 313 ASN A C 1
ATOM 2548 O O . ASN A 1 313 ? 22.560 15.132 -17.064 1.00 85.50 313 ASN A O 1
ATOM 2552 N N . PHE A 1 314 ? 23.460 15.153 -15.007 1.00 85.81 314 PHE A N 1
ATOM 2553 C CA . PHE A 1 314 ? 22.728 13.981 -14.514 1.00 85.81 314 PHE A CA 1
ATOM 2554 C C . PHE A 1 314 ? 21.211 14.019 -14.787 1.00 85.81 314 PHE A C 1
ATOM 2556 O O . PHE A 1 314 ? 20.632 12.973 -15.062 1.00 85.81 314 PHE A O 1
ATOM 2563 N N . ASP A 1 315 ? 20.555 15.187 -14.751 1.00 84.44 315 ASP A N 1
ATOM 2564 C CA . ASP A 1 315 ? 19.120 15.284 -15.058 1.00 84.44 315 ASP A CA 1
ATOM 2565 C C . ASP A 1 315 ? 18.809 15.092 -16.549 1.00 84.44 315 ASP A C 1
ATOM 2567 O O . ASP A 1 315 ? 17.807 14.451 -16.877 1.00 84.44 315 ASP A O 1
ATOM 2571 N N . MET A 1 316 ? 19.657 15.593 -17.453 1.00 85.50 316 MET A N 1
ATOM 2572 C CA . MET A 1 316 ? 19.519 15.353 -18.896 1.00 85.50 316 MET A CA 1
ATOM 2573 C C . MET A 1 316 ? 19.792 13.883 -19.222 1.00 85.50 316 MET A C 1
ATOM 2575 O O . MET A 1 316 ? 18.954 13.241 -19.852 1.00 85.50 316 MET A O 1
ATOM 2579 N N . TYR A 1 317 ? 20.896 13.322 -18.715 1.00 84.88 317 TYR A N 1
ATOM 2580 C CA . TYR A 1 317 ? 21.226 11.906 -18.890 1.00 84.88 317 TYR A CA 1
ATOM 2581 C C . TYR A 1 317 ? 20.115 10.982 -18.361 1.00 84.88 317 TYR A C 1
ATOM 2583 O O . TYR A 1 317 ? 19.580 10.167 -19.109 1.00 84.88 317 TYR A O 1
ATOM 2591 N N . TYR A 1 318 ? 19.683 11.164 -17.107 1.00 86.12 318 TYR A N 1
ATOM 2592 C CA . TYR A 1 318 ? 18.618 10.353 -16.507 1.00 86.12 318 TYR A CA 1
ATOM 2593 C C . TYR A 1 318 ? 17.284 10.485 -17.251 1.00 86.12 318 TYR A C 1
ATOM 2595 O O . TYR A 1 318 ? 16.561 9.500 -17.415 1.00 86.12 318 TYR A O 1
ATOM 2603 N N . THR A 1 319 ? 16.934 11.695 -17.708 1.00 84.31 319 THR A N 1
ATOM 2604 C CA . THR A 1 319 ? 15.704 11.876 -18.489 1.00 84.31 319 THR A CA 1
ATOM 2605 C C . THR A 1 319 ? 15.811 11.132 -19.818 1.00 84.31 319 THR A C 1
ATOM 2607 O O . THR A 1 319 ? 14.881 10.414 -20.164 1.00 84.31 319 THR A O 1
ATOM 2610 N N . LEU A 1 320 ? 16.930 11.231 -20.539 1.00 83.44 320 LEU A N 1
ATOM 2611 C CA . LEU A 1 320 ? 17.114 10.537 -21.815 1.00 83.44 320 LEU A CA 1
ATOM 2612 C C . LEU A 1 320 ? 17.048 9.002 -21.659 1.00 83.44 320 LEU A C 1
ATOM 2614 O O . LEU A 1 320 ? 16.303 8.346 -22.390 1.00 83.44 320 LEU A O 1
ATOM 2618 N N . GLU A 1 321 ? 17.713 8.450 -20.640 1.00 83.69 321 GLU A N 1
ATOM 2619 C CA . GLU A 1 321 ? 17.659 7.018 -20.303 1.00 83.69 321 GLU A CA 1
ATOM 2620 C C . GLU A 1 321 ? 16.241 6.532 -19.954 1.00 83.69 321 GLU A C 1
ATOM 2622 O O . GLU A 1 321 ? 15.871 5.399 -20.272 1.00 83.69 321 GLU A O 1
ATOM 2627 N N . SER A 1 322 ? 15.397 7.386 -19.364 1.00 84.31 322 SER A N 1
ATOM 2628 C CA . SER A 1 322 ? 13.979 7.072 -19.133 1.00 84.31 322 SER A CA 1
ATOM 2629 C C . SER A 1 322 ? 13.203 6.902 -20.446 1.00 84.31 322 SER A C 1
ATOM 2631 O O . SER A 1 322 ? 12.444 5.941 -20.599 1.00 84.31 322 SER A O 1
ATOM 2633 N N . TYR A 1 323 ? 13.441 7.762 -21.442 1.00 82.00 323 TYR A N 1
ATOM 2634 C CA . TYR A 1 323 ? 12.765 7.672 -22.744 1.00 82.00 323 TYR A CA 1
ATOM 2635 C C . TYR A 1 323 ? 13.222 6.452 -23.553 1.00 82.00 323 TYR A C 1
ATOM 2637 O O . TYR A 1 323 ? 12.384 5.818 -24.200 1.00 82.00 323 TYR A O 1
ATOM 2645 N N . PHE A 1 324 ? 14.502 6.071 -23.464 1.00 79.31 324 PHE A N 1
ATOM 2646 C CA . PHE A 1 324 ? 15.002 4.808 -24.019 1.00 79.31 324 PHE A CA 1
ATOM 2647 C C . PHE A 1 324 ? 14.442 3.584 -23.282 1.00 79.31 324 PHE A C 1
ATOM 2649 O O . PHE A 1 324 ? 14.018 2.615 -23.917 1.00 79.31 324 PHE A O 1
ATOM 2656 N N . SER A 1 325 ? 14.377 3.622 -21.948 1.00 77.88 325 SER A N 1
ATOM 2657 C CA . SER A 1 325 ? 13.851 2.523 -21.124 1.00 77.88 325 SER A CA 1
ATOM 2658 C C . SER A 1 325 ? 12.378 2.234 -21.399 1.00 77.88 325 SER A C 1
ATOM 2660 O O . SER A 1 325 ? 11.989 1.079 -21.549 1.00 77.88 325 SER A O 1
ATOM 2662 N N . HIS A 1 326 ? 11.560 3.281 -21.526 1.00 76.56 326 HIS A N 1
ATOM 2663 C CA . HIS A 1 326 ? 10.147 3.162 -21.888 1.00 76.56 326 HIS A CA 1
ATOM 2664 C C . HIS A 1 326 ? 9.906 2.965 -23.399 1.00 76.56 326 HIS A C 1
ATOM 2666 O O . HIS A 1 326 ? 8.749 2.873 -23.806 1.00 76.56 326 HIS A O 1
ATOM 2672 N N . ARG A 1 327 ? 10.970 2.894 -24.220 1.00 72.38 327 ARG A N 1
ATOM 2673 C CA . ARG A 1 327 ? 10.937 2.761 -25.693 1.00 72.38 327 ARG A CA 1
ATOM 2674 C C . ARG A 1 327 ? 10.144 3.866 -26.417 1.00 72.38 327 ARG A C 1
ATOM 2676 O O . ARG A 1 327 ? 9.688 3.669 -27.538 1.00 72.38 327 ARG A O 1
ATOM 2683 N N . ILE A 1 328 ? 10.020 5.040 -25.788 1.00 74.31 328 ILE A N 1
ATOM 2684 C CA . ILE A 1 328 ? 9.466 6.268 -26.395 1.00 74.31 328 ILE A CA 1
ATOM 2685 C C . ILE A 1 328 ? 10.465 6.824 -27.422 1.00 74.31 328 ILE A C 1
ATOM 2687 O O . ILE A 1 328 ? 10.080 7.323 -28.477 1.00 74.31 328 ILE A O 1
ATOM 2691 N N . LEU A 1 329 ? 11.757 6.691 -27.108 1.00 74.31 329 LEU A N 1
ATOM 2692 C CA . LEU A 1 329 ? 12.861 6.768 -28.057 1.00 74.31 329 LEU A CA 1
ATOM 2693 C C . LEU A 1 329 ? 13.473 5.374 -28.226 1.00 74.31 329 LEU A C 1
ATOM 2695 O O . LEU A 1 329 ? 13.542 4.592 -27.276 1.00 74.31 329 LEU A O 1
ATOM 2699 N N . ILE A 1 330 ? 13.964 5.083 -29.428 1.00 71.25 330 ILE A N 1
ATOM 2700 C CA . ILE A 1 330 ? 14.721 3.869 -29.741 1.00 71.25 330 ILE A CA 1
ATOM 2701 C C . ILE A 1 330 ? 16.175 4.317 -29.956 1.00 71.25 330 ILE A C 1
ATOM 2703 O O . ILE A 1 330 ? 16.396 5.184 -30.796 1.00 71.25 330 ILE A O 1
ATOM 2707 N N . PRO A 1 331 ? 17.188 3.767 -29.257 1.00 69.38 331 PRO A N 1
ATOM 2708 C CA . PRO A 1 331 ? 18.574 4.228 -29.411 1.00 69.38 331 PRO A CA 1
ATOM 2709 C C . PRO A 1 331 ? 19.083 4.223 -30.863 1.00 69.38 331 PRO A C 1
ATOM 2711 O O . PRO A 1 331 ? 19.827 5.113 -31.257 1.00 69.38 331 PRO A O 1
ATOM 2714 N N . ALA A 1 332 ? 18.628 3.267 -31.681 1.00 64.69 332 ALA A N 1
ATOM 2715 C CA . ALA A 1 332 ? 18.969 3.170 -33.101 1.00 64.69 332 ALA A CA 1
ATOM 2716 C C . ALA A 1 332 ? 18.263 4.190 -34.023 1.00 64.69 332 ALA A C 1
ATOM 2718 O O . ALA A 1 332 ? 18.658 4.304 -35.178 1.00 64.69 332 ALA A O 1
ATOM 2719 N N . THR A 1 333 ? 17.238 4.919 -33.558 1.00 68.44 333 THR A N 1
ATOM 2720 C CA . THR A 1 333 ? 16.621 6.026 -34.323 1.00 68.44 333 THR A CA 1
ATOM 2721 C C . THR A 1 333 ? 17.194 7.394 -33.959 1.00 68.44 333 THR A C 1
ATOM 2723 O O . THR A 1 333 ? 16.853 8.384 -34.600 1.00 68.44 333 THR A O 1
ATOM 2726 N N . VAL A 1 334 ? 18.070 7.468 -32.953 1.00 72.31 334 VAL A N 1
ATOM 2727 C CA . VAL A 1 334 ? 18.740 8.703 -32.534 1.00 72.31 334 VAL A CA 1
ATOM 2728 C C . VAL A 1 334 ? 20.104 8.806 -33.220 1.00 72.31 334 VAL A C 1
ATOM 2730 O O . VAL A 1 334 ? 20.852 7.827 -33.286 1.00 72.31 334 VAL A O 1
ATOM 2733 N N . ASP A 1 335 ? 20.427 9.991 -33.741 1.00 72.69 335 ASP A N 1
ATOM 2734 C CA . ASP A 1 335 ? 21.687 10.278 -34.430 1.00 72.69 335 ASP A CA 1
ATOM 2735 C C . ASP A 1 335 ? 22.525 11.352 -33.717 1.00 72.69 335 ASP A C 1
ATOM 2737 O O . ASP A 1 335 ? 22.046 12.058 -32.826 1.00 72.69 335 ASP A O 1
ATOM 2741 N N . ASP A 1 336 ? 23.786 11.500 -34.134 1.00 75.06 336 ASP A N 1
ATOM 2742 C CA . ASP A 1 336 ? 24.732 12.481 -33.576 1.00 75.06 336 ASP A CA 1
ATOM 2743 C C . ASP A 1 336 ? 24.153 13.906 -33.548 1.00 75.06 336 ASP A C 1
ATOM 2745 O O . ASP A 1 336 ? 24.445 14.693 -32.651 1.00 75.06 336 ASP A O 1
ATOM 2749 N N . THR A 1 337 ? 23.296 14.244 -34.517 1.00 80.19 337 THR A N 1
ATOM 2750 C CA . THR A 1 337 ? 22.690 15.572 -34.631 1.00 80.19 337 THR A CA 1
ATOM 2751 C C . THR A 1 337 ? 21.565 15.792 -33.614 1.00 80.19 337 THR A C 1
ATOM 2753 O O . THR A 1 337 ? 21.444 16.907 -33.110 1.00 80.19 337 THR A O 1
ATOM 2756 N N . PHE A 1 338 ? 20.794 14.764 -33.239 1.00 84.38 338 PHE A N 1
ATOM 2757 C CA . PHE A 1 338 ? 19.925 14.838 -32.057 1.00 84.38 338 PHE A CA 1
ATOM 2758 C C . PHE A 1 338 ? 20.759 15.032 -30.791 1.00 84.38 338 PHE A C 1
ATOM 2760 O O . PHE A 1 338 ? 20.432 15.896 -29.982 1.00 84.38 338 PHE A O 1
ATOM 2767 N N . TYR A 1 339 ? 21.848 14.271 -30.628 1.00 83.06 339 TYR A N 1
ATOM 2768 C CA . TYR A 1 339 ? 22.697 14.385 -29.442 1.00 83.06 339 TYR A CA 1
ATOM 2769 C C . TYR A 1 339 ? 23.328 15.780 -29.307 1.00 83.06 339 TYR A C 1
ATOM 2771 O O . TYR A 1 339 ? 23.316 16.322 -28.205 1.00 83.06 339 TYR A O 1
ATOM 2779 N N . SER A 1 340 ? 23.801 16.406 -30.393 1.00 83.88 340 SER A N 1
ATOM 2780 C CA . SER A 1 340 ? 24.246 17.811 -30.366 1.00 83.88 340 SER A CA 1
ATOM 2781 C C . SER A 1 340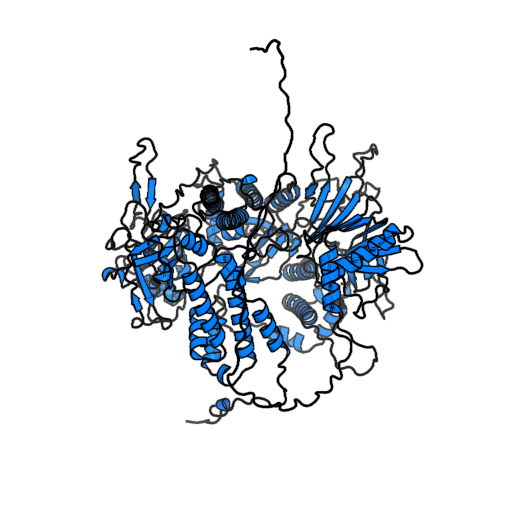 ? 23.113 18.764 -29.970 1.00 83.88 340 SER A C 1
ATOM 2783 O O . SER A 1 340 ? 23.243 19.485 -28.986 1.00 83.88 340 SER A O 1
ATOM 2785 N N . LEU A 1 341 ? 21.968 18.708 -30.665 1.00 85.50 341 LEU A N 1
ATOM 2786 C CA . LEU A 1 341 ? 20.821 19.586 -30.387 1.00 85.50 341 LEU A CA 1
ATOM 2787 C C . LEU A 1 341 ? 20.284 19.430 -28.956 1.00 85.50 341 LEU A C 1
ATOM 2789 O O . LEU A 1 341 ? 19.794 20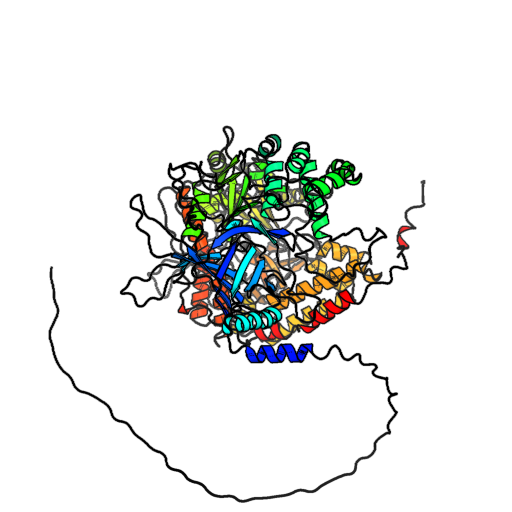.397 -28.382 1.00 85.50 341 LEU A O 1
ATOM 2793 N N . TYR A 1 342 ? 20.369 18.230 -28.378 1.00 85.88 342 TYR A N 1
ATOM 2794 C CA . TYR A 1 342 ? 19.983 17.952 -26.996 1.00 85.88 342 TYR A CA 1
ATOM 2795 C C . TYR A 1 342 ? 21.044 18.423 -25.987 1.00 85.88 342 TYR A C 1
ATOM 2797 O O . TYR A 1 342 ? 20.680 18.905 -24.917 1.00 85.88 342 TYR A O 1
ATOM 2805 N N . ALA A 1 343 ? 22.337 18.330 -26.319 1.00 85.69 343 ALA A N 1
ATOM 2806 C CA . ALA A 1 343 ? 23.438 18.827 -25.489 1.00 85.69 343 ALA A CA 1
ATOM 2807 C C . ALA A 1 343 ? 23.461 20.362 -25.379 1.00 85.69 343 ALA A C 1
ATOM 2809 O O . ALA A 1 343 ? 23.788 20.887 -24.316 1.00 85.69 343 ALA A O 1
ATOM 2810 N N . ASP A 1 344 ? 23.062 21.066 -26.442 1.00 85.50 344 ASP A N 1
ATOM 2811 C CA . ASP A 1 344 ? 22.974 22.534 -26.485 1.00 85.50 344 ASP A CA 1
ATOM 2812 C C . ASP A 1 344 ? 21.783 23.102 -25.673 1.00 85.50 344 ASP A C 1
ATOM 2814 O O . ASP A 1 344 ? 21.655 24.318 -25.502 1.00 85.50 344 ASP A O 1
ATOM 2818 N N . MET A 1 345 ? 20.888 22.248 -25.157 1.00 84.56 345 MET A N 1
ATOM 2819 C CA . MET A 1 345 ? 19.733 22.662 -24.354 1.00 84.56 345 MET A CA 1
ATOM 2820 C C . MET A 1 345 ? 20.052 22.773 -22.862 1.00 84.56 345 MET A C 1
ATOM 2822 O O . MET A 1 345 ? 20.732 21.936 -22.275 1.00 84.56 345 MET A O 1
ATOM 2826 N N . THR A 1 346 ? 19.421 23.737 -22.183 1.00 82.56 346 THR A N 1
ATOM 2827 C CA . THR A 1 346 ? 19.334 23.683 -20.714 1.00 82.56 346 THR A CA 1
ATOM 2828 C C . THR A 1 346 ? 18.519 22.456 -20.266 1.00 82.56 346 THR A C 1
ATOM 2830 O O . THR A 1 346 ? 17.599 22.042 -20.978 1.00 82.56 346 THR A O 1
ATOM 2833 N N . PRO A 1 347 ? 18.730 21.914 -19.049 1.00 79.25 347 PRO A N 1
ATOM 2834 C CA . PRO A 1 347 ? 17.991 20.738 -18.570 1.00 79.25 347 PRO A CA 1
ATOM 2835 C C . PRO A 1 347 ? 16.465 20.904 -18.571 1.00 79.25 347 PRO A C 1
ATOM 2837 O O . PRO A 1 347 ? 15.726 19.936 -18.745 1.00 79.25 347 PRO A O 1
ATOM 2840 N N . ILE A 1 348 ? 15.975 22.139 -18.407 1.00 75.88 348 ILE A N 1
ATOM 2841 C CA . ILE A 1 348 ? 14.542 22.459 -18.449 1.00 75.88 348 ILE A CA 1
ATOM 2842 C C . ILE A 1 348 ? 14.011 22.401 -19.888 1.00 75.88 348 ILE A C 1
ATOM 2844 O O . ILE A 1 348 ? 12.932 21.844 -20.100 1.00 75.88 348 ILE A O 1
ATOM 2848 N N . GLN A 1 349 ? 14.759 22.917 -20.871 1.00 79.81 349 GLN A N 1
ATOM 2849 C CA . GLN A 1 349 ? 14.436 22.763 -22.296 1.00 79.81 349 GLN A CA 1
ATOM 2850 C C . GLN A 1 349 ? 14.475 21.287 -22.701 1.00 79.81 349 GLN A C 1
ATOM 2852 O O . GLN A 1 349 ? 13.480 20.788 -23.214 1.00 79.81 349 GLN A O 1
ATOM 2857 N N . ALA A 1 350 ? 15.555 20.576 -22.374 1.00 80.75 350 ALA A N 1
ATOM 2858 C CA . ALA A 1 350 ? 15.755 19.159 -22.672 1.00 80.75 350 ALA A CA 1
ATOM 2859 C C . ALA A 1 350 ? 14.615 18.268 -22.132 1.00 80.75 350 ALA A C 1
ATOM 2861 O O . ALA A 1 350 ? 14.012 17.490 -22.875 1.00 80.75 350 ALA A O 1
ATOM 2862 N N . TYR A 1 351 ? 14.251 18.431 -20.853 1.00 79.31 351 TYR A N 1
ATOM 2863 C CA . TYR A 1 351 ? 13.117 17.731 -20.237 1.00 79.31 351 TYR A CA 1
ATOM 2864 C C . TYR A 1 351 ? 11.771 18.106 -20.880 1.00 79.31 351 TYR A C 1
ATOM 2866 O O . TYR A 1 351 ? 10.912 17.245 -21.083 1.00 79.31 351 TYR A O 1
ATOM 2874 N N . SER A 1 352 ? 11.566 19.388 -21.201 1.00 77.06 352 SER A N 1
ATOM 2875 C CA . SER A 1 352 ? 10.309 19.866 -21.794 1.00 77.06 352 SER A CA 1
ATOM 2876 C C . SER A 1 352 ? 10.151 19.434 -23.252 1.00 77.06 352 SER A C 1
ATOM 2878 O O . SER A 1 352 ? 9.032 19.141 -23.665 1.00 77.06 352 SER A O 1
ATOM 2880 N N . ALA A 1 353 ? 11.253 19.342 -23.999 1.00 80.44 353 ALA A N 1
ATOM 2881 C CA . ALA A 1 353 ? 11.288 18.875 -25.377 1.00 80.44 353 ALA A CA 1
ATOM 2882 C C . ALA A 1 353 ? 10.899 17.399 -25.465 1.00 80.44 353 ALA A C 1
ATOM 2884 O O . ALA A 1 353 ? 9.917 17.064 -26.124 1.00 80.44 353 ALA A O 1
ATOM 2885 N N . LEU A 1 354 ? 11.592 16.532 -24.714 1.00 81.00 354 LEU A N 1
ATOM 2886 C CA . LEU A 1 354 ? 11.251 15.110 -24.614 1.00 81.00 354 LEU A CA 1
ATOM 2887 C C . LEU A 1 354 ? 9.776 14.916 -24.218 1.00 81.00 354 LEU A C 1
ATOM 2889 O O . LEU A 1 354 ? 9.048 14.168 -24.871 1.00 81.00 354 LEU A O 1
ATOM 2893 N N . ARG A 1 355 ? 9.295 15.671 -23.220 1.00 77.44 355 ARG A N 1
ATOM 2894 C CA . ARG A 1 355 ? 7.899 15.597 -22.763 1.00 77.44 355 ARG A CA 1
ATOM 2895 C C . ARG A 1 355 ? 6.878 16.065 -23.803 1.00 77.44 355 ARG A C 1
ATOM 2897 O O . ARG A 1 355 ? 5.775 15.523 -23.834 1.00 77.44 355 ARG A O 1
ATOM 2904 N N . TYR A 1 356 ? 7.209 17.054 -24.630 1.00 74.31 356 TYR A N 1
ATOM 2905 C CA . TYR A 1 356 ? 6.339 17.483 -25.726 1.00 74.31 356 TYR A CA 1
ATOM 2906 C C . TYR A 1 356 ? 6.296 16.435 -26.844 1.00 74.31 356 TYR A C 1
ATOM 2908 O O . TYR A 1 356 ? 5.216 16.107 -27.323 1.00 74.31 356 TYR A O 1
ATOM 2916 N N . MET A 1 357 ? 7.440 15.842 -27.198 1.00 73.06 357 MET A N 1
ATOM 2917 C CA . MET A 1 357 ? 7.502 14.788 -28.216 1.00 73.06 357 MET A CA 1
ATOM 2918 C C . MET A 1 357 ? 6.720 13.533 -27.778 1.00 73.06 357 MET A C 1
ATOM 2920 O O . MET A 1 357 ? 5.937 13.004 -28.561 1.00 73.06 357 MET A O 1
ATOM 2924 N N . MET A 1 358 ? 6.790 13.137 -26.497 1.00 70.50 358 MET A N 1
ATOM 2925 C CA . MET A 1 358 ? 5.879 12.123 -25.929 1.00 70.50 358 MET A CA 1
ATOM 2926 C C . MET A 1 358 ? 4.401 12.517 -26.072 1.00 70.50 358 MET A C 1
ATOM 2928 O O . MET A 1 358 ? 3.571 11.667 -26.381 1.00 70.50 358 MET A O 1
ATOM 2932 N N . ALA A 1 359 ? 4.054 13.789 -25.850 1.00 65.31 359 ALA A N 1
ATOM 2933 C CA . ALA A 1 359 ? 2.671 14.244 -25.964 1.00 65.31 359 ALA A CA 1
ATOM 2934 C C . ALA A 1 359 ? 2.146 14.174 -27.410 1.00 65.31 359 ALA A C 1
ATOM 2936 O O . ALA A 1 359 ? 1.004 13.767 -27.587 1.00 65.31 359 ALA A O 1
ATOM 2937 N N . MET A 1 360 ? 2.969 14.481 -28.423 1.00 60.59 360 MET A N 1
ATOM 2938 C CA . MET A 1 360 ? 2.613 14.280 -29.841 1.00 60.59 360 MET A CA 1
ATOM 2939 C C . MET A 1 360 ? 2.323 12.801 -30.145 1.00 60.59 360 MET A C 1
ATOM 2941 O O . MET A 1 360 ? 1.290 12.467 -30.727 1.00 60.59 360 MET A O 1
ATOM 2945 N N . VAL A 1 361 ? 3.211 11.913 -29.681 1.00 56.62 361 VAL A N 1
ATOM 2946 C CA . VAL A 1 361 ? 3.119 10.451 -29.847 1.00 56.62 361 VAL A CA 1
ATOM 2947 C C . VAL A 1 361 ? 1.866 9.859 -29.177 1.00 56.62 361 VAL A C 1
ATOM 2949 O O . VAL A 1 361 ? 1.311 8.873 -29.665 1.00 56.62 361 VAL A O 1
ATOM 2952 N N . ASP A 1 362 ? 1.387 10.456 -28.081 1.00 50.66 362 ASP A N 1
ATOM 2953 C CA . ASP A 1 362 ? 0.162 10.024 -27.392 1.00 50.66 362 ASP A CA 1
ATOM 2954 C C . ASP A 1 362 ? -1.132 10.678 -27.913 1.00 50.66 362 ASP A C 1
ATOM 2956 O O . ASP A 1 362 ? -2.207 10.101 -27.719 1.00 50.66 362 ASP A O 1
ATOM 2960 N N . THR A 1 363 ? -1.082 11.848 -28.568 1.00 45.41 363 THR A N 1
ATOM 2961 C CA . THR A 1 363 ? -2.292 12.492 -29.119 1.00 45.41 363 THR A CA 1
ATOM 2962 C C . THR A 1 363 ? -2.695 11.974 -30.493 1.00 45.41 363 THR A C 1
ATOM 2964 O O . THR A 1 363 ? -3.875 12.081 -30.828 1.00 45.41 363 THR A O 1
ATOM 2967 N N . GLY A 1 364 ? -1.766 11.413 -31.278 1.00 43.34 364 GLY A N 1
ATOM 2968 C CA . GLY A 1 364 ? -2.062 10.924 -32.632 1.00 43.34 364 GLY A CA 1
ATOM 2969 C C . GLY A 1 364 ? -2.538 12.037 -33.570 1.00 43.34 364 GLY A C 1
ATOM 2970 O O . GLY A 1 364 ? -3.442 11.823 -34.374 1.00 43.34 364 GLY A O 1
ATOM 2971 N N . LEU A 1 365 ? -1.975 13.236 -33.399 1.00 34.12 365 LEU A N 1
ATOM 2972 C CA . LEU A 1 365 ? -2.184 14.372 -34.291 1.00 34.12 365 LEU A CA 1
ATOM 2973 C C . LEU A 1 365 ? -1.215 14.248 -35.469 1.00 34.12 365 LEU A C 1
ATOM 2975 O O . LEU A 1 365 ? -0.144 14.849 -35.458 1.00 34.12 365 LEU A O 1
ATOM 2979 N N . ASP A 1 366 ? -1.611 13.459 -36.466 1.00 33.81 366 ASP A N 1
ATOM 2980 C CA . ASP A 1 366 ? -1.258 13.796 -37.842 1.00 33.81 366 ASP A CA 1
ATOM 2981 C C . ASP A 1 366 ? -1.945 15.141 -38.154 1.00 33.81 366 ASP A C 1
ATOM 2983 O O . ASP A 1 366 ? -3.144 15.294 -37.892 1.00 33.81 366 ASP A O 1
ATOM 2987 N N . ASP A 1 367 ? -1.202 16.132 -38.654 1.00 31.34 367 ASP A N 1
ATOM 2988 C CA . ASP A 1 367 ? -1.775 17.421 -39.062 1.00 31.34 367 ASP A CA 1
ATOM 2989 C C . ASP A 1 367 ? -2.587 17.216 -40.359 1.00 31.34 367 ASP A C 1
ATOM 2991 O O . ASP A 1 367 ? -2.055 17.223 -41.468 1.00 31.34 367 ASP A O 1
ATOM 2995 N N . ASP A 1 368 ? -3.895 16.987 -40.196 1.00 32.47 368 ASP A N 1
ATOM 2996 C CA . ASP A 1 368 ? -4.893 16.626 -41.227 1.00 32.47 368 ASP A CA 1
ATOM 2997 C C . ASP A 1 368 ? -5.265 17.824 -42.148 1.00 32.47 368 ASP A C 1
ATOM 2999 O O . ASP A 1 368 ? -6.429 18.020 -42.501 1.00 32.47 368 ASP A O 1
ATOM 3003 N N . ASP A 1 369 ? -4.277 18.669 -42.481 1.00 31.34 369 ASP A N 1
ATOM 3004 C CA . ASP A 1 369 ? -4.431 19.965 -43.165 1.00 31.34 369 ASP A CA 1
ATOM 3005 C C . ASP A 1 369 ? -3.271 20.267 -44.151 1.00 31.34 369 ASP A C 1
ATOM 3007 O O . ASP A 1 369 ? -2.745 21.379 -44.208 1.00 31.34 369 ASP A O 1
ATOM 3011 N N . ASP A 1 370 ? -2.872 19.279 -44.968 1.00 28.25 370 ASP A N 1
ATOM 3012 C CA . ASP A 1 370 ? -2.201 19.554 -46.252 1.00 28.25 370 ASP A CA 1
ATOM 3013 C C . ASP A 1 370 ? -2.812 18.747 -47.415 1.00 28.25 370 ASP A C 1
ATOM 3015 O O . ASP A 1 370 ? -3.184 17.575 -47.315 1.00 28.25 370 ASP A O 1
ATOM 3019 N N . SER A 1 371 ? -2.973 19.413 -48.554 1.00 33.50 371 SER A N 1
ATOM 3020 C CA . SER A 1 371 ? -4.048 19.154 -49.515 1.00 33.50 371 SER A CA 1
ATOM 3021 C C . SER A 1 371 ? -3.601 18.455 -50.806 1.00 33.50 371 SER A C 1
ATOM 3023 O O . SER A 1 371 ? -4.119 18.754 -51.884 1.00 33.50 371 SER A O 1
ATOM 3025 N N . SER A 1 372 ? -2.658 17.498 -50.743 1.00 30.02 372 SER A N 1
ATOM 3026 C CA . SER A 1 372 ? -2.207 16.794 -51.965 1.00 30.02 372 SER A CA 1
ATOM 3027 C C . SER A 1 372 ? -1.590 15.378 -51.847 1.00 30.02 372 SER A C 1
ATOM 3029 O O . SER A 1 372 ? -0.499 15.133 -52.353 1.00 30.02 372 SER A O 1
ATOM 3031 N N . SER A 1 373 ? -2.325 14.359 -51.366 1.00 26.56 373 SER A N 1
ATOM 3032 C CA . SER A 1 373 ? -2.149 12.990 -51.922 1.00 26.56 373 SER A CA 1
ATOM 3033 C C . SER A 1 373 ? -3.359 12.060 -51.734 1.00 26.56 373 SER A C 1
ATOM 3035 O O . SER A 1 373 ? -4.093 12.145 -50.756 1.00 26.56 373 SER A O 1
ATOM 3037 N N . SER A 1 374 ? -3.589 11.152 -52.691 1.00 31.30 374 SER A N 1
ATOM 3038 C CA . SER A 1 374 ? -4.758 10.258 -52.728 1.00 31.30 374 SER A CA 1
ATOM 3039 C C . SER A 1 374 ? -4.418 8.799 -52.382 1.00 31.30 374 SER A C 1
ATOM 3041 O O . SER A 1 374 ? -4.403 7.919 -53.243 1.00 31.30 374 SER A O 1
ATOM 3043 N N . VAL A 1 375 ? -4.207 8.503 -51.094 1.00 27.91 375 VAL A N 1
ATOM 3044 C CA . VAL A 1 375 ? -4.086 7.118 -50.591 1.00 27.91 375 VAL A CA 1
ATOM 3045 C C . VAL A 1 375 ? -5.121 6.853 -49.495 1.00 27.91 375 VAL A C 1
ATOM 3047 O O . VAL A 1 375 ? -5.342 7.666 -48.606 1.00 27.91 375 VAL A O 1
ATOM 3050 N N . THR A 1 376 ? -5.822 5.716 -49.574 1.00 27.19 376 THR A N 1
ATOM 3051 C CA . THR A 1 376 ? -7.011 5.478 -48.741 1.00 27.19 376 THR A CA 1
ATOM 3052 C C . THR A 1 376 ? -6.666 5.110 -47.300 1.00 27.19 376 THR A C 1
ATOM 3054 O O . THR A 1 376 ? -6.135 4.020 -47.061 1.00 27.19 376 THR A O 1
ATOM 3057 N N . GLY A 1 377 ? -7.094 5.938 -46.347 1.00 28.59 377 GLY A N 1
ATOM 3058 C CA . GLY A 1 377 ? -7.057 5.609 -44.925 1.00 28.59 377 GLY A CA 1
ATOM 3059 C C . GLY A 1 377 ? -7.853 4.345 -44.563 1.00 28.59 377 GLY A C 1
ATOM 3060 O O . GLY A 1 377 ? -8.823 3.950 -45.220 1.00 28.59 377 GLY A O 1
ATOM 3061 N N . GLY A 1 378 ? -7.436 3.703 -43.477 1.00 26.66 378 GLY A N 1
ATOM 3062 C CA . GLY A 1 378 ? -8.121 2.580 -42.847 1.00 26.66 378 GLY A CA 1
ATOM 3063 C C . GLY A 1 378 ? -7.522 2.359 -41.465 1.00 26.66 378 GLY A C 1
ATOM 3064 O O . GLY A 1 378 ? -6.307 2.344 -41.344 1.00 26.66 378 GLY A O 1
ATOM 3065 N N . ALA A 1 379 ? -8.361 2.227 -40.436 1.00 33.69 379 ALA A N 1
ATOM 3066 C CA . ALA A 1 379 ? -7.916 2.272 -39.042 1.00 33.69 379 ALA A CA 1
ATOM 3067 C C . ALA A 1 379 ? -6.880 1.180 -38.706 1.00 33.69 379 ALA A C 1
ATOM 3069 O O . ALA A 1 379 ? -7.239 0.006 -38.563 1.00 33.69 379 ALA A O 1
ATOM 3070 N N . THR A 1 380 ? -5.618 1.584 -38.562 1.00 33.00 380 THR A N 1
ATOM 3071 C CA . THR A 1 380 ? -4.520 0.754 -38.061 1.00 33.00 380 THR A CA 1
ATOM 3072 C C . THR A 1 380 ? -4.355 0.908 -36.545 1.00 33.00 380 THR A C 1
ATOM 3074 O O . THR A 1 380 ? -5.023 1.714 -35.895 1.00 33.00 380 THR A O 1
ATOM 3077 N N . SER A 1 381 ? -3.574 0.012 -35.944 1.00 38.03 381 SER A N 1
ATOM 3078 C CA . SER A 1 381 ? -3.482 -0.173 -34.490 1.00 38.03 381 SER A CA 1
ATOM 3079 C C . SER A 1 381 ? -2.355 0.634 -33.842 1.00 38.03 381 SER A C 1
ATOM 3081 O O . SER A 1 381 ? -1.349 0.928 -34.480 1.00 38.03 381 SER A O 1
ATOM 3083 N N . SER A 1 382 ? -2.490 0.882 -32.534 1.00 44.72 382 SER A N 1
ATOM 3084 C CA . SER A 1 382 ? -1.620 1.697 -31.657 1.00 44.72 382 SER A CA 1
ATOM 3085 C C . SER A 1 382 ? -0.122 1.361 -31.627 1.00 44.72 382 SER A C 1
ATOM 3087 O O . SER A 1 382 ? 0.634 2.049 -30.949 1.00 44.72 382 SER A O 1
ATOM 3089 N N . ILE A 1 383 ? 0.308 0.309 -32.322 1.00 39.06 383 ILE A N 1
ATOM 3090 C CA . ILE A 1 383 ? 1.717 -0.045 -32.517 1.00 39.06 383 ILE A CA 1
ATOM 3091 C C . ILE A 1 383 ? 2.328 0.821 -33.632 1.00 39.06 383 ILE A C 1
ATOM 3093 O O . ILE A 1 383 ? 3.443 1.314 -33.468 1.00 39.06 383 ILE A O 1
ATOM 3097 N N . GLU A 1 384 ? 1.594 1.053 -34.729 1.00 41.31 384 GLU A N 1
ATOM 3098 C CA . GLU A 1 384 ? 2.074 1.827 -35.885 1.00 41.31 384 GLU A CA 1
ATOM 3099 C C . GLU A 1 384 ? 2.185 3.326 -35.564 1.00 41.31 384 GLU A C 1
ATOM 3101 O O . GLU A 1 384 ? 3.148 3.964 -35.969 1.00 41.31 384 GLU A O 1
ATOM 3106 N N . SER A 1 385 ? 1.256 3.877 -34.776 1.00 46.19 385 SER A N 1
ATOM 3107 C CA . SER A 1 385 ? 1.199 5.315 -34.471 1.00 46.19 385 SER A CA 1
ATOM 3108 C C . SER A 1 385 ? 2.130 5.783 -33.343 1.00 46.19 385 SER A C 1
ATOM 3110 O O . SER A 1 385 ? 2.096 6.958 -32.995 1.00 46.19 385 SER A O 1
ATOM 3112 N N . ARG A 1 386 ? 2.894 4.884 -32.699 1.00 47.56 386 ARG A N 1
ATOM 3113 C CA . ARG A 1 386 ? 3.631 5.203 -31.455 1.00 47.56 386 ARG A CA 1
ATOM 3114 C C . ARG A 1 386 ? 5.152 5.104 -31.507 1.00 47.56 386 ARG A C 1
ATOM 3116 O O . ARG A 1 386 ? 5.809 5.629 -30.617 1.00 47.56 386 ARG A O 1
ATOM 3123 N N . HIS A 1 387 ? 5.713 4.432 -32.508 1.00 50.91 387 HIS A N 1
ATOM 3124 C CA . HIS A 1 387 ? 7.131 4.038 -32.492 1.00 50.91 387 HIS A CA 1
ATOM 3125 C C . HIS A 1 387 ? 7.939 4.569 -33.682 1.00 50.91 387 HIS A C 1
ATOM 3127 O O . HIS A 1 387 ? 9.109 4.223 -33.818 1.00 50.91 387 HIS A O 1
ATOM 3133 N N . ILE A 1 388 ? 7.324 5.366 -34.565 1.00 53.66 388 ILE A N 1
ATOM 3134 C CA . ILE A 1 388 ? 7.920 5.772 -35.841 1.00 53.66 388 ILE A CA 1
ATOM 3135 C C . ILE A 1 388 ? 7.755 7.274 -36.045 1.00 53.66 388 ILE A C 1
ATOM 3137 O O . ILE A 1 388 ? 6.763 7.749 -36.586 1.00 53.66 388 ILE A O 1
ATOM 3141 N N . TRP A 1 389 ? 8.764 8.006 -35.598 1.00 60.62 389 TRP A N 1
ATOM 3142 C CA . TRP A 1 389 ? 8.962 9.430 -35.827 1.00 60.62 389 TRP A CA 1
ATOM 3143 C C . TRP A 1 389 ? 10.474 9.677 -35.845 1.00 60.62 389 TRP A C 1
ATOM 3145 O O . TRP A 1 389 ? 11.221 8.964 -35.173 1.00 60.62 389 TRP A O 1
ATOM 3155 N N . ASN A 1 390 ? 10.941 10.639 -36.639 1.00 69.50 390 ASN A N 1
ATOM 3156 C CA . ASN A 1 390 ? 12.359 10.988 -36.717 1.00 69.50 390 ASN A CA 1
ATOM 3157 C C . ASN A 1 390 ? 12.715 11.894 -35.518 1.00 69.50 390 ASN A C 1
ATOM 3159 O O . ASN A 1 390 ? 12.267 13.047 -35.497 1.00 69.50 390 ASN A O 1
ATOM 3163 N N . PRO A 1 391 ? 13.495 11.429 -34.516 1.00 75.25 391 PRO A N 1
ATOM 3164 C CA . PRO A 1 391 ? 13.711 12.193 -33.288 1.00 75.25 391 PRO A CA 1
ATOM 3165 C C . PRO A 1 391 ? 14.416 13.521 -33.540 1.00 75.25 391 PRO A C 1
ATOM 3167 O O . PRO A 1 391 ? 14.076 14.540 -32.942 1.00 75.25 391 PRO A O 1
ATOM 3170 N N . THR A 1 392 ? 15.378 13.519 -34.463 1.00 77.12 392 THR A N 1
ATOM 3171 C CA . THR A 1 392 ? 16.177 14.687 -34.839 1.00 77.12 392 THR A CA 1
ATOM 3172 C C . THR A 1 392 ? 15.338 15.750 -35.549 1.00 77.12 392 THR A C 1
ATOM 3174 O O . THR A 1 392 ? 15.608 16.941 -35.420 1.00 77.12 392 THR A O 1
ATOM 3177 N N . GLU A 1 393 ? 14.313 15.341 -36.292 1.00 76.88 393 GLU A N 1
ATOM 3178 C CA . GLU A 1 393 ? 13.443 16.222 -37.077 1.00 76.88 393 GLU A CA 1
ATOM 3179 C C . GLU A 1 393 ? 12.336 16.835 -36.218 1.00 76.88 393 GLU A C 1
ATOM 3181 O O . GLU A 1 393 ? 12.243 18.059 -36.149 1.00 76.88 393 GLU A O 1
ATOM 3186 N N . ALA A 1 394 ? 11.618 16.023 -35.436 1.00 77.31 394 ALA A N 1
ATOM 3187 C CA . ALA A 1 394 ? 10.625 16.525 -34.484 1.00 77.31 394 ALA A CA 1
ATOM 3188 C C . ALA A 1 394 ? 11.246 17.456 -33.420 1.00 77.31 394 ALA A C 1
ATOM 3190 O O . ALA A 1 394 ? 10.618 18.434 -33.010 1.00 77.31 394 ALA A O 1
ATOM 3191 N N . LEU A 1 395 ? 12.504 17.218 -33.014 1.00 80.56 395 LEU A N 1
ATOM 3192 C CA . LEU A 1 395 ? 13.235 18.136 -32.134 1.00 80.56 395 LEU A CA 1
ATOM 3193 C C . LEU A 1 395 ? 13.508 19.490 -32.820 1.00 80.56 395 LEU A C 1
ATOM 3195 O O . LEU A 1 395 ? 13.293 20.534 -32.204 1.00 80.56 395 LEU A O 1
ATOM 3199 N N . ARG A 1 396 ? 13.914 19.497 -34.101 1.00 82.06 396 ARG A N 1
ATOM 3200 C CA . ARG A 1 396 ? 14.110 20.734 -34.888 1.00 82.06 396 ARG A CA 1
ATOM 3201 C C . ARG A 1 396 ? 12.804 21.487 -35.127 1.00 82.06 396 ARG A C 1
ATOM 3203 O O . ARG A 1 396 ? 12.806 22.714 -35.055 1.00 82.06 396 ARG A O 1
ATOM 3210 N N . GLU A 1 397 ? 11.711 20.793 -35.432 1.00 79.00 397 GLU A N 1
ATOM 3211 C CA . GLU A 1 397 ? 10.385 21.409 -35.571 1.00 79.00 397 GLU A CA 1
ATOM 3212 C C . GLU A 1 397 ? 9.936 22.051 -34.261 1.00 79.00 397 GLU A C 1
ATOM 3214 O O . GLU A 1 397 ? 9.468 23.190 -34.244 1.00 79.00 397 GLU A O 1
ATOM 3219 N N . LEU A 1 398 ? 10.108 21.343 -33.142 1.00 77.88 398 LEU A N 1
ATOM 3220 C CA . LEU A 1 398 ? 9.757 21.860 -31.829 1.00 77.88 398 LEU A CA 1
ATOM 3221 C C . LEU A 1 398 ? 10.561 23.119 -31.485 1.00 77.88 398 LEU A C 1
ATOM 3223 O O . LEU A 1 398 ? 9.985 24.091 -31.005 1.00 77.88 398 LEU A O 1
ATOM 3227 N N . MET A 1 399 ? 11.859 23.143 -31.798 1.00 75.56 399 MET A N 1
ATOM 3228 C CA . MET A 1 399 ? 12.703 24.333 -31.630 1.00 75.56 399 MET A CA 1
ATOM 3229 C C . MET A 1 399 ? 12.264 25.527 -32.501 1.00 75.56 399 MET A C 1
ATOM 3231 O O . MET A 1 399 ? 12.581 26.663 -32.154 1.00 75.56 399 MET A O 1
ATOM 3235 N N . GLN A 1 400 ? 11.523 25.299 -33.593 1.00 76.88 400 GLN A N 1
ATOM 3236 C CA . GLN A 1 400 ? 10.960 26.352 -34.452 1.00 76.88 400 GLN A CA 1
ATOM 3237 C C . GLN A 1 400 ? 9.565 26.830 -34.003 1.00 76.88 400 GLN A C 1
ATOM 3239 O O . GLN A 1 400 ? 9.171 27.952 -34.322 1.00 76.88 400 GLN A O 1
ATOM 3244 N N . LYS A 1 401 ? 8.803 26.016 -33.258 1.00 75.75 401 LYS A N 1
ATOM 3245 C CA . LYS A 1 401 ? 7.444 26.361 -32.805 1.00 75.75 401 LYS A CA 1
ATOM 3246 C C . LYS A 1 401 ? 7.507 27.474 -31.733 1.00 75.75 401 LYS A C 1
ATOM 3248 O O . LYS A 1 401 ? 8.091 27.245 -30.673 1.00 75.75 401 LYS A O 1
ATOM 3253 N N . PRO A 1 402 ? 6.854 28.648 -31.912 1.00 67.06 402 PRO A N 1
ATOM 3254 C CA . PRO A 1 402 ? 6.898 29.753 -30.936 1.00 67.06 402 PRO A CA 1
ATOM 3255 C C . PRO A 1 402 ? 6.467 29.346 -29.519 1.00 67.06 402 PRO A C 1
ATOM 3257 O O . PRO A 1 402 ? 7.040 29.795 -28.527 1.00 67.06 402 PRO A O 1
ATOM 3260 N N . LEU A 1 403 ? 5.519 28.407 -29.433 1.00 60.56 403 LEU A N 1
ATOM 3261 C CA . LEU A 1 403 ? 5.070 27.783 -28.188 1.00 60.56 403 LEU A CA 1
ATOM 3262 C C . LEU A 1 403 ? 6.204 27.148 -27.369 1.00 60.56 403 LEU A C 1
ATOM 3264 O O . LEU A 1 403 ? 6.105 27.135 -26.148 1.00 60.56 403 LEU A O 1
ATOM 3268 N N . PHE A 1 404 ? 7.290 26.663 -27.980 1.00 64.94 404 PHE A N 1
ATOM 3269 C CA . PHE A 1 404 ? 8.435 26.130 -27.237 1.00 64.94 404 PHE A CA 1
ATOM 3270 C C . PHE A 1 404 ? 9.197 27.242 -26.504 1.00 64.94 404 PHE A C 1
ATOM 3272 O O . PHE A 1 404 ? 9.512 27.103 -25.320 1.00 64.94 404 PHE A O 1
ATOM 3279 N N . ALA A 1 405 ? 9.403 28.390 -27.159 1.00 60.75 405 ALA A N 1
ATOM 3280 C CA . ALA A 1 405 ? 10.026 29.562 -26.545 1.00 60.75 405 ALA A CA 1
ATOM 3281 C C . ALA A 1 405 ? 9.189 30.139 -25.386 1.00 60.75 405 ALA A C 1
ATOM 3283 O O . ALA A 1 405 ? 9.757 30.688 -24.441 1.00 60.75 405 ALA A O 1
ATOM 3284 N N . ASP A 1 406 ? 7.861 29.986 -25.419 1.00 57.56 406 ASP A N 1
ATOM 3285 C CA . ASP A 1 406 ? 6.967 30.411 -24.333 1.00 57.56 406 ASP A CA 1
ATOM 3286 C C . ASP A 1 406 ? 6.747 29.334 -23.256 1.00 57.56 406 ASP A C 1
ATOM 3288 O O . ASP A 1 406 ? 6.670 29.671 -22.074 1.00 57.56 406 ASP A O 1
ATOM 3292 N N . MET A 1 407 ? 6.778 28.038 -23.593 1.00 56.38 407 MET A N 1
ATOM 3293 C CA . MET A 1 407 ? 6.822 26.939 -22.612 1.00 56.38 407 MET A CA 1
ATOM 3294 C C . MET A 1 407 ? 8.052 27.037 -21.697 1.00 56.38 407 MET A C 1
ATOM 3296 O O . MET A 1 407 ? 7.965 26.729 -20.507 1.00 56.38 407 MET A O 1
ATOM 3300 N N . VAL A 1 408 ? 9.183 27.525 -22.217 1.00 54.88 408 VAL A N 1
ATOM 3301 C CA . VAL A 1 408 ? 10.387 27.813 -21.420 1.00 54.88 408 VAL A CA 1
ATOM 3302 C C . VAL A 1 408 ? 10.162 28.965 -20.420 1.00 54.88 408 VAL A C 1
ATOM 3304 O O . VAL A 1 408 ? 10.789 28.972 -19.364 1.00 54.88 408 VAL A O 1
ATOM 3307 N N . LYS A 1 409 ? 9.222 29.889 -20.676 1.00 49.41 409 LYS A N 1
ATOM 3308 C CA . LYS A 1 409 ? 8.881 31.024 -19.787 1.00 49.41 409 LYS A CA 1
ATOM 3309 C C . LYS A 1 409 ? 7.756 30.689 -18.792 1.00 49.41 409 LYS A C 1
ATOM 3311 O O . LYS A 1 409 ? 7.818 31.061 -17.619 1.00 49.41 409 LYS A O 1
ATOM 3316 N N . GLU A 1 410 ? 6.734 29.948 -19.226 1.00 42.03 410 GLU A N 1
ATOM 3317 C CA . GLU A 1 410 ? 5.551 29.585 -18.420 1.00 42.03 410 GLU A CA 1
ATOM 3318 C C . GLU A 1 410 ? 5.824 28.526 -17.327 1.00 42.03 410 GLU A C 1
ATOM 3320 O O . GLU A 1 410 ? 4.925 28.192 -16.551 1.00 42.03 410 GLU A O 1
ATOM 3325 N N . THR A 1 411 ? 7.051 28.002 -17.207 1.00 46.09 411 THR A N 1
ATOM 3326 C CA . THR A 1 411 ? 7.405 27.032 -16.149 1.00 46.09 411 THR A CA 1
ATOM 3327 C C . THR A 1 411 ? 7.749 27.658 -14.793 1.00 46.09 411 THR A C 1
ATOM 3329 O O . THR A 1 411 ? 7.853 26.927 -13.802 1.00 46.09 411 THR A O 1
ATOM 3332 N N . THR A 1 412 ? 7.788 28.993 -14.686 1.00 37.97 412 THR A N 1
ATOM 3333 C CA . THR A 1 412 ? 7.611 29.687 -13.397 1.00 37.97 412 THR A CA 1
ATOM 3334 C C . THR A 1 412 ? 6.286 29.215 -12.779 1.00 37.97 412 THR A C 1
ATOM 3336 O O . THR A 1 412 ? 5.244 29.415 -13.403 1.00 37.97 412 THR A O 1
ATOM 3339 N N . PRO A 1 413 ? 6.247 28.555 -11.602 1.00 36.12 413 PRO A N 1
ATOM 3340 C CA . PRO A 1 413 ? 5.034 27.851 -11.196 1.00 36.12 413 PRO A CA 1
ATOM 3341 C C . PRO A 1 413 ? 3.846 28.797 -10.972 1.00 36.12 413 PRO A C 1
ATOM 3343 O O . PRO A 1 413 ? 3.763 29.451 -9.931 1.00 36.12 413 PRO A O 1
ATOM 3346 N N . ARG A 1 414 ? 2.871 28.810 -11.900 1.00 34.56 414 ARG A N 1
ATOM 3347 C CA . ARG A 1 414 ? 1.538 29.377 -11.630 1.00 34.56 414 ARG A CA 1
ATOM 3348 C C . ARG A 1 414 ? 1.051 28.775 -10.309 1.00 34.56 414 ARG A C 1
ATOM 3350 O O . ARG A 1 414 ? 0.988 27.549 -10.181 1.00 34.56 414 ARG A O 1
ATOM 3357 N N . ASN A 1 415 ? 0.732 29.628 -9.333 1.00 32.91 415 ASN A N 1
ATOM 3358 C CA . ASN A 1 415 ? 0.485 29.258 -7.931 1.00 32.91 415 ASN A CA 1
ATOM 3359 C C . ASN A 1 415 ? -0.865 28.535 -7.705 1.00 32.91 415 ASN A C 1
ATOM 3361 O O . ASN A 1 415 ? -1.655 28.896 -6.831 1.00 32.91 415 ASN A O 1
ATOM 3365 N N . LYS A 1 416 ? -1.106 27.435 -8.436 1.00 38.72 416 LYS A N 1
ATOM 3366 C CA . LYS A 1 416 ? -1.928 26.331 -7.923 1.00 38.72 416 LYS A CA 1
ATOM 3367 C C . LYS A 1 416 ? -1.359 25.926 -6.559 1.00 38.72 416 LYS A C 1
ATOM 3369 O O . LYS A 1 416 ? -0.141 25.922 -6.378 1.00 38.72 416 LYS A O 1
ATOM 3374 N N . ARG A 1 417 ? -2.236 25.601 -5.605 1.00 39.94 417 ARG A N 1
ATOM 3375 C CA . ARG A 1 417 ? -1.931 25.402 -4.173 1.00 39.94 417 ARG A CA 1
ATOM 3376 C C . ARG A 1 417 ? -1.084 24.144 -3.892 1.00 39.94 417 ARG A C 1
ATOM 3378 O O . ARG A 1 417 ? -1.533 23.237 -3.201 1.00 39.94 417 ARG A O 1
ATOM 3385 N N . LYS A 1 418 ? 0.146 24.078 -4.410 1.00 41.59 418 LYS A N 1
ATOM 3386 C CA . LYS A 1 418 ? 1.110 23.022 -4.072 1.00 41.59 418 LYS A CA 1
ATOM 3387 C C . LYS A 1 418 ? 1.378 23.054 -2.567 1.00 41.59 418 LYS A C 1
ATOM 3389 O O . LYS A 1 418 ? 1.684 24.114 -2.016 1.00 41.59 418 LYS A O 1
ATOM 3394 N N . HIS A 1 419 ? 1.301 21.897 -1.910 1.00 50.31 419 HIS A N 1
ATOM 3395 C CA . HIS A 1 419 ? 1.861 21.750 -0.570 1.00 50.31 419 HIS A CA 1
ATOM 3396 C C . HIS A 1 419 ? 3.360 22.082 -0.632 1.00 50.31 419 HIS A C 1
ATOM 3398 O O . HIS A 1 419 ? 4.053 21.683 -1.570 1.00 50.31 419 HIS A O 1
ATOM 3404 N N . LYS A 1 420 ? 3.859 22.856 0.343 1.00 54.72 420 LYS A N 1
ATOM 3405 C CA . LYS A 1 420 ? 5.242 23.384 0.343 1.00 54.72 420 LYS A CA 1
ATOM 3406 C C . LYS A 1 420 ? 6.323 22.297 0.462 1.00 54.72 420 LYS A C 1
ATOM 3408 O O . LYS A 1 420 ? 7.505 22.592 0.286 1.00 54.72 420 LYS A O 1
ATOM 3413 N N . ASP A 1 421 ? 5.898 21.068 0.736 1.00 71.50 421 ASP A N 1
ATOM 3414 C CA . ASP A 1 421 ? 6.723 19.934 1.141 1.00 71.50 421 ASP A CA 1
ATOM 3415 C C . ASP A 1 421 ? 6.717 18.788 0.108 1.00 71.50 421 ASP A C 1
ATOM 3417 O O . ASP A 1 421 ? 7.185 17.695 0.410 1.00 71.50 421 ASP A O 1
ATOM 3421 N N . ASN A 1 422 ? 6.212 19.010 -1.113 1.00 79.25 422 ASN A N 1
ATOM 3422 C CA . ASN A 1 422 ? 6.361 18.048 -2.213 1.00 79.25 422 ASN A CA 1
ATOM 3423 C C . ASN A 1 422 ? 7.772 18.125 -2.824 1.00 79.25 422 ASN A C 1
ATOM 3425 O O . ASN A 1 422 ? 8.314 19.216 -3.022 1.00 79.25 422 ASN A O 1
ATOM 3429 N N . VAL A 1 423 ? 8.337 16.969 -3.180 1.00 83.88 423 VAL A N 1
ATOM 3430 C CA . VAL A 1 423 ? 9.675 16.817 -3.777 1.00 83.88 423 VAL A CA 1
ATOM 3431 C C . VAL A 1 423 ? 9.570 15.966 -5.048 1.00 83.88 423 VAL A C 1
ATOM 3433 O O . VAL A 1 423 ? 8.759 15.045 -5.119 1.00 83.88 423 VAL A O 1
ATOM 3436 N N . LYS A 1 424 ? 10.378 16.279 -6.071 1.00 85.06 424 LYS A N 1
ATOM 3437 C CA . LYS A 1 424 ? 10.544 15.401 -7.240 1.00 85.06 424 LYS A CA 1
ATOM 3438 C C . LYS A 1 424 ? 11.471 14.244 -6.873 1.00 85.06 424 LYS A C 1
ATOM 3440 O O . LYS A 1 424 ? 12.624 14.491 -6.537 1.00 85.06 424 LYS A O 1
ATOM 3445 N N . ILE A 1 425 ? 10.986 13.015 -6.980 1.00 89.62 425 ILE A N 1
ATOM 3446 C CA . ILE A 1 425 ? 11.724 11.790 -6.671 1.00 89.62 425 ILE A CA 1
ATOM 3447 C C . ILE A 1 425 ? 11.912 10.976 -7.952 1.00 89.62 425 ILE A C 1
ATOM 3449 O O . ILE A 1 425 ? 10.977 10.787 -8.730 1.00 89.62 425 ILE A O 1
ATOM 3453 N N . ARG A 1 426 ? 13.146 10.520 -8.179 1.00 91.88 426 ARG A N 1
ATOM 3454 C CA . ARG A 1 426 ? 13.514 9.623 -9.283 1.00 91.88 426 ARG A CA 1
ATOM 3455 C C . ARG A 1 426 ? 13.287 8.167 -8.863 1.00 91.88 426 ARG A C 1
ATOM 3457 O O . ARG A 1 426 ? 13.419 7.843 -7.678 1.00 91.88 426 ARG A O 1
ATOM 3464 N N . LYS A 1 427 ? 12.950 7.291 -9.811 1.00 94.56 427 LYS A N 1
ATOM 3465 C CA . LYS A 1 427 ? 12.620 5.885 -9.539 1.00 94.56 427 LYS A CA 1
ATOM 3466 C C . LYS A 1 427 ? 13.223 4.953 -10.591 1.00 94.56 427 LYS A C 1
ATOM 3468 O O . LYS A 1 427 ? 13.211 5.251 -11.780 1.00 94.56 427 LYS A O 1
ATOM 3473 N N . VAL A 1 428 ? 13.754 3.820 -10.150 1.00 94.00 428 VAL A N 1
ATOM 3474 C CA . VAL A 1 428 ? 14.299 2.762 -11.006 1.00 94.00 428 VAL A CA 1
ATOM 3475 C C . VAL A 1 428 ? 13.543 1.477 -10.725 1.00 94.00 428 VAL A C 1
ATOM 3477 O O . VAL A 1 428 ? 13.371 1.082 -9.568 1.00 94.00 428 VAL A O 1
ATOM 3480 N N . LEU A 1 429 ? 13.087 0.832 -11.790 1.00 93.94 429 LEU A N 1
ATOM 3481 C CA . LEU A 1 429 ? 12.505 -0.496 -11.743 1.00 93.94 429 LEU A CA 1
ATOM 3482 C C . LEU A 1 429 ? 13.596 -1.492 -12.140 1.00 93.94 429 LEU A C 1
ATOM 3484 O O . LEU A 1 429 ? 14.125 -1.422 -13.248 1.00 93.94 429 LEU A O 1
ATOM 3488 N N . VAL A 1 430 ? 13.952 -2.397 -11.236 1.00 92.62 430 VAL A N 1
ATOM 3489 C CA . VAL A 1 430 ? 14.899 -3.482 -11.497 1.00 92.62 430 VAL A CA 1
ATOM 3490 C C . VAL A 1 430 ? 14.088 -4.693 -11.937 1.00 92.62 430 VAL A C 1
ATOM 3492 O O . VAL A 1 430 ? 13.274 -5.213 -11.172 1.00 92.62 430 VAL A O 1
ATOM 3495 N N . THR A 1 431 ? 14.308 -5.130 -13.171 1.00 89.94 431 THR A N 1
ATOM 3496 C CA . THR A 1 431 ? 13.708 -6.351 -13.730 1.00 89.94 431 THR A CA 1
ATOM 3497 C C . THR A 1 431 ? 14.737 -7.490 -13.741 1.00 89.94 431 THR A C 1
ATOM 3499 O O . THR A 1 431 ? 15.930 -7.216 -13.553 1.00 89.94 431 THR A O 1
ATOM 3502 N N . PRO A 1 432 ? 14.331 -8.758 -13.950 1.00 88.94 432 PRO A N 1
ATOM 3503 C CA . PRO A 1 432 ? 15.249 -9.887 -14.095 1.00 88.94 432 PRO A CA 1
ATOM 3504 C C . PRO A 1 432 ? 16.349 -9.690 -15.149 1.00 88.94 432 PRO A C 1
ATOM 3506 O O . PRO A 1 432 ? 17.453 -10.180 -14.939 1.00 88.94 432 PRO A O 1
ATOM 3509 N N . THR A 1 433 ? 16.095 -8.961 -16.240 1.00 85.00 433 THR A N 1
ATOM 3510 C CA . THR A 1 433 ? 17.065 -8.781 -17.338 1.00 85.00 433 THR A CA 1
ATOM 3511 C C . THR A 1 433 ? 17.561 -7.343 -17.513 1.00 85.00 433 THR A C 1
ATOM 3513 O O . THR A 1 433 ? 18.745 -7.146 -17.785 1.00 85.00 433 THR A O 1
ATOM 3516 N N . THR A 1 434 ? 16.741 -6.315 -17.261 1.00 84.38 434 THR A N 1
ATOM 3517 C CA . THR A 1 434 ? 17.103 -4.894 -17.472 1.00 84.38 434 THR A CA 1
ATOM 3518 C C . THR A 1 434 ? 16.817 -3.974 -16.268 1.00 84.38 434 THR A C 1
ATOM 3520 O O . THR A 1 434 ? 16.382 -4.427 -15.202 1.00 84.38 434 THR A O 1
ATOM 3523 N N . LEU A 1 435 ? 17.081 -2.675 -16.429 1.00 86.56 435 LEU A N 1
ATOM 3524 C CA . LEU A 1 435 ? 16.555 -1.583 -15.607 1.00 86.56 435 LEU A CA 1
ATOM 3525 C C . LEU A 1 435 ? 15.558 -0.753 -16.429 1.00 86.56 435 LEU A C 1
ATOM 3527 O O . LEU A 1 435 ? 15.696 -0.637 -17.645 1.00 86.56 435 LEU A O 1
ATOM 3531 N N . VAL A 1 436 ? 14.583 -0.132 -15.763 1.00 88.19 436 VAL A N 1
ATOM 3532 C CA . VAL A 1 436 ? 13.700 0.879 -16.364 1.00 88.19 436 VAL A CA 1
ATOM 3533 C C . VAL A 1 436 ? 13.720 2.135 -15.498 1.00 88.19 436 VAL A C 1
ATOM 3535 O O . VAL A 1 436 ? 13.320 2.097 -14.332 1.00 88.19 436 VAL A O 1
ATOM 3538 N N . PHE A 1 437 ? 14.189 3.252 -16.055 1.00 88.56 437 PHE A N 1
ATOM 3539 C CA . PHE A 1 437 ? 14.188 4.550 -15.376 1.00 88.56 437 PHE A CA 1
ATOM 3540 C C . PHE A 1 437 ? 12.827 5.241 -15.562 1.00 88.56 437 PHE A C 1
ATOM 3542 O O . PHE A 1 437 ? 12.413 5.504 -16.688 1.00 88.56 437 PHE A O 1
ATOM 3549 N N . GLU A 1 438 ? 12.133 5.545 -14.467 1.00 89.38 438 GLU A N 1
ATOM 3550 C CA . GLU A 1 438 ? 10.836 6.239 -14.454 1.00 89.38 438 GLU A CA 1
ATOM 3551 C C . GLU A 1 438 ? 11.018 7.763 -14.373 1.00 89.38 438 GLU A C 1
ATOM 3553 O O . GLU A 1 438 ? 11.906 8.263 -13.679 1.00 89.38 438 GLU A O 1
ATOM 3558 N N . LEU A 1 439 ? 10.135 8.531 -15.020 1.00 83.44 439 LEU A N 1
ATOM 3559 C CA . LEU A 1 439 ? 10.210 9.997 -14.986 1.00 83.44 439 LEU A CA 1
ATOM 3560 C C . LEU A 1 439 ? 10.028 10.557 -13.558 1.00 83.44 439 LEU A C 1
ATOM 3562 O O . LEU A 1 439 ? 9.214 10.023 -12.803 1.00 83.44 439 LEU A O 1
ATOM 3566 N N . PRO A 1 440 ? 10.713 11.658 -13.171 1.00 84.50 440 PRO A N 1
ATOM 3567 C CA . PRO A 1 440 ? 10.692 12.157 -11.792 1.00 84.50 440 PRO A CA 1
ATOM 3568 C C . PRO A 1 440 ? 9.280 12.530 -11.296 1.00 84.50 440 PRO A C 1
ATOM 3570 O O . PRO A 1 440 ? 8.691 13.524 -11.740 1.00 84.50 440 PRO A O 1
ATOM 3573 N N . GLN A 1 441 ? 8.753 11.764 -10.337 1.00 83.06 441 GLN A N 1
ATOM 3574 C CA . GLN A 1 441 ? 7.387 11.893 -9.816 1.00 83.06 441 GLN A CA 1
ATOM 3575 C C . GLN A 1 441 ? 7.333 12.842 -8.603 1.00 83.06 441 GLN A C 1
ATOM 3577 O O . GLN A 1 441 ? 8.321 13.022 -7.897 1.00 83.06 441 GLN A O 1
ATOM 3582 N N . SER A 1 442 ? 6.192 13.495 -8.357 1.00 84.12 442 SER A N 1
ATOM 3583 C CA . SER A 1 442 ? 6.025 14.462 -7.255 1.00 84.12 442 SER A CA 1
ATOM 3584 C C . SER A 1 442 ? 5.434 13.794 -6.006 1.00 84.12 442 SER A C 1
ATOM 3586 O O . SER A 1 442 ? 4.215 13.806 -5.831 1.00 84.12 442 SER A O 1
ATOM 3588 N N . GLU A 1 443 ? 6.278 13.292 -5.107 1.00 83.12 443 GLU A N 1
ATOM 3589 C CA . GLU A 1 443 ? 5.852 12.705 -3.826 1.00 83.12 443 GLU A CA 1
ATOM 3590 C C . GLU A 1 443 ? 5.786 13.762 -2.694 1.00 83.12 443 GLU A C 1
ATOM 3592 O O . GLU A 1 443 ? 6.582 14.710 -2.680 1.00 83.12 443 GLU A O 1
ATOM 3597 N N . PRO A 1 444 ? 4.884 13.619 -1.700 1.00 82.62 444 PRO A N 1
ATOM 3598 C CA . PRO A 1 444 ? 4.985 14.340 -0.431 1.00 82.62 444 PRO A CA 1
ATOM 3599 C C . PRO A 1 444 ? 6.228 13.877 0.339 1.00 82.62 444 PRO A C 1
ATOM 3601 O O . PRO A 1 444 ? 6.402 12.676 0.575 1.00 82.62 444 PRO A O 1
ATOM 3604 N N . ALA A 1 445 ? 7.083 14.813 0.759 1.00 86.12 445 ALA A N 1
ATOM 3605 C CA . ALA A 1 445 ? 8.327 14.475 1.440 1.00 86.12 445 ALA A CA 1
ATOM 3606 C C . ALA A 1 445 ? 8.105 13.707 2.754 1.00 86.12 445 ALA A C 1
ATOM 3608 O O . ALA A 1 445 ? 7.102 13.859 3.459 1.00 86.12 445 ALA A O 1
ATOM 3609 N N . ASN A 1 446 ? 9.119 12.926 3.109 1.00 91.62 446 ASN A N 1
ATOM 3610 C CA . ASN A 1 446 ? 9.284 12.316 4.422 1.00 91.62 446 ASN A CA 1
ATOM 3611 C C . ASN A 1 446 ? 10.298 13.116 5.267 1.00 91.62 446 ASN A C 1
ATOM 3613 O O . ASN A 1 446 ? 10.816 14.151 4.831 1.00 91.62 446 ASN A O 1
ATOM 3617 N N . ARG A 1 447 ? 10.582 12.646 6.486 1.00 92.81 447 ARG A N 1
ATOM 3618 C CA . ARG A 1 447 ? 11.486 13.324 7.428 1.00 92.81 447 ARG A CA 1
ATOM 3619 C C . ARG A 1 447 ? 12.911 13.462 6.878 1.00 92.81 447 ARG A C 1
ATOM 3621 O O . ARG A 1 447 ? 13.505 14.531 7.000 1.00 92.81 447 ARG A O 1
ATOM 3628 N N . VAL A 1 448 ? 13.431 12.405 6.250 1.00 94.75 448 VAL A N 1
ATOM 3629 C CA . VAL A 1 448 ? 14.794 12.356 5.687 1.00 94.75 448 VAL A CA 1
ATOM 3630 C C . VAL A 1 448 ? 14.939 13.387 4.562 1.00 94.75 448 VAL A C 1
ATOM 3632 O O . VAL A 1 448 ? 15.792 14.268 4.643 1.00 94.75 448 VAL A O 1
ATOM 3635 N N . LEU A 1 449 ? 14.032 13.362 3.580 1.00 93.19 449 LEU A N 1
ATOM 3636 C CA . LEU A 1 449 ? 14.014 14.294 2.441 1.00 93.19 449 LEU A CA 1
ATOM 3637 C C . LEU A 1 449 ? 13.819 15.764 2.849 1.00 93.19 449 LEU A C 1
ATOM 3639 O O . LEU A 1 449 ? 14.266 16.668 2.144 1.00 93.19 449 LEU A O 1
ATOM 3643 N N . ARG A 1 450 ? 13.136 16.029 3.971 1.00 92.06 450 ARG A N 1
ATOM 3644 C CA . ARG A 1 450 ? 13.008 17.389 4.520 1.00 92.06 450 ARG A CA 1
ATOM 3645 C C . ARG A 1 450 ? 14.295 17.903 5.152 1.00 92.06 450 ARG A C 1
ATOM 3647 O O . ARG A 1 450 ? 14.534 19.106 5.088 1.00 92.06 450 ARG A O 1
ATOM 3654 N N . HIS A 1 451 ? 15.084 17.029 5.776 1.00 93.06 451 HIS A N 1
ATOM 3655 C CA . HIS A 1 451 ? 16.346 17.414 6.401 1.00 93.06 451 HIS A CA 1
ATOM 3656 C C . HIS A 1 451 ? 17.449 17.575 5.350 1.00 93.06 451 HIS A C 1
ATOM 3658 O O . HIS A 1 451 ? 17.982 18.670 5.174 1.00 93.06 451 HIS A O 1
ATOM 3664 N N . PHE A 1 452 ? 17.691 16.528 4.561 1.00 94.06 452 PHE A N 1
ATOM 3665 C CA . PHE A 1 452 ? 18.670 16.494 3.470 1.00 94.06 452 PHE A CA 1
ATOM 3666 C C . PHE A 1 452 ? 18.096 17.105 2.178 1.00 94.06 452 PHE A C 1
ATOM 3668 O O . PHE A 1 452 ? 18.195 16.546 1.090 1.00 94.06 452 PHE A O 1
ATOM 3675 N N . LYS A 1 453 ? 17.426 18.262 2.300 1.00 91.25 453 LYS A N 1
ATOM 3676 C CA . LYS A 1 453 ? 16.687 18.895 1.193 1.00 91.25 453 LYS A CA 1
ATOM 3677 C C . LYS A 1 453 ? 17.599 19.450 0.091 1.00 91.25 453 LYS A C 1
ATOM 3679 O O . LYS A 1 453 ? 17.149 19.579 -1.045 1.00 91.25 453 LYS A O 1
ATOM 3684 N N . LYS A 1 454 ? 18.851 19.793 0.416 1.00 91.31 454 LYS A N 1
ATOM 3685 C CA . LYS A 1 454 ? 19.861 20.201 -0.579 1.00 91.31 454 LYS A CA 1
ATOM 3686 C C . LYS A 1 454 ? 20.230 19.031 -1.493 1.00 91.31 454 LYS A C 1
ATOM 3688 O O . LYS A 1 454 ? 20.374 19.213 -2.692 1.00 91.31 454 LYS A O 1
ATOM 3693 N N . ASP A 1 455 ? 20.278 17.848 -0.897 1.00 93.06 455 ASP A N 1
ATOM 3694 C CA . ASP A 1 455 ? 20.767 16.587 -1.450 1.00 93.06 455 ASP A CA 1
ATOM 3695 C C . ASP A 1 455 ? 19.604 15.697 -1.924 1.00 93.06 455 ASP A C 1
ATOM 3697 O O . ASP A 1 455 ? 19.774 14.512 -2.200 1.00 93.06 455 ASP A O 1
ATOM 3701 N N . ALA A 1 456 ? 18.390 16.258 -2.002 1.00 89.12 456 ALA A N 1
ATOM 3702 C CA . ALA A 1 456 ? 17.155 15.537 -2.306 1.00 89.12 456 ALA A CA 1
ATOM 3703 C C . ALA A 1 456 ? 17.185 14.849 -3.683 1.00 89.12 456 ALA A C 1
ATOM 3705 O O . ALA A 1 456 ? 16.524 13.832 -3.884 1.00 89.12 456 ALA A O 1
ATOM 3706 N N . ASP A 1 457 ? 17.975 15.374 -4.621 1.00 89.19 457 ASP A N 1
ATOM 3707 C CA . ASP A 1 457 ? 18.194 14.794 -5.945 1.00 89.19 457 ASP A CA 1
ATOM 3708 C C . ASP A 1 457 ? 19.205 13.624 -5.936 1.00 89.19 457 ASP A C 1
ATOM 3710 O O . ASP A 1 457 ? 19.385 12.949 -6.952 1.00 89.19 457 ASP A O 1
ATOM 3714 N N . ARG A 1 458 ? 19.865 13.363 -4.806 1.00 94.31 458 ARG A N 1
ATOM 3715 C CA . ARG A 1 458 ? 20.763 12.220 -4.601 1.00 94.31 458 ARG A CA 1
ATOM 3716 C C . ARG A 1 458 ? 20.050 11.013 -3.995 1.00 94.31 458 ARG A C 1
ATOM 3718 O O . ARG A 1 458 ? 20.638 9.940 -3.934 1.00 94.31 458 ARG A O 1
ATOM 3725 N N . PHE A 1 459 ? 18.784 11.152 -3.601 1.00 95.56 459 PHE A N 1
ATOM 3726 C CA . PHE A 1 459 ? 17.917 10.032 -3.234 1.00 95.56 459 PHE A CA 1
ATOM 3727 C C . PHE A 1 459 ? 17.237 9.450 -4.477 1.00 95.56 459 PHE A C 1
ATOM 3729 O O . PHE A 1 459 ? 16.833 10.181 -5.386 1.00 95.56 459 PHE A O 1
ATOM 3736 N N . ILE A 1 460 ? 17.058 8.130 -4.501 1.00 95.38 460 ILE A N 1
ATOM 3737 C CA . ILE A 1 460 ? 16.319 7.435 -5.556 1.00 95.38 460 ILE A CA 1
ATOM 3738 C C . ILE A 1 460 ? 15.485 6.292 -4.968 1.00 95.38 460 ILE A C 1
ATOM 3740 O O . ILE A 1 460 ? 15.857 5.666 -3.972 1.00 95.38 460 ILE A O 1
ATOM 3744 N N . ARG A 1 461 ? 14.334 6.021 -5.583 1.00 95.62 461 ARG A N 1
ATOM 3745 C CA . ARG A 1 461 ? 13.533 4.827 -5.302 1.00 95.62 461 ARG A CA 1
ATOM 3746 C C . ARG A 1 461 ? 14.014 3.673 -6.166 1.00 95.62 461 ARG A C 1
ATOM 3748 O O . ARG A 1 461 ? 14.151 3.841 -7.374 1.00 95.62 461 ARG A O 1
ATOM 3755 N N . VAL A 1 462 ? 14.167 2.499 -5.572 1.00 96.81 462 VAL A N 1
ATOM 3756 C CA . VAL A 1 462 ? 14.400 1.242 -6.294 1.00 96.81 462 VAL A CA 1
ATOM 3757 C C . VAL A 1 462 ? 13.208 0.320 -6.040 1.00 96.81 462 VAL A C 1
ATOM 3759 O O . VAL A 1 462 ? 12.711 0.255 -4.915 1.00 96.81 462 VAL A O 1
ATOM 3762 N N . GLN A 1 463 ? 12.710 -0.356 -7.076 1.00 96.56 463 GLN A N 1
ATOM 3763 C CA . GLN A 1 463 ? 11.627 -1.338 -6.967 1.00 96.56 463 GLN A CA 1
ATOM 3764 C C . GLN A 1 463 ? 11.920 -2.557 -7.846 1.00 96.56 463 GLN A C 1
ATOM 3766 O O . GLN A 1 463 ? 12.224 -2.402 -9.024 1.00 96.56 463 GLN A O 1
ATOM 3771 N N . PHE A 1 464 ? 11.798 -3.759 -7.292 1.00 94.62 464 PHE A N 1
ATOM 3772 C CA . PHE A 1 464 ? 12.074 -5.024 -7.969 1.00 94.62 464 PHE A CA 1
ATOM 3773 C C . PHE A 1 464 ? 10.766 -5.634 -8.502 1.00 94.62 464 PHE A C 1
ATOM 3775 O O . PHE A 1 464 ? 9.823 -5.857 -7.741 1.00 94.62 464 PHE A O 1
ATOM 3782 N N . ILE A 1 465 ? 10.676 -5.857 -9.816 1.00 92.44 465 ILE A N 1
ATOM 3783 C CA . ILE A 1 465 ? 9.449 -6.281 -10.522 1.00 92.44 465 ILE A CA 1
ATOM 3784 C C . ILE A 1 465 ? 9.773 -7.253 -11.671 1.00 92.44 465 ILE A C 1
ATOM 3786 O O . ILE A 1 465 ? 10.915 -7.350 -12.092 1.00 92.44 465 ILE A O 1
ATOM 3790 N N . GLU A 1 466 ? 8.785 -7.970 -12.205 1.00 88.50 466 GLU A N 1
ATOM 3791 C CA . GLU A 1 466 ? 8.914 -8.718 -13.468 1.00 88.50 466 GLU A CA 1
ATOM 3792 C C . GLU A 1 466 ? 8.945 -7.784 -14.690 1.00 88.50 466 GLU A C 1
ATOM 3794 O O . GLU A 1 466 ? 8.417 -6.671 -14.642 1.00 88.50 466 GLU A O 1
ATOM 3799 N N . GLU A 1 467 ? 9.463 -8.297 -15.812 1.00 85.88 467 GLU A N 1
ATOM 3800 C CA . GLU A 1 467 ? 9.578 -7.601 -17.110 1.00 85.88 467 GLU A CA 1
ATOM 3801 C C . GLU A 1 467 ? 8.276 -6.917 -17.554 1.00 85.88 467 GLU A C 1
ATOM 3803 O O . GLU A 1 467 ? 8.271 -5.751 -17.940 1.00 85.88 467 GLU A O 1
ATOM 3808 N N . GLY A 1 468 ? 7.133 -7.602 -17.409 1.00 82.38 468 GLY A N 1
ATOM 3809 C CA . GLY A 1 468 ? 5.789 -7.066 -17.671 1.00 82.38 468 GLY A CA 1
ATOM 3810 C C . GLY A 1 468 ? 5.306 -6.025 -16.647 1.00 82.38 468 GLY A C 1
ATOM 3811 O O . GLY A 1 468 ? 4.116 -5.989 -16.333 1.00 82.38 468 GLY A O 1
ATOM 3812 N N . GLN A 1 469 ? 6.229 -5.251 -16.072 1.00 85.81 469 GLN A N 1
ATOM 3813 C CA . GLN A 1 469 ? 6.064 -4.193 -15.072 1.00 85.81 469 GLN A CA 1
ATOM 3814 C C . GLN A 1 469 ? 5.103 -4.530 -13.916 1.00 85.81 469 GLN A C 1
ATOM 3816 O O . GLN A 1 469 ? 4.282 -3.711 -13.496 1.00 85.81 469 GLN A O 1
ATOM 3821 N N . HIS A 1 470 ? 5.195 -5.752 -13.390 1.00 83.94 470 HIS A N 1
ATOM 3822 C CA . HIS A 1 470 ? 4.316 -6.248 -12.331 1.00 83.94 470 HIS A CA 1
ATOM 3823 C C . HIS A 1 470 ? 5.100 -6.844 -11.159 1.00 83.94 470 HIS A C 1
ATOM 3825 O O . HIS A 1 470 ? 6.171 -7.405 -11.353 1.00 83.94 470 HIS A O 1
ATOM 3831 N N . ARG A 1 471 ? 4.549 -6.738 -9.940 1.00 83.38 471 ARG A N 1
ATOM 3832 C CA . ARG A 1 471 ? 5.128 -7.277 -8.690 1.00 83.38 471 ARG A CA 1
ATOM 3833 C C . ARG A 1 471 ? 5.656 -8.703 -8.896 1.00 83.38 471 ARG A C 1
ATOM 3835 O O . ARG A 1 471 ? 4.954 -9.513 -9.512 1.00 83.38 471 ARG A O 1
ATOM 3842 N N . LEU A 1 472 ? 6.863 -8.987 -8.395 1.00 83.38 472 LEU A N 1
ATOM 3843 C CA . LEU A 1 472 ? 7.493 -10.302 -8.538 1.00 83.38 472 LEU A CA 1
ATOM 3844 C C . LEU A 1 472 ? 6.556 -11.390 -8.006 1.00 83.38 472 LEU A C 1
ATOM 3846 O O . LEU A 1 472 ? 5.890 -11.219 -6.983 1.00 83.38 472 LEU A O 1
ATOM 3850 N N . GLN A 1 473 ? 6.468 -12.499 -8.735 1.00 69.31 473 GLN A N 1
ATOM 3851 C CA . GLN A 1 473 ? 5.651 -13.635 -8.325 1.00 69.31 473 GLN A CA 1
ATOM 3852 C C . GLN A 1 473 ? 6.518 -14.554 -7.464 1.00 69.31 473 GLN A C 1
ATOM 3854 O O . GLN A 1 473 ? 7.562 -15.013 -7.928 1.00 69.31 473 GLN A O 1
ATOM 3859 N N . THR A 1 474 ? 6.091 -14.829 -6.226 1.00 63.62 474 THR A N 1
ATOM 3860 C CA . THR A 1 474 ? 6.764 -15.813 -5.366 1.00 63.62 474 THR A CA 1
ATOM 3861 C C . THR A 1 474 ? 6.859 -17.161 -6.080 1.00 63.62 474 THR A C 1
ATOM 3863 O O . THR A 1 474 ? 5.985 -17.514 -6.889 1.00 63.62 474 THR A O 1
ATOM 3866 N N . SER A 1 475 ? 7.909 -17.928 -5.773 1.00 54.75 475 SER A N 1
ATOM 3867 C CA . SER A 1 475 ? 8.257 -19.255 -6.315 1.00 54.75 475 SER A CA 1
ATOM 3868 C C . SER A 1 475 ? 7.276 -20.360 -5.863 1.00 54.75 475 SER A C 1
ATOM 3870 O O . SER A 1 475 ? 7.632 -21.454 -5.436 1.00 54.75 475 SER A O 1
ATOM 3872 N N . SER A 1 476 ? 5.980 -20.091 -6.035 1.00 43.03 476 SER A N 1
ATOM 3873 C CA . SER A 1 476 ? 4.791 -20.883 -5.692 1.00 43.03 476 SER A CA 1
ATOM 3874 C C . SER A 1 476 ? 4.615 -22.177 -6.512 1.00 43.03 476 SER A C 1
ATOM 3876 O O . SER A 1 476 ? 3.506 -22.686 -6.679 1.00 43.03 476 SER A O 1
ATOM 3878 N N . ARG A 1 477 ? 5.718 -22.741 -7.016 1.00 49.09 477 ARG A N 1
ATOM 3879 C CA . ARG A 1 477 ? 5.811 -24.050 -7.672 1.00 49.09 477 ARG A CA 1
ATOM 3880 C C . ARG A 1 477 ? 7.135 -24.720 -7.273 1.00 49.09 477 ARG A C 1
ATOM 3882 O O . ARG A 1 477 ? 8.176 -24.251 -7.730 1.00 49.09 477 ARG A O 1
ATOM 3889 N N . PRO A 1 478 ? 7.135 -25.862 -6.556 1.00 38.59 478 PRO A N 1
ATOM 3890 C CA . PRO A 1 478 ? 8.354 -26.539 -6.073 1.00 38.59 478 PRO A CA 1
ATOM 3891 C C . PRO A 1 478 ? 9.222 -27.192 -7.177 1.00 38.59 478 PRO A C 1
ATOM 3893 O O . PRO A 1 478 ? 10.024 -28.091 -6.917 1.00 38.59 478 PRO A O 1
ATOM 3896 N N . HIS A 1 479 ? 9.043 -26.790 -8.438 1.00 42.44 479 HIS A N 1
ATOM 3897 C CA . HIS A 1 479 ? 9.745 -27.297 -9.624 1.00 42.44 479 HIS A CA 1
ATOM 3898 C C . HIS A 1 479 ? 10.356 -26.166 -10.477 1.00 42.44 479 HIS A C 1
ATOM 3900 O O . HIS A 1 479 ? 10.896 -26.435 -11.550 1.00 42.44 479 HIS A O 1
ATOM 3906 N N . HIS A 1 480 ? 10.276 -24.915 -10.007 1.00 54.81 480 HIS A N 1
ATOM 3907 C CA . HIS A 1 480 ? 10.847 -23.736 -10.652 1.00 54.81 480 HIS A CA 1
ATOM 3908 C C . HIS A 1 480 ? 11.665 -22.932 -9.641 1.00 54.81 480 HIS A C 1
ATOM 3910 O O . HIS A 1 480 ? 11.093 -22.298 -8.759 1.00 54.81 480 HIS A O 1
ATOM 3916 N N . SER A 1 481 ? 12.994 -22.947 -9.776 1.00 60.41 481 SER A N 1
ATOM 3917 C CA . SER A 1 481 ? 13.849 -22.039 -9.004 1.00 60.41 481 SER A CA 1
ATOM 3918 C C . SER A 1 481 ? 13.853 -20.650 -9.635 1.00 60.41 481 SER A C 1
ATOM 3920 O O . SER A 1 481 ? 13.982 -20.527 -10.857 1.00 60.41 481 SER A O 1
ATOM 3922 N N . SER A 1 482 ? 13.764 -19.624 -8.790 1.00 71.88 482 SER A N 1
ATOM 3923 C CA . SER A 1 482 ? 13.959 -18.213 -9.147 1.00 71.88 482 SER A CA 1
ATOM 3924 C C . SER A 1 482 ? 15.299 -17.666 -8.627 1.00 71.88 482 SER A C 1
ATOM 3926 O O . SER A 1 482 ? 15.466 -16.452 -8.547 1.00 71.88 482 SER A O 1
ATOM 3928 N N . ALA A 1 483 ? 16.251 -18.541 -8.273 1.00 77.81 483 ALA A N 1
ATOM 3929 C CA . ALA A 1 483 ? 17.504 -18.173 -7.607 1.00 77.81 483 ALA A CA 1
ATOM 3930 C C . ALA A 1 483 ? 18.292 -17.057 -8.317 1.00 77.81 483 ALA A C 1
ATOM 3932 O O . ALA A 1 483 ? 18.696 -16.115 -7.646 1.00 77.81 483 ALA A O 1
ATOM 3933 N N . GLU A 1 484 ? 18.438 -17.091 -9.648 1.00 81.12 484 GLU A N 1
ATOM 3934 C CA . GLU A 1 484 ? 19.122 -16.023 -10.406 1.00 81.12 484 GLU A CA 1
ATOM 3935 C C . GLU A 1 484 ? 18.433 -14.651 -10.239 1.00 81.12 484 GLU A C 1
ATOM 3937 O O . GLU A 1 484 ? 19.089 -13.620 -10.090 1.00 81.12 484 GLU A O 1
ATOM 3942 N N . VAL A 1 485 ? 17.095 -14.627 -10.159 1.00 85.75 485 VAL A N 1
ATOM 3943 C CA . VAL A 1 485 ? 16.320 -13.396 -9.923 1.00 85.75 485 VAL A CA 1
ATOM 3944 C C . VAL A 1 485 ? 16.578 -12.860 -8.512 1.00 85.75 485 VAL A C 1
ATOM 3946 O O . VAL A 1 485 ? 16.833 -11.669 -8.344 1.00 85.75 485 VAL A O 1
ATOM 3949 N N . TYR A 1 486 ? 16.569 -13.728 -7.497 1.00 87.50 486 TYR A N 1
ATOM 3950 C CA . TYR A 1 486 ? 16.870 -13.342 -6.113 1.00 87.50 486 TYR A CA 1
ATOM 3951 C C . TYR A 1 486 ? 18.342 -12.936 -5.927 1.00 87.50 486 TYR A C 1
ATOM 3953 O O . TYR A 1 486 ? 18.630 -11.979 -5.207 1.00 87.50 486 TYR A O 1
ATOM 3961 N N . GLN A 1 487 ? 19.267 -13.576 -6.646 1.00 86.38 487 GLN A N 1
ATOM 3962 C CA . GLN A 1 487 ? 20.680 -13.204 -6.704 1.00 86.38 487 GLN A CA 1
ATOM 3963 C C . GLN A 1 487 ? 20.866 -11.808 -7.310 1.00 86.38 487 GLN A C 1
ATOM 3965 O O . GLN A 1 487 ? 21.602 -11.007 -6.740 1.00 86.38 487 GLN A O 1
ATOM 3970 N N . ARG A 1 488 ? 20.152 -11.465 -8.392 1.00 87.12 488 ARG A N 1
ATOM 3971 C CA . ARG A 1 488 ? 20.173 -10.117 -8.989 1.00 87.12 488 ARG A CA 1
ATOM 3972 C C . ARG A 1 488 ? 19.634 -9.036 -8.042 1.00 87.12 488 ARG A C 1
ATOM 3974 O O . ARG A 1 488 ? 20.200 -7.946 -7.985 1.00 87.12 488 ARG A O 1
ATOM 3981 N N . ILE A 1 489 ? 18.598 -9.342 -7.255 1.00 91.56 489 ILE A N 1
ATOM 3982 C CA . ILE A 1 489 ? 18.098 -8.451 -6.189 1.00 91.56 489 ILE A CA 1
ATOM 3983 C C . ILE A 1 489 ? 19.168 -8.275 -5.100 1.00 91.56 489 ILE A C 1
ATOM 3985 O O . ILE A 1 489 ? 19.501 -7.145 -4.745 1.00 91.56 489 ILE A O 1
ATOM 3989 N N . SER A 1 490 ? 19.758 -9.375 -4.613 1.00 91.69 490 SER A N 1
ATOM 3990 C CA . SER A 1 490 ? 20.834 -9.342 -3.610 1.00 91.69 490 SER A CA 1
ATOM 3991 C C . SER A 1 490 ? 22.059 -8.563 -4.114 1.00 91.69 490 SER A C 1
ATOM 3993 O O . SER A 1 490 ? 22.636 -7.784 -3.359 1.00 91.69 490 SER A O 1
ATOM 3995 N N . HIS A 1 491 ? 22.410 -8.693 -5.399 1.00 90.31 491 HIS A N 1
ATOM 3996 C CA . HIS A 1 491 ? 23.506 -7.964 -6.043 1.00 90.31 491 HIS A CA 1
ATOM 3997 C C . HIS A 1 491 ? 23.248 -6.450 -6.052 1.00 90.31 491 HIS A C 1
ATOM 3999 O O . HIS A 1 491 ? 24.089 -5.692 -5.581 1.00 90.31 491 HIS A O 1
ATOM 4005 N N . ALA A 1 492 ? 22.065 -6.009 -6.496 1.00 91.44 492 ALA A N 1
ATOM 4006 C CA . ALA A 1 492 ? 21.696 -4.590 -6.496 1.00 91.44 492 ALA A CA 1
ATOM 4007 C C . ALA A 1 492 ? 21.707 -3.975 -5.082 1.00 91.44 492 ALA A C 1
ATOM 4009 O O . ALA A 1 492 ? 22.116 -2.830 -4.906 1.00 91.44 492 ALA A O 1
ATOM 4010 N N . LEU A 1 493 ? 21.289 -4.732 -4.059 1.00 95.06 493 LEU A N 1
ATOM 4011 C CA . LEU A 1 493 ? 21.342 -4.291 -2.660 1.00 95.06 493 LEU A CA 1
ATOM 4012 C C . LEU A 1 493 ? 22.785 -4.214 -2.131 1.00 95.06 493 LEU A C 1
ATOM 4014 O O . LEU A 1 493 ? 23.150 -3.232 -1.490 1.00 95.06 493 LEU A O 1
ATOM 4018 N N . LYS A 1 494 ? 23.610 -5.235 -2.401 1.00 92.88 494 LYS A N 1
ATOM 4019 C CA . LYS A 1 494 ? 24.975 -5.372 -1.855 1.00 92.88 494 LYS A CA 1
ATOM 4020 C C . LYS A 1 494 ? 26.031 -4.532 -2.582 1.00 92.88 494 LYS A C 1
ATOM 4022 O O . LYS A 1 494 ? 27.001 -4.138 -1.942 1.00 92.88 494 LYS A O 1
ATOM 4027 N N . TYR A 1 495 ? 25.851 -4.251 -3.873 1.00 92.19 495 TYR A N 1
ATOM 4028 C CA . TYR A 1 495 ? 26.837 -3.554 -4.713 1.00 92.19 495 TYR A CA 1
ATOM 4029 C C . TYR A 1 495 ? 26.340 -2.238 -5.326 1.00 92.19 495 TYR A C 1
ATOM 4031 O O . TYR A 1 495 ? 27.124 -1.571 -5.997 1.00 92.19 495 TYR A O 1
ATOM 4039 N N . GLY A 1 496 ? 25.087 -1.844 -5.079 1.00 91.62 496 GLY A N 1
ATOM 4040 C CA . GLY A 1 496 ? 24.530 -0.571 -5.535 1.00 91.62 496 GLY A CA 1
ATOM 4041 C C . GLY A 1 496 ? 24.000 -0.580 -6.975 1.00 91.62 496 GLY A C 1
ATOM 4042 O O . GLY A 1 496 ? 23.833 -1.626 -7.604 1.00 91.62 496 GLY A O 1
ATOM 4043 N N . ILE A 1 497 ? 23.709 0.618 -7.490 1.00 88.81 497 ILE A N 1
ATOM 4044 C CA . ILE A 1 497 ? 23.325 0.876 -8.885 1.00 88.81 497 ILE A CA 1
ATOM 4045 C C . ILE A 1 497 ? 24.101 2.096 -9.403 1.00 88.81 497 ILE A C 1
ATOM 4047 O O . ILE A 1 497 ? 23.956 3.206 -8.891 1.00 88.81 497 ILE A O 1
ATOM 4051 N N . GLN A 1 498 ? 24.905 1.913 -10.446 1.00 85.44 498 GLN A N 1
ATOM 4052 C CA . GLN A 1 498 ? 25.586 2.989 -11.159 1.00 85.44 498 GLN A CA 1
ATOM 4053 C C . GLN A 1 498 ? 24.643 3.653 -12.170 1.00 85.44 498 GLN A C 1
ATOM 4055 O O . GLN A 1 498 ? 24.060 2.985 -13.021 1.00 85.44 498 GLN A O 1
ATOM 4060 N N . ILE A 1 499 ? 24.519 4.980 -12.114 1.00 84.69 499 ILE A N 1
ATOM 4061 C CA . ILE A 1 499 ? 23.744 5.777 -13.072 1.00 84.69 499 ILE A CA 1
ATOM 4062 C C . ILE A 1 499 ? 24.602 6.973 -13.499 1.00 84.69 499 ILE A C 1
ATOM 4064 O O . ILE A 1 499 ? 24.789 7.932 -12.745 1.00 84.69 499 ILE A O 1
ATOM 4068 N N . GLY A 1 500 ? 25.160 6.917 -14.709 1.00 79.12 500 GLY A N 1
ATOM 4069 C CA . GLY A 1 500 ? 26.101 7.927 -15.197 1.00 79.12 500 GLY A CA 1
ATOM 4070 C C . GLY A 1 500 ? 27.303 8.075 -14.255 1.00 79.12 500 GLY A C 1
ATOM 4071 O O . GLY A 1 500 ? 27.926 7.084 -13.871 1.00 79.12 500 GLY A O 1
ATOM 4072 N N . LYS A 1 501 ? 27.599 9.307 -13.819 1.00 80.62 501 LYS A N 1
ATOM 4073 C CA . LYS A 1 501 ? 28.654 9.592 -12.824 1.00 80.62 501 LYS A CA 1
ATOM 4074 C C . LYS A 1 501 ? 28.260 9.294 -11.359 1.00 80.62 501 LYS A C 1
ATOM 4076 O O . LYS A 1 501 ? 29.103 9.455 -10.483 1.00 80.62 501 LYS A O 1
ATOM 4081 N N . ARG A 1 502 ? 27.017 8.888 -11.053 1.00 88.56 502 ARG A N 1
ATOM 4082 C CA . ARG A 1 502 ? 26.536 8.672 -9.670 1.00 88.56 502 ARG A CA 1
ATOM 4083 C C . ARG A 1 502 ? 26.402 7.190 -9.327 1.00 88.56 502 ARG A C 1
ATOM 4085 O O . ARG A 1 502 ? 25.648 6.472 -9.978 1.00 88.56 502 ARG A O 1
ATOM 4092 N N . HIS A 1 503 ? 27.070 6.768 -8.257 1.00 92.44 503 HIS A N 1
ATOM 4093 C CA . HIS A 1 503 ? 26.862 5.459 -7.647 1.00 92.44 503 HIS A CA 1
ATOM 4094 C C . HIS A 1 503 ? 25.792 5.562 -6.559 1.00 92.44 503 HIS A C 1
ATOM 4096 O O . HIS A 1 503 ? 25.957 6.353 -5.636 1.00 92.44 503 HIS A O 1
ATOM 4102 N N . TYR A 1 504 ? 24.703 4.803 -6.668 1.00 95.62 504 TYR A N 1
ATOM 4103 C CA . TYR A 1 504 ? 23.619 4.767 -5.687 1.00 95.62 504 TYR A CA 1
ATOM 4104 C C . TYR A 1 504 ? 23.733 3.513 -4.816 1.00 95.62 504 TYR A C 1
ATOM 4106 O O . TYR A 1 504 ? 23.676 2.398 -5.324 1.00 95.62 504 TYR A O 1
ATOM 4114 N N . GLU A 1 505 ? 23.827 3.689 -3.503 1.00 96.75 505 GLU A N 1
ATOM 4115 C CA . GLU A 1 505 ? 23.947 2.610 -2.517 1.00 96.75 505 GLU A CA 1
ATOM 4116 C C . GLU A 1 505 ? 22.609 2.379 -1.803 1.00 96.75 505 GLU A C 1
ATOM 4118 O O . GLU A 1 505 ? 21.819 3.317 -1.637 1.00 96.75 505 GLU A O 1
ATOM 4123 N N . PHE A 1 506 ? 22.340 1.151 -1.344 1.00 97.69 506 PHE A N 1
ATOM 4124 C CA . PHE A 1 506 ? 21.163 0.877 -0.516 1.00 97.69 506 PHE A CA 1
ATOM 4125 C C . PHE A 1 506 ? 21.189 1.742 0.749 1.00 97.69 506 PHE A C 1
ATOM 4127 O O . PHE A 1 506 ? 22.199 1.787 1.452 1.00 97.69 506 PHE A O 1
ATOM 4134 N N . LEU A 1 507 ? 20.060 2.381 1.075 1.00 97.50 507 LEU A N 1
ATOM 4135 C CA . LEU A 1 507 ? 19.896 3.187 2.286 1.00 97.50 507 LEU A CA 1
ATOM 4136 C C . LEU A 1 507 ? 18.991 2.483 3.307 1.00 97.50 507 LEU A C 1
ATOM 4138 O O . LEU A 1 507 ? 19.460 2.146 4.397 1.00 97.50 507 LEU A O 1
ATOM 4142 N N . ALA A 1 508 ? 17.711 2.282 2.969 1.00 96.81 508 ALA A N 1
ATOM 4143 C CA . ALA A 1 508 ? 16.673 1.779 3.878 1.00 96.81 508 ALA A CA 1
ATOM 4144 C C . ALA A 1 508 ? 15.380 1.378 3.134 1.00 96.81 508 ALA A C 1
ATOM 4146 O O . ALA A 1 508 ? 15.205 1.686 1.956 1.00 96.81 508 ALA A O 1
ATOM 4147 N N . TYR A 1 509 ? 14.407 0.794 3.841 1.00 95.19 509 TYR A N 1
ATOM 4148 C CA . TYR A 1 509 ? 13.013 0.680 3.387 1.00 95.19 509 TYR A CA 1
ATOM 4149 C C . TYR A 1 509 ? 12.024 0.831 4.548 1.00 95.19 509 TYR A C 1
ATOM 4151 O O . TYR A 1 509 ? 12.345 0.531 5.694 1.00 95.19 509 TYR A O 1
ATOM 4159 N N . SER A 1 510 ? 10.795 1.260 4.255 1.00 91.44 510 SER A N 1
ATOM 4160 C CA . SER A 1 510 ? 9.653 1.165 5.176 1.00 91.44 510 SER A CA 1
ATOM 4161 C C . SER A 1 510 ? 8.810 -0.086 4.902 1.00 91.44 510 SER A C 1
ATOM 4163 O O . SER A 1 510 ? 8.863 -0.666 3.819 1.00 91.44 510 SER A O 1
ATOM 4165 N N . SER A 1 511 ? 7.962 -0.489 5.852 1.00 87.12 511 SER A N 1
ATOM 4166 C CA . SER A 1 511 ? 7.113 -1.683 5.707 1.00 87.12 511 SER A CA 1
ATOM 4167 C C . SER A 1 511 ? 6.072 -1.595 4.578 1.00 87.12 511 SER A C 1
ATOM 4169 O O . SER A 1 511 ? 5.561 -2.629 4.157 1.00 87.12 511 SER A O 1
ATOM 4171 N N . SER A 1 512 ? 5.730 -0.400 4.073 1.00 87.38 512 SER A N 1
ATOM 4172 C CA . SER A 1 512 ? 4.916 -0.274 2.851 1.00 87.38 512 SER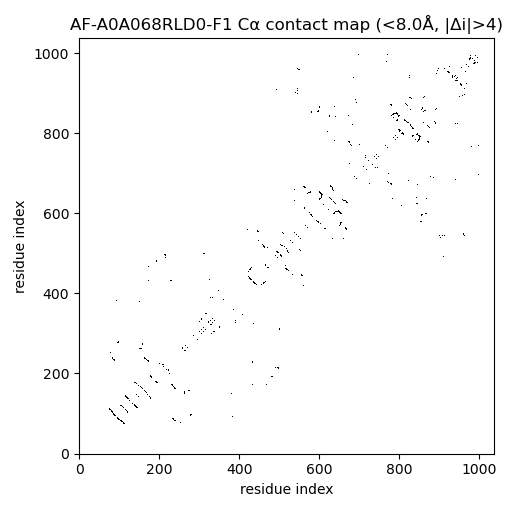 A CA 1
ATOM 4173 C C . SER A 1 512 ? 5.752 -0.515 1.595 1.00 87.38 512 SER A C 1
ATOM 4175 O O . SER A 1 512 ? 5.319 -1.238 0.705 1.00 87.38 512 SER A O 1
ATOM 4177 N N . GLN A 1 513 ? 6.975 0.015 1.572 1.00 91.50 513 GLN A N 1
ATOM 4178 C CA . GLN A 1 513 ? 7.919 -0.125 0.465 1.00 91.50 513 GLN A CA 1
ATOM 4179 C C . GLN A 1 513 ? 8.362 -1.589 0.318 1.00 91.50 513 GLN A C 1
ATOM 4181 O O . GLN A 1 513 ? 8.318 -2.125 -0.783 1.00 91.50 513 GLN A O 1
ATOM 4186 N N . LEU A 1 514 ? 8.639 -2.281 1.430 1.00 92.62 514 LEU A N 1
ATOM 4187 C CA . LEU A 1 514 ? 8.918 -3.723 1.461 1.00 92.62 514 LEU A CA 1
ATOM 4188 C C . LEU A 1 514 ? 7.788 -4.541 0.802 1.00 92.62 514 LEU A C 1
ATOM 4190 O O . LEU A 1 514 ? 8.050 -5.376 -0.062 1.00 92.62 514 LEU A O 1
ATOM 4194 N N . ARG A 1 515 ? 6.516 -4.245 1.122 1.00 89.12 515 ARG A N 1
ATOM 4195 C CA . ARG A 1 515 ? 5.351 -4.873 0.461 1.00 89.12 515 ARG A CA 1
ATOM 4196 C C . ARG A 1 515 ? 5.265 -4.544 -1.031 1.00 89.12 515 ARG A C 1
ATOM 4198 O O . ARG A 1 515 ? 4.802 -5.374 -1.808 1.00 89.12 515 ARG A O 1
ATOM 4205 N N . GLU A 1 516 ? 5.711 -3.368 -1.447 1.00 89.81 516 GLU A N 1
ATOM 4206 C CA . GLU A 1 516 ? 5.817 -2.973 -2.857 1.00 89.81 516 GLU A CA 1
ATOM 4207 C C . GLU A 1 516 ? 7.055 -3.566 -3.560 1.00 89.81 516 GLU A C 1
ATOM 4209 O O . GLU A 1 516 ? 7.250 -3.292 -4.742 1.00 89.81 516 GLU A O 1
ATOM 4214 N N . HIS A 1 517 ? 7.863 -4.389 -2.873 1.00 94.31 517 HIS A N 1
ATOM 4215 C CA . HIS A 1 517 ? 9.166 -4.895 -3.336 1.00 94.31 517 HIS A CA 1
ATOM 4216 C C . HIS A 1 517 ? 10.150 -3.756 -3.653 1.00 94.31 517 HIS A C 1
ATOM 4218 O O . HIS A 1 517 ? 10.893 -3.806 -4.628 1.00 94.31 517 HIS A O 1
ATOM 4224 N N . GLY A 1 518 ? 10.138 -2.688 -2.853 1.00 95.38 518 GLY A N 1
ATOM 4225 C CA . GLY A 1 518 ? 10.927 -1.481 -3.082 1.00 95.38 518 GLY A CA 1
ATOM 4226 C C . GLY A 1 518 ? 11.569 -0.883 -1.832 1.00 95.38 518 GLY A C 1
ATOM 4227 O O . GLY A 1 518 ? 11.272 -1.244 -0.694 1.00 95.38 518 GLY A O 1
ATOM 4228 N N . CYS A 1 519 ? 12.492 0.042 -2.069 1.00 96.94 519 CYS A N 1
ATOM 4229 C CA . CYS A 1 519 ? 13.389 0.616 -1.071 1.00 96.94 519 CYS A CA 1
ATOM 4230 C C . CYS A 1 519 ? 13.929 1.989 -1.518 1.00 96.94 519 CYS A C 1
ATOM 4232 O O . CYS A 1 519 ? 13.666 2.459 -2.632 1.00 96.94 519 CYS A O 1
ATOM 4234 N N . TRP A 1 520 ? 14.665 2.645 -0.623 1.00 97.25 520 TRP A N 1
ATOM 4235 C CA . TRP A 1 520 ? 15.437 3.855 -0.890 1.00 97.25 520 TRP A CA 1
ATOM 4236 C C . TRP A 1 520 ? 16.911 3.522 -1.075 1.00 97.25 520 TRP A C 1
ATOM 4238 O O . TRP A 1 520 ? 17.502 2.788 -0.280 1.00 97.25 520 TRP A O 1
ATOM 4248 N N . PHE A 1 521 ? 17.496 4.141 -2.091 1.00 98.00 521 PHE A N 1
ATOM 4249 C CA . PHE A 1 521 ? 18.929 4.207 -2.329 1.00 98.00 521 PHE A CA 1
ATOM 4250 C C . PHE A 1 521 ? 19.371 5.682 -2.297 1.00 98.00 521 PHE A C 1
ATOM 4252 O O . PHE A 1 521 ? 18.560 6.590 -2.525 1.00 98.00 521 PHE A O 1
ATOM 4259 N N . PHE A 1 522 ? 20.648 5.932 -2.023 1.00 97.81 522 PHE A N 1
ATOM 4260 C CA . PHE A 1 522 ? 21.238 7.272 -1.996 1.00 97.81 522 PHE A CA 1
ATOM 4261 C C . PHE A 1 522 ? 22.626 7.265 -2.639 1.00 97.81 522 PHE A C 1
ATOM 4263 O O . PHE A 1 522 ? 23.382 6.315 -2.460 1.00 97.81 522 PHE A O 1
ATOM 4270 N N . ALA A 1 523 ? 22.960 8.315 -3.389 1.00 96.94 523 ALA A N 1
ATOM 4271 C CA . ALA A 1 523 ? 24.280 8.468 -3.984 1.00 96.94 523 ALA A CA 1
ATOM 4272 C C . ALA A 1 523 ? 25.226 9.235 -3.054 1.00 96.94 523 ALA A C 1
ATOM 4274 O O . ALA A 1 523 ? 25.129 10.460 -2.959 1.00 96.94 523 ALA A O 1
ATOM 4275 N N . SER A 1 524 ? 26.146 8.532 -2.397 1.00 95.25 524 SER A N 1
ATOM 4276 C CA . SER A 1 524 ? 27.132 9.113 -1.474 1.00 95.25 524 SER A CA 1
ATOM 4277 C C . SER A 1 524 ? 28.151 10.036 -2.163 1.00 95.25 524 SER A C 1
ATOM 4279 O O . SER A 1 524 ? 28.385 9.930 -3.368 1.00 95.25 524 SER A O 1
ATOM 4281 N N . ASP A 1 525 ? 28.747 10.960 -1.408 1.00 93.31 525 ASP A N 1
ATOM 4282 C CA . ASP A 1 525 ? 30.002 11.655 -1.735 1.00 93.31 525 ASP A CA 1
ATOM 4283 C C . ASP A 1 525 ? 30.810 11.999 -0.468 1.00 93.31 525 ASP A C 1
ATOM 4285 O O . ASP A 1 525 ? 30.460 11.590 0.641 1.00 93.31 525 ASP A O 1
ATOM 4289 N N . ASP A 1 526 ? 31.885 12.769 -0.651 1.00 90.88 526 ASP A N 1
ATOM 4290 C CA . ASP A 1 526 ? 32.809 13.240 0.387 1.00 90.88 526 ASP A CA 1
ATOM 4291 C C . ASP A 1 526 ? 32.142 14.088 1.493 1.00 90.88 526 ASP A C 1
ATOM 4293 O O . ASP A 1 526 ? 32.749 14.330 2.538 1.00 90.88 526 ASP A O 1
ATOM 4297 N N . THR A 1 527 ? 30.912 14.571 1.276 1.00 93.44 527 THR A N 1
ATOM 4298 C CA . THR A 1 527 ? 30.172 15.436 2.211 1.00 93.44 527 THR A CA 1
ATOM 4299 C C . THR A 1 527 ? 29.027 14.719 2.925 1.00 93.44 527 THR A C 1
ATOM 4301 O O . THR A 1 527 ? 28.703 15.072 4.063 1.00 93.44 527 THR A O 1
ATOM 4304 N N . LEU A 1 528 ? 28.410 13.720 2.281 1.00 96.62 528 LEU A N 1
ATOM 4305 C CA . LEU A 1 528 ? 27.289 12.962 2.832 1.00 96.62 528 LEU A CA 1
ATOM 4306 C C . LEU A 1 528 ? 27.229 11.548 2.241 1.00 96.62 528 LEU A C 1
ATOM 4308 O O . LEU A 1 528 ? 27.205 11.370 1.025 1.00 96.62 528 LEU A O 1
ATOM 4312 N N . ASN A 1 529 ? 27.115 10.540 3.108 1.00 96.25 529 ASN A N 1
ATOM 4313 C CA . ASN A 1 529 ? 26.979 9.133 2.723 1.00 96.25 529 ASN A CA 1
ATOM 4314 C C . ASN A 1 529 ? 25.807 8.429 3.434 1.00 96.25 529 ASN A C 1
ATOM 4316 O O . ASN A 1 529 ? 25.196 8.973 4.361 1.00 96.25 529 ASN A O 1
ATOM 4320 N N . VAL A 1 530 ? 25.491 7.203 2.998 1.00 96.62 530 VAL A N 1
ATOM 4321 C CA . VAL A 1 530 ? 24.379 6.398 3.540 1.00 96.62 530 VAL A CA 1
ATOM 4322 C C . VAL A 1 530 ? 24.433 6.202 5.059 1.00 96.62 530 VAL A C 1
ATOM 4324 O O . VAL A 1 530 ? 23.390 6.262 5.714 1.00 96.62 530 VAL A O 1
ATOM 4327 N N . ASP A 1 531 ? 25.617 6.029 5.646 1.00 95.81 531 ASP A N 1
ATOM 4328 C CA . ASP A 1 531 ? 25.759 5.736 7.076 1.00 95.81 531 ASP A CA 1
ATOM 4329 C C . ASP A 1 531 ? 25.649 6.990 7.947 1.00 95.81 531 ASP A C 1
ATOM 4331 O O . ASP A 1 531 ? 25.036 6.946 9.014 1.00 95.81 531 ASP A O 1
ATOM 4335 N N . MET A 1 532 ? 26.112 8.146 7.463 1.00 96.75 532 MET A N 1
ATOM 4336 C CA . MET A 1 532 ? 25.805 9.445 8.077 1.00 96.75 532 MET A CA 1
ATOM 4337 C C . MET A 1 532 ? 24.289 9.693 8.127 1.00 96.75 532 MET A C 1
ATOM 4339 O O . MET A 1 532 ? 23.770 10.138 9.154 1.00 96.75 532 MET A O 1
ATOM 4343 N N . ILE A 1 533 ? 23.562 9.346 7.056 1.00 97.25 533 ILE A N 1
ATOM 4344 C CA . ILE A 1 533 ? 22.098 9.463 7.012 1.00 97.25 533 ILE A CA 1
ATOM 4345 C C . ILE A 1 533 ? 21.441 8.471 7.989 1.00 97.25 533 ILE A C 1
ATOM 4347 O O . ILE A 1 533 ? 20.535 8.870 8.721 1.00 97.25 533 ILE A O 1
ATOM 4351 N N . ARG A 1 534 ? 21.895 7.208 8.056 1.00 95.88 534 ARG A N 1
ATOM 4352 C CA . ARG A 1 534 ? 21.397 6.193 9.014 1.00 95.88 534 ARG A CA 1
ATOM 4353 C C . ARG A 1 534 ? 21.598 6.616 10.467 1.00 95.88 534 ARG A C 1
ATOM 4355 O O . ARG A 1 534 ? 20.629 6.629 11.224 1.00 95.88 534 ARG A O 1
ATOM 4362 N N . ASN A 1 535 ? 22.815 7.026 10.827 1.00 94.88 535 ASN A N 1
ATOM 4363 C CA . ASN A 1 535 ? 23.173 7.479 12.175 1.00 94.88 535 ASN A CA 1
ATOM 4364 C C . ASN A 1 535 ? 22.346 8.697 12.624 1.00 94.88 535 ASN A C 1
ATOM 4366 O O . ASN A 1 535 ? 22.046 8.850 13.806 1.00 94.88 535 ASN A O 1
ATOM 4370 N N . TRP A 1 536 ? 21.923 9.544 11.681 1.00 95.75 536 TRP A N 1
ATOM 4371 C CA . TRP A 1 536 ? 21.029 10.668 11.952 1.00 95.75 536 TRP A CA 1
ATOM 4372 C C . TRP A 1 536 ? 19.570 10.255 12.240 1.00 95.75 536 TRP A C 1
ATOM 4374 O O . TRP A 1 536 ? 18.868 10.964 12.965 1.00 95.75 536 TRP A O 1
ATOM 4384 N N . MET A 1 537 ? 19.081 9.124 11.708 1.00 95.25 537 MET A N 1
ATOM 4385 C CA . MET A 1 537 ? 17.669 8.731 11.856 1.00 95.25 537 MET A CA 1
ATOM 4386 C C . MET A 1 537 ? 17.276 8.423 13.312 1.00 95.25 537 MET A C 1
ATOM 4388 O O . MET A 1 537 ? 16.153 8.738 13.723 1.00 95.25 537 MET A O 1
ATOM 4392 N N . GLY A 1 538 ? 18.176 7.816 14.090 1.00 94.31 538 GLY A N 1
ATOM 4393 C CA . GLY A 1 538 ? 17.950 7.435 15.486 1.00 94.31 538 GLY A CA 1
ATOM 4394 C C . GLY A 1 538 ? 18.882 6.317 15.957 1.00 94.31 538 GLY A C 1
ATOM 4395 O O . GLY A 1 538 ? 19.733 5.843 15.210 1.00 94.31 538 GLY A O 1
ATOM 4396 N N . VAL A 1 539 ? 18.708 5.887 17.208 1.00 94.12 539 VAL A N 1
ATOM 4397 C CA . VAL A 1 539 ? 19.500 4.806 17.813 1.00 94.12 539 VAL A CA 1
ATOM 4398 C C . VAL A 1 539 ? 18.751 3.480 17.673 1.00 94.12 539 VAL A C 1
ATOM 4400 O O . VAL A 1 539 ? 17.727 3.262 18.324 1.00 94.12 539 VAL A O 1
ATOM 4403 N N . PHE A 1 540 ? 19.272 2.590 16.826 1.00 93.31 540 PHE A N 1
ATOM 4404 C CA . PHE A 1 540 ? 18.674 1.279 16.528 1.00 93.31 540 PHE A CA 1
ATOM 4405 C C . PHE A 1 540 ? 19.409 0.091 17.170 1.00 93.31 540 PHE A C 1
ATOM 4407 O O . PHE A 1 540 ? 18.887 -1.017 17.143 1.00 93.31 540 PHE A O 1
ATOM 4414 N N . SER A 1 541 ? 20.577 0.313 17.788 1.00 88.94 541 SER A N 1
ATOM 4415 C CA . SER A 1 541 ? 21.450 -0.714 18.396 1.00 88.94 541 SER A CA 1
ATOM 4416 C C . SER A 1 541 ? 20.767 -1.646 19.400 1.00 88.94 541 SER A C 1
ATOM 4418 O O . SER A 1 541 ? 21.244 -2.747 19.636 1.00 88.94 541 SER A O 1
ATOM 4420 N N . ASN A 1 542 ? 19.655 -1.208 19.990 1.00 90.38 542 ASN A N 1
ATOM 4421 C CA . ASN A 1 542 ? 18.922 -1.933 21.027 1.00 90.38 542 ASN A CA 1
ATOM 4422 C C . ASN A 1 542 ? 17.813 -2.836 20.438 1.00 90.38 542 ASN A C 1
ATOM 4424 O O . ASN A 1 542 ? 16.913 -3.267 21.161 1.00 90.38 542 ASN A O 1
ATOM 4428 N N . GLU A 1 543 ? 17.808 -3.060 19.120 1.00 93.38 543 GLU A N 1
ATOM 4429 C CA . GLU A 1 543 ? 16.928 -4.011 18.441 1.00 93.38 543 GLU A CA 1
ATOM 4430 C C . GLU A 1 543 ? 17.753 -5.136 17.811 1.00 93.38 543 GLU A C 1
ATOM 4432 O O . GLU A 1 543 ? 18.591 -4.906 16.944 1.00 93.38 543 GLU A O 1
ATOM 4437 N N . HIS A 1 544 ? 17.461 -6.361 18.235 1.00 94.31 544 HIS A N 1
ATOM 4438 C CA . HIS A 1 544 ? 18.173 -7.576 17.837 1.00 94.31 544 HIS A CA 1
ATOM 4439 C C . HIS A 1 544 ? 17.404 -8.380 16.777 1.00 94.31 544 HIS A C 1
ATOM 4441 O O . HIS A 1 544 ? 17.929 -9.346 16.230 1.00 94.31 544 HIS A O 1
ATOM 4447 N N . VAL A 1 545 ? 16.156 -8.005 16.472 1.00 94.75 545 VAL A N 1
ATOM 4448 C CA . VAL A 1 545 ? 15.356 -8.610 15.397 1.00 94.75 545 VAL A CA 1
ATOM 4449 C C . VAL A 1 545 ? 15.525 -7.793 14.115 1.00 94.75 545 VAL A C 1
ATOM 4451 O O . VAL A 1 545 ? 15.003 -6.682 14.014 1.00 94.75 545 VAL A O 1
ATOM 4454 N N . VAL A 1 546 ? 16.193 -8.367 13.109 1.00 95.06 546 VAL A N 1
ATOM 4455 C CA . VAL A 1 546 ? 16.510 -7.727 11.812 1.00 95.06 546 VAL A CA 1
ATOM 4456 C C . VAL A 1 546 ? 15.288 -7.047 11.177 1.00 95.06 546 VAL A C 1
ATOM 4458 O O . VAL A 1 546 ? 15.342 -5.870 10.817 1.00 95.06 546 VAL A O 1
ATOM 4461 N N . ALA A 1 547 ? 14.150 -7.749 11.120 1.00 93.12 547 ALA A N 1
ATOM 4462 C CA . ALA A 1 547 ? 12.900 -7.224 10.568 1.00 93.12 547 ALA A CA 1
ATOM 4463 C C . ALA A 1 547 ? 12.398 -5.971 11.311 1.00 93.12 547 ALA A C 1
ATOM 4465 O O . ALA A 1 547 ? 12.010 -4.980 10.687 1.00 93.12 547 ALA A O 1
ATOM 4466 N N . LYS A 1 548 ? 12.464 -5.966 12.650 1.00 93.12 548 LYS A N 1
ATOM 4467 C CA . LYS A 1 548 ? 12.096 -4.799 13.465 1.00 93.12 548 LYS A CA 1
ATOM 4468 C C . LYS A 1 548 ? 13.103 -3.666 13.318 1.00 93.12 548 LYS A C 1
ATOM 4470 O O . LYS A 1 548 ? 12.681 -2.515 13.269 1.00 93.12 548 LYS A O 1
ATOM 4475 N N . TYR A 1 549 ? 14.399 -3.961 13.228 1.00 95.44 549 TYR A N 1
ATOM 4476 C CA . TYR A 1 549 ? 15.452 -2.961 13.036 1.00 95.44 549 TYR A CA 1
ATOM 4477 C C . TYR A 1 549 ? 15.227 -2.196 11.724 1.00 95.44 549 TYR A C 1
ATOM 4479 O O . TYR A 1 549 ? 15.108 -0.967 11.726 1.00 95.44 549 TYR A O 1
ATOM 4487 N N . ALA A 1 550 ? 15.047 -2.926 10.617 1.00 94.69 550 ALA A N 1
ATOM 4488 C CA . ALA A 1 550 ? 14.721 -2.347 9.318 1.00 94.69 550 ALA A CA 1
ATOM 4489 C C . ALA A 1 550 ? 13.393 -1.567 9.355 1.00 94.69 550 ALA A C 1
ATOM 4491 O O . ALA A 1 550 ? 13.331 -0.422 8.907 1.00 94.69 550 ALA A O 1
ATOM 4492 N N . ALA A 1 551 ? 12.345 -2.123 9.976 1.00 92.81 551 ALA A N 1
ATOM 4493 C CA . ALA A 1 551 ? 11.059 -1.441 10.121 1.00 92.81 551 ALA A CA 1
ATOM 4494 C C . ALA A 1 551 ? 11.130 -0.165 10.988 1.00 92.81 551 ALA A C 1
ATOM 4496 O O . ALA A 1 551 ? 10.400 0.786 10.703 1.00 92.81 551 ALA A O 1
ATOM 4497 N N . ARG A 1 552 ? 11.993 -0.111 12.019 1.00 93.75 552 ARG A N 1
ATOM 4498 C CA . ARG A 1 552 ? 12.268 1.082 12.851 1.00 93.75 552 ARG A CA 1
ATOM 4499 C C . ARG A 1 552 ? 12.971 2.166 12.025 1.00 93.75 552 ARG A C 1
ATOM 4501 O O . ARG A 1 552 ? 12.458 3.283 11.959 1.00 93.75 552 ARG A O 1
ATOM 4508 N N . MET A 1 553 ? 14.056 1.823 11.326 1.00 94.38 553 MET A N 1
ATOM 4509 C CA . MET A 1 553 ? 14.763 2.718 10.393 1.00 94.38 553 MET A CA 1
ATOM 4510 C C . MET A 1 553 ? 13.808 3.284 9.323 1.00 94.38 553 MET A C 1
ATOM 4512 O O . MET A 1 553 ? 13.753 4.491 9.073 1.00 94.38 553 MET A O 1
ATOM 4516 N N . GLY A 1 554 ? 12.959 2.417 8.768 1.00 93.19 554 GLY A N 1
ATOM 4517 C CA . GLY A 1 554 ? 11.943 2.745 7.775 1.00 93.19 554 GLY A CA 1
ATOM 4518 C C . GLY A 1 554 ? 10.891 3.774 8.197 1.00 93.19 554 GLY A C 1
ATOM 4519 O O . GLY A 1 554 ? 10.281 4.400 7.325 1.00 93.19 554 GLY A O 1
ATOM 4520 N N . GLN A 1 555 ? 10.672 4.008 9.498 1.00 92.62 555 GLN A N 1
ATOM 4521 C CA . GLN A 1 555 ? 9.652 4.962 9.965 1.00 92.62 555 GLN A CA 1
ATOM 4522 C C . GLN A 1 555 ? 9.966 6.401 9.537 1.00 92.62 555 GLN A C 1
ATOM 4524 O O . GLN A 1 555 ? 9.042 7.156 9.220 1.00 92.62 555 GLN A O 1
ATOM 4529 N N . CYS A 1 556 ? 11.250 6.761 9.435 1.00 93.88 556 CYS A N 1
ATOM 4530 C CA . CYS A 1 556 ? 11.707 8.074 8.968 1.00 93.88 556 CYS A CA 1
ATOM 4531 C C . CYS A 1 556 ? 11.336 8.369 7.500 1.00 93.88 556 CYS A C 1
ATOM 4533 O O . CYS A 1 556 ? 11.266 9.537 7.112 1.00 93.88 556 CYS A O 1
ATOM 4535 N N . PHE A 1 557 ? 11.023 7.336 6.708 1.00 92.69 557 PHE A N 1
ATOM 4536 C CA . PHE A 1 557 ? 10.566 7.456 5.319 1.00 92.69 557 PHE A CA 1
ATOM 4537 C C . PHE A 1 557 ? 9.037 7.511 5.173 1.00 92.69 557 PHE A C 1
ATOM 4539 O O . PHE A 1 557 ? 8.530 7.495 4.052 1.00 92.69 557 PHE A O 1
ATOM 4546 N N . SER A 1 558 ? 8.294 7.610 6.282 1.00 89.12 558 SER A N 1
ATOM 4547 C CA . SER A 1 558 ? 6.854 7.891 6.254 1.00 89.12 558 SER A CA 1
ATOM 4548 C C . SER A 1 558 ? 6.587 9.250 5.601 1.00 89.12 558 SER A C 1
ATOM 4550 O O . SER A 1 558 ? 7.097 10.265 6.078 1.00 89.12 558 SER A O 1
ATOM 4552 N N . SER A 1 559 ? 5.743 9.298 4.568 1.00 87.50 559 SER A N 1
ATOM 4553 C CA . SER A 1 559 ? 5.163 10.560 4.095 1.00 87.50 559 SER A CA 1
ATOM 4554 C C . SER A 1 559 ? 4.284 11.146 5.201 1.00 87.50 559 SER A C 1
ATOM 4556 O O . SER A 1 559 ? 3.355 10.498 5.686 1.00 87.50 559 SER A O 1
ATOM 4558 N N . THR A 1 560 ? 4.627 12.352 5.647 1.00 90.62 560 THR A N 1
ATOM 4559 C CA . THR A 1 560 ? 4.010 13.035 6.794 1.00 90.62 560 THR A CA 1
ATOM 4560 C C . THR A 1 560 ? 4.066 14.543 6.605 1.00 90.62 560 THR A C 1
ATOM 4562 O O . THR A 1 560 ? 4.969 15.056 5.942 1.00 90.62 560 THR A O 1
ATOM 4565 N N . TYR A 1 561 ? 3.136 15.265 7.224 1.00 90.19 561 TYR A N 1
ATOM 4566 C CA . TYR A 1 561 ? 3.115 16.722 7.236 1.00 90.19 561 TYR A CA 1
ATOM 4567 C C . TYR A 1 561 ? 3.775 17.269 8.520 1.00 90.19 561 TYR A C 1
ATOM 4569 O O . TYR A 1 561 ? 3.314 16.935 9.616 1.00 90.19 561 TYR A O 1
ATOM 4577 N N . PRO A 1 562 ? 4.842 18.089 8.440 1.00 92.81 562 PRO A N 1
ATOM 4578 C CA . PRO A 1 562 ? 5.514 18.643 9.617 1.00 92.81 562 PRO A CA 1
ATOM 4579 C C . PRO A 1 562 ? 4.695 19.791 10.229 1.00 92.81 562 PRO A C 1
ATOM 4581 O O . PRO A 1 562 ? 4.276 20.710 9.524 1.00 92.81 562 PRO A O 1
ATOM 4584 N N . THR A 1 563 ? 4.478 19.772 11.549 1.00 93.94 563 THR A N 1
ATOM 4585 C CA . THR A 1 563 ? 3.564 20.723 12.209 1.00 93.94 563 THR A CA 1
ATOM 4586 C C . THR A 1 563 ? 4.249 21.643 13.221 1.00 93.94 563 THR A C 1
ATOM 4588 O O . THR A 1 563 ? 4.560 22.798 12.899 1.00 93.94 563 THR A O 1
ATOM 4591 N N . VAL A 1 564 ? 4.459 21.153 14.442 1.00 95.25 564 VAL A N 1
ATOM 4592 C CA . VAL A 1 564 ? 4.932 21.925 15.596 1.00 95.25 564 VAL A CA 1
ATOM 4593 C C . VAL A 1 564 ? 6.274 21.371 16.065 1.00 95.25 564 VAL A C 1
ATOM 4595 O O . VAL A 1 564 ? 6.411 20.176 16.319 1.00 95.25 564 VAL A O 1
ATOM 4598 N N . GLN A 1 565 ? 7.267 22.248 16.208 1.00 96.62 565 GLN A N 1
ATOM 4599 C CA . GLN A 1 565 ? 8.548 21.912 16.820 1.00 96.62 565 GLN A CA 1
ATOM 4600 C C . GLN A 1 565 ? 8.400 21.955 18.344 1.00 96.62 565 GLN A C 1
ATOM 4602 O O . GLN A 1 565 ? 8.159 23.023 18.903 1.00 96.62 565 GLN A O 1
ATOM 4607 N N . LEU A 1 566 ? 8.549 20.811 19.013 1.00 96.94 566 LEU A N 1
ATOM 4608 C CA . LEU A 1 566 ? 8.348 20.687 20.458 1.00 96.94 566 LEU A CA 1
ATOM 4609 C C . LEU A 1 566 ? 9.657 20.819 21.251 1.00 96.94 566 LEU A C 1
ATOM 4611 O O . LEU A 1 566 ? 10.748 20.443 20.797 1.00 96.94 566 LEU A O 1
ATOM 4615 N N . GLN A 1 567 ? 9.530 21.318 22.477 1.00 96.00 567 GLN A N 1
ATOM 4616 C CA . GLN A 1 567 ? 10.562 21.272 23.511 1.00 96.00 567 GLN A CA 1
ATOM 4617 C C . GLN A 1 567 ? 10.426 20.016 24.379 1.00 96.00 567 GLN A C 1
ATOM 4619 O O . GLN A 1 567 ? 9.353 19.418 24.456 1.00 96.00 567 GLN A O 1
ATOM 4624 N N . LYS A 1 568 ? 11.511 19.605 25.056 1.00 93.25 568 LYS A N 1
ATOM 4625 C CA . LYS A 1 568 ? 11.528 18.360 25.854 1.00 93.25 568 LYS A CA 1
ATOM 4626 C C . LYS A 1 568 ? 10.432 18.344 26.932 1.00 93.25 568 LYS A C 1
ATOM 4628 O O . LYS A 1 568 ? 9.790 17.329 27.128 1.00 93.25 568 LYS A O 1
ATOM 4633 N N . ASN A 1 569 ? 10.150 19.482 27.567 1.00 94.25 569 ASN A N 1
ATOM 4634 C CA . ASN A 1 569 ? 9.113 19.619 28.599 1.00 94.25 569 ASN A CA 1
ATOM 4635 C C . ASN A 1 569 ? 7.659 19.663 28.067 1.00 94.25 569 ASN A C 1
ATOM 4637 O O . ASN A 1 569 ? 6.730 19.748 28.877 1.00 94.25 569 ASN A O 1
ATOM 4641 N N . GLN A 1 570 ? 7.454 19.633 26.743 1.00 96.50 570 GLN A N 1
ATOM 4642 C CA . GLN A 1 570 ? 6.140 19.516 26.090 1.00 96.50 570 GLN A CA 1
ATOM 4643 C C . GLN A 1 570 ? 5.800 18.077 25.675 1.00 96.50 570 GLN A C 1
ATOM 4645 O O . GLN A 1 570 ? 4.645 17.802 25.353 1.00 96.50 570 GLN A O 1
ATOM 4650 N N . VAL A 1 571 ? 6.788 17.178 25.683 1.00 96.62 571 VAL A N 1
ATOM 4651 C CA . VAL A 1 571 ? 6.606 15.741 25.469 1.00 96.62 571 VAL A CA 1
ATOM 4652 C C . VAL A 1 571 ? 6.625 15.084 26.844 1.00 96.62 571 VAL A C 1
ATOM 4654 O O . VAL A 1 571 ? 7.672 14.974 27.476 1.00 96.62 571 VAL A O 1
ATOM 4657 N N . LEU A 1 572 ? 5.450 14.713 27.345 1.00 95.56 572 LEU A N 1
ATOM 4658 C CA . LEU A 1 572 ? 5.307 14.019 28.619 1.00 95.56 572 LEU A CA 1
ATOM 4659 C C . LEU A 1 572 ? 5.508 12.515 28.399 1.00 95.56 572 LEU A C 1
ATOM 4661 O O . LEU A 1 572 ? 4.552 11.756 28.247 1.00 95.56 572 LEU A O 1
ATOM 4665 N N . GLU A 1 573 ? 6.771 12.101 28.350 1.00 83.44 573 GLU A N 1
ATOM 4666 C CA . GLU A 1 573 ? 7.151 10.705 28.590 1.00 83.44 573 GLU A CA 1
ATOM 4667 C C . GLU A 1 573 ? 6.812 10.340 30.056 1.00 83.44 573 GLU A C 1
ATOM 4669 O O . GLU A 1 573 ? 6.713 11.226 30.908 1.00 83.44 573 GLU A O 1
ATOM 4674 N N . GLU A 1 574 ? 6.562 9.057 30.340 1.00 81.12 574 GLU A N 1
ATOM 4675 C CA . GLU A 1 574 ? 6.200 8.489 31.664 1.00 81.12 574 GLU A CA 1
ATOM 4676 C C . GLU A 1 574 ? 4.866 8.948 32.300 1.00 81.12 574 GLU A C 1
ATOM 4678 O O . GLU A 1 574 ? 4.339 8.249 33.166 1.00 81.12 574 GLU A O 1
ATOM 4683 N N . HIS A 1 575 ? 4.270 10.066 31.869 1.00 88.88 575 HIS A N 1
ATOM 4684 C CA . HIS A 1 575 ? 2.994 10.567 32.409 1.00 88.88 575 HIS A CA 1
ATOM 4685 C C . HIS A 1 575 ? 1.808 9.621 32.158 1.00 88.88 575 HIS A C 1
ATOM 4687 O O . HIS A 1 575 ? 0.880 9.576 32.964 1.00 88.88 575 HIS A O 1
ATOM 4693 N N . LEU A 1 576 ? 1.847 8.856 31.064 1.00 92.25 576 LEU A N 1
ATOM 4694 C CA . LEU A 1 576 ? 0.892 7.792 30.770 1.00 92.25 576 LEU A CA 1
ATOM 4695 C C . LEU A 1 576 ? 1.611 6.442 30.783 1.00 92.25 576 LEU A C 1
ATOM 4697 O O . LEU A 1 576 ? 2.632 6.257 30.120 1.00 92.25 576 LEU A O 1
ATOM 4701 N N . LYS A 1 577 ? 1.040 5.482 31.511 1.00 94.81 577 LYS A N 1
ATOM 4702 C CA . LYS A 1 577 ? 1.420 4.067 31.446 1.00 94.81 577 LYS A CA 1
ATOM 4703 C C . LYS A 1 577 ? 0.507 3.342 30.465 1.00 94.81 577 LYS A C 1
ATOM 4705 O O . LYS A 1 577 ? -0.617 3.788 30.222 1.00 94.81 577 LYS A O 1
ATOM 4710 N N . ASP A 1 578 ? 0.983 2.229 29.923 1.00 95.62 578 ASP A N 1
ATOM 4711 C CA . ASP A 1 578 ? 0.119 1.327 29.172 1.00 95.62 578 ASP A CA 1
ATOM 4712 C C . ASP A 1 578 ? -0.892 0.634 30.094 1.00 95.62 578 ASP A C 1
ATOM 4714 O O . ASP A 1 578 ? -0.558 0.250 31.217 1.00 95.62 578 ASP A O 1
ATOM 4718 N N . ILE A 1 579 ? -2.135 0.510 29.623 1.00 96.00 579 ILE A N 1
ATOM 4719 C CA . ILE A 1 579 ? -3.204 -0.216 30.313 1.00 96.00 579 ILE A CA 1
ATOM 4720 C C . ILE A 1 579 ? -3.133 -1.667 29.847 1.00 96.00 579 ILE A C 1
ATOM 4722 O O . ILE A 1 579 ? -3.351 -1.961 28.672 1.00 96.00 579 ILE A O 1
ATOM 4726 N N . ILE A 1 580 ? -2.775 -2.556 30.771 1.00 94.62 580 ILE A N 1
ATOM 4727 C CA . ILE A 1 580 ? -2.450 -3.954 30.490 1.00 94.62 580 ILE A CA 1
ATOM 4728 C C . ILE A 1 580 ? -3.313 -4.855 31.371 1.00 94.62 580 ILE A C 1
ATOM 4730 O O . ILE A 1 580 ? -3.306 -4.706 32.593 1.00 94.62 580 ILE A O 1
ATOM 4734 N N . GLN A 1 581 ? -3.992 -5.817 30.749 1.00 92.44 581 GLN A N 1
ATOM 4735 C CA . GLN A 1 581 ? -4.624 -6.943 31.431 1.00 92.44 581 GLN A CA 1
ATOM 4736 C C . GLN A 1 581 ? -3.775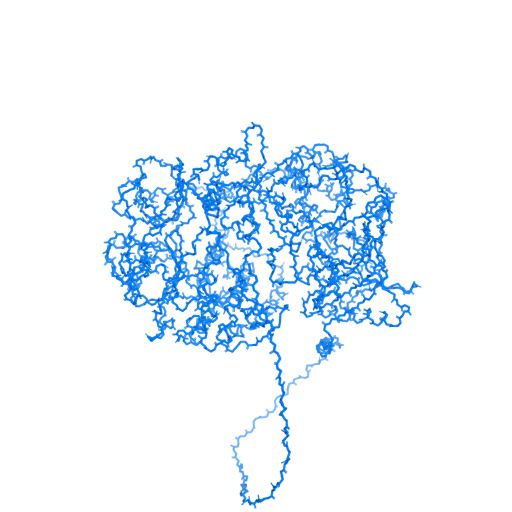 -8.200 31.226 1.00 92.44 581 GLN A C 1
ATOM 4738 O O . GLN A 1 581 ? -3.272 -8.458 30.131 1.00 92.44 581 GLN A O 1
ATOM 4743 N N . VAL A 1 582 ? -3.643 -8.998 32.284 1.00 90.19 582 VAL A N 1
ATOM 4744 C CA . VAL A 1 582 ? -3.017 -10.324 32.240 1.00 90.19 582 VAL A CA 1
ATOM 4745 C C . VAL A 1 582 ? -4.103 -11.365 32.504 1.00 90.19 582 VAL A C 1
ATOM 4747 O O . VAL A 1 582 ? -4.890 -11.216 33.440 1.00 90.19 582 VAL A O 1
ATOM 4750 N N . VAL A 1 583 ? -4.171 -12.393 31.661 1.00 86.06 583 VAL A N 1
ATOM 4751 C CA . VAL A 1 583 ? -5.167 -13.470 31.725 1.00 86.06 583 VAL A CA 1
ATOM 4752 C C . VAL A 1 583 ? -4.443 -14.805 31.848 1.00 86.06 583 VAL A C 1
ATOM 4754 O O . VAL A 1 583 ? -3.537 -15.108 31.070 1.00 86.06 583 VAL A O 1
ATOM 4757 N N . HIS A 1 584 ? -4.844 -15.602 32.833 1.00 83.88 584 HIS A N 1
ATOM 4758 C CA . HIS A 1 584 ? -4.342 -16.957 33.041 1.00 83.88 584 HIS A CA 1
ATOM 4759 C C . HIS A 1 584 ? -5.294 -17.967 32.393 1.00 83.88 584 HIS A C 1
ATOM 4761 O O . HIS A 1 584 ? -6.500 -17.739 32.347 1.00 83.88 584 HIS A O 1
ATOM 4767 N N . SER A 1 585 ? -4.750 -19.074 31.891 1.00 76.56 585 SER A N 1
ATOM 4768 C CA . SER A 1 585 ? -5.537 -20.160 31.307 1.00 76.56 585 SER A CA 1
ATOM 4769 C C . SER A 1 585 ? -6.147 -21.004 32.429 1.00 76.56 585 SER A C 1
ATOM 4771 O O . SER A 1 585 ? -5.415 -21.674 33.158 1.00 76.56 585 SER A O 1
ATOM 4773 N N . GLU A 1 586 ? -7.471 -20.946 32.612 1.00 76.19 586 GLU A N 1
ATOM 4774 C CA . GLU A 1 586 ? -8.165 -21.732 33.650 1.00 76.19 586 GLU A CA 1
ATOM 4775 C C . GLU A 1 586 ? -8.141 -23.237 33.340 1.00 76.19 586 GLU A C 1
ATOM 4777 O O . GLU A 1 586 ? -8.020 -24.055 34.250 1.00 76.19 586 GLU A O 1
ATOM 4782 N N . GLU A 1 587 ? -8.201 -23.604 32.056 1.00 75.50 587 GLU A N 1
ATOM 4783 C CA . GLU A 1 587 ? -8.146 -25.000 31.605 1.00 75.50 587 GLU A CA 1
ATOM 4784 C C . GLU A 1 587 ? -6.731 -25.594 31.668 1.00 75.50 587 GLU A C 1
ATOM 4786 O O . GLU A 1 587 ? -6.582 -26.812 31.777 1.00 75.50 587 GLU A O 1
ATOM 4791 N N . ASN A 1 588 ? -5.688 -24.758 31.580 1.00 75.19 588 ASN A N 1
ATOM 4792 C CA . ASN A 1 588 ? -4.314 -25.226 31.401 1.00 75.19 588 ASN A CA 1
ATOM 4793 C C . ASN A 1 588 ? -3.293 -24.370 32.191 1.00 75.19 588 ASN A C 1
ATOM 4795 O O . ASN A 1 588 ? -2.586 -23.551 31.602 1.00 75.19 588 ASN A O 1
ATOM 4799 N N . PRO A 1 589 ? -3.178 -24.543 33.526 1.00 75.38 589 PRO A N 1
ATOM 4800 C CA . PRO A 1 589 ? -2.396 -23.651 34.396 1.00 75.38 589 PRO A CA 1
ATOM 4801 C C . PRO A 1 589 ? -0.881 -23.571 34.128 1.00 75.38 589 PRO A C 1
ATOM 4803 O O . PRO A 1 589 ? -0.216 -22.700 34.688 1.00 75.38 589 PRO A O 1
ATOM 4806 N N . GLU A 1 590 ? -0.324 -24.460 33.298 1.00 77.19 590 GLU A N 1
ATOM 4807 C CA . GLU A 1 590 ? 1.076 -24.408 32.842 1.00 77.19 590 GLU A CA 1
ATOM 4808 C C . GLU A 1 590 ? 1.282 -23.505 31.603 1.00 77.19 590 GLU A C 1
ATOM 4810 O O . GLU A 1 590 ? 2.419 -23.211 31.224 1.00 77.19 590 GLU A O 1
ATOM 4815 N N . GLU A 1 591 ? 0.206 -23.032 30.963 1.00 77.25 591 GLU A N 1
ATOM 4816 C CA . GLU A 1 591 ? 0.270 -22.102 29.832 1.00 77.25 591 GLU A CA 1
ATOM 4817 C C . GLU A 1 591 ? 0.775 -20.715 30.281 1.00 77.25 591 GLU A C 1
ATOM 4819 O O . GLU A 1 591 ? 0.344 -20.166 31.299 1.00 77.25 591 GLU A O 1
ATOM 4824 N N . LYS A 1 592 ? 1.684 -20.105 29.501 1.00 80.00 592 LYS A N 1
ATOM 4825 C CA . LYS A 1 592 ? 2.151 -18.729 29.759 1.00 80.00 592 LYS A CA 1
ATOM 4826 C C . LYS A 1 592 ? 0.941 -17.770 29.753 1.00 80.00 592 LYS A C 1
ATOM 4828 O O . LYS A 1 592 ? 0.182 -17.788 28.783 1.00 80.00 592 LYS A O 1
ATOM 4833 N N . PRO A 1 593 ? 0.772 -16.894 30.763 1.00 83.12 593 PRO A N 1
ATOM 4834 C CA . PRO A 1 593 ? -0.378 -15.998 30.824 1.00 83.12 593 PRO A CA 1
ATOM 4835 C C . PRO A 1 593 ? -0.383 -15.000 29.659 1.00 83.12 593 PRO A C 1
ATOM 4837 O O . PRO A 1 593 ? 0.642 -14.402 29.315 1.00 83.12 593 PRO A O 1
ATOM 4840 N N . LYS A 1 594 ? -1.558 -14.804 29.056 1.00 86.56 594 LYS A N 1
ATOM 4841 C CA . LYS A 1 594 ? -1.752 -13.933 27.891 1.00 86.56 594 LYS A CA 1
ATOM 4842 C C . LYS A 1 594 ? -1.885 -12.486 28.351 1.00 86.56 594 LYS A C 1
ATOM 4844 O O . LYS A 1 594 ? -2.536 -12.195 29.350 1.00 86.56 594 LYS A O 1
ATOM 4849 N N . THR A 1 595 ? -1.204 -11.584 27.651 1.00 90.00 595 THR A N 1
ATOM 4850 C CA . THR A 1 595 ? -1.070 -10.173 28.035 1.00 90.00 595 THR A CA 1
ATOM 4851 C C . THR A 1 595 ? -1.673 -9.297 26.944 1.00 90.00 595 THR A C 1
ATOM 4853 O O . THR A 1 595 ? -1.202 -9.325 25.808 1.00 90.00 595 THR A O 1
ATOM 4856 N N . TYR A 1 596 ? -2.701 -8.525 27.290 1.00 91.88 596 TYR A N 1
ATOM 4857 C CA . TYR A 1 596 ? -3.458 -7.675 26.370 1.00 91.88 596 TYR A CA 1
ATOM 4858 C C . TYR A 1 596 ? -3.273 -6.203 26.741 1.00 91.88 596 TYR A C 1
ATOM 4860 O O . TYR A 1 596 ? -3.425 -5.833 27.906 1.00 91.88 596 TYR A O 1
ATOM 4868 N N . THR A 1 597 ? -2.942 -5.363 25.758 1.00 94.69 597 THR A N 1
ATOM 4869 C CA . THR A 1 597 ? -2.602 -3.949 25.977 1.00 94.69 597 THR A CA 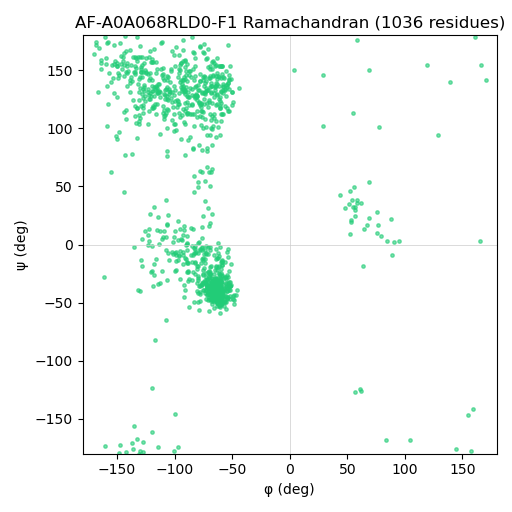1
ATOM 4870 C C . THR A 1 597 ? -3.679 -3.059 25.366 1.00 94.69 597 THR A C 1
ATOM 4872 O O . THR A 1 597 ? -3.615 -2.707 24.191 1.00 94.69 597 THR A O 1
ATOM 4875 N N . PHE A 1 598 ? -4.645 -2.646 26.187 1.00 96.69 598 PHE A N 1
ATOM 4876 C CA . PHE A 1 598 ? -5.791 -1.812 25.800 1.00 96.69 598 PHE A CA 1
ATOM 4877 C C . PHE A 1 598 ? -5.392 -0.450 25.203 1.00 96.69 598 PHE A C 1
ATOM 4879 O O . PHE A 1 598 ? -6.199 0.202 24.544 1.00 96.69 598 PHE A O 1
ATOM 4886 N N . SER A 1 599 ? -4.145 -0.023 25.424 1.00 96.25 599 SER A N 1
ATOM 4887 C CA . SER A 1 599 ? -3.597 1.257 24.977 1.00 96.25 599 SER A CA 1
ATOM 4888 C C . SER A 1 599 ? -2.495 1.170 23.909 1.00 96.25 599 SER A C 1
ATOM 4890 O O . SER A 1 599 ? -1.828 2.185 23.688 1.00 96.25 599 SER A O 1
ATOM 4892 N N . ASP A 1 600 ? -2.241 0.016 23.269 1.00 94.88 600 ASP A N 1
ATOM 4893 C CA . ASP A 1 600 ? -1.090 -0.110 22.352 1.00 94.88 600 ASP A CA 1
ATOM 4894 C C . ASP A 1 600 ? -1.205 0.876 21.182 1.00 94.88 600 ASP A C 1
ATOM 4896 O O . ASP A 1 600 ? -2.143 0.843 20.385 1.00 94.88 600 ASP A O 1
ATOM 4900 N N . GLY A 1 601 ? -0.240 1.792 21.103 1.00 95.88 601 GLY A N 1
ATOM 4901 C CA . GLY A 1 601 ? -0.170 2.790 20.046 1.00 95.88 601 GLY A CA 1
ATOM 4902 C C . GLY A 1 601 ? -0.927 4.091 20.323 1.00 95.88 601 GLY A C 1
ATOM 4903 O O . GLY A 1 601 ? -0.688 5.052 19.589 1.00 95.88 601 GLY A O 1
ATOM 4904 N N . VAL A 1 602 ? -1.740 4.207 21.384 1.00 97.81 602 VAL A N 1
ATOM 4905 C CA . VAL A 1 602 ? -2.493 5.443 21.690 1.00 97.81 602 VAL A CA 1
ATOM 4906 C C . VAL A 1 602 ? -1.931 6.232 22.879 1.00 97.81 602 VAL A C 1
ATOM 4908 O O . VAL A 1 602 ? -1.602 5.702 23.938 1.00 97.81 602 VAL A O 1
ATOM 4911 N N . GLY A 1 603 ? -1.842 7.547 22.698 1.00 97.75 603 GLY A N 1
ATOM 4912 C CA . GLY A 1 603 ? -1.437 8.535 23.697 1.00 97.75 603 GLY A CA 1
ATOM 4913 C C . GLY A 1 603 ? -2.345 9.760 23.621 1.00 97.75 603 GLY A C 1
ATOM 4914 O O . GLY A 1 603 ? -3.346 9.750 22.902 1.00 97.75 603 GLY A O 1
ATOM 4915 N N . CYS A 1 604 ? -1.998 10.835 24.328 1.00 98.00 604 CYS A N 1
ATOM 4916 C CA . CYS A 1 604 ? -2.886 11.991 24.473 1.00 98.00 604 CYS A CA 1
ATOM 4917 C C . CYS A 1 604 ? -2.255 13.319 24.035 1.00 98.00 604 CYS A C 1
ATOM 4919 O O . CYS A 1 604 ? -1.067 13.561 24.233 1.00 98.00 604 CYS A O 1
ATOM 4921 N N . ILE A 1 605 ? -3.069 14.228 23.499 1.00 98.12 605 ILE A N 1
ATOM 4922 C CA . ILE A 1 605 ? -2.690 15.593 23.110 1.00 98.12 605 ILE A CA 1
ATOM 4923 C C . ILE A 1 605 ? -3.628 16.611 23.773 1.00 98.12 605 ILE A C 1
ATOM 4925 O O . ILE A 1 605 ? -4.841 16.419 23.818 1.00 98.12 605 ILE A O 1
ATOM 4929 N N . SER A 1 606 ? -3.075 17.708 24.293 1.00 97.50 606 SER A N 1
ATOM 4930 C CA . SER A 1 606 ? -3.883 18.802 24.852 1.00 97.50 606 SER A CA 1
ATOM 4931 C C . SER A 1 606 ? -4.643 19.559 23.755 1.00 97.50 606 SER A C 1
ATOM 4933 O O . SER A 1 606 ? -4.101 19.807 22.674 1.00 97.50 606 SER A O 1
ATOM 4935 N N . SER A 1 607 ? -5.870 20.005 24.043 1.00 95.19 607 SER A N 1
ATOM 4936 C CA . SER A 1 607 ? -6.728 20.737 23.094 1.00 95.19 607 SER A CA 1
ATOM 4937 C C . SER A 1 607 ? -6.052 21.949 22.438 1.00 95.19 607 SER A C 1
ATOM 4939 O O . SER A 1 607 ? -6.273 22.220 21.260 1.00 95.19 607 SER A O 1
ATOM 4941 N N . SER A 1 608 ? -5.190 22.674 23.161 1.00 95.31 608 SER A N 1
ATOM 4942 C CA . SER A 1 608 ? -4.466 23.822 22.598 1.00 95.31 608 SER A CA 1
ATOM 4943 C C . SER A 1 608 ? -3.322 23.416 21.662 1.00 95.31 608 SER A C 1
ATOM 4945 O O . SER A 1 608 ? -3.087 24.107 20.669 1.00 95.31 608 SER A O 1
ATOM 4947 N N . LEU A 1 609 ? -2.651 22.281 21.898 1.00 96.56 609 LEU A N 1
ATOM 4948 C CA . LEU A 1 609 ? -1.682 21.740 20.939 1.00 96.56 609 LEU A CA 1
ATOM 4949 C C . LEU A 1 609 ? -2.392 21.147 19.712 1.00 96.56 609 LEU A C 1
ATOM 4951 O O . LEU A 1 609 ? -1.955 21.396 18.591 1.00 96.56 609 LEU A O 1
ATOM 4955 N N . ALA A 1 610 ? -3.526 20.464 19.902 1.00 95.81 610 ALA A N 1
ATOM 4956 C CA . ALA A 1 610 ? -4.382 19.981 18.816 1.00 95.81 610 ALA A CA 1
ATOM 4957 C C . ALA A 1 610 ? -4.881 21.122 17.910 1.00 95.81 610 ALA A C 1
ATOM 4959 O O . ALA A 1 610 ? -4.808 21.012 16.684 1.00 95.81 610 ALA A O 1
ATOM 4960 N N . MET A 1 611 ? -5.297 22.254 18.494 1.00 93.38 611 MET A N 1
ATOM 4961 C CA . MET A 1 611 ? -5.659 23.458 17.739 1.00 93.38 611 MET A CA 1
ATOM 4962 C C . MET A 1 611 ? -4.466 24.008 16.939 1.00 93.38 611 MET A C 1
ATOM 4964 O O . MET A 1 611 ? -4.602 24.242 15.741 1.00 93.38 611 MET A O 1
ATOM 4968 N N . MET A 1 612 ? -3.275 24.135 17.543 1.00 93.94 612 MET A N 1
ATOM 4969 C CA . MET A 1 612 ? -2.070 24.579 16.819 1.00 93.94 612 MET A CA 1
ATOM 4970 C C . MET A 1 612 ? -1.705 23.647 15.650 1.00 93.94 612 MET A C 1
ATOM 4972 O O . MET A 1 612 ? -1.351 24.127 14.570 1.00 93.94 612 MET A O 1
ATOM 4976 N N . VAL A 1 613 ? -1.826 22.329 15.835 1.00 94.56 613 VAL A N 1
ATOM 4977 C CA . VAL A 1 613 ? -1.621 21.319 14.783 1.00 94.56 613 VAL A CA 1
ATOM 4978 C C . VAL A 1 613 ? -2.649 21.492 13.656 1.00 94.56 613 VAL A C 1
ATOM 4980 O O . VAL A 1 613 ? -2.257 21.601 12.493 1.00 94.56 613 VAL A O 1
ATOM 4983 N N . ALA A 1 614 ? -3.941 21.610 13.979 1.00 91.69 614 ALA A N 1
ATOM 4984 C CA . ALA A 1 614 ? -5.012 21.808 12.999 1.00 91.69 614 ALA A CA 1
ATOM 4985 C C . ALA A 1 614 ? -4.856 23.117 12.199 1.00 91.69 614 ALA A C 1
ATOM 4987 O O . ALA A 1 614 ? -4.947 23.104 10.967 1.00 91.69 614 ALA A O 1
ATOM 4988 N N . THR A 1 615 ? -4.535 24.231 12.872 1.00 89.88 615 THR A N 1
ATOM 4989 C CA . THR A 1 615 ? -4.235 25.526 12.234 1.00 89.88 615 THR A CA 1
ATOM 4990 C C . THR A 1 615 ? -3.039 25.415 11.286 1.00 89.88 615 THR A C 1
ATOM 4992 O O . THR A 1 615 ? -3.091 25.899 10.154 1.00 89.88 615 THR A O 1
ATOM 4995 N N . LYS A 1 616 ? -1.966 24.736 11.711 1.00 89.44 616 LYS A N 1
ATOM 4996 C CA . LYS A 1 616 ? -0.758 24.532 10.902 1.00 89.44 616 LYS A CA 1
ATOM 4997 C C . LYS A 1 616 ? -1.026 23.670 9.664 1.00 89.44 616 LYS A C 1
ATOM 4999 O O . LYS A 1 616 ? -0.520 23.993 8.593 1.00 89.44 616 LYS A O 1
ATOM 5004 N N . MET A 1 617 ? -1.858 22.636 9.803 1.00 86.62 617 MET A N 1
ATOM 5005 C CA . MET A 1 617 ? -2.357 21.793 8.707 1.00 86.62 617 MET A CA 1
ATOM 5006 C C . MET A 1 617 ? -3.398 22.489 7.812 1.00 86.62 617 MET A C 1
ATOM 5008 O O . MET A 1 617 ? -3.745 21.946 6.766 1.00 86.62 617 MET A O 1
ATOM 5012 N N . ARG A 1 618 ? -3.869 23.692 8.181 1.00 85.50 618 ARG A N 1
ATOM 5013 C CA . ARG A 1 618 ? -4.895 24.474 7.464 1.00 85.50 618 ARG A CA 1
ATOM 5014 C C . ARG A 1 618 ? -6.226 23.731 7.302 1.00 85.50 618 ARG A C 1
ATOM 5016 O O . ARG A 1 618 ? -6.898 23.875 6.280 1.00 85.50 618 ARG A O 1
ATOM 5023 N N . LEU A 1 619 ? -6.602 22.940 8.305 1.00 81.25 619 LEU A N 1
ATOM 5024 C CA . LEU A 1 619 ? -7.893 22.254 8.323 1.00 81.25 619 LEU A CA 1
ATOM 5025 C C . LEU A 1 619 ? -9.023 23.293 8.401 1.00 81.25 619 LEU A C 1
ATOM 5027 O O . LEU A 1 619 ? -8.950 24.242 9.180 1.00 81.25 619 LEU A O 1
ATOM 5031 N N . SER A 1 620 ? -10.045 23.143 7.559 1.00 60.94 620 SER A N 1
ATOM 5032 C CA . SER A 1 620 ? -11.130 24.118 7.426 1.00 60.94 620 SER A CA 1
ATOM 5033 C C . SER A 1 620 ? -12.272 23.832 8.402 1.00 60.94 620 SER A C 1
ATOM 5035 O O . SER A 1 620 ? -12.989 22.849 8.222 1.00 60.94 620 SER A O 1
ATOM 5037 N N . GLY A 1 621 ? -12.469 24.709 9.385 1.00 60.38 621 GLY A N 1
ATOM 5038 C CA . GLY A 1 621 ? -13.562 24.638 10.357 1.00 60.38 621 GLY A CA 1
ATOM 5039 C C . GLY A 1 621 ? -13.267 25.478 11.602 1.00 60.38 621 GLY A C 1
ATOM 5040 O O . GLY A 1 621 ? -12.202 26.086 11.705 1.00 60.38 621 GLY A O 1
ATOM 5041 N N . THR A 1 622 ? -14.204 25.506 12.550 1.00 49.00 622 THR A N 1
ATOM 5042 C CA . THR A 1 622 ? -14.024 26.130 13.877 1.00 49.00 622 THR A CA 1
ATOM 5043 C C . THR A 1 622 ? -13.503 25.157 14.941 1.00 49.00 622 THR A C 1
ATOM 5045 O O . THR A 1 622 ? -13.094 25.596 16.014 1.00 49.00 622 THR A O 1
ATOM 5048 N N . ALA A 1 623 ? -13.488 23.852 14.652 1.00 69.62 623 ALA A N 1
ATOM 5049 C CA . ALA A 1 623 ? -13.057 22.790 15.559 1.00 69.62 623 ALA A CA 1
ATOM 5050 C C . ALA A 1 623 ? -11.802 22.062 15.044 1.00 69.62 623 ALA A C 1
ATOM 5052 O O . ALA A 1 623 ? -11.583 21.940 13.837 1.00 69.62 623 ALA A O 1
ATOM 5053 N N . TYR A 1 624 ? -10.992 21.546 15.970 1.00 86.94 624 TYR A N 1
ATOM 5054 C CA . TYR A 1 624 ? -9.862 20.661 15.678 1.00 86.94 624 TYR A CA 1
ATOM 5055 C C . TYR A 1 624 ? -10.305 19.179 15.658 1.00 86.94 624 TYR A C 1
ATOM 5057 O O . TYR A 1 624 ? -11.284 18.826 16.320 1.00 86.94 624 TYR A O 1
ATOM 5065 N N . PRO A 1 625 ? -9.592 18.288 14.941 1.00 91.69 625 PRO A N 1
ATOM 5066 C CA . PRO A 1 625 ? -9.838 16.843 14.986 1.00 91.69 625 PRO A CA 1
ATOM 5067 C C . PRO A 1 625 ? -9.630 16.254 16.389 1.00 91.69 625 PRO A C 1
ATOM 5069 O O . PRO A 1 625 ? -8.707 16.657 17.095 1.00 91.69 625 PRO A O 1
ATOM 5072 N N . SER A 1 62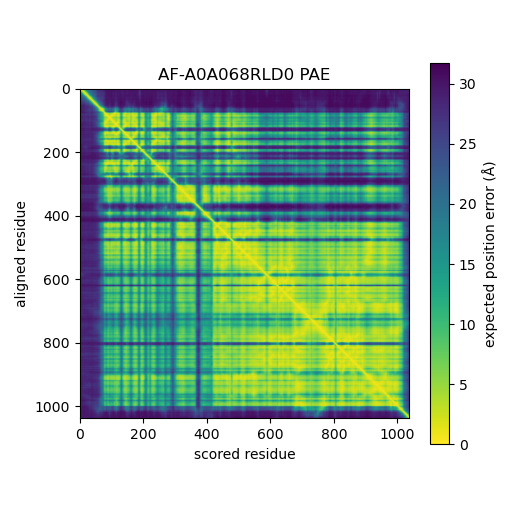6 ? -10.436 15.262 16.775 1.00 95.00 626 SER A N 1
ATOM 5073 C CA . SER A 1 626 ? -10.302 14.579 18.071 1.00 95.00 626 SER A CA 1
ATOM 5074 C C . SER A 1 626 ? -9.162 13.563 18.138 1.00 95.00 626 SER A C 1
ATOM 5076 O O . SER A 1 626 ? -8.782 13.190 19.242 1.00 95.00 626 SER A O 1
ATOM 5078 N N . ALA A 1 627 ? -8.595 13.119 17.010 1.00 97.00 627 ALA A N 1
ATOM 5079 C CA . ALA A 1 627 ? -7.394 12.286 17.022 1.00 97.00 627 ALA A CA 1
ATOM 5080 C C . ALA A 1 627 ? -6.451 12.548 15.837 1.00 97.00 627 ALA A C 1
ATOM 5082 O O . ALA A 1 627 ? -6.877 12.923 14.740 1.00 97.00 627 ALA A O 1
ATOM 5083 N N . PHE A 1 628 ? -5.157 12.313 16.059 1.00 97.25 628 PHE A N 1
ATOM 5084 C CA . PHE A 1 628 ? -4.079 12.554 15.097 1.00 97.25 628 PHE A CA 1
ATOM 5085 C C . PHE A 1 628 ? -3.161 11.330 15.022 1.00 97.25 628 PHE A C 1
ATOM 5087 O O . PHE A 1 628 ? -2.505 10.998 16.008 1.00 97.25 628 PHE A O 1
ATOM 5094 N N . GLN A 1 629 ? -3.059 10.680 13.860 1.00 97.31 629 GLN A N 1
ATOM 5095 C CA . GLN A 1 629 ? -2.015 9.679 13.641 1.00 97.31 629 GLN A CA 1
ATOM 5096 C C . GLN A 1 629 ? -0.688 10.405 13.378 1.00 97.31 629 GLN A C 1
ATOM 5098 O O . GLN A 1 629 ? -0.593 11.203 12.442 1.00 97.31 629 GLN A O 1
ATOM 5103 N N . PHE A 1 630 ? 0.328 10.145 14.200 1.00 97.12 630 PHE A N 1
ATOM 5104 C CA . PHE A 1 630 ? 1.540 10.964 14.291 1.00 97.12 630 PHE A CA 1
ATOM 5105 C C . PHE A 1 630 ? 2.831 10.137 14.285 1.00 97.12 630 PHE A C 1
ATOM 5107 O O . PHE A 1 630 ? 2.827 8.936 14.586 1.00 97.12 630 PHE A O 1
ATOM 5114 N N . ARG A 1 631 ? 3.939 10.818 13.961 1.00 96.31 631 ARG A N 1
ATOM 5115 C CA . ARG A 1 631 ? 5.351 10.412 14.086 1.00 96.31 631 ARG A CA 1
ATOM 5116 C C . ARG A 1 631 ? 6.065 11.534 14.861 1.00 96.31 631 ARG A C 1
ATOM 5118 O O . ARG A 1 631 ? 5.871 12.714 14.564 1.00 96.31 631 ARG A O 1
ATOM 5125 N N . LEU A 1 632 ? 6.885 11.185 15.851 1.00 96.19 632 LEU A N 1
ATOM 5126 C CA . LEU A 1 632 ? 7.662 12.134 16.661 1.00 96.19 632 LEU A CA 1
ATOM 5127 C C . LEU A 1 632 ? 8.978 11.474 17.084 1.00 96.19 632 LEU A C 1
ATOM 5129 O O . LEU A 1 632 ? 9.020 10.691 18.029 1.00 96.19 632 LEU A O 1
ATOM 5133 N N . GLY A 1 633 ? 10.053 11.736 16.339 1.00 94.06 633 GLY A N 1
ATOM 5134 C CA . GLY A 1 633 ? 11.322 11.034 16.547 1.00 94.06 633 GLY A CA 1
ATOM 5135 C C . GLY A 1 633 ? 11.137 9.532 16.321 1.00 94.06 633 GLY A C 1
ATOM 5136 O O . GLY A 1 633 ? 10.644 9.142 15.259 1.00 94.06 633 GLY A O 1
ATOM 5137 N N . GLY A 1 634 ? 11.496 8.710 17.308 1.00 94.88 634 GLY A N 1
ATOM 5138 C CA . GLY A 1 634 ? 11.263 7.261 17.297 1.00 94.88 634 GLY A CA 1
ATOM 5139 C C . GLY A 1 634 ? 9.919 6.812 17.883 1.00 94.88 634 GLY A C 1
ATOM 5140 O O . GLY A 1 634 ? 9.696 5.610 18.028 1.00 94.88 634 GLY A O 1
ATOM 5141 N N . ALA A 1 635 ? 9.020 7.744 18.219 1.00 96.12 635 ALA A N 1
ATOM 5142 C CA . ALA A 1 635 ? 7.647 7.437 18.606 1.00 96.12 635 ALA A CA 1
ATOM 5143 C C . ALA A 1 635 ? 6.684 7.492 17.406 1.00 96.12 635 ALA A C 1
ATOM 5145 O O . ALA A 1 635 ? 6.778 8.385 16.553 1.00 96.12 635 ALA A O 1
ATOM 5146 N N . LYS A 1 636 ? 5.724 6.561 17.372 1.00 95.75 636 LYS A N 1
ATOM 5147 C CA . LYS A 1 636 ? 4.598 6.546 16.426 1.00 95.75 636 LYS A CA 1
ATOM 5148 C C . LYS A 1 636 ? 3.310 6.086 17.110 1.00 95.75 636 LYS A C 1
ATOM 5150 O O . LYS A 1 636 ? 3.365 5.350 18.091 1.00 95.75 636 LYS A O 1
ATOM 5155 N N . GLY A 1 637 ? 2.172 6.484 16.549 1.00 96.81 637 GLY A N 1
ATOM 5156 C CA . GLY A 1 637 ? 0.867 5.968 16.947 1.00 96.81 637 GLY A CA 1
ATOM 5157 C C . GLY A 1 637 ? -0.270 6.943 16.647 1.00 96.81 637 GLY A C 1
ATOM 5158 O O . GLY A 1 637 ? -0.175 7.731 15.698 1.00 96.81 637 GLY A O 1
ATOM 5159 N N . VAL A 1 638 ? -1.294 6.946 17.501 1.00 98.38 638 VAL A N 1
ATOM 5160 C CA . VAL A 1 638 ? -2.366 7.954 17.555 1.00 98.38 638 VAL A CA 1
ATOM 5161 C C . VAL A 1 638 ? -2.244 8.812 18.822 1.00 98.38 638 VAL A C 1
ATOM 5163 O O . VAL A 1 638 ? -1.903 8.323 19.898 1.00 98.38 638 VAL A O 1
ATOM 5166 N N . LEU A 1 639 ? -2.545 10.106 18.708 1.00 98.44 639 LEU A N 1
ATOM 5167 C CA . LEU A 1 639 ? -2.811 10.995 19.840 1.00 98.44 639 LEU A CA 1
ATOM 5168 C C . LEU A 1 639 ? -4.299 11.349 19.859 1.00 98.44 639 LEU A C 1
ATOM 5170 O O . LEU A 1 639 ? -4.772 12.008 18.931 1.00 98.44 639 LEU A O 1
ATOM 5174 N N . SER A 1 640 ? -5.015 10.934 20.903 1.00 97.88 640 SER A N 1
ATOM 5175 C CA . SER A 1 640 ? -6.391 11.359 21.187 1.00 97.88 640 SER A CA 1
ATOM 5176 C C . SER A 1 640 ? -6.386 12.702 21.925 1.00 97.88 640 SER A C 1
ATOM 5178 O O . SER A 1 640 ? -5.517 12.942 22.768 1.00 97.88 640 SER A O 1
ATOM 5180 N N . VAL A 1 641 ? -7.320 13.606 21.628 1.00 97.31 641 VAL A N 1
ATOM 5181 C CA . VAL A 1 641 ? -7.445 14.854 22.394 1.00 97.31 641 VAL A CA 1
ATOM 5182 C C . VAL A 1 641 ? -8.012 14.536 23.770 1.00 97.31 641 VAL A C 1
ATOM 5184 O O . VAL A 1 641 ? -9.130 14.047 23.857 1.00 97.31 641 VAL A O 1
ATOM 5187 N N . SER A 1 642 ? -7.282 14.879 24.832 1.00 95.88 642 SER A N 1
ATOM 5188 C CA . SER A 1 642 ? -7.766 14.740 26.208 1.00 95.88 642 SER A CA 1
ATOM 5189 C C . SER A 1 642 ? -7.735 16.082 26.953 1.00 95.88 642 SER A C 1
ATOM 5191 O O . SER A 1 642 ? -6.689 16.745 26.964 1.00 95.88 642 SER A O 1
ATOM 5193 N N . PRO A 1 643 ? -8.832 16.470 27.638 1.00 92.06 643 PRO A N 1
ATOM 5194 C CA . PRO A 1 643 ? -8.860 17.617 28.546 1.00 92.06 643 PRO A CA 1
ATOM 5195 C C . PRO A 1 643 ? -7.902 17.509 29.744 1.00 92.06 643 PRO A C 1
ATOM 5197 O O . PRO A 1 643 ? -7.600 18.529 30.359 1.00 92.06 643 PRO A O 1
ATOM 5200 N N . THR A 1 644 ? -7.422 16.307 30.095 1.00 92.75 644 THR A N 1
ATOM 5201 C CA . THR A 1 644 ? -6.544 16.103 31.264 1.00 92.75 644 THR A CA 1
ATOM 5202 C C . THR A 1 644 ? -5.082 16.475 31.003 1.00 92.75 644 THR A C 1
ATOM 5204 O O . THR A 1 644 ? -4.332 16.702 31.953 1.00 92.75 644 THR A O 1
ATOM 5207 N N . ILE A 1 645 ? -4.657 16.577 29.737 1.00 96.00 645 ILE A N 1
ATOM 5208 C CA . ILE A 1 645 ? -3.266 16.896 29.390 1.00 96.00 645 ILE A CA 1
ATOM 5209 C C . ILE A 1 645 ? -3.019 18.410 29.482 1.00 96.00 645 ILE A C 1
ATOM 5211 O O . ILE A 1 645 ? -3.715 19.181 28.813 1.00 96.00 645 ILE A O 1
ATOM 5215 N N . PRO A 1 646 ? -1.987 18.866 30.225 1.00 95.06 646 PRO A N 1
ATOM 5216 C CA . PRO A 1 646 ? -1.652 20.283 30.334 1.00 95.06 646 PRO A CA 1
ATOM 5217 C C . PRO A 1 646 ? -1.454 20.969 28.976 1.00 95.06 646 PRO A C 1
ATOM 5219 O O . PRO A 1 646 ? -0.828 20.423 28.065 1.00 95.06 646 PRO A O 1
ATOM 5222 N N . GLY A 1 647 ? -1.961 22.199 28.859 1.00 95.75 647 GLY A N 1
ATOM 5223 C CA . GLY A 1 647 ? -1.977 22.959 27.609 1.00 95.75 647 GLY A CA 1
ATOM 5224 C C . GLY A 1 647 ? -0.604 23.101 26.940 1.00 95.75 647 GLY A C 1
ATOM 5225 O O . GLY A 1 647 ? 0.411 23.338 27.594 1.00 95.75 647 GLY A O 1
ATOM 5226 N N . GLY A 1 648 ? -0.579 22.971 25.611 1.00 95.44 648 GLY A N 1
ATOM 5227 C CA . GLY A 1 648 ? 0.643 23.049 24.807 1.00 95.44 648 GLY A CA 1
ATOM 5228 C C . GLY A 1 648 ? 1.529 21.798 24.871 1.00 95.44 648 GLY A C 1
ATOM 5229 O O . GLY A 1 648 ? 2.660 21.847 24.382 1.00 95.44 648 GLY A O 1
ATOM 5230 N N . LYS A 1 649 ? 1.038 20.695 25.456 1.00 97.88 649 LYS A N 1
ATOM 5231 C CA . LYS A 1 649 ? 1.754 19.416 25.590 1.00 97.88 649 LYS A CA 1
ATOM 5232 C C . LYS A 1 649 ? 1.025 18.242 24.932 1.00 97.88 649 LYS A C 1
ATOM 5234 O O . LYS A 1 649 ? -0.165 18.322 24.612 1.00 97.88 649 LYS A O 1
ATOM 5239 N N . LEU A 1 650 ? 1.762 17.146 24.782 1.00 97.75 650 LEU A N 1
ATOM 5240 C CA . LEU A 1 650 ? 1.261 15.796 24.528 1.00 97.75 650 LEU A CA 1
ATOM 5241 C C . LEU A 1 650 ? 1.902 14.820 25.525 1.00 97.75 650 LEU A C 1
ATOM 5243 O O . LEU A 1 650 ? 2.941 15.136 26.105 1.00 97.75 650 LEU A O 1
ATOM 5247 N N . ALA A 1 651 ? 1.301 13.650 25.708 1.00 97.81 651 ALA A N 1
ATOM 5248 C CA . ALA A 1 651 ? 1.810 12.572 26.544 1.00 97.81 651 ALA A CA 1
ATOM 5249 C C . ALA A 1 651 ? 1.892 11.266 25.749 1.00 97.81 651 ALA A C 1
ATOM 5251 O O . ALA A 1 651 ? 0.966 10.930 25.006 1.00 97.81 651 ALA A O 1
ATOM 5252 N N . LEU A 1 652 ? 3.012 10.560 25.909 1.00 97.31 652 LEU A N 1
ATOM 5253 C CA . LEU A 1 652 ? 3.324 9.326 25.190 1.00 97.31 652 LEU A CA 1
ATOM 5254 C C . LEU A 1 652 ? 3.292 8.126 26.134 1.00 97.31 652 LEU A C 1
ATOM 5256 O O . LEU A 1 652 ? 3.709 8.235 27.288 1.00 97.31 652 LEU A O 1
ATOM 5260 N N . ARG A 1 653 ? 2.868 6.974 25.610 1.00 96.69 653 ARG A N 1
ATOM 5261 C CA . ARG A 1 653 ? 2.983 5.679 26.296 1.00 96.69 653 ARG A CA 1
ATOM 5262 C C . ARG A 1 653 ? 4.242 4.908 25.878 1.00 96.69 653 ARG A C 1
ATOM 5264 O O . ARG A 1 653 ? 4.710 5.104 24.751 1.00 96.69 653 ARG A O 1
ATOM 5271 N N . PRO A 1 654 ? 4.775 4.009 26.731 1.00 95.56 654 PRO A N 1
ATOM 5272 C CA . PRO A 1 654 ? 5.875 3.111 26.373 1.00 95.56 654 PRO A CA 1
ATOM 5273 C C . PRO A 1 654 ? 5.639 2.364 25.054 1.00 95.56 654 PRO A C 1
ATOM 5275 O O . PRO A 1 654 ? 6.521 2.357 24.196 1.00 95.56 654 PRO A O 1
ATOM 5278 N N . SER A 1 655 ? 4.428 1.838 24.841 1.00 94.56 655 SER A N 1
ATOM 5279 C CA . SER A 1 655 ? 4.012 1.185 23.595 1.00 94.56 655 SER A CA 1
ATOM 5280 C C . SER A 1 655 ? 4.277 2.029 22.346 1.00 94.56 655 SER A C 1
ATOM 5282 O O . SER A 1 655 ? 4.691 1.489 21.322 1.00 94.56 655 SER A O 1
ATOM 5284 N N . GLN A 1 656 ? 4.134 3.355 22.404 1.00 96.38 656 GLN A N 1
ATOM 5285 C CA . GLN A 1 656 ? 4.344 4.244 21.257 1.00 96.38 656 GLN A CA 1
ATOM 5286 C C . GLN A 1 656 ? 5.823 4.472 20.916 1.00 96.38 656 GLN A C 1
ATOM 5288 O O . GLN A 1 656 ? 6.144 4.794 19.767 1.00 96.38 656 GLN A O 1
ATOM 5293 N N . LYS A 1 657 ? 6.737 4.325 21.885 1.00 95.12 657 LYS A N 1
ATOM 5294 C CA . LYS A 1 657 ? 8.162 4.656 21.737 1.00 95.12 657 LYS A CA 1
ATOM 5295 C C . LYS A 1 657 ? 8.934 3.467 21.157 1.00 95.12 657 LYS A C 1
ATOM 5297 O O . LYS A 1 657 ? 9.401 2.588 21.874 1.00 95.12 657 LYS A O 1
ATOM 5302 N N . LYS A 1 658 ? 9.074 3.428 19.828 1.00 94.19 658 LYS A N 1
ATOM 5303 C CA . LYS A 1 658 ? 9.671 2.289 19.111 1.00 94.19 658 LYS A CA 1
ATOM 5304 C C . LYS A 1 658 ? 11.204 2.393 18.944 1.00 94.19 658 LYS A C 1
ATOM 5306 O O . LYS A 1 658 ? 11.814 1.389 18.595 1.00 94.19 658 LYS A O 1
ATOM 5311 N N . PHE A 1 659 ? 11.843 3.550 19.156 1.00 94.94 659 PHE A N 1
ATOM 5312 C CA . PHE A 1 659 ? 13.309 3.714 19.293 1.00 94.94 659 PHE A CA 1
ATOM 5313 C C . PHE A 1 659 ? 13.679 5.093 19.882 1.00 94.94 659 PHE A C 1
ATOM 5315 O O . PHE A 1 659 ? 12.824 5.975 19.979 1.00 94.94 659 PHE A O 1
ATOM 5322 N N . GLU A 1 660 ? 14.945 5.298 20.265 1.00 94.44 660 GLU A N 1
ATOM 5323 C CA . GLU A 1 660 ? 15.433 6.590 20.776 1.00 94.44 660 GLU A CA 1
ATOM 5324 C C . GLU A 1 660 ? 15.846 7.537 19.638 1.00 94.44 660 GLU A C 1
ATOM 5326 O O . GLU A 1 660 ? 16.546 7.151 18.700 1.00 94.44 660 GLU A O 1
ATOM 5331 N N . SER A 1 661 ? 15.424 8.803 19.711 1.00 93.69 661 SER A N 1
ATOM 5332 C CA . SER A 1 661 ? 15.769 9.834 18.724 1.00 93.69 661 SER A CA 1
ATOM 5333 C C . SER A 1 661 ? 15.615 11.244 19.317 1.00 93.69 661 SER A C 1
ATOM 5335 O O . SER A 1 661 ? 14.598 11.521 19.954 1.00 93.69 661 SER A O 1
ATOM 5337 N N . PRO A 1 662 ? 16.557 12.180 19.081 1.00 91.19 662 PRO A N 1
ATOM 5338 C CA . PRO A 1 662 ? 16.473 13.554 19.592 1.00 91.19 662 PRO A CA 1
ATOM 5339 C C . PRO A 1 662 ? 15.476 14.448 18.825 1.00 91.19 662 PRO A C 1
ATOM 5341 O O . PRO A 1 662 ? 15.271 15.607 19.197 1.00 91.19 662 PRO A O 1
ATOM 5344 N N . HIS A 1 663 ? 14.877 13.947 17.738 1.00 93.38 663 HIS A N 1
ATOM 5345 C CA . HIS A 1 663 ? 14.057 14.715 16.802 1.00 93.38 663 HIS A CA 1
ATOM 5346 C C . HIS A 1 663 ? 12.645 15.016 17.348 1.00 93.38 663 HIS A C 1
ATOM 5348 O O . HIS A 1 663 ? 11.782 14.141 17.407 1.00 93.38 663 HIS A O 1
ATOM 5354 N N . ARG A 1 664 ? 12.379 16.291 17.675 1.00 95.00 664 ARG A N 1
ATOM 5355 C CA . ARG A 1 664 ? 11.127 16.753 18.319 1.00 95.00 664 ARG A CA 1
ATOM 5356 C C . ARG A 1 664 ? 10.146 17.529 17.418 1.00 95.00 664 ARG A C 1
ATOM 5358 O O . ARG A 1 664 ? 9.277 18.226 17.936 1.00 95.00 664 ARG A O 1
ATOM 5365 N N . MET A 1 665 ? 10.268 17.462 16.091 1.00 96.06 665 MET A N 1
ATOM 5366 C CA . MET A 1 665 ? 9.195 17.951 15.209 1.00 96.06 665 MET A CA 1
ATOM 5367 C C . MET A 1 665 ? 8.038 16.948 15.239 1.00 96.06 665 MET A C 1
ATOM 5369 O O . MET A 1 665 ? 8.252 15.765 14.970 1.00 96.06 665 MET A O 1
ATOM 5373 N N . LEU A 1 666 ? 6.829 17.418 15.557 1.00 97.19 666 LEU A N 1
ATOM 5374 C CA . LEU A 1 666 ? 5.602 16.629 15.471 1.00 97.19 666 LEU A CA 1
ATOM 5375 C C . LEU A 1 666 ? 5.141 16.559 14.011 1.00 97.19 666 LEU A C 1
ATOM 5377 O O . LEU A 1 666 ? 4.891 17.584 13.369 1.00 97.19 666 LEU A O 1
ATOM 5381 N N . GLU A 1 667 ? 5.020 15.346 13.486 1.00 95.75 667 GLU A N 1
ATOM 5382 C CA . GLU A 1 667 ? 4.693 15.079 12.088 1.00 95.75 667 GLU A CA 1
ATOM 5383 C C . GLU A 1 667 ? 3.400 14.262 12.018 1.00 95.75 667 GLU A C 1
ATOM 5385 O O . GLU A 1 667 ? 3.287 13.229 12.675 1.00 95.75 667 GLU A O 1
ATOM 5390 N N . ILE A 1 668 ? 2.416 14.711 11.238 1.00 94.62 668 ILE A N 1
ATOM 5391 C CA . ILE A 1 668 ? 1.093 14.074 11.162 1.00 94.62 668 ILE A CA 1
ATOM 5392 C C . ILE A 1 668 ? 0.956 13.288 9.855 1.00 94.62 668 ILE A C 1
ATOM 5394 O O . ILE A 1 668 ? 1.291 13.790 8.782 1.00 94.62 668 ILE A O 1
ATOM 5398 N N . ASN A 1 669 ? 0.450 12.058 9.945 1.00 91.19 669 ASN A N 1
ATOM 5399 C CA . ASN A 1 669 ? 0.071 11.223 8.802 1.00 91.19 669 ASN A CA 1
ATOM 5400 C C . ASN A 1 669 ? -1.370 11.507 8.369 1.00 91.19 669 ASN A C 1
ATOM 5402 O O . ASN A 1 669 ? -1.626 11.800 7.206 1.00 91.19 669 ASN A O 1
ATOM 5406 N N . ARG A 1 670 ? -2.307 11.412 9.319 1.00 90.69 670 ARG A N 1
ATOM 5407 C CA . ARG A 1 670 ? -3.754 11.514 9.097 1.00 90.69 670 ARG A CA 1
ATOM 5408 C C . ARG A 1 670 ? -4.440 12.042 10.359 1.00 90.69 670 ARG A C 1
ATOM 5410 O O . ARG A 1 670 ? -3.902 11.919 11.456 1.00 90.69 670 ARG A O 1
ATOM 5417 N N . VAL A 1 671 ? -5.632 12.612 10.205 1.00 92.25 671 VAL A N 1
ATOM 5418 C CA . VAL A 1 671 ? -6.484 13.074 11.313 1.00 92.25 671 VAL A CA 1
ATOM 5419 C C . VAL A 1 671 ? -7.832 12.347 11.326 1.00 92.25 671 VAL A C 1
ATOM 5421 O O . VAL A 1 671 ? -8.277 11.837 10.290 1.00 92.25 671 VAL A O 1
ATOM 5424 N N . SER A 1 672 ? -8.485 12.305 12.492 1.00 91.44 672 SER A N 1
ATOM 5425 C CA . SER A 1 672 ? -9.812 11.710 12.692 1.00 91.44 672 SER A CA 1
ATOM 5426 C C . SER A 1 672 ? -10.824 12.281 11.703 1.00 91.44 672 SER A C 1
ATOM 5428 O O . SER A 1 672 ? -11.137 13.473 11.720 1.00 91.44 672 SER A O 1
ATOM 5430 N N . THR A 1 673 ? -11.312 11.416 10.821 1.00 86.25 673 THR A N 1
ATOM 5431 C CA . THR A 1 673 ? -12.178 11.743 9.688 1.00 86.25 673 THR A CA 1
ATOM 5432 C C . THR A 1 673 ? -13.211 10.637 9.536 1.00 86.25 673 THR A C 1
ATOM 5434 O O . THR A 1 673 ? -12.872 9.457 9.611 1.00 86.25 673 THR A O 1
ATOM 5437 N N . ARG A 1 674 ? -14.474 11.012 9.312 1.00 85.00 674 ARG A N 1
ATOM 5438 C CA . ARG A 1 674 ? -15.537 10.060 8.979 1.00 85.00 674 ARG A CA 1
ATOM 5439 C C . ARG A 1 674 ? -15.427 9.676 7.507 1.00 85.00 674 ARG A C 1
ATOM 5441 O O . ARG A 1 674 ? -15.337 10.548 6.647 1.00 85.00 674 ARG A O 1
ATOM 5448 N N . SER A 1 675 ? -15.508 8.383 7.227 1.00 84.00 675 SER A N 1
ATOM 5449 C CA . SER A 1 675 ? -15.753 7.841 5.886 1.00 84.00 675 SER A CA 1
ATOM 5450 C C . SER A 1 675 ? -16.926 6.852 5.926 1.00 84.00 675 SER A C 1
ATOM 5452 O O . SER A 1 675 ? -17.312 6.411 7.010 1.00 84.00 675 SER A O 1
ATOM 5454 N N . ILE A 1 676 ? -17.538 6.540 4.779 1.00 84.75 676 ILE A N 1
ATOM 5455 C CA . ILE A 1 676 ? -18.603 5.522 4.688 1.00 84.75 676 ILE A CA 1
ATOM 5456 C C . ILE A 1 676 ? -18.023 4.144 5.056 1.00 84.75 676 ILE A C 1
ATOM 5458 O O . ILE A 1 676 ? -16.919 3.809 4.623 1.00 84.75 676 ILE A O 1
ATOM 5462 N N . ALA A 1 677 ? -18.765 3.328 5.812 1.00 91.81 677 ALA A N 1
ATOM 5463 C CA . ALA A 1 677 ? -18.423 1.915 5.984 1.00 91.81 677 ALA A CA 1
ATOM 5464 C C . ALA A 1 677 ? -18.740 1.127 4.703 1.00 91.81 677 ALA A C 1
ATOM 5466 O O . ALA A 1 677 ? -19.844 1.219 4.169 1.00 91.81 677 ALA A O 1
ATOM 5467 N N . PHE A 1 678 ? -17.788 0.325 4.227 1.00 93.44 678 PHE A N 1
ATOM 5468 C CA . PHE A 1 678 ? -17.987 -0.560 3.079 1.00 93.44 678 PHE A CA 1
ATOM 5469 C C . PHE A 1 678 ? -17.870 -2.022 3.501 1.00 93.44 678 PHE A C 1
ATOM 5471 O O . PHE A 1 678 ? -16.909 -2.410 4.171 1.00 93.44 678 PHE A O 1
ATOM 5478 N N . LEU A 1 679 ? -18.801 -2.845 3.026 1.00 96.31 679 LEU A N 1
ATOM 5479 C CA . LEU A 1 679 ? -18.607 -4.286 2.959 1.00 96.31 679 LEU A CA 1
ATOM 5480 C C . LEU A 1 679 ? -17.596 -4.629 1.857 1.00 96.31 679 LEU A C 1
ATOM 5482 O O . LEU A 1 679 ? -17.309 -3.832 0.961 1.00 96.31 679 LEU A O 1
ATOM 5486 N N . ASN A 1 680 ? -17.033 -5.829 1.942 1.00 95.56 680 ASN A N 1
ATOM 5487 C CA . ASN A 1 680 ? -16.102 -6.392 0.972 1.00 95.56 680 ASN A CA 1
ATOM 5488 C C . ASN A 1 680 ? -16.203 -7.930 0.994 1.00 95.56 680 ASN A C 1
ATOM 5490 O O . ASN A 1 680 ? -16.847 -8.505 1.871 1.00 95.56 680 ASN A O 1
ATOM 5494 N N . ARG A 1 681 ? -15.544 -8.612 0.047 1.00 96.06 681 ARG A N 1
ATOM 5495 C CA . ARG A 1 681 ? -15.614 -10.085 -0.092 1.00 96.06 681 ARG A CA 1
ATOM 5496 C C . ARG A 1 681 ? -15.292 -10.871 1.179 1.00 96.06 681 ARG A C 1
ATOM 5498 O O . ARG A 1 681 ? -15.888 -11.918 1.386 1.00 96.06 681 ARG A O 1
ATOM 5505 N N . GLN A 1 682 ? -14.355 -10.396 1.993 1.00 95.25 682 GLN A N 1
ATOM 5506 C CA . GLN A 1 682 ? -13.943 -11.068 3.223 1.00 95.25 682 GLN A CA 1
ATOM 5507 C C . GLN A 1 682 ? -15.046 -10.992 4.285 1.00 95.25 682 GLN A C 1
ATOM 5509 O O . GLN A 1 682 ? -15.560 -12.026 4.710 1.00 95.25 682 GLN A O 1
ATOM 5514 N N . ILE A 1 683 ? -15.480 -9.778 4.638 1.00 97.06 683 ILE A N 1
ATOM 5515 C CA . ILE A 1 683 ? -16.497 -9.584 5.682 1.00 97.06 683 ILE A CA 1
ATOM 5516 C C . ILE A 1 683 ? -17.874 -10.142 5.282 1.00 97.06 683 ILE A C 1
ATOM 5518 O O . ILE A 1 683 ? -18.572 -10.677 6.135 1.00 97.06 683 ILE A O 1
ATOM 5522 N N . ILE A 1 684 ? -18.251 -10.115 3.996 1.00 97.88 684 ILE A N 1
ATOM 5523 C CA . ILE A 1 684 ? -19.523 -10.702 3.526 1.00 97.88 684 ILE A CA 1
ATOM 5524 C C . ILE A 1 684 ? -19.562 -12.220 3.766 1.00 97.88 684 ILE A C 1
ATOM 5526 O O . ILE A 1 684 ? -20.569 -12.735 4.246 1.00 97.88 684 ILE A O 1
ATOM 5530 N N . VAL A 1 685 ? -18.473 -12.945 3.480 1.00 96.81 685 VAL A N 1
ATOM 5531 C CA . VAL A 1 685 ? -18.436 -14.409 3.669 1.00 96.81 685 VAL A CA 1
ATOM 5532 C C . VAL A 1 685 ? -18.369 -14.779 5.154 1.00 96.81 685 VAL A C 1
ATOM 5534 O O . VAL A 1 685 ? -18.985 -15.769 5.551 1.00 96.81 685 VAL A O 1
ATOM 5537 N N . ILE A 1 686 ? -17.717 -13.961 5.990 1.00 97.25 686 ILE A N 1
ATOM 5538 C CA . ILE A 1 686 ? -17.804 -14.088 7.455 1.00 97.25 686 ILE A CA 1
ATOM 5539 C C . ILE A 1 686 ? -19.258 -13.918 7.905 1.00 97.25 686 ILE A C 1
ATOM 5541 O O . ILE A 1 686 ? -19.826 -14.850 8.464 1.00 97.25 686 ILE A O 1
ATOM 5545 N N . LEU A 1 687 ? -19.895 -12.783 7.607 1.00 97.69 687 LEU A N 1
ATOM 5546 C CA . LEU A 1 687 ? -21.255 -12.479 8.063 1.00 97.69 687 LEU A CA 1
ATOM 5547 C C . LEU A 1 687 ? -22.292 -13.514 7.587 1.00 97.69 687 LEU A C 1
ATOM 5549 O O . LEU A 1 687 ? -23.104 -13.962 8.395 1.00 97.69 687 LEU A O 1
ATOM 5553 N N . SER A 1 688 ? -22.213 -13.966 6.331 1.00 96.81 688 SER A N 1
ATOM 5554 C CA . SER A 1 688 ? -23.038 -15.066 5.800 1.00 96.81 688 SER A CA 1
ATOM 5555 C C . SER A 1 688 ? -22.819 -16.374 6.589 1.00 96.81 688 SER A C 1
ATOM 5557 O O . SER A 1 688 ? -23.777 -16.994 7.051 1.00 96.81 688 SER A O 1
ATOM 5559 N N . THR A 1 689 ? -21.565 -16.738 6.899 1.00 95.94 689 THR A N 1
ATOM 5560 C CA . THR A 1 689 ? -21.251 -17.899 7.765 1.00 95.94 689 THR A CA 1
ATOM 5561 C C . THR A 1 689 ? -21.833 -17.740 9.182 1.00 95.94 689 THR A C 1
ATOM 5563 O O . THR A 1 689 ? -22.365 -18.698 9.763 1.00 95.94 689 THR A O 1
ATOM 5566 N N . LEU A 1 690 ? -21.799 -16.519 9.730 1.00 96.50 690 LEU A N 1
ATOM 5567 C CA . LEU A 1 690 ? -22.395 -16.159 11.023 1.00 96.50 690 LEU A CA 1
ATOM 5568 C C . LEU A 1 690 ? -23.938 -15.996 10.983 1.00 96.50 690 LEU A C 1
ATOM 5570 O O . LEU A 1 690 ? -24.558 -15.661 11.998 1.00 96.50 690 LEU A O 1
ATOM 5574 N N . GLY A 1 691 ? -24.582 -16.304 9.853 1.00 95.75 691 GLY A N 1
ATOM 5575 C CA . GLY A 1 691 ? -26.040 -16.371 9.721 1.00 95.75 691 GLY A CA 1
ATOM 5576 C C . GLY A 1 691 ? -26.731 -15.052 9.372 1.00 95.75 691 GLY A C 1
ATOM 5577 O O . GLY A 1 691 ? -27.921 -14.924 9.641 1.00 95.75 691 GLY A O 1
ATOM 5578 N N . VAL A 1 692 ? -26.016 -14.081 8.794 1.00 97.50 692 VAL A N 1
ATOM 5579 C CA . VAL A 1 692 ? -26.647 -12.948 8.095 1.00 97.50 692 VAL A CA 1
ATOM 5580 C C . VAL A 1 692 ? -27.223 -13.447 6.766 1.00 97.50 692 VAL A C 1
ATOM 5582 O O . VAL A 1 692 ? -26.539 -14.156 6.030 1.00 97.50 692 VAL A O 1
ATOM 5585 N N . ALA A 1 693 ? -28.473 -13.088 6.473 1.00 97.00 693 ALA A N 1
ATOM 5586 C CA . ALA A 1 693 ? -29.199 -13.547 5.289 1.00 97.00 693 ALA A CA 1
ATOM 5587 C C . ALA A 1 693 ? -28.597 -13.010 3.975 1.00 97.00 693 ALA A C 1
ATOM 5589 O O . ALA A 1 693 ? -28.142 -11.865 3.918 1.00 97.00 693 ALA A O 1
ATOM 5590 N N . ASP A 1 694 ? -28.641 -13.813 2.908 1.00 97.12 694 ASP A N 1
ATOM 5591 C CA . ASP A 1 694 ? -28.133 -13.442 1.577 1.00 97.12 694 ASP A CA 1
ATOM 5592 C C . ASP A 1 694 ? -28.867 -12.196 1.029 1.00 97.12 694 ASP A C 1
ATOM 5594 O O . ASP A 1 694 ? -28.247 -11.300 0.444 1.00 97.12 694 ASP A O 1
ATOM 5598 N N . GLU A 1 695 ? -30.166 -12.083 1.321 1.00 97.50 695 GLU A N 1
ATOM 5599 C CA . GLU A 1 695 ? -31.038 -10.951 0.999 1.00 97.50 695 GLU A CA 1
ATOM 5600 C C . GLU A 1 695 ? -30.495 -9.614 1.526 1.00 97.50 695 GLU A C 1
ATOM 5602 O O . GLU A 1 695 ? -30.503 -8.628 0.794 1.00 97.50 695 GLU A O 1
ATOM 5607 N N . ALA A 1 696 ? -29.933 -9.573 2.741 1.00 97.69 696 ALA A N 1
ATOM 5608 C CA . ALA A 1 696 ? -29.427 -8.332 3.335 1.00 97.69 696 ALA A CA 1
ATOM 5609 C C . ALA A 1 696 ? -28.289 -7.704 2.508 1.00 97.69 696 ALA A C 1
ATOM 5611 O O . ALA A 1 696 ? -28.184 -6.480 2.404 1.00 97.69 696 ALA A O 1
ATOM 5612 N N . PHE A 1 697 ? -27.445 -8.532 1.884 1.00 98.00 697 PHE A N 1
ATOM 5613 C CA . PHE A 1 697 ? -26.373 -8.063 1.005 1.00 98.00 697 PHE A CA 1
ATOM 5614 C C . PHE A 1 697 ? -26.880 -7.707 -0.398 1.00 98.00 697 PHE A C 1
ATOM 5616 O O . PHE A 1 697 ? -26.307 -6.827 -1.046 1.00 98.00 697 PHE A O 1
ATOM 5623 N N . LEU A 1 698 ? -27.931 -8.385 -0.874 1.00 96.75 698 LEU A N 1
ATOM 5624 C CA . LEU A 1 698 ? -28.592 -8.078 -2.144 1.00 96.75 698 LEU A CA 1
ATOM 5625 C C . LEU A 1 698 ? -29.323 -6.732 -2.067 1.00 96.75 698 LEU A C 1
ATOM 5627 O O . LEU A 1 698 ? -29.153 -5.914 -2.967 1.00 96.75 698 LEU A O 1
ATOM 5631 N N . ASP A 1 699 ? -30.044 -6.458 -0.980 1.00 96.81 699 ASP A N 1
ATOM 5632 C CA . ASP A 1 699 ? -30.744 -5.188 -0.752 1.00 96.81 699 ASP A CA 1
ATOM 5633 C C . ASP A 1 699 ? -29.771 -4.005 -0.684 1.00 96.81 699 ASP A C 1
ATOM 5635 O O . ASP A 1 699 ? -29.949 -3.026 -1.405 1.00 96.81 699 ASP A O 1
ATOM 5639 N N . LEU A 1 700 ? -28.678 -4.121 0.081 1.00 96.31 700 LEU A N 1
ATOM 5640 C CA . LEU A 1 700 ? -27.618 -3.100 0.121 1.00 96.31 700 LEU A CA 1
ATOM 5641 C C . LEU A 1 700 ? -26.956 -2.876 -1.252 1.00 96.31 700 LEU A C 1
ATOM 5643 O O . LEU A 1 700 ? -26.515 -1.766 -1.565 1.00 96.31 700 LEU A O 1
ATOM 5647 N N . LEU A 1 701 ? -26.883 -3.912 -2.097 1.00 94.94 701 LEU A N 1
ATOM 5648 C CA . LEU A 1 701 ? -26.444 -3.753 -3.481 1.00 94.94 701 LEU A CA 1
ATOM 5649 C C . LEU A 1 701 ? -27.505 -3.030 -4.327 1.00 94.94 701 LEU A C 1
ATOM 5651 O O . LEU A 1 701 ? -27.132 -2.161 -5.113 1.00 94.94 701 LEU A O 1
ATOM 5655 N N . HIS A 1 702 ? -28.792 -3.353 -4.182 1.00 93.44 702 HIS A N 1
ATOM 5656 C CA . HIS A 1 702 ? -29.879 -2.679 -4.896 1.00 93.44 702 HIS A CA 1
ATOM 5657 C C . HIS A 1 702 ? -29.971 -1.191 -4.515 1.00 93.44 702 HIS A C 1
ATOM 5659 O O . HIS A 1 702 ? -29.947 -0.353 -5.412 1.00 93.44 702 HIS A O 1
ATOM 5665 N N . GLU A 1 703 ? -29.919 -0.849 -3.222 1.00 91.69 703 GLU A N 1
ATOM 5666 C CA . GLU A 1 703 ? -29.836 0.534 -2.716 1.00 91.69 703 GLU A CA 1
ATOM 5667 C C . GLU A 1 703 ? -28.681 1.315 -3.373 1.00 91.69 703 GLU A C 1
ATOM 5669 O O . GLU A 1 703 ? -28.856 2.430 -3.870 1.00 91.69 703 GLU A O 1
ATOM 5674 N N . MET A 1 704 ? -27.490 0.707 -3.446 1.00 90.44 704 MET A N 1
ATOM 5675 C CA . MET A 1 704 ? -26.330 1.311 -4.111 1.00 90.44 704 MET A CA 1
ATOM 5676 C C . MET A 1 704 ? -26.547 1.491 -5.626 1.00 90.44 704 MET A C 1
ATOM 5678 O O . MET A 1 704 ? -26.056 2.466 -6.197 1.00 90.44 704 MET A O 1
ATOM 5682 N N . LEU A 1 705 ? -27.239 0.566 -6.298 1.00 89.31 705 LEU A N 1
ATOM 5683 C CA . LEU A 1 705 ? -27.552 0.686 -7.726 1.00 89.31 705 LEU A CA 1
ATOM 5684 C C . LEU A 1 705 ? -28.574 1.804 -7.991 1.00 89.31 705 LEU A C 1
ATOM 5686 O O . LEU A 1 705 ? -28.391 2.561 -8.942 1.00 89.31 705 LEU A O 1
ATOM 5690 N N . GLU A 1 706 ? -29.580 1.966 -7.130 1.00 88.44 706 GLU A N 1
ATOM 5691 C CA . GLU A 1 706 ? -30.584 3.032 -7.238 1.00 88.44 706 GLU A CA 1
ATOM 5692 C C . GLU A 1 706 ? -29.975 4.434 -7.046 1.00 88.44 706 GLU A C 1
ATOM 5694 O O . GLU A 1 706 ? -30.222 5.322 -7.864 1.00 88.44 706 GLU A O 1
ATOM 5699 N N . GLU A 1 707 ? -29.097 4.633 -6.052 1.00 84.56 707 GLU A N 1
ATOM 5700 C CA . GLU A 1 707 ? -28.335 5.892 -5.915 1.00 84.56 707 GLU A CA 1
ATOM 5701 C C . GLU A 1 707 ? -27.442 6.171 -7.136 1.00 84.56 707 GLU A C 1
ATOM 5703 O O . GLU A 1 707 ? -27.315 7.311 -7.596 1.00 84.56 707 GLU A O 1
ATOM 5708 N N . LEU A 1 708 ? -26.823 5.126 -7.697 1.00 86.94 708 LEU A N 1
ATOM 5709 C CA . LEU A 1 708 ? -25.967 5.249 -8.874 1.00 86.94 708 LEU A CA 1
ATOM 5710 C C . LEU A 1 708 ? -26.742 5.576 -10.155 1.00 86.94 708 LEU A C 1
ATOM 5712 O O . LEU A 1 708 ? -26.164 6.202 -11.044 1.00 86.94 708 LEU A O 1
ATOM 5716 N N . ASP A 1 709 ? -28.011 5.194 -10.269 1.00 84.81 709 ASP A N 1
ATOM 5717 C CA . ASP A 1 709 ? -28.849 5.508 -11.434 1.00 84.81 709 ASP A CA 1
ATOM 5718 C C . ASP A 1 709 ? -29.405 6.936 -11.388 1.00 84.81 709 ASP A C 1
ATOM 5720 O O . ASP A 1 709 ? -29.570 7.573 -12.433 1.00 84.81 709 ASP A O 1
ATOM 5724 N N . CYS A 1 710 ? -29.582 7.503 -10.193 1.00 85.25 710 CYS A N 1
ATOM 5725 C CA . CYS A 1 710 ? -29.995 8.895 -10.022 1.00 85.25 710 CYS A CA 1
ATOM 5726 C C . CYS A 1 710 ? -28.880 9.928 -10.284 1.00 85.25 710 CYS A C 1
ATOM 5728 O O . CYS A 1 710 ? -29.192 11.103 -10.480 1.00 85.25 710 CYS A O 1
ATOM 5730 N N . ILE A 1 711 ? -27.605 9.519 -10.371 1.00 83.94 711 ILE A N 1
ATOM 5731 C CA . ILE A 1 711 ? -26.429 10.417 -10.422 1.00 83.94 711 ILE A CA 1
ATOM 5732 C C . ILE A 1 711 ? -26.455 11.500 -11.520 1.00 83.94 711 ILE A C 1
ATOM 5734 O O . ILE A 1 711 ? -25.843 12.549 -11.353 1.00 83.94 711 ILE A O 1
ATOM 5738 N N . THR A 1 712 ? -27.138 11.277 -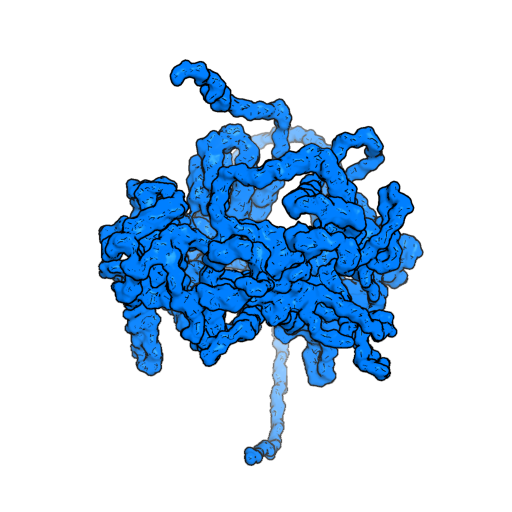12.648 1.00 80.12 712 THR A N 1
ATOM 5739 C CA . THR A 1 712 ? -27.267 12.279 -13.731 1.00 80.12 712 THR A CA 1
ATOM 5740 C C . THR A 1 712 ? -28.670 12.864 -13.890 1.00 80.12 712 THR A C 1
ATOM 5742 O O . THR A 1 712 ? -28.905 13.605 -14.840 1.00 80.12 712 THR A O 1
ATOM 5745 N N . SER A 1 713 ? -29.589 12.536 -12.982 1.00 84.19 713 SER A N 1
ATOM 5746 C CA . SER A 1 713 ? -30.988 12.990 -13.004 1.00 84.19 713 SER A CA 1
ATOM 5747 C C . SER A 1 713 ? -31.352 13.830 -11.776 1.00 84.19 713 SER A C 1
ATOM 5749 O O . SER A 1 713 ? -32.243 14.668 -11.861 1.00 84.19 713 SER A O 1
ATOM 5751 N N . ASP A 1 714 ? -30.653 13.625 -10.658 1.00 87.75 714 ASP A N 1
ATOM 5752 C CA . ASP A 1 714 ? -30.853 14.312 -9.382 1.00 87.75 714 ASP A CA 1
ATOM 5753 C C . ASP A 1 714 ? -29.532 14.986 -8.948 1.00 87.75 714 ASP A C 1
ATOM 5755 O O . ASP A 1 714 ? -28.595 14.298 -8.519 1.00 87.75 714 ASP A O 1
ATOM 5759 N N . PRO A 1 715 ? -29.408 16.321 -9.092 1.00 87.75 715 PRO A N 1
ATOM 5760 C CA . PRO A 1 715 ? -28.204 17.049 -8.700 1.00 87.75 715 PRO A CA 1
ATOM 5761 C C . PRO A 1 715 ? -27.881 16.951 -7.206 1.00 87.75 715 PRO A C 1
ATOM 5763 O O . PRO A 1 715 ? -26.703 16.868 -6.857 1.00 87.75 715 PRO A O 1
ATOM 5766 N N . ASP A 1 716 ? -28.882 16.920 -6.325 1.00 86.31 716 ASP A N 1
ATOM 5767 C CA . ASP A 1 716 ? -28.673 16.961 -4.875 1.00 86.31 716 ASP A CA 1
ATOM 5768 C C . ASP A 1 716 ? -28.227 15.597 -4.328 1.00 86.31 716 ASP A C 1
ATOM 5770 O O . ASP A 1 716 ? -27.241 15.531 -3.584 1.00 86.31 716 ASP A O 1
ATOM 5774 N N . ARG A 1 717 ? -28.836 14.490 -4.783 1.00 85.19 717 ARG A N 1
ATOM 5775 C CA . ARG A 1 717 ? -28.329 13.127 -4.511 1.00 85.19 717 ARG A CA 1
ATOM 5776 C C . ARG A 1 717 ? -26.940 12.922 -5.106 1.00 85.19 717 ARG A C 1
ATOM 5778 O O . ARG A 1 717 ? -26.070 12.352 -4.445 1.00 85.19 717 ARG A O 1
ATOM 5785 N N . CYS A 1 718 ? -26.682 13.451 -6.305 1.00 87.00 718 CYS A N 1
ATOM 5786 C CA . CYS A 1 718 ? -25.347 13.430 -6.899 1.00 87.00 718 CYS A CA 1
ATOM 5787 C C . CYS A 1 718 ? -24.318 14.158 -6.011 1.00 87.00 718 CYS A C 1
ATOM 5789 O O . CYS A 1 718 ? -23.265 13.595 -5.704 1.00 87.00 718 CYS A O 1
ATOM 5791 N N . ILE A 1 719 ? -24.617 15.378 -5.548 1.00 85.75 719 ILE A N 1
ATOM 5792 C CA . ILE A 1 719 ? -23.757 16.147 -4.632 1.00 85.75 719 ILE A CA 1
ATOM 5793 C C . ILE A 1 719 ? -23.530 15.385 -3.318 1.00 85.75 719 ILE A C 1
ATOM 5795 O O . ILE A 1 719 ? -22.387 15.299 -2.858 1.00 85.75 719 ILE A O 1
ATOM 5799 N N . ALA A 1 720 ? -24.582 14.811 -2.727 1.00 81.06 720 ALA A N 1
ATOM 5800 C CA . ALA A 1 720 ? -24.500 14.047 -1.485 1.00 81.06 720 ALA A CA 1
ATOM 5801 C C . ALA A 1 720 ? -23.601 12.808 -1.634 1.00 81.06 720 ALA A C 1
ATOM 5803 O O . ALA A 1 720 ? -22.633 12.653 -0.881 1.00 81.06 720 ALA A O 1
ATOM 5804 N N . MET A 1 721 ? -23.849 11.973 -2.651 1.00 80.62 721 MET A N 1
ATOM 5805 C CA . MET A 1 721 ? -23.046 10.780 -2.930 1.00 80.62 721 MET A CA 1
ATOM 5806 C C . MET A 1 721 ? -21.577 11.134 -3.190 1.00 80.62 721 MET A C 1
ATOM 5808 O O . MET A 1 721 ? -20.695 10.468 -2.643 1.00 80.62 721 MET A O 1
ATOM 5812 N N . LEU A 1 722 ? -21.302 12.163 -3.999 1.00 83.81 722 LEU A N 1
ATOM 5813 C CA . LEU A 1 722 ? -19.940 12.589 -4.331 1.00 83.81 722 LEU A CA 1
ATOM 5814 C C . LEU A 1 722 ? -19.173 13.104 -3.108 1.00 83.81 722 LEU A C 1
ATOM 5816 O O . LEU A 1 722 ? -18.026 12.709 -2.901 1.00 83.81 722 LEU A O 1
ATOM 5820 N N . ARG A 1 723 ? -19.803 13.934 -2.264 1.00 78.44 723 ARG A N 1
ATOM 5821 C CA . ARG A 1 723 ? -19.192 14.418 -1.012 1.00 78.44 723 ARG A CA 1
ATOM 5822 C C . ARG A 1 723 ? -18.900 13.262 -0.055 1.00 78.44 723 ARG A C 1
ATOM 5824 O O . ARG A 1 723 ? -17.792 13.178 0.474 1.00 78.44 723 ARG A O 1
ATOM 5831 N N . ALA A 1 724 ? -19.849 12.343 0.123 1.00 70.00 724 ALA A N 1
ATOM 5832 C CA . ALA A 1 724 ? -19.692 11.194 1.016 1.00 70.00 724 ALA A CA 1
ATOM 5833 C C . ALA A 1 724 ? -18.664 10.154 0.506 1.00 70.00 724 ALA A C 1
ATOM 5835 O O . ALA A 1 724 ? -18.123 9.379 1.292 1.00 70.00 724 ALA A O 1
ATOM 5836 N N . ASN A 1 725 ? -18.346 10.170 -0.794 1.00 69.00 725 ASN A N 1
ATOM 5837 C CA . ASN A 1 725 ? -17.331 9.333 -1.444 1.00 69.00 725 ASN A CA 1
ATOM 5838 C C . ASN A 1 725 ? -16.041 10.101 -1.806 1.00 69.00 725 ASN A C 1
ATOM 5840 O O . ASN A 1 725 ? -15.347 9.691 -2.737 1.00 69.00 725 ASN A O 1
ATOM 5844 N N . SER A 1 726 ? -15.723 11.193 -1.099 1.00 62.66 726 SER A N 1
ATOM 5845 C CA . SER A 1 726 ? -14.535 12.020 -1.368 1.00 62.66 726 SER A CA 1
ATOM 5846 C C . SER A 1 726 ? -13.246 11.191 -1.470 1.00 62.66 726 SER A C 1
ATOM 5848 O O . SER A 1 726 ? -12.852 10.516 -0.520 1.00 62.66 726 SER A O 1
ATOM 5850 N N . ASP A 1 727 ? -12.591 11.266 -2.627 1.00 65.31 727 ASP A N 1
ATOM 5851 C CA . ASP A 1 727 ? -11.259 10.720 -2.897 1.00 65.31 727 ASP A CA 1
ATOM 5852 C C . ASP A 1 727 ? -10.134 11.654 -2.415 1.00 65.31 727 ASP A C 1
ATOM 5854 O O . ASP A 1 727 ? -10.347 12.849 -2.202 1.00 65.31 727 ASP A O 1
ATOM 5858 N N . GLU A 1 728 ? -8.928 11.102 -2.246 1.00 49.25 728 GLU A N 1
ATOM 5859 C CA . GLU A 1 728 ? -7.757 11.824 -1.719 1.00 49.25 728 GLU A CA 1
ATOM 5860 C C . GLU A 1 728 ? -7.250 12.924 -2.672 1.00 49.25 728 GLU A C 1
ATOM 5862 O O . GLU A 1 728 ? -6.747 13.947 -2.208 1.00 49.25 728 GLU A O 1
ATOM 5867 N N . ASP A 1 729 ? -7.454 12.757 -3.984 1.00 56.00 729 ASP A N 1
ATOM 5868 C CA . ASP A 1 729 ? -7.147 13.759 -5.015 1.00 56.00 729 ASP A CA 1
ATOM 5869 C C . ASP A 1 729 ? -8.186 14.904 -5.070 1.00 56.00 729 ASP A C 1
ATOM 5871 O O . ASP A 1 729 ? -7.950 15.941 -5.692 1.00 56.00 729 ASP A O 1
ATOM 5875 N N . GLY A 1 730 ? -9.335 14.746 -4.401 1.00 67.25 730 GLY A N 1
ATOM 5876 C CA . GLY A 1 730 ? -10.407 15.739 -4.312 1.00 67.25 730 GLY A CA 1
ATOM 5877 C C . GLY A 1 730 ? -11.333 15.826 -5.533 1.00 67.25 730 GLY A C 1
ATOM 5878 O O . GLY A 1 730 ? -12.200 16.703 -5.567 1.00 67.25 730 GLY A O 1
ATOM 5879 N N . VAL A 1 731 ? -11.218 14.924 -6.511 1.00 78.56 731 VAL A N 1
ATOM 5880 C CA . VAL A 1 731 ? -11.945 14.980 -7.792 1.00 78.56 731 VAL A CA 1
ATOM 5881 C C . VAL A 1 731 ? -13.459 14.910 -7.583 1.00 78.56 731 VAL A C 1
ATOM 5883 O O . VAL A 1 731 ? -14.204 15.677 -8.191 1.00 78.56 731 VAL A O 1
ATOM 5886 N N . SER A 1 732 ? -13.943 14.062 -6.671 1.00 82.00 732 SER A N 1
ATOM 5887 C CA . SER A 1 732 ? -15.374 13.978 -6.335 1.00 82.00 732 SER A CA 1
ATOM 5888 C C . SER A 1 732 ? -15.890 15.254 -5.667 1.00 82.00 732 SER A C 1
ATOM 5890 O O . SER A 1 732 ? -17.041 15.631 -5.878 1.00 82.00 732 SER A O 1
ATOM 5892 N N . ARG A 1 733 ? -15.039 15.979 -4.927 1.00 80.50 733 ARG A N 1
ATOM 5893 C CA . ARG A 1 733 ? -15.379 17.287 -4.347 1.00 80.50 733 ARG A CA 1
ATOM 5894 C C . ARG A 1 733 ? -15.437 18.381 -5.415 1.00 80.50 733 ARG A C 1
ATOM 5896 O O . ARG A 1 733 ? -16.334 19.221 -5.351 1.00 80.50 733 ARG A O 1
ATOM 5903 N N . GLU A 1 734 ? -14.536 18.366 -6.398 1.00 84.81 734 GLU A N 1
ATOM 5904 C CA . GLU A 1 734 ? -14.597 19.283 -7.546 1.00 84.81 734 GLU A CA 1
ATOM 5905 C C . GLU A 1 734 ? -15.823 18.995 -8.428 1.00 84.81 734 GLU A C 1
ATOM 5907 O O . GLU A 1 734 ? -16.565 19.921 -8.755 1.00 84.81 734 GLU A O 1
ATOM 5912 N N . MET A 1 735 ? -16.128 17.723 -8.714 1.00 88.50 735 MET A N 1
ATOM 5913 C CA . MET A 1 735 ? -17.367 17.332 -9.401 1.00 88.50 735 MET A CA 1
ATOM 5914 C C . MET A 1 735 ? -18.615 17.772 -8.623 1.00 88.50 735 MET A C 1
ATOM 5916 O O . MET A 1 735 ? -19.514 18.362 -9.217 1.00 88.50 735 MET A O 1
ATOM 5920 N N . ALA A 1 736 ? -18.665 17.565 -7.302 1.00 87.75 736 ALA A N 1
ATOM 5921 C CA . ALA A 1 736 ? -19.786 18.017 -6.475 1.00 87.75 736 ALA A CA 1
ATOM 5922 C C . ALA A 1 736 ? -19.951 19.545 -6.513 1.00 87.75 736 ALA A C 1
ATOM 5924 O O . ALA A 1 736 ? -21.075 20.037 -6.578 1.00 87.75 736 ALA A O 1
ATOM 5925 N N . ALA A 1 737 ? -18.849 20.303 -6.523 1.00 87.69 737 ALA A N 1
ATOM 5926 C CA . ALA A 1 737 ? -18.900 21.752 -6.687 1.00 87.69 737 ALA A CA 1
ATOM 5927 C C . ALA A 1 737 ? -19.438 22.151 -8.073 1.00 87.69 737 ALA A C 1
ATOM 5929 O O . ALA A 1 737 ? -20.269 23.050 -8.155 1.00 87.69 737 ALA A O 1
ATOM 5930 N N . LEU A 1 738 ? -19.027 21.478 -9.150 1.00 91.00 738 LEU A N 1
ATOM 5931 C CA . LEU A 1 738 ? -19.503 21.764 -10.510 1.00 91.00 738 LEU A CA 1
ATOM 5932 C C . LEU A 1 738 ? -20.996 21.424 -10.680 1.00 91.00 738 LEU A C 1
ATOM 5934 O O . LEU A 1 738 ? -21.743 22.219 -11.249 1.00 91.00 738 LEU A O 1
ATOM 5938 N N . VAL A 1 739 ? -21.470 20.313 -10.105 1.00 90.31 739 VAL A N 1
ATOM 5939 C CA . VAL A 1 739 ? -22.909 19.991 -10.044 1.00 90.31 739 VAL A CA 1
ATOM 5940 C C . VAL A 1 739 ? -23.671 21.057 -9.242 1.00 90.31 739 VAL A C 1
ATOM 5942 O O . VAL A 1 739 ? -24.691 21.552 -9.717 1.00 90.31 739 VAL A O 1
ATOM 5945 N N . GLN A 1 740 ? -23.138 21.493 -8.093 1.00 90.12 740 GLN A N 1
ATOM 5946 C CA . GLN A 1 740 ? -23.732 22.542 -7.248 1.00 90.12 740 GLN A CA 1
ATOM 5947 C C . GLN A 1 740 ? -23.798 23.923 -7.928 1.00 90.12 740 GLN A C 1
ATOM 5949 O O . GLN A 1 740 ? -24.715 24.690 -7.652 1.00 90.12 740 GLN A O 1
ATOM 5954 N N . HIS A 1 741 ? -22.873 24.241 -8.839 1.00 91.12 741 HIS A N 1
ATOM 5955 C CA . HIS A 1 741 ? -22.927 25.458 -9.665 1.00 91.12 741 HIS A CA 1
ATOM 5956 C C . HIS A 1 741 ? -23.812 25.295 -10.920 1.00 91.12 741 HIS A C 1
ATOM 5958 O O . HIS A 1 741 ? -23.769 26.127 -11.822 1.00 91.12 741 HIS A O 1
ATOM 5964 N N . GLY A 1 742 ? -24.619 24.231 -10.991 1.00 88.75 742 GLY A N 1
ATOM 5965 C CA . GLY A 1 742 ? -25.650 24.048 -12.011 1.00 88.75 742 GLY A CA 1
ATOM 5966 C C . GLY A 1 742 ? -25.178 23.439 -13.333 1.00 88.75 742 GLY A C 1
ATOM 5967 O O . GLY A 1 742 ? -26.012 23.263 -14.216 1.00 88.75 742 GLY A O 1
ATOM 5968 N N . PHE A 1 743 ? -23.904 23.053 -13.487 1.00 89.00 743 PHE A N 1
ATOM 5969 C CA . PHE A 1 743 ? -23.394 22.524 -14.765 1.00 89.00 743 PHE A CA 1
ATOM 5970 C C . PHE A 1 743 ? -24.119 21.238 -15.213 1.00 89.00 743 PHE A C 1
ATOM 5972 O O . PHE A 1 743 ? -24.370 21.044 -16.402 1.00 89.00 743 PHE A O 1
ATOM 5979 N N . LEU A 1 744 ? -24.529 20.375 -14.273 1.00 87.88 744 LEU A N 1
ATOM 5980 C CA . LEU A 1 744 ? -25.363 19.210 -14.599 1.00 87.88 744 LEU A CA 1
ATOM 5981 C C . LEU A 1 744 ? -26.764 19.631 -15.080 1.00 87.88 744 LEU A C 1
ATOM 5983 O O . LEU A 1 744 ? -27.264 19.089 -16.062 1.00 87.88 744 LEU A O 1
ATOM 5987 N N . ALA A 1 745 ? -27.369 20.631 -14.433 1.00 86.50 745 ALA A N 1
ATOM 5988 C CA . ALA A 1 745 ? -28.698 21.141 -14.773 1.00 86.50 745 ALA A CA 1
ATOM 5989 C C . ALA A 1 745 ? -28.727 21.914 -16.108 1.00 86.50 745 ALA A C 1
ATOM 5991 O O . ALA A 1 745 ? -29.736 21.884 -16.808 1.00 86.50 745 ALA A O 1
ATOM 5992 N N . SER A 1 746 ? -27.616 22.543 -16.512 1.00 85.62 746 SER A N 1
ATOM 5993 C CA . SER A 1 746 ? -27.457 23.121 -17.856 1.00 85.62 746 SER A CA 1
ATOM 5994 C C . SER A 1 746 ? -27.196 22.079 -18.953 1.00 85.62 746 SER A C 1
ATOM 5996 O O . SER A 1 746 ? -27.068 22.449 -20.118 1.00 85.62 746 SER A O 1
ATOM 5998 N N . GLY A 1 747 ? -27.102 20.789 -18.605 1.00 81.81 747 GLY A N 1
ATOM 5999 C CA . GLY A 1 747 ? -26.846 19.704 -19.551 1.00 81.81 747 GLY A CA 1
ATOM 6000 C C . GLY A 1 747 ? -25.394 19.619 -20.031 1.00 81.81 747 GLY A C 1
ATOM 6001 O O . GLY A 1 747 ? -25.161 19.165 -21.152 1.00 81.81 747 GLY A O 1
ATOM 6002 N N . ASP A 1 748 ? -24.424 20.060 -19.219 1.00 84.75 748 ASP A N 1
ATOM 6003 C CA . ASP A 1 748 ? -23.009 20.047 -19.598 1.00 84.75 748 ASP A CA 1
ATOM 6004 C C . ASP A 1 748 ? -22.522 18.611 -19.911 1.00 84.75 748 ASP A C 1
ATOM 6006 O O . ASP A 1 748 ? -22.598 17.719 -19.052 1.00 84.75 748 ASP A O 1
ATOM 6010 N N . PRO A 1 749 ? -22.007 18.351 -21.130 1.00 82.56 749 PRO A N 1
ATOM 6011 C CA . PRO A 1 749 ? -21.634 17.005 -21.545 1.00 82.56 749 PRO A CA 1
ATOM 6012 C C . PRO A 1 749 ? -20.353 16.506 -20.866 1.00 82.56 749 PRO A C 1
ATOM 6014 O O . PRO A 1 749 ? -20.172 15.297 -20.745 1.00 82.56 749 PRO A O 1
ATOM 6017 N N . TYR A 1 750 ? -19.464 17.393 -20.410 1.00 84.38 750 TYR A N 1
ATOM 6018 C CA . TYR A 1 750 ? -18.241 17.008 -19.708 1.00 84.38 750 TYR A CA 1
ATOM 6019 C C . TYR A 1 750 ? -18.568 16.509 -18.295 1.00 84.38 750 TYR A C 1
ATOM 6021 O O . TYR A 1 750 ? -18.152 15.406 -17.934 1.00 84.38 750 TYR A O 1
ATOM 6029 N N . ILE A 1 751 ? -19.404 17.232 -17.541 1.00 88.12 751 ILE A N 1
ATOM 6030 C CA . ILE A 1 751 ? -19.905 16.778 -16.234 1.00 88.12 751 ILE A CA 1
ATOM 6031 C C . ILE A 1 751 ? -20.719 15.491 -16.382 1.00 88.12 751 ILE A C 1
ATOM 6033 O O . ILE A 1 751 ? -20.448 14.522 -15.671 1.00 88.12 751 ILE A O 1
ATOM 6037 N N . ALA A 1 752 ? -21.647 15.418 -17.344 1.00 84.69 752 ALA A N 1
ATOM 6038 C CA . ALA A 1 752 ? -22.418 14.198 -17.583 1.00 84.69 752 ALA A CA 1
ATOM 6039 C C . ALA A 1 752 ? -21.509 12.979 -17.858 1.00 84.69 752 ALA A C 1
ATOM 6041 O O . ALA A 1 752 ? -21.712 11.912 -17.270 1.00 84.69 752 ALA A O 1
ATOM 6042 N N . HIS A 1 753 ? -20.466 13.138 -18.684 1.00 85.06 753 HIS A N 1
ATOM 6043 C CA . HIS A 1 753 ? -19.492 12.079 -18.956 1.00 85.06 753 HIS A CA 1
ATOM 6044 C C . HIS A 1 753 ? -18.628 11.717 -17.737 1.00 85.06 753 HIS A C 1
ATOM 6046 O O . HIS A 1 753 ? -18.409 10.526 -17.503 1.00 85.06 753 HIS A O 1
ATOM 6052 N N . LEU A 1 754 ? -18.176 12.686 -16.932 1.00 87.75 754 LEU A N 1
ATOM 6053 C CA . LEU A 1 754 ? -17.438 12.406 -15.694 1.00 87.75 754 LEU A CA 1
ATOM 6054 C C . LEU A 1 754 ? -18.282 11.588 -14.704 1.00 87.75 754 LEU A C 1
ATOM 6056 O O . LEU A 1 754 ? -17.806 10.580 -14.180 1.00 87.75 754 LEU A O 1
ATOM 6060 N N . LEU A 1 755 ? -19.555 11.947 -14.518 1.00 87.75 755 LEU A N 1
ATOM 6061 C CA . LEU A 1 755 ? -20.486 11.205 -13.661 1.00 87.75 755 LEU A CA 1
ATOM 6062 C C . LEU A 1 755 ? -20.775 9.796 -14.210 1.00 87.75 755 LEU A C 1
ATOM 6064 O O . LEU A 1 755 ? -20.830 8.831 -13.446 1.00 87.75 755 LEU A O 1
ATOM 6068 N N . HIS A 1 756 ? -20.859 9.633 -15.536 1.00 84.94 756 HIS A N 1
ATOM 6069 C CA . HIS A 1 756 ? -20.945 8.311 -16.171 1.00 84.94 756 HIS A CA 1
ATOM 6070 C C . HIS A 1 756 ? -19.688 7.458 -15.916 1.00 84.94 756 HIS A C 1
ATOM 6072 O O . HIS A 1 756 ? -19.803 6.259 -15.648 1.00 84.94 756 HIS A O 1
ATOM 6078 N N . VAL A 1 757 ? -18.488 8.050 -15.963 1.00 86.31 757 VAL A N 1
ATOM 6079 C CA . VAL A 1 757 ? -17.226 7.360 -15.637 1.00 86.31 757 VAL A CA 1
ATOM 6080 C C . VAL A 1 757 ? -17.171 6.990 -14.152 1.00 86.31 757 VAL A C 1
ATOM 6082 O O . VAL A 1 757 ? -16.840 5.848 -13.831 1.00 86.31 757 VAL A O 1
ATOM 6085 N N . TYR A 1 758 ? -17.567 7.895 -13.253 1.00 86.94 758 TYR A N 1
ATOM 6086 C CA . TYR A 1 758 ? -17.679 7.627 -11.817 1.00 86.94 758 TYR A CA 1
ATOM 6087 C C . TYR A 1 758 ? -18.635 6.452 -11.537 1.00 86.94 758 TYR A C 1
ATOM 6089 O O . TYR A 1 758 ? -18.239 5.493 -10.867 1.00 86.94 758 TYR A O 1
ATOM 6097 N N . ARG A 1 759 ? -19.841 6.449 -12.134 1.00 86.81 759 ARG A N 1
ATOM 6098 C CA . ARG A 1 759 ? -20.809 5.338 -12.039 1.00 86.81 759 ARG A CA 1
ATOM 6099 C C . ARG A 1 759 ? -20.193 4.016 -12.504 1.00 86.81 759 ARG A C 1
ATOM 6101 O O . ARG A 1 759 ? -20.235 3.023 -11.779 1.00 86.81 759 ARG A O 1
ATOM 6108 N N . LEU A 1 760 ? -19.549 4.004 -13.674 1.00 85.88 760 LEU A N 1
ATOM 6109 C CA . LEU A 1 760 ? -18.866 2.817 -14.207 1.00 85.88 760 LEU A CA 1
ATOM 6110 C C . LEU A 1 760 ? -17.721 2.327 -13.303 1.00 85.88 760 LEU A C 1
ATOM 6112 O O . LEU A 1 760 ? -17.502 1.116 -13.203 1.00 85.88 760 LEU A O 1
ATOM 6116 N N . CYS A 1 761 ? -17.008 3.231 -12.627 1.00 87.25 761 CYS A N 1
ATOM 6117 C CA . CYS A 1 761 ? -15.992 2.882 -11.637 1.00 87.25 761 CYS A CA 1
ATOM 6118 C C . CYS A 1 761 ? -16.606 2.240 -10.385 1.00 87.25 761 CYS A C 1
ATOM 6120 O O . CYS A 1 761 ? -16.131 1.178 -9.981 1.00 87.25 761 CYS A O 1
ATOM 6122 N N . LYS A 1 762 ? -17.686 2.796 -9.820 1.00 87.81 762 LYS A N 1
ATOM 6123 C CA . LYS A 1 762 ? -18.373 2.214 -8.650 1.00 87.81 762 LYS A CA 1
ATOM 6124 C C . LYS A 1 762 ? -18.974 0.837 -8.960 1.00 87.81 762 LYS A C 1
ATOM 6126 O O . LYS A 1 762 ? -18.689 -0.113 -8.235 1.00 87.81 762 LYS A O 1
ATOM 6131 N N . LEU A 1 763 ? -19.658 0.672 -10.098 1.00 88.94 763 LEU A N 1
ATOM 6132 C CA . LEU A 1 763 ? -20.148 -0.638 -10.569 1.00 88.94 763 LEU A CA 1
ATOM 6133 C C . LEU A 1 763 ? -19.015 -1.667 -10.747 1.00 88.94 763 LEU A C 1
ATOM 6135 O O . LEU A 1 763 ? -19.168 -2.849 -10.432 1.00 88.94 763 LEU A O 1
ATOM 6139 N N . LYS A 1 764 ? -17.852 -1.225 -11.243 1.00 89.06 764 LYS A N 1
ATOM 6140 C CA . LYS A 1 764 ? -16.650 -2.060 -11.388 1.00 89.06 764 LYS A CA 1
ATOM 6141 C C . LYS A 1 764 ? -16.051 -2.439 -10.028 1.00 89.06 764 LYS A C 1
ATOM 6143 O O . LYS A 1 764 ? -15.590 -3.572 -9.895 1.00 89.06 764 LYS A O 1
ATOM 6148 N N . GLU A 1 765 ? -16.048 -1.544 -9.038 1.00 91.25 765 GLU A N 1
ATOM 6149 C CA . GLU A 1 765 ? -15.624 -1.860 -7.667 1.00 91.25 765 GLU A CA 1
ATOM 6150 C C . GLU A 1 765 ? -16.581 -2.850 -6.992 1.00 91.25 765 GLU A C 1
ATOM 6152 O O . GLU A 1 765 ? -16.119 -3.873 -6.486 1.00 91.25 765 GLU A O 1
ATOM 6157 N N . ALA A 1 766 ? -17.894 -2.609 -7.053 1.00 91.62 766 ALA A N 1
ATOM 6158 C CA . ALA A 1 766 ? -18.907 -3.518 -6.526 1.00 91.62 766 ALA A CA 1
ATOM 6159 C C . ALA A 1 766 ? -18.747 -4.921 -7.134 1.00 91.62 766 ALA A C 1
ATOM 6161 O O . ALA A 1 766 ? -18.467 -5.879 -6.414 1.00 91.62 766 ALA A O 1
ATOM 6162 N N . LYS A 1 767 ? -18.749 -5.045 -8.469 1.00 91.62 767 LYS A N 1
ATOM 6163 C CA . LYS A 1 767 ? -18.610 -6.350 -9.135 1.00 91.62 767 LYS A CA 1
ATOM 6164 C C . LYS A 1 767 ? -17.280 -7.058 -8.829 1.00 91.62 767 LYS A C 1
ATOM 6166 O O . LYS A 1 767 ? -17.265 -8.259 -8.556 1.00 91.62 767 LYS A O 1
ATOM 6171 N N . LYS A 1 768 ? -16.144 -6.346 -8.860 1.00 89.31 768 LYS A N 1
ATOM 6172 C CA . LYS A 1 768 ? -14.803 -6.966 -8.738 1.00 89.31 768 LYS A CA 1
ATOM 6173 C C . LYS A 1 768 ? -14.260 -7.079 -7.311 1.00 89.31 768 LYS A C 1
ATOM 6175 O O . LYS A 1 768 ? -13.256 -7.760 -7.119 1.00 89.31 768 LYS A O 1
ATOM 6180 N N . ARG A 1 769 ? -14.872 -6.420 -6.322 1.00 90.88 769 ARG A N 1
ATOM 6181 C CA . ARG A 1 769 ? -14.406 -6.406 -4.918 1.00 90.88 769 ARG A CA 1
ATOM 6182 C C . ARG A 1 769 ? -15.520 -6.614 -3.881 1.00 90.88 769 ARG A C 1
ATOM 6184 O O . ARG A 1 769 ? -15.205 -6.678 -2.698 1.00 90.88 769 ARG A O 1
ATOM 6191 N N . ALA A 1 770 ? -16.782 -6.740 -4.309 1.00 94.94 770 ALA A N 1
ATOM 6192 C CA . ALA A 1 770 ? -17.974 -6.696 -3.449 1.00 94.94 770 ALA A CA 1
ATOM 6193 C C . ALA A 1 770 ? -17.993 -5.458 -2.529 1.00 94.94 770 ALA A C 1
ATOM 6195 O O . ALA A 1 770 ? -18.414 -5.533 -1.381 1.00 94.94 770 ALA A O 1
ATOM 6196 N N . LYS A 1 771 ? -17.478 -4.327 -3.038 1.00 94.19 771 LYS A N 1
ATOM 6197 C CA . LYS A 1 771 ? -17.368 -3.058 -2.311 1.00 94.19 771 LYS A CA 1
ATOM 6198 C C . LYS A 1 771 ? -18.727 -2.355 -2.290 1.00 94.19 771 LYS A C 1
ATOM 6200 O O . LYS A 1 771 ? -19.008 -1.548 -3.174 1.00 94.19 771 LYS A O 1
ATOM 6205 N N . ILE A 1 772 ? -19.555 -2.705 -1.313 1.00 94.31 772 ILE A N 1
ATOM 6206 C CA . ILE A 1 772 ? -20.931 -2.213 -1.153 1.00 94.31 772 ILE A CA 1
ATOM 6207 C C . ILE A 1 772 ? -20.950 -1.227 0.030 1.00 94.31 772 ILE A C 1
ATOM 6209 O O . ILE A 1 772 ? -20.460 -1.592 1.101 1.00 94.31 772 ILE A O 1
ATOM 6213 N N . PRO A 1 773 ? -21.421 0.024 -0.136 1.00 92.44 773 PRO A N 1
ATOM 6214 C CA . PRO A 1 773 ? -21.531 0.983 0.963 1.00 92.44 773 PRO A CA 1
ATOM 6215 C C . PRO A 1 773 ? -22.660 0.596 1.927 1.00 92.44 773 PRO A C 1
ATOM 6217 O O . PRO A 1 773 ? -23.652 0.004 1.516 1.00 92.44 773 PRO A O 1
ATOM 6220 N N . VAL A 1 774 ? -22.537 0.991 3.194 1.00 93.31 774 VAL A N 1
ATOM 6221 C CA . VAL A 1 774 ? -23.594 0.847 4.205 1.00 93.31 774 VAL A CA 1
ATOM 6222 C C . VAL A 1 774 ? -23.915 2.225 4.774 1.00 93.31 774 VAL A C 1
ATOM 6224 O O . VAL A 1 774 ? -23.063 2.854 5.403 1.00 93.31 774 VAL A O 1
ATOM 6227 N N . ALA A 1 775 ? -25.136 2.713 4.534 1.00 87.94 775 ALA A N 1
ATOM 6228 C CA . ALA A 1 775 ? -25.551 4.067 4.916 1.00 87.94 775 ALA A CA 1
ATOM 6229 C C . ALA A 1 775 ? -25.626 4.253 6.444 1.00 87.94 775 ALA A C 1
ATOM 6231 O O . ALA A 1 775 ? -25.158 5.262 6.977 1.00 87.94 775 ALA A O 1
ATOM 6232 N N . LYS A 1 776 ? -26.137 3.243 7.162 1.00 93.31 776 LYS A N 1
ATOM 6233 C CA . LYS A 1 776 ? -26.075 3.128 8.629 1.00 93.31 776 LYS A CA 1
ATOM 6234 C C . LYS A 1 776 ? -24.698 2.614 9.079 1.00 93.31 776 LYS A C 1
ATOM 6236 O O . LYS A 1 776 ? -24.584 1.589 9.748 1.00 93.31 776 LYS A O 1
ATOM 6241 N N . GLY A 1 777 ? -23.633 3.285 8.650 1.00 93.81 777 GLY A N 1
ATOM 6242 C CA . GLY A 1 777 ? -22.268 2.875 8.952 1.00 93.81 777 GLY A CA 1
ATOM 6243 C C . GLY A 1 777 ? -21.239 3.992 8.806 1.00 93.81 777 GLY A C 1
ATOM 6244 O O . GLY A 1 777 ? -21.420 4.964 8.067 1.00 93.81 777 GLY A O 1
ATOM 6245 N N . ALA A 1 778 ? -20.128 3.846 9.521 1.00 92.94 778 ALA A N 1
ATOM 6246 C CA . ALA A 1 778 ? -18.970 4.721 9.432 1.00 92.94 778 ALA A CA 1
ATOM 6247 C C . ALA A 1 778 ? -17.665 3.928 9.558 1.00 92.94 778 ALA A C 1
ATOM 6249 O O . ALA A 1 778 ? -17.591 2.926 10.263 1.00 92.94 778 ALA A O 1
ATOM 6250 N N . HIS A 1 779 ? -16.625 4.406 8.887 1.00 93.31 779 HIS A N 1
ATOM 6251 C CA . HIS A 1 779 ? -15.263 3.903 8.999 1.00 93.31 779 HIS A CA 1
ATOM 6252 C C . HIS A 1 779 ? -14.370 5.035 9.532 1.00 93.31 779 HIS A C 1
ATOM 6254 O O . HIS A 1 779 ? -14.311 6.118 8.931 1.00 93.31 779 HIS A O 1
ATOM 6260 N N . VAL A 1 780 ? -13.767 4.808 10.704 1.00 94.88 780 VAL A N 1
ATOM 6261 C CA . VAL A 1 780 ? -13.166 5.828 11.592 1.00 94.88 780 VAL A CA 1
ATOM 6262 C C . VAL A 1 780 ? -11.911 5.295 12.300 1.00 94.88 780 VAL A C 1
ATOM 6264 O O . VAL A 1 780 ? -11.721 4.085 12.380 1.00 94.88 780 VAL A O 1
ATOM 6267 N N . LEU A 1 781 ? -11.051 6.179 12.821 1.00 96.12 781 LEU A N 1
ATOM 6268 C CA . LEU A 1 781 ? -9.901 5.784 13.658 1.00 96.12 781 LEU A CA 1
ATOM 6269 C C . LEU A 1 781 ? -10.364 5.241 15.019 1.00 96.12 781 LEU A C 1
ATOM 6271 O O . LEU A 1 781 ? -11.327 5.760 15.588 1.00 96.12 781 LEU A O 1
ATOM 6275 N N . GLY A 1 782 ? -9.646 4.250 15.551 1.00 97.50 782 GLY A N 1
ATOM 6276 C CA . GLY A 1 782 ? -9.797 3.802 16.939 1.00 97.50 782 GLY A CA 1
ATOM 6277 C C . GLY A 1 782 ? -9.027 4.678 17.936 1.00 97.50 782 GLY A C 1
ATOM 6278 O O . GLY A 1 782 ? -7.930 5.150 17.634 1.00 97.50 782 GLY A O 1
ATOM 6279 N N . VAL A 1 783 ? -9.589 4.862 19.133 1.00 98.19 783 VAL A N 1
ATOM 6280 C CA . VAL A 1 783 ? -8.918 5.384 20.340 1.00 98.19 783 VAL A CA 1
ATOM 6281 C C . VAL A 1 783 ? -9.422 4.640 21.589 1.00 98.19 783 VAL A C 1
ATOM 6283 O O . VAL A 1 783 ? -10.434 3.943 21.529 1.00 98.19 783 VAL A O 1
ATOM 6286 N N . MET A 1 784 ? -8.735 4.794 22.723 1.00 97.44 784 MET A N 1
ATOM 6287 C CA . MET A 1 784 ? -9.127 4.222 24.020 1.00 97.44 784 MET A CA 1
ATOM 6288 C C . MET A 1 784 ? -9.902 5.243 24.875 1.00 97.44 784 MET A C 1
ATOM 6290 O O . MET A 1 784 ? -9.670 6.450 24.774 1.00 97.44 784 MET A O 1
ATOM 6294 N N . ASP A 1 785 ? -10.790 4.756 25.742 1.00 97.69 785 ASP A N 1
ATOM 6295 C CA . ASP A 1 785 ? -11.426 5.520 26.817 1.00 97.69 785 ASP A CA 1
ATOM 6296 C C . ASP A 1 785 ? -10.419 5.886 27.927 1.00 97.69 785 ASP A C 1
ATOM 6298 O O . ASP A 1 785 ? -10.193 5.138 28.876 1.00 97.69 785 ASP A O 1
ATOM 6302 N N . GLU A 1 786 ? -9.839 7.083 27.832 1.00 95.81 786 GLU A N 1
ATOM 6303 C CA . GLU A 1 786 ? -8.964 7.668 28.864 1.00 95.81 786 GLU A CA 1
ATOM 6304 C C . GLU A 1 786 ? -9.721 8.107 30.138 1.00 95.81 786 GLU A C 1
ATOM 6306 O O . GLU A 1 786 ? -9.095 8.489 31.127 1.00 95.81 786 GLU A O 1
ATOM 6311 N N . THR A 1 787 ? -11.060 8.078 30.136 1.00 94.81 787 THR A N 1
ATOM 6312 C CA . THR A 1 787 ? -11.900 8.402 31.304 1.00 94.81 787 THR A CA 1
ATOM 6313 C C . THR A 1 787 ? -12.337 7.169 32.097 1.00 94.81 787 THR A C 1
ATOM 6315 O O . THR A 1 787 ? -12.836 7.314 33.214 1.00 94.81 787 THR A O 1
ATOM 6318 N N . ASN A 1 788 ? -12.098 5.957 31.574 1.00 95.38 788 ASN A N 1
ATOM 6319 C CA . ASN A 1 788 ? -12.439 4.678 32.206 1.00 95.38 788 ASN A CA 1
ATOM 6320 C C . ASN A 1 788 ? -13.934 4.592 32.601 1.00 95.38 788 ASN A C 1
ATOM 6322 O O . ASN A 1 788 ? -14.301 4.041 33.644 1.00 95.38 788 ASN A O 1
ATOM 6326 N N . THR A 1 789 ? -14.809 5.141 31.759 1.00 97.06 789 THR A N 1
ATOM 6327 C CA . THR A 1 789 ? -16.270 5.217 31.936 1.00 97.06 789 THR A CA 1
ATOM 6328 C C . THR A 1 789 ? -17.015 4.037 31.317 1.00 97.06 789 THR A C 1
ATOM 6330 O O . THR A 1 789 ? -17.857 3.437 31.990 1.00 97.06 789 THR A O 1
ATOM 6333 N N . LEU A 1 790 ? -16.661 3.645 30.089 1.00 98.06 790 LEU A N 1
ATOM 6334 C CA . LEU A 1 790 ? -17.277 2.542 29.347 1.00 98.06 790 LEU A CA 1
ATOM 6335 C C . LEU A 1 790 ? -17.108 1.208 30.091 1.00 98.06 790 LEU A C 1
ATOM 6337 O O . LEU A 1 790 ? -16.171 1.034 30.875 1.00 98.06 790 LEU A O 1
ATOM 6341 N N . LYS A 1 791 ? -18.015 0.254 29.878 1.00 98.00 791 LYS A N 1
ATOM 6342 C CA . LYS A 1 791 ? -17.888 -1.129 30.380 1.00 98.00 791 LYS A CA 1
ATOM 6343 C C . LYS A 1 791 ? -17.224 -2.028 29.336 1.00 98.00 791 LYS A C 1
ATOM 6345 O O . LYS A 1 791 ? -16.913 -1.580 28.239 1.00 98.00 791 LYS A O 1
ATOM 6350 N N . GLU A 1 792 ? -16.975 -3.284 29.680 1.00 95.88 792 GLU A N 1
ATOM 6351 C CA . GLU A 1 792 ? -16.583 -4.305 28.699 1.00 95.88 792 GLU A CA 1
ATOM 6352 C C . GLU A 1 792 ? -17.655 -4.433 27.592 1.00 95.88 792 GLU A C 1
ATOM 6354 O O . GLU A 1 792 ? -18.844 -4.245 27.860 1.00 95.88 792 GLU A O 1
ATOM 6359 N N . ASP A 1 793 ? -17.222 -4.661 26.345 1.00 95.06 793 ASP A N 1
ATOM 6360 C CA . ASP A 1 793 ? -18.028 -4.640 25.103 1.00 95.06 793 ASP A CA 1
ATOM 6361 C C . ASP A 1 793 ? -18.885 -3.358 24.844 1.00 95.06 793 ASP A C 1
ATOM 6363 O O . ASP A 1 793 ? -19.654 -3.309 23.875 1.00 95.06 793 ASP A O 1
ATOM 6367 N N . GLU A 1 794 ? -18.730 -2.278 25.630 1.00 98.38 794 GLU A N 1
ATOM 6368 C CA . GLU A 1 794 ? -19.308 -0.951 25.343 1.00 98.38 794 GLU A CA 1
ATOM 6369 C C . GLU A 1 794 ? -18.333 -0.050 24.555 1.00 98.38 794 GLU A C 1
ATOM 6371 O O . GLU A 1 794 ? -17.124 -0.028 24.800 1.00 98.38 794 GLU A O 1
ATOM 6376 N N . VAL A 1 795 ? -18.873 0.726 23.607 1.00 98.56 795 VAL A N 1
ATOM 6377 C CA . VAL A 1 795 ? -18.133 1.682 22.761 1.00 98.56 795 VAL A CA 1
ATOM 6378 C C . VAL A 1 795 ? -18.851 3.032 22.683 1.00 98.56 795 VAL A C 1
ATOM 6380 O O . VAL A 1 795 ? -20.079 3.100 22.749 1.00 98.56 795 VAL A O 1
ATOM 6383 N N . PHE A 1 796 ? -18.101 4.116 22.474 1.00 98.62 796 PHE A N 1
ATOM 6384 C CA . PHE A 1 796 ? -18.662 5.434 22.147 1.00 98.62 796 PHE A CA 1
ATOM 6385 C C . PHE A 1 796 ? -18.269 5.836 20.722 1.00 98.62 796 PHE A C 1
ATOM 6387 O O . PHE A 1 796 ? -17.101 5.748 20.338 1.00 98.62 796 PHE A O 1
ATOM 6394 N N . CYS A 1 797 ? -19.231 6.301 19.922 1.00 97.44 797 CYS A N 1
ATOM 6395 C CA . CYS A 1 797 ? -18.954 6.848 18.595 1.00 97.44 797 CYS A CA 1
ATOM 6396 C C . CYS A 1 797 ? -19.887 8.022 18.281 1.00 97.44 797 CYS A C 1
ATOM 6398 O O . CYS A 1 797 ? -21.098 7.861 18.123 1.00 97.44 797 CYS A O 1
ATOM 6400 N N . GLN A 1 798 ? -19.299 9.211 18.158 1.00 94.69 798 GLN A N 1
ATOM 6401 C CA . GLN A 1 798 ? -19.978 10.440 17.758 1.00 94.69 798 GLN A CA 1
ATOM 6402 C C . GLN A 1 798 ? -19.456 10.876 16.385 1.00 94.69 798 GLN A C 1
ATOM 6404 O O . GLN A 1 798 ? -18.251 11.019 16.177 1.00 94.69 798 GLN A O 1
ATOM 6409 N N . LEU A 1 799 ? -20.361 11.099 15.439 1.00 90.75 799 LEU A N 1
ATOM 6410 C CA . LEU A 1 799 ? -20.062 11.362 14.032 1.00 90.75 799 LEU A CA 1
ATOM 6411 C C . LEU A 1 799 ? -20.544 12.760 13.647 1.00 90.75 799 LEU A C 1
ATOM 6413 O O . LEU A 1 799 ? -21.683 13.108 13.947 1.00 90.75 799 LEU A O 1
ATOM 6417 N N . SER A 1 800 ? -19.721 13.545 12.949 1.00 81.94 800 SER A N 1
ATOM 6418 C CA . SER A 1 800 ? -20.208 14.769 12.300 1.00 81.94 800 SER A CA 1
ATOM 6419 C C . SER A 1 800 ? -20.859 14.454 10.951 1.00 81.94 800 SER A C 1
ATOM 6421 O O . SER A 1 800 ? -20.493 13.489 10.264 1.00 81.94 800 SER A O 1
ATOM 6423 N N . ASP A 1 801 ? -21.786 15.308 10.535 1.00 67.88 801 ASP A N 1
ATOM 6424 C CA . ASP A 1 801 ? -22.153 15.449 9.130 1.00 67.88 801 ASP A CA 1
ATOM 6425 C C . ASP A 1 801 ? -21.055 16.205 8.341 1.00 67.88 801 ASP A C 1
ATOM 6427 O O . ASP A 1 801 ? -20.079 16.728 8.895 1.00 67.88 801 ASP A O 1
ATOM 6431 N N . SER A 1 802 ? -21.231 16.245 7.024 1.00 53.28 802 SER A N 1
ATOM 6432 C CA . SER A 1 802 ? -20.414 16.894 5.997 1.00 53.28 802 SER A CA 1
ATOM 6433 C C . SER A 1 802 ? -20.234 18.413 6.145 1.00 53.28 802 SER A C 1
ATOM 6435 O O . SER A 1 802 ? -19.358 18.983 5.496 1.00 53.28 802 SER A O 1
ATOM 6437 N N . SER A 1 803 ? -21.020 19.074 7.000 1.00 44.06 803 SER A N 1
ATOM 6438 C CA . SER A 1 803 ? -20.844 20.494 7.339 1.00 44.06 803 SER A CA 1
ATOM 6439 C C . SER A 1 803 ? -19.771 20.747 8.409 1.00 44.06 803 SER A C 1
ATOM 6441 O O . SER A 1 803 ? -19.326 21.884 8.557 1.00 44.06 803 SER A O 1
ATOM 6443 N N . HIS A 1 804 ? -19.349 19.712 9.151 1.00 51.81 804 HIS A N 1
ATOM 6444 C CA . HIS A 1 804 ? -18.396 19.788 10.271 1.00 51.81 804 HIS A CA 1
ATOM 6445 C C . HIS A 1 804 ? -18.747 20.811 11.377 1.00 51.81 804 HIS A C 1
ATOM 6447 O O . HIS A 1 804 ? -17.883 21.191 12.168 1.00 51.81 804 HIS A O 1
ATOM 6453 N N . THR A 1 805 ? -20.008 21.242 11.476 1.00 49.31 805 THR A N 1
ATOM 6454 C CA . THR A 1 805 ? -20.479 22.126 12.553 1.00 49.31 805 THR A CA 1
ATOM 6455 C C . THR A 1 805 ? -20.852 21.323 13.799 1.00 49.31 805 THR A C 1
ATOM 6457 O O . THR A 1 805 ? -21.284 20.172 13.705 1.00 49.31 805 THR A O 1
ATOM 6460 N N . GLU A 1 806 ? -20.730 21.919 14.988 1.00 52.56 806 GLU A N 1
ATOM 6461 C CA . GLU A 1 806 ? -21.030 21.214 16.246 1.00 52.56 806 GLU A CA 1
ATOM 6462 C C . GLU A 1 806 ? -22.510 20.818 16.365 1.00 52.56 806 GLU A C 1
ATOM 6464 O O . GLU A 1 806 ? -22.821 19.753 16.889 1.00 52.56 806 GLU A O 1
ATOM 6469 N N . ALA A 1 807 ? -23.406 21.616 15.772 1.00 51.72 807 ALA A N 1
ATOM 6470 C CA . ALA A 1 807 ? -24.840 21.340 15.659 1.00 51.72 807 ALA A CA 1
ATOM 6471 C C . ALA A 1 807 ? -25.193 20.166 14.714 1.00 51.72 807 ALA A C 1
ATOM 6473 O O . ALA A 1 807 ? -26.365 19.829 14.577 1.00 51.72 807 ALA A O 1
ATOM 6474 N N . SER A 1 808 ? -24.203 19.548 14.058 1.00 65.31 808 SER A N 1
ATOM 6475 C CA . SER A 1 808 ? -24.378 18.431 13.114 1.00 65.31 808 SER A CA 1
ATOM 6476 C C . SER A 1 808 ? -23.753 17.112 13.599 1.00 65.31 808 SER A C 1
ATOM 6478 O O . SER A 1 808 ? -23.392 16.249 12.795 1.00 65.31 808 SER A O 1
ATOM 6480 N N . ARG A 1 809 ? -23.576 16.952 14.918 1.00 82.88 809 ARG A N 1
ATOM 6481 C CA . ARG A 1 809 ? -23.051 15.722 15.534 1.00 82.88 809 ARG A CA 1
ATOM 6482 C C . ARG A 1 809 ? -24.177 14.751 15.910 1.00 82.88 809 ARG A C 1
ATOM 6484 O O . ARG A 1 809 ? -25.142 15.135 16.559 1.00 82.88 809 ARG A O 1
ATOM 6491 N N . HIS A 1 810 ? -24.012 13.481 15.545 1.00 89.44 810 HIS A N 1
ATOM 6492 C CA . HIS A 1 810 ? -24.902 12.364 15.875 1.00 89.44 810 HIS A CA 1
ATOM 6493 C C . HIS A 1 810 ? -24.138 11.306 16.683 1.00 89.44 810 HIS A C 1
ATOM 6495 O O . HIS A 1 810 ? -23.056 10.882 16.272 1.00 89.44 810 HIS A O 1
ATOM 6501 N N . ILE A 1 811 ? -24.711 10.835 17.791 1.00 94.69 811 ILE A N 1
ATOM 6502 C CA . ILE A 1 811 ? -24.138 9.773 18.632 1.00 94.69 811 ILE A CA 1
ATOM 6503 C C . ILE A 1 811 ? -24.781 8.436 18.247 1.00 94.69 811 ILE A C 1
ATOM 6505 O O . ILE A 1 811 ? -26.003 8.305 18.262 1.00 94.69 811 ILE A O 1
ATOM 6509 N N . VAL A 1 812 ? -23.966 7.448 17.873 1.00 95.62 812 VAL A N 1
ATOM 6510 C CA . VAL A 1 812 ? -24.438 6.080 17.604 1.00 95.62 812 VAL A CA 1
ATOM 6511 C C . VAL A 1 812 ? -24.800 5.420 18.936 1.00 95.62 812 VAL A C 1
ATOM 6513 O O . VAL A 1 812 ? -24.029 5.499 19.888 1.00 95.62 812 VAL A O 1
ATOM 6516 N N . THR A 1 813 ? -25.964 4.774 19.012 1.00 97.19 813 THR A N 1
ATOM 6517 C CA . THR A 1 813 ? -26.444 4.075 20.216 1.00 97.19 813 THR A CA 1
ATOM 6518 C C . THR A 1 813 ? -27.154 2.769 19.847 1.00 97.19 813 THR A C 1
ATOM 6520 O O . THR A 1 813 ? -27.681 2.649 18.741 1.00 97.19 813 THR A O 1
ATOM 6523 N N . GLY A 1 814 ? -27.163 1.794 20.762 1.00 97.69 814 GLY A N 1
ATOM 6524 C CA . GLY A 1 814 ? -27.758 0.463 20.557 1.00 97.69 814 GLY A CA 1
ATOM 6525 C C . GLY A 1 814 ? -26.715 -0.634 20.314 1.00 97.69 814 GLY A C 1
ATOM 6526 O O . GLY A 1 814 ? -25.523 -0.423 20.527 1.00 97.69 814 GLY A O 1
ATOM 6527 N N . GLU A 1 815 ? -27.143 -1.825 19.888 1.00 97.81 815 GLU A N 1
ATOM 6528 C CA . GLU A 1 815 ? -26.199 -2.823 19.357 1.00 97.81 815 GLU A CA 1
ATOM 6529 C C . GLU A 1 815 ? -25.604 -2.317 18.032 1.00 97.81 815 GLU A C 1
ATOM 6531 O O . GLU A 1 815 ? -26.295 -1.639 17.271 1.00 97.81 815 GLU A O 1
ATOM 6536 N N . CYS A 1 816 ? -24.340 -2.635 17.749 1.00 98.00 816 CYS A N 1
ATOM 6537 C CA . CYS A 1 816 ? -23.657 -2.283 16.503 1.00 98.00 816 CYS A CA 1
ATOM 6538 C C . CYS A 1 816 ? -22.605 -3.338 16.124 1.00 98.00 816 CYS A C 1
ATOM 6540 O O . CYS A 1 816 ? -21.922 -3.889 16.984 1.00 98.00 816 CYS A O 1
ATOM 6542 N N . LEU A 1 817 ? -22.458 -3.613 14.831 1.00 98.25 817 LEU A N 1
ATOM 6543 C CA . LEU A 1 817 ? -21.418 -4.483 14.287 1.00 98.25 817 LEU A CA 1
ATOM 6544 C C . LEU A 1 817 ? -20.113 -3.691 14.116 1.00 98.25 817 LEU A C 1
ATOM 6546 O O . LEU A 1 817 ? -20.108 -2.655 13.451 1.00 98.25 817 LEU A O 1
ATOM 6550 N N . VAL A 1 818 ? -19.004 -4.202 14.652 1.00 98.38 818 VAL A N 1
ATOM 6551 C CA . VAL A 1 818 ? -17.666 -3.606 14.539 1.00 98.38 818 VAL A CA 1
ATOM 6552 C C . VAL A 1 818 ? -16.660 -4.629 14.006 1.00 98.38 818 VAL A C 1
ATOM 6554 O O . VAL A 1 818 ? -16.607 -5.766 14.476 1.00 98.38 818 VAL 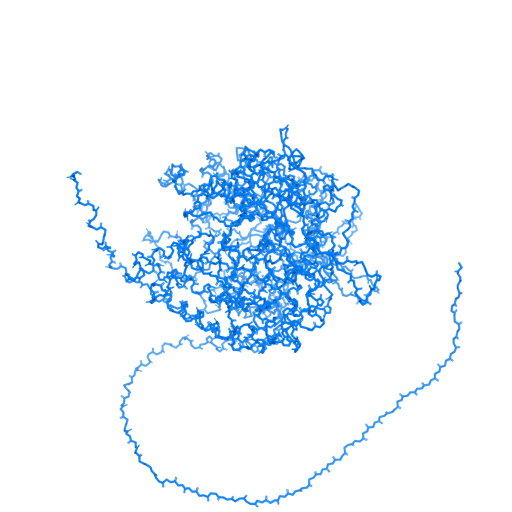A O 1
ATOM 6557 N N . PHE A 1 819 ? -15.860 -4.229 13.012 1.00 97.69 819 PHE A N 1
ATOM 6558 C CA . PHE A 1 819 ? -14.785 -5.049 12.435 1.00 97.69 819 PHE A CA 1
ATOM 6559 C C . PHE A 1 819 ? -13.620 -4.201 11.896 1.00 97.69 819 PHE A C 1
ATOM 6561 O O . PHE A 1 819 ? -13.792 -3.037 11.517 1.00 97.69 819 PHE A O 1
ATOM 6568 N N . ARG A 1 820 ? -12.432 -4.814 11.807 1.00 95.75 820 ARG A N 1
ATOM 6569 C CA . ARG A 1 820 ? -11.250 -4.285 11.100 1.00 95.75 820 ARG A CA 1
ATOM 6570 C C . ARG A 1 820 ? -11.043 -5.074 9.805 1.00 95.75 820 ARG A C 1
ATOM 6572 O O . ARG A 1 820 ? -11.337 -6.264 9.765 1.00 95.75 820 ARG A O 1
ATOM 6579 N N . SER A 1 821 ? -10.577 -4.428 8.734 1.00 90.94 821 SER A N 1
ATOM 6580 C CA . SER A 1 821 ? -10.242 -5.093 7.460 1.00 90.94 821 SER A CA 1
ATOM 6581 C C . SER A 1 821 ? -8.724 -5.121 7.226 1.00 90.94 821 SER A C 1
ATOM 6583 O O . SER A 1 821 ? -8.080 -4.104 7.477 1.00 90.94 821 SER A O 1
ATOM 6585 N N . PRO A 1 822 ? -8.147 -6.208 6.671 1.00 90.50 822 PRO A N 1
ATOM 6586 C CA . PRO A 1 822 ? -8.805 -7.454 6.259 1.00 90.50 822 PRO A CA 1
ATOM 6587 C C . PRO A 1 822 ? -9.339 -8.259 7.452 1.00 90.50 822 PRO A C 1
ATOM 6589 O O . PRO A 1 822 ? -8.870 -8.098 8.569 1.00 90.50 822 PRO A O 1
ATOM 6592 N N . SER A 1 823 ? -10.326 -9.111 7.187 1.00 92.81 823 SER A N 1
ATOM 6593 C CA . SER A 1 823 ? -10.956 -10.007 8.167 1.00 92.81 823 SER A CA 1
ATOM 6594 C C . SER A 1 823 ? -10.970 -11.414 7.563 1.00 92.81 823 SER A C 1
ATOM 6596 O O . SER A 1 823 ? -11.284 -11.559 6.379 1.00 92.81 823 SER A O 1
ATOM 6598 N N . LEU A 1 824 ? -10.602 -12.450 8.310 1.00 95.00 824 LEU A N 1
ATOM 6599 C CA . LEU A 1 824 ? -10.654 -13.841 7.836 1.00 95.00 824 LEU A CA 1
ATOM 6600 C C . LEU A 1 824 ? -11.321 -14.773 8.856 1.00 95.00 824 LEU A C 1
ATOM 6602 O O . LEU A 1 824 ? -12.085 -15.648 8.454 1.00 95.00 824 LEU A O 1
ATOM 6606 N N . HIS A 1 825 ? -11.065 -14.576 10.148 1.00 96.19 825 HIS A N 1
ATOM 6607 C CA . HIS A 1 825 ? -11.563 -15.428 11.220 1.00 96.19 825 HIS A CA 1
ATOM 6608 C C . HIS A 1 825 ? -13.040 -15.121 11.547 1.00 96.19 825 HIS A C 1
ATOM 6610 O O . HIS A 1 825 ? -13.439 -13.953 11.515 1.00 96.19 825 HIS A O 1
ATOM 6616 N N . PRO A 1 826 ? -13.858 -16.115 11.951 1.00 95.31 826 PRO A N 1
ATOM 6617 C CA . PRO A 1 826 ? -15.233 -15.882 12.409 1.00 95.31 826 PRO A CA 1
ATOM 6618 C C . PRO A 1 826 ? -15.356 -14.866 13.560 1.00 95.31 826 PRO A C 1
ATOM 6620 O O . PRO A 1 826 ? -16.385 -14.211 13.685 1.00 95.31 826 PRO A O 1
ATOM 6623 N N . GLY A 1 827 ? -14.318 -14.739 14.396 1.00 95.12 827 GLY A N 1
ATOM 6624 C CA . GLY A 1 827 ? -14.252 -13.792 15.519 1.00 95.12 827 GLY A CA 1
ATOM 6625 C C . GLY A 1 827 ? -13.820 -12.358 15.167 1.00 95.12 827 GLY A C 1
ATOM 6626 O O . GLY A 1 827 ? -13.923 -11.484 16.023 1.00 95.12 827 GLY A O 1
ATOM 6627 N N . ASP A 1 828 ? -13.389 -12.081 13.926 1.00 96.00 828 ASP A N 1
ATOM 6628 C CA . ASP A 1 828 ? -12.890 -10.751 13.503 1.00 96.00 828 ASP A CA 1
ATOM 6629 C C . ASP A 1 828 ? -13.991 -9.672 13.395 1.00 96.00 828 ASP A C 1
ATOM 6631 O O . ASP A 1 828 ? -13.713 -8.517 13.056 1.00 96.00 828 ASP A O 1
ATOM 6635 N N . ALA A 1 829 ? -15.246 -10.052 13.641 1.00 96.44 829 ALA A N 1
ATOM 6636 C CA . ALA A 1 829 ? -16.424 -9.203 13.574 1.00 96.44 829 ALA A CA 1
ATOM 6637 C C . ALA A 1 829 ? -17.290 -9.414 14.826 1.00 96.44 829 ALA A C 1
ATOM 6639 O O . ALA A 1 829 ? -17.805 -10.510 15.060 1.00 96.44 829 ALA A O 1
ATOM 6640 N N . ARG A 1 830 ? -17.465 -8.359 15.631 1.00 96.75 830 ARG A N 1
ATOM 6641 C CA . ARG A 1 830 ? -18.194 -8.411 16.911 1.00 96.75 830 ARG A CA 1
ATOM 6642 C C . ARG A 1 830 ? -19.391 -7.469 16.908 1.00 96.75 830 ARG A C 1
ATOM 6644 O O . ARG A 1 830 ? -19.316 -6.358 16.394 1.00 96.75 830 ARG A O 1
ATOM 6651 N N . VAL A 1 831 ? -20.493 -7.908 17.503 1.00 98.00 831 VAL A N 1
ATOM 6652 C CA . VAL A 1 831 ? -21.620 -7.063 17.896 1.00 98.00 831 VAL A CA 1
ATOM 6653 C C . VAL A 1 831 ? -21.318 -6.511 19.287 1.00 98.00 831 VAL A C 1
ATOM 6655 O O . VAL A 1 831 ? -21.261 -7.260 20.262 1.00 98.00 831 VAL A O 1
ATOM 6658 N N . LEU A 1 832 ? -21.102 -5.202 19.351 1.00 98.00 832 LEU A N 1
ATOM 6659 C CA . LEU A 1 832 ? -20.797 -4.427 20.553 1.00 98.00 832 LEU A CA 1
ATOM 6660 C C . LEU A 1 832 ? -21.971 -3.497 20.878 1.00 98.00 832 LEU A C 1
ATOM 6662 O O . LEU A 1 832 ? -22.909 -3.359 20.086 1.00 98.00 832 LEU A O 1
ATOM 6666 N N . LYS A 1 833 ? -21.917 -2.818 22.024 1.00 98.25 833 LYS A N 1
ATOM 6667 C CA . LYS A 1 833 ? -22.962 -1.881 22.447 1.00 98.25 833 LYS A CA 1
ATOM 6668 C C . LYS A 1 833 ? -22.473 -0.433 22.377 1.00 98.25 833 LYS A C 1
ATOM 6670 O O . LYS A 1 833 ? -21.663 -0.000 23.192 1.00 98.25 833 LYS A O 1
ATOM 6675 N N . ALA A 1 834 ? -23.014 0.334 21.438 1.00 98.31 834 ALA A N 1
ATOM 6676 C CA . ALA A 1 834 ? -22.809 1.771 21.370 1.00 98.31 834 ALA A CA 1
ATOM 6677 C C . ALA A 1 834 ? -23.656 2.491 22.438 1.00 98.31 834 ALA A C 1
ATOM 6679 O O . ALA A 1 834 ? -24.860 2.239 22.572 1.00 98.31 834 ALA A O 1
ATOM 6680 N N . VAL A 1 835 ? -23.032 3.387 23.204 1.00 98.06 835 VAL A N 1
ATOM 6681 C CA . VAL A 1 835 ? -23.664 4.133 24.306 1.00 98.06 835 VAL A CA 1
ATOM 6682 C C . VAL A 1 835 ? -23.417 5.635 24.189 1.00 98.06 835 VAL A C 1
ATOM 6684 O O . VAL A 1 835 ? -22.403 6.061 23.641 1.00 98.06 835 VAL A O 1
ATOM 6687 N N . ASP A 1 836 ? -24.328 6.442 24.740 1.00 97.25 836 ASP A N 1
ATOM 6688 C CA . ASP A 1 836 ? -24.046 7.855 24.997 1.00 97.25 836 ASP A CA 1
ATOM 6689 C C . ASP A 1 836 ? -23.271 7.998 26.317 1.00 97.25 836 ASP A C 1
ATOM 6691 O O . ASP A 1 836 ? -23.709 7.505 27.356 1.00 97.25 836 ASP A O 1
ATOM 6695 N N . CYS A 1 837 ? -22.126 8.676 26.267 1.00 96.69 837 CYS A N 1
ATOM 6696 C CA . CYS A 1 837 ? -21.243 8.939 27.397 1.00 96.69 837 CYS A CA 1
ATOM 6697 C C . CYS A 1 837 ? -20.894 10.440 27.408 1.00 96.69 837 CYS A C 1
ATOM 6699 O O . CYS A 1 837 ? -20.140 10.892 26.540 1.00 96.69 837 CYS A O 1
ATOM 6701 N N . PRO A 1 838 ? -21.459 11.239 28.338 1.00 95.25 838 PRO A N 1
ATOM 6702 C CA . PRO A 1 838 ? -21.215 12.681 28.440 1.00 95.25 838 PRO A CA 1
ATOM 6703 C C . PRO A 1 838 ? -19.735 13.074 28.495 1.00 95.25 838 PRO A C 1
ATOM 6705 O O . PRO A 1 838 ? -19.333 14.050 27.861 1.00 95.25 838 PRO A O 1
ATOM 6708 N N . GLU A 1 839 ? -18.928 12.292 29.205 1.00 96.38 839 GLU A N 1
ATOM 6709 C CA . GLU A 1 839 ? -17.499 12.496 29.426 1.00 96.38 839 GLU A CA 1
ATOM 6710 C C . GLU A 1 839 ? -16.710 12.446 28.106 1.00 96.38 839 GLU A C 1
ATOM 6712 O O . GLU A 1 839 ? -15.799 13.248 27.882 1.00 96.38 839 GLU A O 1
ATOM 6717 N N . LEU A 1 840 ? -17.124 11.575 27.179 1.00 96.81 840 LEU A N 1
ATOM 6718 C CA . LEU A 1 840 ? -16.482 11.360 25.881 1.00 96.81 840 LEU A CA 1
ATOM 6719 C C . LEU A 1 840 ? -17.011 12.276 24.759 1.00 96.81 840 LEU A C 1
ATOM 6721 O O . LEU A 1 840 ? -16.486 12.229 23.647 1.00 96.81 840 LEU A O 1
ATOM 6725 N N . LYS A 1 841 ? -17.972 13.181 25.016 1.00 93.50 841 LYS A N 1
ATOM 6726 C CA . LYS A 1 841 ? -18.564 14.070 23.979 1.00 93.50 841 LYS A CA 1
ATOM 6727 C C . LYS A 1 841 ? -17.592 15.059 23.326 1.00 93.50 841 LYS A C 1
ATOM 6729 O O . LYS A 1 841 ? -17.925 15.639 22.292 1.00 93.50 841 LYS A O 1
ATOM 6734 N N . HIS A 1 842 ? -16.388 15.218 23.874 1.00 92.62 842 HIS A N 1
ATOM 6735 C CA . HIS A 1 842 ? -15.285 15.953 23.247 1.00 92.62 842 HIS A CA 1
ATOM 6736 C C . HIS A 1 842 ? -14.630 15.187 22.072 1.00 92.62 842 HIS A C 1
ATOM 6738 O O . HIS A 1 842 ? -13.929 15.780 21.245 1.00 92.62 842 HIS A O 1
ATOM 6744 N N . LEU A 1 843 ? -14.873 13.876 21.965 1.00 94.94 843 LEU A N 1
ATOM 6745 C CA . LEU A 1 843 ? -14.389 13.016 20.890 1.00 94.94 843 LEU A CA 1
ATOM 6746 C C . LEU A 1 843 ? -15.430 12.905 19.767 1.00 94.94 843 LEU A C 1
ATOM 6748 O O . LEU A 1 843 ? -16.618 12.697 20.009 1.00 94.94 843 LEU A O 1
ATOM 6752 N N . HIS A 1 844 ? -14.994 13.054 18.517 1.00 93.00 844 HIS A N 1
ATOM 6753 C CA . HIS A 1 844 ? -15.837 12.882 17.334 1.00 93.00 844 HIS A CA 1
ATOM 6754 C C . HIS A 1 844 ? -15.033 12.379 16.126 1.00 93.00 844 HIS A C 1
ATOM 6756 O O . HIS A 1 844 ? -13.828 12.608 16.020 1.00 93.00 844 HIS A O 1
ATOM 6762 N N . ASN A 1 845 ? -15.711 11.691 15.202 1.00 93.06 845 ASN A N 1
ATOM 6763 C CA . ASN A 1 845 ? -15.128 11.029 14.027 1.00 93.06 845 ASN A CA 1
ATOM 6764 C C . ASN A 1 845 ? -14.032 9.994 14.375 1.00 93.06 845 ASN A C 1
ATOM 6766 O O . ASN A 1 845 ? -13.094 9.772 13.604 1.00 93.06 845 ASN A O 1
ATOM 6770 N N . VAL A 1 846 ? -14.198 9.354 15.536 1.00 96.62 846 VAL A N 1
ATOM 6771 C CA . VAL A 1 846 ? -13.432 8.218 16.071 1.00 96.62 846 VAL A CA 1
ATOM 6772 C C . VAL A 1 846 ? -14.407 7.190 16.659 1.00 96.62 846 VAL A C 1
ATOM 6774 O O . VAL A 1 846 ? -15.550 7.538 16.970 1.00 96.62 846 VAL A O 1
ATOM 6777 N N . ILE A 1 847 ? -13.959 5.947 16.836 1.00 98.31 847 ILE A N 1
ATOM 6778 C CA . ILE A 1 847 ? -14.578 4.995 17.767 1.00 98.31 847 ILE A CA 1
ATOM 6779 C C . ILE A 1 847 ? -13.716 4.924 19.029 1.00 98.31 847 ILE A C 1
ATOM 6781 O O . ILE A 1 847 ? -12.493 4.809 18.943 1.00 98.31 847 ILE A O 1
ATOM 6785 N N . VAL A 1 848 ? -14.353 5.031 20.192 1.00 98.62 848 VAL A N 1
ATOM 6786 C CA . VAL A 1 848 ? -13.708 4.915 21.500 1.00 98.62 848 VAL A CA 1
ATOM 6787 C C . VAL A 1 848 ? -14.002 3.527 22.051 1.00 98.62 848 VAL A C 1
ATOM 6789 O O . VAL A 1 848 ? -15.168 3.179 22.257 1.00 98.62 848 VAL A O 1
ATOM 6792 N N . PHE A 1 849 ? -12.950 2.745 22.273 1.00 98.62 849 PHE A N 1
ATOM 6793 C CA . PHE A 1 849 ? -13.025 1.434 22.908 1.00 98.62 849 PHE A CA 1
ATOM 6794 C C . PHE A 1 849 ? -12.825 1.549 24.418 1.00 98.62 849 PHE A C 1
ATOM 6796 O O . PHE A 1 849 ? -12.022 2.353 24.893 1.00 98.62 849 PHE A O 1
ATOM 6803 N N . SER A 1 850 ? -13.543 0.716 25.165 1.00 98.06 850 SER A N 1
ATOM 6804 C CA . SER A 1 850 ? -13.386 0.590 26.610 1.00 98.06 850 SER A CA 1
ATOM 6805 C C . SER A 1 850 ? -11.964 0.203 27.022 1.00 98.06 850 SER A C 1
ATOM 6807 O O . SER A 1 850 ? -11.322 -0.613 26.367 1.00 98.06 850 SER A O 1
ATOM 6809 N N . SER A 1 851 ? -11.504 0.745 28.150 1.00 95.94 851 SER A N 1
ATOM 6810 C CA . SER A 1 851 ? -10.259 0.377 28.839 1.00 95.94 851 SER A CA 1
ATOM 6811 C C . SER A 1 851 ? -10.427 -0.807 29.809 1.00 95.94 851 SER A C 1
ATOM 6813 O O . SER A 1 851 ? -9.582 -1.004 30.683 1.00 95.94 851 SER A O 1
ATOM 6815 N N . LYS A 1 852 ? -11.542 -1.550 29.719 1.00 95.94 852 LYS A N 1
ATOM 6816 C CA . LYS A 1 852 ? -11.928 -2.624 30.648 1.00 95.94 852 LYS A CA 1
ATOM 6817 C C . LYS A 1 852 ? -12.320 -3.896 29.905 1.00 95.94 852 LYS A C 1
ATOM 6819 O O . LYS A 1 852 ? -13.036 -3.835 28.907 1.00 95.94 852 LYS A O 1
ATOM 6824 N N . GLY A 1 853 ? -11.940 -5.029 30.481 1.00 92.81 853 GLY A N 1
ATOM 6825 C CA . GLY A 1 853 ? -12.352 -6.366 30.068 1.00 92.81 853 GLY A CA 1
ATOM 6826 C C . GLY A 1 853 ? -11.229 -7.382 30.245 1.00 92.81 853 GLY A C 1
ATOM 6827 O O . GLY A 1 853 ? -10.155 -7.032 30.738 1.00 92.81 853 GLY A O 1
ATOM 6828 N N . GLN A 1 854 ? -11.448 -8.627 29.827 1.00 91.19 854 GLN A N 1
ATOM 6829 C CA . GLN A 1 854 ? -10.395 -9.653 29.844 1.00 91.19 854 GLN A CA 1
ATOM 6830 C C . GLN A 1 854 ? -9.373 -9.466 28.710 1.00 91.19 854 GLN A C 1
ATOM 6832 O O . GLN A 1 854 ? -8.173 -9.642 28.917 1.00 91.19 854 GLN A O 1
ATOM 6837 N N . ARG A 1 855 ? -9.841 -9.078 27.519 1.00 93.06 855 ARG A N 1
ATOM 6838 C CA . ARG A 1 855 ? -9.036 -8.793 26.321 1.00 93.06 855 ARG A CA 1
ATOM 6839 C C . ARG A 1 855 ? -9.537 -7.498 25.690 1.00 93.06 855 ARG A C 1
ATOM 6841 O O . ARG A 1 855 ? -10.720 -7.179 25.776 1.00 93.06 855 ARG A O 1
ATOM 6848 N N . ASP A 1 856 ? -8.641 -6.752 25.063 1.00 94.50 856 ASP A N 1
ATOM 6849 C CA . ASP A 1 856 ? -8.987 -5.514 24.377 1.00 94.50 856 ASP A CA 1
ATOM 6850 C C . ASP A 1 856 ? -9.735 -5.800 23.063 1.00 94.50 856 ASP A C 1
ATOM 6852 O O . ASP A 1 856 ? -9.392 -6.716 22.315 1.00 94.50 856 ASP A O 1
ATOM 6856 N N . VAL A 1 857 ? -10.766 -5.008 22.764 1.00 96.81 857 VAL A N 1
ATOM 6857 C CA . VAL A 1 857 ? -11.553 -5.168 21.530 1.00 96.81 857 VAL A CA 1
ATOM 6858 C C . VAL A 1 857 ? -10.699 -5.022 20.253 1.00 96.81 857 VAL A C 1
ATOM 6860 O O . VAL A 1 857 ? -10.882 -5.851 19.361 1.00 96.81 857 VAL A O 1
ATOM 6863 N N . PRO A 1 858 ? -9.758 -4.058 20.120 1.00 96.25 858 PRO A N 1
ATOM 6864 C CA . PRO A 1 858 ? -8.851 -3.974 18.969 1.00 96.25 858 PRO A CA 1
ATOM 6865 C C . PRO A 1 858 ? -8.174 -5.305 18.607 1.00 96.25 858 PRO A C 1
ATOM 6867 O O . PRO A 1 858 ? -8.307 -5.766 17.467 1.00 96.25 858 PRO A O 1
ATOM 6870 N N . SER A 1 859 ? -7.544 -5.990 19.567 1.00 94.31 859 SER A N 1
ATOM 6871 C CA . SER A 1 859 ? -6.839 -7.252 19.314 1.00 94.31 859 SER A CA 1
ATOM 6872 C C . SER A 1 859 ? -7.768 -8.417 18.964 1.00 94.31 859 SER A C 1
ATOM 6874 O O . SER A 1 859 ? -7.315 -9.399 18.369 1.00 94.31 859 SER A O 1
ATOM 6876 N N . MET A 1 860 ? -9.066 -8.333 19.274 1.00 95.25 860 MET A N 1
ATOM 6877 C CA . MET A 1 860 ? -10.067 -9.300 18.804 1.00 95.25 860 MET A CA 1
ATOM 6878 C C . MET A 1 860 ? -10.375 -9.151 17.307 1.00 95.25 860 MET A C 1
ATOM 6880 O O . MET A 1 860 ? -10.710 -10.134 16.652 1.00 95.25 860 MET A O 1
ATOM 6884 N N . LEU A 1 861 ? -10.256 -7.941 16.751 1.00 95.75 861 LEU A N 1
ATOM 6885 C CA . LEU A 1 861 ? -10.655 -7.620 15.378 1.00 95.75 861 LEU A CA 1
ATOM 6886 C C . LEU A 1 861 ? -9.476 -7.830 14.409 1.00 95.75 861 LEU A C 1
ATOM 6888 O O . LEU A 1 861 ? -8.806 -6.887 13.970 1.00 95.75 861 LEU A O 1
ATOM 6892 N N . SER A 1 862 ? -9.201 -9.099 14.086 1.00 92.31 862 SER A N 1
ATOM 6893 C CA . SER A 1 862 ? -8.046 -9.546 13.293 1.00 92.31 862 SER A CA 1
ATOM 6894 C C . SER A 1 862 ? -6.688 -9.120 13.884 1.00 92.31 862 SER A C 1
ATOM 6896 O O . SER A 1 862 ? -5.750 -8.877 13.123 1.00 92.31 862 SER A O 1
ATOM 6898 N N . GLY A 1 863 ? -6.557 -8.973 15.209 1.00 91.69 863 GLY A N 1
ATOM 6899 C CA . GLY A 1 863 ? -5.312 -8.511 15.845 1.00 91.69 863 GLY A CA 1
ATOM 6900 C C . GLY A 1 863 ? -4.997 -7.039 15.557 1.00 91.69 863 GLY A C 1
ATOM 6901 O O . GLY A 1 863 ? -3.944 -6.732 14.991 1.00 91.69 863 GLY A O 1
ATOM 6902 N N . GLY A 1 864 ? -5.951 -6.146 15.830 1.00 92.38 864 GLY A N 1
ATOM 6903 C CA . GLY A 1 864 ? -5.784 -4.697 15.704 1.00 92.38 864 GLY A CA 1
ATOM 6904 C C . GLY A 1 864 ? -5.114 -4.036 16.904 1.00 92.38 864 GLY A C 1
ATOM 6905 O O . GLY A 1 864 ? -5.008 -4.623 17.979 1.00 92.38 864 GLY A O 1
ATOM 6906 N N . ASP A 1 865 ? -4.673 -2.800 16.690 1.00 94.62 865 ASP A N 1
ATOM 6907 C CA . ASP A 1 865 ? -4.082 -1.912 17.692 1.00 94.62 865 ASP A CA 1
ATOM 6908 C C . ASP A 1 865 ? -4.720 -0.504 17.618 1.00 94.62 865 ASP A C 1
ATOM 6910 O O . ASP A 1 865 ? -5.773 -0.308 16.996 1.00 94.62 865 ASP A O 1
ATOM 6914 N N . LEU A 1 866 ? -4.114 0.488 18.281 1.00 96.94 866 LEU A N 1
ATOM 6915 C CA . LEU A 1 866 ? -4.512 1.900 18.235 1.00 96.94 866 LEU A CA 1
ATOM 6916 C C . LEU A 1 866 ? -3.359 2.813 17.741 1.00 96.94 866 LEU A C 1
ATOM 6918 O O . LEU A 1 866 ? -3.308 4.004 18.047 1.00 96.94 866 LEU A O 1
ATOM 6922 N N . ASP A 1 867 ? -2.429 2.275 16.939 1.00 94.69 867 ASP A N 1
ATOM 6923 C CA . ASP A 1 867 ? -1.285 2.980 16.319 1.00 94.69 867 ASP A CA 1
ATOM 6924 C C . ASP A 1 867 ? -1.661 3.730 15.020 1.00 94.69 867 ASP A C 1
ATOM 6926 O O . ASP A 1 867 ? -0.961 4.643 14.548 1.00 94.69 867 ASP A O 1
ATOM 6930 N N . GLY A 1 868 ? -2.826 3.398 14.473 1.00 93.81 868 GLY A N 1
ATOM 6931 C CA . GLY A 1 868 ? -3.406 4.030 13.293 1.00 93.81 868 GLY A CA 1
ATOM 6932 C C . GLY A 1 868 ? -4.548 3.266 12.642 1.00 93.81 868 GLY A C 1
ATOM 6933 O O . GLY A 1 868 ? -5.020 3.705 11.592 1.00 93.81 868 GLY A O 1
ATOM 6934 N N . ASP A 1 869 ? -4.959 2.140 13.223 1.00 95.50 869 ASP A N 1
ATOM 6935 C CA . ASP A 1 869 ? -6.029 1.309 12.694 1.00 95.50 869 ASP A CA 1
ATOM 6936 C C . ASP A 1 869 ? -7.364 2.048 12.569 1.00 95.50 869 ASP A C 1
ATOM 6938 O O . ASP A 1 869 ? -7.741 2.909 13.376 1.00 95.50 869 ASP A O 1
ATOM 6942 N N . THR A 1 870 ? -8.102 1.657 11.532 1.00 95.62 870 THR A N 1
ATOM 6943 C CA . THR A 1 870 ? -9.443 2.148 11.246 1.00 95.62 870 THR A CA 1
ATOM 6944 C C . THR A 1 870 ? -10.459 1.016 11.275 1.00 95.62 870 THR A C 1
ATOM 6946 O O . THR A 1 870 ? -10.292 -0.039 10.658 1.00 95.62 870 THR A O 1
ATOM 6949 N N . TYR A 1 871 ? -11.554 1.273 11.978 1.00 97.56 871 TYR A N 1
ATOM 6950 C CA . TYR A 1 871 ? -12.594 0.309 12.293 1.00 97.56 871 TYR A CA 1
ATOM 6951 C C . TYR A 1 871 ? -13.888 0.717 11.595 1.00 97.56 871 TYR A C 1
ATOM 6953 O O . TYR A 1 871 ? -14.245 1.898 11.544 1.00 97.56 871 TYR A O 1
ATOM 6961 N N . SER A 1 872 ? -14.583 -0.268 11.035 1.00 97.69 872 SER A N 1
ATOM 6962 C CA . SER A 1 872 ? -15.927 -0.098 10.492 1.00 97.69 872 SER A CA 1
ATOM 6963 C C . SER A 1 872 ? -16.935 -0.372 11.600 1.00 97.69 872 SER A C 1
ATOM 6965 O O . SER A 1 872 ? -16.985 -1.494 12.093 1.00 97.69 872 SER A O 1
ATOM 6967 N N . ILE A 1 873 ? -17.733 0.632 11.964 1.00 97.94 873 ILE A N 1
ATOM 6968 C CA . ILE A 1 873 ? -18.897 0.514 12.850 1.00 97.94 873 ILE A CA 1
ATOM 6969 C C . ILE A 1 873 ? -20.173 0.624 12.009 1.00 97.94 873 ILE A C 1
ATOM 6971 O O . ILE A 1 873 ? -20.333 1.557 11.220 1.00 97.94 873 ILE A O 1
ATOM 6975 N N . ILE A 1 874 ? -21.072 -0.345 12.157 1.00 98.00 874 ILE A N 1
ATOM 6976 C CA . ILE A 1 874 ? -22.319 -0.479 11.399 1.00 98.00 874 ILE A CA 1
ATOM 6977 C C . ILE A 1 874 ? -23.477 -0.648 12.380 1.00 98.00 874 ILE A C 1
ATOM 6979 O O . ILE A 1 874 ? -23.440 -1.514 13.250 1.00 98.00 874 ILE A O 1
ATOM 6983 N N . TRP A 1 875 ? -24.523 0.154 12.203 1.00 97.31 875 TRP A N 1
ATOM 6984 C CA . TRP A 1 875 ? -25.776 0.082 12.958 1.00 97.31 875 TRP A CA 1
ATOM 6985 C C . TRP A 1 875 ? -26.977 -0.242 12.046 1.00 97.31 875 TRP A C 1
ATOM 6987 O O . TRP A 1 875 ? -28.094 0.235 12.246 1.00 97.31 875 TRP A O 1
ATOM 6997 N N . ASP A 1 876 ? -26.733 -1.031 10.992 1.00 97.06 876 ASP A N 1
ATOM 6998 C CA . ASP A 1 876 ? -27.778 -1.670 10.187 1.00 97.06 876 ASP A CA 1
ATOM 6999 C C . ASP A 1 876 ? -28.075 -3.069 10.740 1.00 97.06 876 ASP A C 1
ATOM 7001 O O . ASP A 1 876 ? -27.291 -3.999 10.550 1.00 97.06 876 ASP A O 1
ATOM 7005 N N . GLU A 1 877 ? -29.216 -3.214 11.416 1.00 96.69 877 GLU A N 1
ATOM 7006 C CA . GLU A 1 877 ? -29.676 -4.470 12.032 1.00 96.69 877 GLU A CA 1
ATOM 7007 C C . GLU A 1 877 ? -29.735 -5.645 11.042 1.00 96.69 877 GLU A C 1
ATOM 7009 O O . GLU A 1 877 ? -29.540 -6.793 11.440 1.00 96.69 877 GLU A O 1
ATOM 7014 N N . ARG A 1 878 ? -29.915 -5.372 9.738 1.00 96.88 878 ARG A N 1
ATOM 7015 C CA . ARG A 1 878 ? -29.892 -6.389 8.670 1.00 96.88 878 ARG A CA 1
ATOM 7016 C C . ARG A 1 878 ? -28.567 -7.147 8.585 1.00 96.88 878 ARG A C 1
ATOM 7018 O O . ARG A 1 878 ? -28.541 -8.256 8.065 1.00 96.88 878 ARG A O 1
ATOM 7025 N N . LEU A 1 879 ? -27.475 -6.549 9.063 1.00 97.75 879 LEU A N 1
ATOM 7026 C CA . LEU A 1 879 ? -26.123 -7.107 9.016 1.00 97.75 879 LEU A CA 1
ATOM 7027 C C . LEU A 1 879 ? -25.681 -7.741 10.341 1.00 97.75 879 LEU A C 1
ATOM 7029 O O . LEU A 1 879 ? -24.514 -8.115 10.463 1.00 97.75 879 LEU A O 1
ATOM 7033 N N . TYR A 1 880 ? -26.557 -7.852 11.344 1.00 97.00 880 TYR A N 1
ATOM 7034 C CA . TYR A 1 880 ? -26.174 -8.401 12.645 1.00 97.00 880 TYR A CA 1
ATOM 7035 C C . TYR A 1 880 ? -26.164 -9.936 12.600 1.00 97.00 880 TYR A C 1
ATOM 7037 O O . TYR A 1 880 ? -27.187 -10.546 12.285 1.00 97.00 880 TYR A O 1
ATOM 7045 N N . PRO A 1 881 ? -25.037 -10.588 12.944 1.00 95.75 881 PRO A N 1
ATOM 7046 C CA . PRO A 1 881 ? -24.981 -12.033 13.097 1.00 95.75 881 PRO A CA 1
ATOM 7047 C C . PRO A 1 881 ? -26.048 -12.602 14.037 1.00 95.75 881 PRO A C 1
ATOM 7049 O O . PRO A 1 881 ? -26.384 -12.010 15.067 1.00 95.75 881 PRO A O 1
ATOM 7052 N N . SER A 1 882 ? -26.518 -13.807 13.707 1.00 90.94 882 SER A N 1
ATOM 7053 C CA . SER A 1 882 ? -27.462 -14.569 14.533 1.00 90.94 882 SER A CA 1
ATOM 7054 C C . SER A 1 882 ? -26.962 -14.718 15.979 1.00 90.94 882 SER A C 1
ATOM 7056 O O . SER A 1 882 ? -25.765 -14.888 16.216 1.00 90.94 882 SER A O 1
ATOM 7058 N N . LYS A 1 883 ? -27.864 -14.659 16.972 1.00 89.94 883 LYS A N 1
ATOM 7059 C CA . LYS A 1 883 ? -27.486 -14.592 18.403 1.00 89.94 883 LYS A CA 1
ATOM 7060 C C . LYS A 1 883 ? -26.630 -15.769 18.889 1.00 89.94 883 LYS A C 1
ATOM 7062 O O . LYS A 1 883 ? -25.840 -15.585 19.803 1.00 89.94 883 LYS A O 1
ATOM 7067 N N . GLU A 1 884 ? -26.757 -16.931 18.254 1.00 89.94 884 GLU A N 1
ATOM 7068 C CA . GLU A 1 884 ? -25.982 -18.152 18.530 1.00 89.94 884 GLU A CA 1
ATOM 7069 C C . GLU A 1 884 ? -24.583 -18.157 17.886 1.00 89.94 884 GLU A C 1
ATOM 7071 O O . GLU A 1 884 ? -23.721 -18.943 18.275 1.00 89.94 884 GLU A O 1
ATOM 7076 N N . LYS A 1 885 ? -24.350 -17.309 16.874 1.00 90.62 885 LYS A N 1
ATOM 7077 C CA . LYS A 1 885 ? -23.085 -17.236 16.126 1.00 90.62 885 LYS A CA 1
ATOM 7078 C C . LYS A 1 885 ? -22.353 -15.901 16.285 1.00 90.62 885 LYS A C 1
ATOM 7080 O O . LYS A 1 885 ? -21.201 -15.820 15.872 1.00 90.62 885 LYS A O 1
ATOM 7085 N N . ARG A 1 886 ? -22.983 -14.854 16.829 1.00 93.25 886 ARG A N 1
ATOM 7086 C CA . ARG A 1 886 ? -22.333 -13.557 17.076 1.00 93.25 886 ARG A CA 1
ATOM 7087 C C . ARG A 1 886 ? -21.257 -13.673 18.157 1.00 93.25 886 ARG A C 1
ATOM 7089 O O . ARG A 1 886 ? -21.378 -14.501 19.049 1.00 93.25 886 ARG A O 1
ATOM 7096 N N . ASN A 1 887 ? -20.236 -12.821 18.080 1.00 93.94 887 ASN A N 1
ATOM 7097 C CA . ASN A 1 887 ? -19.122 -12.757 19.036 1.00 93.94 887 ASN A CA 1
ATOM 7098 C C . ASN A 1 887 ? -18.448 -14.120 19.262 1.00 93.94 887 ASN A C 1
ATOM 7100 O O . ASN A 1 887 ? -18.179 -14.495 20.398 1.00 93.94 887 ASN A O 1
ATOM 7104 N N . ARG A 1 888 ? -18.159 -14.851 18.171 1.00 94.88 888 ARG A N 1
ATOM 7105 C CA . ARG A 1 888 ? -17.264 -16.018 18.220 1.00 94.88 888 ARG A CA 1
ATOM 7106 C C . ARG A 1 888 ? -15.943 -15.653 18.890 1.00 94.88 888 ARG A C 1
ATOM 7108 O O . ARG A 1 888 ? -15.498 -14.506 18.797 1.00 94.88 888 ARG A O 1
ATOM 7115 N N . GLU A 1 889 ? -15.303 -16.662 19.473 1.00 92.94 889 GLU A N 1
ATOM 7116 C CA . GLU A 1 889 ? -13.973 -16.511 20.048 1.00 92.94 889 GLU A CA 1
ATOM 7117 C C . GLU A 1 889 ? -13.006 -15.843 19.056 1.00 92.94 889 GLU A C 1
ATOM 7119 O O . GLU A 1 889 ? -12.965 -16.215 17.874 1.00 92.94 889 GLU A O 1
ATOM 7124 N N . PRO A 1 890 ? -12.258 -14.818 19.497 1.00 91.69 890 PRO A N 1
ATOM 7125 C CA . PRO A 1 890 ? -11.268 -14.151 18.668 1.00 91.69 890 PRO A CA 1
ATOM 7126 C C . PRO A 1 890 ? -10.082 -15.079 18.404 1.00 91.69 890 PRO A C 1
ATOM 7128 O O . PRO A 1 890 ? -9.734 -15.920 19.231 1.00 91.69 890 PRO A O 1
ATOM 7131 N N . MET A 1 891 ? -9.418 -14.903 17.261 1.00 91.06 891 MET A N 1
ATOM 7132 C CA . MET A 1 891 ? -8.256 -15.726 16.919 1.00 91.06 891 MET A CA 1
ATOM 7133 C C . MET A 1 891 ? -7.122 -15.516 17.933 1.00 91.06 891 MET A C 1
ATOM 7135 O O . MET A 1 891 ? -6.942 -14.408 18.467 1.00 91.06 891 MET A O 1
ATOM 7139 N N . ASP A 1 892 ? -6.333 -16.563 18.180 1.00 83.50 892 ASP A N 1
ATOM 7140 C CA . ASP A 1 892 ? -5.074 -16.417 18.901 1.00 83.50 892 ASP A CA 1
ATOM 7141 C C . ASP A 1 892 ? -4.022 -15.829 17.950 1.00 83.50 892 ASP A C 1
ATOM 7143 O O . ASP A 1 892 ? -3.504 -16.485 17.048 1.00 83.50 892 ASP A O 1
ATOM 7147 N N . VAL A 1 893 ? -3.758 -14.537 18.127 1.00 77.56 893 VAL A N 1
ATOM 7148 C CA . VAL A 1 893 ? -2.809 -13.758 17.323 1.00 77.56 893 VAL A CA 1
ATOM 7149 C C . VAL A 1 893 ? -1.440 -13.639 18.003 1.00 77.56 893 VAL A C 1
ATOM 7151 O O . VAL A 1 893 ? -0.682 -12.730 17.672 1.00 77.56 893 VAL A O 1
ATOM 7154 N N . THR A 1 894 ? -1.116 -14.529 18.952 1.00 77.00 894 THR A N 1
ATOM 7155 C CA . THR A 1 894 ? 0.189 -14.565 19.634 1.00 77.00 894 THR A CA 1
ATOM 7156 C C . THR A 1 894 ? 1.329 -14.625 18.606 1.00 77.00 894 THR A C 1
ATOM 7158 O O . THR A 1 894 ? 1.440 -15.617 17.882 1.00 77.00 894 THR A O 1
ATOM 7161 N N . PRO A 1 895 ? 2.194 -13.595 18.511 1.00 71.56 895 PRO A N 1
ATOM 7162 C CA . PRO A 1 895 ? 3.229 -13.564 17.485 1.00 71.56 895 PRO A CA 1
ATOM 7163 C C . PRO A 1 895 ? 4.294 -14.641 17.707 1.00 71.56 895 PRO A C 1
ATOM 7165 O O . PRO A 1 895 ? 4.798 -14.805 18.819 1.00 71.56 895 PRO A O 1
ATOM 7168 N N . LEU A 1 896 ? 4.689 -15.318 16.627 1.00 80.12 896 LEU A N 1
ATOM 7169 C CA . LEU A 1 896 ? 5.791 -16.285 16.632 1.00 80.12 896 LEU A CA 1
ATOM 7170 C C . LEU A 1 896 ? 7.085 -15.645 17.169 1.00 80.12 896 LEU A C 1
ATOM 7172 O O . LEU A 1 896 ? 7.418 -14.512 16.804 1.00 80.12 896 LEU A O 1
ATOM 7176 N N . GLU A 1 897 ? 7.823 -16.368 18.022 1.00 82.12 897 GLU A N 1
ATOM 7177 C CA . GLU A 1 897 ? 9.046 -15.845 18.645 1.00 82.12 897 GLU A CA 1
ATOM 7178 C C . GLU A 1 897 ? 10.096 -15.485 17.566 1.00 82.12 897 GLU A C 1
ATOM 7180 O O . GLU A 1 897 ? 10.520 -16.351 16.795 1.00 82.12 897 GLU A O 1
ATOM 7185 N N . PRO A 1 898 ? 10.519 -14.209 17.465 1.00 86.75 898 PRO A N 1
ATOM 7186 C CA . PRO A 1 898 ? 11.368 -13.755 16.372 1.00 86.75 898 PRO A CA 1
ATOM 7187 C C . PRO A 1 898 ? 12.828 -14.166 16.575 1.00 86.75 898 PRO A C 1
ATOM 7189 O O . PRO A 1 898 ? 13.374 -14.040 17.676 1.00 86.75 898 PRO A O 1
ATOM 7192 N N . LYS A 1 899 ? 13.493 -14.566 15.483 1.00 85.44 899 LYS A N 1
ATOM 7193 C CA . LYS A 1 899 ? 14.949 -14.782 15.459 1.00 85.44 899 LYS A CA 1
ATOM 7194 C C . LYS A 1 899 ? 15.667 -13.487 15.868 1.00 85.44 899 LYS A C 1
ATOM 7196 O O . LYS A 1 899 ? 15.318 -12.402 15.396 1.00 85.44 899 LYS A O 1
ATOM 7201 N N . LYS A 1 900 ? 16.678 -13.609 16.729 1.00 91.31 900 LYS A N 1
ATOM 7202 C CA . LYS A 1 900 ? 17.530 -12.503 17.193 1.00 91.31 900 LYS A CA 1
ATOM 7203 C C . LYS A 1 900 ? 18.970 -12.722 16.735 1.00 91.31 900 LYS A C 1
ATOM 7205 O O . LYS A 1 900 ? 19.415 -13.865 16.669 1.00 91.31 900 LYS A O 1
ATOM 7210 N N . VAL A 1 901 ? 19.680 -11.630 16.473 1.00 92.75 901 VAL A N 1
ATOM 7211 C CA . VAL A 1 901 ? 21.129 -11.589 16.225 1.00 92.75 901 VAL A CA 1
ATOM 7212 C C . VAL A 1 901 ? 21.783 -10.597 17.186 1.00 92.75 901 VAL A C 1
ATOM 7214 O O . VAL A 1 901 ? 21.150 -9.619 17.590 1.00 92.75 901 VAL A O 1
ATOM 7217 N N . ASP A 1 902 ? 23.042 -10.829 17.557 1.00 90.06 902 ASP A N 1
ATOM 7218 C CA . ASP A 1 902 ? 23.718 -10.013 18.577 1.00 90.06 902 ASP A CA 1
ATOM 7219 C C . ASP A 1 902 ? 23.814 -8.537 18.166 1.00 90.06 902 ASP A C 1
ATOM 7221 O O . ASP A 1 902 ? 23.486 -7.656 18.955 1.00 90.06 902 ASP A O 1
ATOM 7225 N N . ASN A 1 903 ? 24.191 -8.265 16.911 1.00 91.88 903 ASN A N 1
ATOM 7226 C CA . ASN A 1 903 ? 24.264 -6.918 16.342 1.00 91.88 903 ASN A CA 1
ATOM 7227 C C . ASN A 1 903 ? 23.800 -6.943 14.878 1.00 91.88 903 ASN A C 1
ATOM 7229 O O . ASN A 1 903 ? 24.539 -7.430 14.024 1.00 91.88 903 ASN A O 1
ATOM 7233 N N . VAL A 1 904 ? 22.612 -6.401 14.584 1.00 94.69 904 VAL A N 1
ATOM 7234 C CA . VAL A 1 904 ? 22.056 -6.352 13.216 1.00 94.69 904 VAL A CA 1
ATOM 7235 C C . VAL A 1 904 ? 22.973 -5.557 12.282 1.00 94.69 904 VAL A C 1
ATOM 7237 O O . VAL A 1 904 ? 23.246 -4.380 12.528 1.00 94.69 904 VAL A O 1
ATOM 7240 N N . GLN A 1 905 ? 23.398 -6.186 11.188 1.00 95.00 905 GLN A N 1
ATOM 7241 C CA . GLN A 1 905 ? 24.175 -5.571 10.114 1.00 95.00 905 GLN A CA 1
ATOM 7242 C C . GLN A 1 905 ? 23.297 -5.212 8.907 1.00 95.00 905 GLN A C 1
ATOM 7244 O O . GLN A 1 905 ? 22.194 -5.729 8.716 1.00 95.00 905 GLN A O 1
ATOM 7249 N N . ILE A 1 906 ? 23.815 -4.344 8.032 1.00 95.19 906 ILE A N 1
ATOM 7250 C CA . ILE A 1 906 ? 23.147 -3.986 6.771 1.00 95.19 906 ILE A CA 1
ATOM 7251 C C . ILE A 1 906 ? 23.040 -5.199 5.821 1.00 95.19 906 ILE A C 1
ATOM 7253 O O . ILE A 1 906 ? 22.045 -5.321 5.108 1.00 95.19 906 ILE A O 1
ATOM 7257 N N . SER A 1 907 ? 23.989 -6.144 5.876 1.00 95.25 907 SER A N 1
ATOM 7258 C CA . SER A 1 907 ? 23.903 -7.445 5.187 1.00 95.25 907 SER A CA 1
ATOM 7259 C C . SER A 1 907 ? 22.633 -8.211 5.544 1.00 95.25 907 SER A C 1
ATOM 7261 O O . SER A 1 907 ? 21.923 -8.678 4.658 1.00 95.25 907 SER A O 1
ATOM 7263 N N . ASP A 1 908 ? 22.306 -8.273 6.832 1.00 95.69 908 ASP A N 1
ATOM 7264 C CA . ASP A 1 908 ? 21.174 -9.040 7.348 1.00 95.69 908 ASP A CA 1
ATOM 7265 C C . ASP A 1 908 ? 19.858 -8.425 6.851 1.00 95.69 908 ASP A C 1
ATOM 7267 O O . ASP A 1 908 ? 18.913 -9.129 6.503 1.00 95.69 908 ASP A O 1
ATOM 7271 N N . ILE A 1 909 ? 19.819 -7.090 6.752 1.00 95.94 909 ILE A N 1
ATOM 7272 C CA . ILE A 1 909 ? 18.694 -6.325 6.201 1.00 95.94 909 ILE A CA 1
ATOM 7273 C C . ILE A 1 909 ? 18.534 -6.568 4.690 1.00 95.94 909 ILE A C 1
ATOM 7275 O O . ILE A 1 909 ? 17.396 -6.597 4.211 1.00 95.94 909 ILE A O 1
ATOM 7279 N N . HIS A 1 910 ? 19.633 -6.755 3.945 1.00 95.38 910 HIS A N 1
ATOM 7280 C CA . HIS A 1 910 ? 19.590 -7.141 2.529 1.00 95.38 910 HIS A CA 1
ATOM 7281 C C . HIS A 1 910 ? 19.049 -8.563 2.358 1.00 95.38 910 HIS A C 1
ATOM 7283 O O . HIS A 1 910 ? 18.154 -8.786 1.544 1.00 95.38 910 HIS A O 1
ATOM 7289 N N . ASP A 1 911 ? 19.560 -9.515 3.138 1.00 93.88 911 ASP A N 1
ATOM 7290 C CA . ASP A 1 911 ? 19.188 -10.923 3.002 1.00 93.88 911 ASP A CA 1
ATOM 7291 C C . ASP A 1 911 ? 17.752 -11.179 3.492 1.00 93.88 911 ASP A C 1
ATOM 7293 O O . ASP A 1 911 ? 16.997 -11.862 2.802 1.00 93.88 911 ASP A O 1
ATOM 7297 N N . PHE A 1 912 ? 17.299 -10.504 4.558 1.00 94.25 912 PHE A N 1
ATOM 7298 C CA . PHE A 1 912 ? 15.884 -10.491 4.956 1.00 94.25 912 PHE A CA 1
ATOM 7299 C C . PHE A 1 912 ? 14.966 -9.840 3.899 1.00 94.25 912 PHE A C 1
ATOM 7301 O O . PHE A 1 912 ? 13.840 -10.293 3.696 1.00 94.25 912 PHE A O 1
ATOM 7308 N N . PHE A 1 913 ? 15.417 -8.803 3.179 1.00 94.50 913 PHE A N 1
ATOM 7309 C CA . PHE A 1 913 ? 14.625 -8.212 2.088 1.00 94.50 913 PHE A CA 1
ATOM 7310 C C . PHE A 1 913 ? 14.442 -9.198 0.919 1.00 94.50 913 PHE A C 1
ATOM 7312 O O . PHE A 1 913 ? 13.364 -9.254 0.326 1.00 94.50 913 PHE A O 1
ATOM 7319 N N . VAL A 1 914 ? 15.460 -10.012 0.616 1.00 91.88 914 VAL A N 1
ATOM 7320 C CA . VAL A 1 914 ? 15.370 -11.083 -0.391 1.00 91.88 914 VAL A CA 1
ATOM 7321 C C . VAL A 1 914 ? 14.480 -12.235 0.100 1.00 91.88 914 VAL A C 1
ATOM 7323 O O . VAL A 1 914 ? 13.557 -12.620 -0.618 1.00 91.88 914 VAL A O 1
ATOM 7326 N N . GLU A 1 915 ? 14.677 -12.715 1.337 1.00 89.88 915 GLU A N 1
ATOM 7327 C CA . GLU A 1 915 ? 13.832 -13.733 1.996 1.00 89.88 915 GLU A CA 1
ATOM 7328 C C . GLU A 1 915 ? 12.351 -13.313 1.998 1.00 89.88 915 GLU A C 1
ATOM 7330 O O . GLU A 1 915 ? 11.465 -14.130 1.727 1.00 89.88 915 GLU A O 1
ATOM 7335 N N . TYR A 1 916 ? 12.074 -12.023 2.228 1.00 90.50 916 TYR A N 1
ATOM 7336 C CA . TYR A 1 916 ? 10.727 -11.466 2.167 1.00 90.50 916 TYR A CA 1
ATOM 7337 C C . TYR A 1 916 ? 10.113 -11.535 0.761 1.00 90.50 916 TYR A C 1
ATOM 7339 O O . TYR A 1 916 ? 8.974 -11.981 0.622 1.00 90.50 916 TYR A O 1
ATOM 7347 N N . ILE A 1 917 ? 10.842 -11.121 -0.283 1.00 88.62 917 ILE A N 1
ATOM 7348 C CA . ILE A 1 917 ? 10.337 -11.145 -1.669 1.00 88.62 917 ILE A CA 1
ATOM 7349 C C . ILE A 1 917 ? 10.108 -12.583 -2.160 1.00 88.62 917 ILE A C 1
ATOM 7351 O O . ILE A 1 917 ? 9.171 -12.821 -2.925 1.00 88.62 917 ILE A O 1
ATOM 7355 N N . GLU A 1 918 ? 10.903 -13.555 -1.708 1.00 85.00 918 GLU A N 1
ATOM 7356 C CA . GLU A 1 918 ? 10.659 -14.970 -2.009 1.00 85.00 918 GLU A CA 1
ATOM 7357 C C . GLU A 1 918 ? 9.391 -15.514 -1.318 1.00 85.00 918 GLU A C 1
ATOM 7359 O O . GLU A 1 918 ? 8.635 -16.277 -1.926 1.00 85.00 918 GLU A O 1
ATOM 7364 N N . ASN A 1 919 ? 9.107 -15.080 -0.083 1.00 82.94 919 ASN A N 1
ATOM 7365 C CA . ASN A 1 919 ? 8.093 -15.692 0.790 1.00 82.94 919 ASN A CA 1
ATOM 7366 C C . ASN A 1 919 ? 6.818 -14.856 1.026 1.00 82.94 919 ASN A C 1
ATOM 7368 O O . ASN A 1 919 ? 5.982 -15.213 1.860 1.00 82.94 919 ASN A O 1
ATOM 7372 N N . ASP A 1 920 ? 6.623 -13.784 0.259 1.00 84.94 920 ASP A N 1
ATOM 7373 C CA . ASP A 1 920 ? 5.467 -12.871 0.242 1.00 84.94 920 ASP A CA 1
ATOM 7374 C C . ASP A 1 920 ? 4.161 -13.540 -0.271 1.00 84.94 920 ASP A C 1
ATOM 7376 O O . ASP A 1 920 ? 3.570 -13.230 -1.308 1.00 84.94 920 ASP A O 1
ATOM 7380 N N . ASN A 1 921 ? 3.689 -14.518 0.501 1.00 84.44 921 ASN A N 1
ATOM 7381 C CA . ASN A 1 921 ? 2.561 -15.386 0.167 1.00 84.44 921 ASN A CA 1
ATOM 7382 C C . ASN A 1 921 ? 1.197 -14.846 0.639 1.00 84.44 921 ASN A C 1
ATOM 7384 O O . ASN A 1 921 ? 0.172 -15.473 0.365 1.00 84.44 921 ASN A O 1
ATOM 7388 N N . LEU A 1 922 ? 1.152 -13.676 1.291 1.00 88.12 922 LEU A N 1
ATOM 7389 C CA . LEU A 1 922 ? -0.056 -13.063 1.870 1.00 88.12 922 LEU A CA 1
ATOM 7390 C C . LEU A 1 922 ? -1.235 -13.027 0.879 1.00 88.12 922 LEU A C 1
ATOM 7392 O O . LEU A 1 922 ? -2.352 -13.448 1.185 1.00 88.12 922 LEU A O 1
ATOM 7396 N N . GLY A 1 923 ? -0.962 -12.591 -0.356 1.00 87.56 923 GLY A N 1
ATOM 7397 C CA . GLY A 1 923 ? -1.955 -12.558 -1.426 1.00 87.56 923 GLY A CA 1
ATOM 7398 C C . GLY A 1 923 ? -2.435 -13.947 -1.861 1.00 87.56 923 GLY A C 1
ATOM 7399 O O . GLY A 1 923 ? -3.604 -14.098 -2.208 1.00 87.56 923 GLY A O 1
ATOM 7400 N N . LEU A 1 924 ? -1.585 -14.978 -1.826 1.00 87.88 924 LEU A N 1
ATOM 7401 C CA . LEU A 1 924 ? -1.984 -16.352 -2.152 1.00 87.88 924 LEU A CA 1
ATOM 7402 C C . LEU A 1 924 ? -2.873 -16.944 -1.054 1.00 87.88 924 LEU A C 1
ATOM 7404 O O . LEU A 1 924 ? -3.918 -17.508 -1.379 1.00 87.88 924 LEU A O 1
ATOM 7408 N N . ILE A 1 925 ? -2.517 -16.732 0.217 1.00 92.88 925 ILE A N 1
ATOM 7409 C CA . ILE A 1 925 ? -3.282 -17.186 1.389 1.00 92.88 925 ILE A CA 1
ATOM 7410 C C . ILE A 1 925 ? -4.691 -16.568 1.379 1.00 92.88 925 ILE A C 1
ATOM 7412 O O . ILE A 1 925 ? -5.682 -17.295 1.440 1.00 92.88 925 ILE A O 1
ATOM 7416 N N . ALA A 1 926 ? -4.810 -15.250 1.179 1.00 92.50 926 ALA A N 1
ATOM 7417 C CA . ALA A 1 926 ? -6.110 -14.572 1.102 1.00 92.50 926 ALA A CA 1
ATOM 7418 C C . ALA A 1 926 ? -6.983 -15.048 -0.083 1.00 92.50 926 ALA A C 1
ATOM 7420 O O . ALA A 1 926 ? -8.205 -15.149 0.043 1.00 92.50 926 ALA A O 1
ATOM 7421 N N . ASN A 1 927 ? -6.376 -15.371 -1.237 1.00 92.69 927 ASN A N 1
ATOM 7422 C CA . ASN A 1 927 ? -7.104 -15.969 -2.365 1.00 92.69 927 ASN A CA 1
ATOM 7423 C C . ASN A 1 927 ? -7.537 -17.418 -2.052 1.00 92.69 927 ASN A C 1
ATOM 7425 O O . ASN A 1 927 ? -8.646 -17.795 -2.420 1.00 92.69 927 ASN A O 1
ATOM 7429 N N . ALA A 1 928 ? -6.694 -18.219 -1.391 1.00 94.50 928 ALA A N 1
ATOM 7430 C CA . ALA A 1 928 ? -7.017 -19.590 -0.995 1.00 94.50 928 ALA A CA 1
ATOM 7431 C C . ALA A 1 928 ? -8.161 -19.635 0.030 1.00 94.50 928 ALA A C 1
ATOM 7433 O O . ALA A 1 928 ? -9.098 -20.412 -0.143 1.00 94.50 928 ALA A O 1
ATOM 7434 N N . HIS A 1 929 ? -8.140 -18.740 1.022 1.00 96.69 929 HIS A N 1
ATOM 7435 C CA . HIS A 1 929 ? -9.186 -18.612 2.038 1.00 96.69 929 HIS A CA 1
ATOM 7436 C C . HIS A 1 929 ? -10.568 -18.355 1.417 1.00 96.69 929 HIS A C 1
ATOM 7438 O O . HIS A 1 929 ? -11.519 -19.078 1.705 1.00 96.69 929 HIS A O 1
ATOM 7444 N N . LEU A 1 930 ? -10.670 -17.382 0.500 1.00 95.81 930 LEU A N 1
ATOM 7445 C CA . LEU A 1 930 ? -11.924 -17.090 -0.207 1.00 95.81 930 LEU A CA 1
ATOM 7446 C C . LEU A 1 930 ? -12.407 -18.262 -1.077 1.00 95.81 930 LEU A C 1
ATOM 7448 O O . LEU A 1 930 ? -13.610 -18.472 -1.184 1.00 95.81 930 LEU A O 1
ATOM 7452 N N . VAL A 1 931 ? -11.499 -19.032 -1.686 1.00 96.00 931 VAL A N 1
ATOM 7453 C CA . VAL A 1 931 ? -11.868 -20.226 -2.468 1.00 96.00 931 VAL A CA 1
ATOM 7454 C C . VAL A 1 931 ? -12.365 -21.352 -1.562 1.00 96.00 931 VAL A C 1
ATOM 7456 O O . VAL A 1 931 ? -13.357 -21.993 -1.898 1.00 96.00 931 VAL A O 1
ATOM 7459 N N . ARG A 1 932 ? -11.709 -21.590 -0.419 1.00 96.19 932 ARG A N 1
ATOM 7460 C CA . ARG A 1 932 ? -12.100 -22.643 0.527 1.00 96.19 932 ARG A CA 1
ATOM 7461 C C . ARG A 1 932 ? -13.443 -22.329 1.192 1.00 96.19 932 ARG A C 1
ATOM 7463 O O . ARG A 1 932 ? -14.299 -23.207 1.227 1.00 96.19 932 ARG A O 1
ATOM 7470 N N . ALA A 1 933 ? -13.664 -21.082 1.611 1.00 96.88 933 ALA A N 1
ATOM 7471 C CA . ALA A 1 933 ? -14.919 -20.651 2.230 1.00 96.88 933 ALA A CA 1
ATOM 7472 C C . ALA A 1 933 ? -16.110 -20.624 1.248 1.00 96.88 933 ALA A C 1
ATOM 7474 O O . ALA A 1 933 ? -17.262 -20.775 1.659 1.00 96.88 933 ALA A O 1
ATOM 7475 N N . ASP A 1 934 ? -15.857 -20.463 -0.057 1.00 96.62 934 ASP A N 1
ATOM 7476 C CA . ASP A 1 934 ? -16.890 -20.610 -1.090 1.00 96.62 934 ASP A CA 1
ATOM 7477 C C . ASP A 1 934 ? -17.247 -22.088 -1.351 1.00 96.62 934 ASP A C 1
ATOM 7479 O O . ASP A 1 934 ? -18.404 -22.395 -1.624 1.00 96.62 934 ASP A O 1
ATOM 7483 N N . GLN A 1 935 ? -16.278 -23.004 -1.208 1.00 94.44 935 GLN A N 1
ATOM 7484 C CA . GLN A 1 935 ? -16.441 -24.447 -1.461 1.00 94.44 935 GLN A CA 1
ATOM 7485 C C . GLN A 1 935 ? -16.943 -25.272 -0.274 1.00 94.44 935 GLN A C 1
ATOM 7487 O O . GLN A 1 935 ? -17.550 -26.314 -0.501 1.00 94.44 935 GLN A O 1
ATOM 7492 N N . SER A 1 936 ? -16.643 -24.869 0.961 1.00 95.44 936 SER A N 1
ATOM 7493 C CA . SER A 1 936 ? -17.042 -25.598 2.169 1.00 95.44 936 SER A CA 1
ATOM 7494 C C . SER A 1 936 ? -18.369 -25.078 2.706 1.00 95.44 936 SER A C 1
ATOM 7496 O O . SER A 1 936 ? -18.548 -23.863 2.806 1.00 95.44 936 SER A O 1
ATOM 7498 N N . ASP A 1 937 ? -19.296 -25.960 3.076 1.00 93.50 937 ASP A N 1
ATOM 7499 C CA . ASP A 1 937 ? -20.602 -25.562 3.620 1.00 93.50 937 ASP A CA 1
ATOM 7500 C C . ASP A 1 937 ? -20.459 -24.797 4.953 1.00 93.50 937 ASP A C 1
ATOM 7502 O O . ASP A 1 937 ? -21.170 -23.816 5.172 1.00 93.50 937 ASP A O 1
ATOM 7506 N N . ASP A 1 938 ? -19.435 -25.120 5.756 1.00 94.25 938 ASP A N 1
ATOM 7507 C CA . ASP A 1 938 ? -19.062 -24.416 6.999 1.00 94.25 938 ASP A CA 1
ATOM 7508 C C . ASP A 1 938 ? -18.477 -23.000 6.782 1.00 94.25 938 ASP A C 1
ATOM 7510 O O . ASP A 1 938 ? -18.207 -22.265 7.741 1.00 94.25 938 ASP A O 1
ATOM 7514 N N . GLY A 1 939 ? -18.271 -22.589 5.526 1.00 95.38 939 GLY A N 1
ATOM 7515 C CA . GLY A 1 939 ? -17.809 -21.249 5.167 1.00 95.38 939 GLY A CA 1
ATOM 7516 C C . GLY A 1 939 ? -16.420 -20.939 5.728 1.00 95.38 939 GLY A C 1
ATOM 7517 O O . GLY A 1 939 ? -15.476 -21.693 5.505 1.00 95.38 939 GLY A O 1
ATOM 7518 N N . VAL A 1 940 ? -16.283 -19.829 6.462 1.00 96.25 940 VAL A N 1
ATOM 7519 C CA . VAL A 1 940 ? -15.018 -19.490 7.152 1.00 96.25 940 VAL A CA 1
ATOM 7520 C C . VAL A 1 940 ? -14.728 -20.348 8.389 1.00 96.25 940 VAL A C 1
ATOM 7522 O O . VAL A 1 940 ? -13.602 -20.326 8.873 1.00 96.25 940 VAL A O 1
ATOM 7525 N N . SER A 1 941 ? -15.703 -21.117 8.888 1.00 95.38 941 SER A N 1
ATOM 7526 C CA . SER A 1 941 ? -15.515 -21.996 10.059 1.00 95.38 941 SER A CA 1
ATOM 7527 C C . SER A 1 941 ? -14.846 -23.327 9.696 1.00 95.38 941 SER A C 1
ATOM 7529 O O . SER A 1 941 ? -14.509 -24.113 10.578 1.00 95.38 941 SER A O 1
ATOM 7531 N N . ASP A 1 942 ? -14.649 -23.586 8.401 1.00 96.56 942 ASP A N 1
ATOM 7532 C CA . ASP A 1 942 ? -13.931 -24.747 7.889 1.00 96.56 942 ASP A CA 1
ATOM 7533 C C . ASP A 1 942 ? -12.501 -24.824 8.473 1.00 96.56 942 ASP A C 1
ATOM 7535 O O . ASP A 1 942 ? -11.781 -23.822 8.435 1.00 96.56 942 ASP A O 1
ATOM 7539 N N . PRO A 1 943 ? -12.019 -25.988 8.954 1.00 95.62 943 PRO A N 1
ATOM 7540 C CA . PRO A 1 943 ? -10.695 -26.094 9.579 1.00 95.62 943 PRO A CA 1
ATOM 7541 C C . PRO A 1 943 ? -9.519 -25.625 8.703 1.00 95.62 943 PRO A C 1
ATOM 7543 O O . PRO A 1 943 ? -8.509 -25.151 9.230 1.00 95.62 943 PRO A O 1
ATOM 7546 N N . ILE A 1 944 ? -9.636 -25.707 7.371 1.00 95.50 944 ILE A N 1
ATOM 7547 C CA . ILE A 1 944 ? -8.618 -25.188 6.448 1.00 95.50 944 ILE A CA 1
ATOM 7548 C C . ILE A 1 944 ? -8.745 -23.663 6.317 1.00 95.50 944 ILE A C 1
ATOM 7550 O O . ILE A 1 944 ? -7.721 -22.987 6.261 1.00 95.50 944 ILE A O 1
ATOM 7554 N N . CYS A 1 945 ? -9.955 -23.091 6.345 1.00 96.31 945 CYS A N 1
ATOM 7555 C CA . CYS A 1 945 ? -10.138 -21.637 6.458 1.00 96.31 945 CYS A CA 1
ATOM 7556 C C . CYS A 1 945 ? -9.525 -21.085 7.749 1.00 96.31 945 CYS A C 1
ATOM 7558 O O . CYS A 1 945 ? -8.738 -20.144 7.681 1.00 96.31 945 CYS A O 1
ATOM 7560 N N . MET A 1 946 ? -9.786 -21.722 8.892 1.00 95.56 946 MET A N 1
ATOM 7561 C CA . MET A 1 946 ? -9.224 -21.331 10.191 1.00 95.56 946 MET A CA 1
ATOM 7562 C C . MET A 1 946 ? -7.683 -21.342 10.165 1.00 95.56 946 MET A C 1
ATOM 7564 O O . MET A 1 946 ? -7.039 -20.361 10.537 1.00 95.56 946 MET A O 1
ATOM 7568 N N . LYS A 1 947 ? -7.067 -22.400 9.616 1.00 94.56 947 LYS A N 1
ATOM 7569 C CA . LYS A 1 947 ? -5.602 -22.474 9.460 1.00 94.56 947 LYS A CA 1
ATOM 7570 C C . LYS A 1 947 ? -5.049 -21.473 8.432 1.00 94.56 947 LYS A C 1
ATOM 7572 O O . LYS A 1 947 ? -3.952 -20.950 8.622 1.00 94.56 947 LYS A O 1
ATOM 7577 N N . LEU A 1 948 ? -5.801 -21.153 7.377 1.00 95.38 948 LEU A N 1
ATOM 7578 C CA . LEU A 1 948 ? -5.458 -20.087 6.426 1.00 95.38 948 LEU A CA 1
ATOM 7579 C C . LEU A 1 948 ? -5.577 -18.683 7.047 1.00 95.38 948 LEU A C 1
ATOM 7581 O O . LEU A 1 948 ? -4.802 -17.805 6.673 1.00 95.38 948 LEU A O 1
ATOM 7585 N N . ALA A 1 949 ? -6.484 -18.464 8.004 1.00 94.88 949 ALA A N 1
ATOM 7586 C CA . ALA A 1 949 ? -6.565 -17.221 8.772 1.00 94.88 949 ALA A CA 1
ATOM 7587 C C . ALA A 1 949 ? -5.333 -17.043 9.680 1.00 94.88 949 ALA A C 1
ATOM 7589 O O . ALA A 1 949 ? -4.724 -15.971 9.671 1.00 94.88 949 ALA A O 1
ATOM 7590 N N . GLN A 1 950 ? -4.883 -18.111 10.352 1.00 92.75 950 GLN A N 1
ATOM 7591 C CA . GLN A 1 950 ? -3.640 -18.095 11.135 1.00 92.75 950 GLN A CA 1
ATOM 7592 C C . GLN A 1 950 ? -2.414 -17.789 10.254 1.00 92.75 950 GLN A C 1
ATOM 7594 O O . GLN A 1 950 ? -1.681 -16.837 10.522 1.00 92.75 950 GLN A O 1
ATOM 7599 N N . LEU A 1 951 ? -2.250 -18.522 9.141 1.00 92.44 951 LEU A N 1
ATOM 7600 C CA . LEU A 1 951 ? -1.195 -18.282 8.143 1.00 92.44 951 LEU A CA 1
ATOM 7601 C C . LEU A 1 951 ? -1.221 -16.839 7.607 1.00 92.44 951 LEU A C 1
ATOM 7603 O O . LEU A 1 951 ? -0.173 -16.249 7.346 1.00 92.44 951 LEU A O 1
ATOM 7607 N N . HIS A 1 952 ? -2.409 -16.249 7.442 1.00 92.62 952 HIS A N 1
ATOM 7608 C CA . HIS A 1 952 ? -2.559 -14.860 7.012 1.00 92.62 952 HIS A CA 1
ATOM 7609 C C . HIS A 1 952 ? -2.104 -13.871 8.094 1.00 92.62 952 HIS A C 1
ATOM 7611 O O . HIS A 1 952 ? -1.415 -12.910 7.764 1.00 92.62 952 HIS A O 1
ATOM 7617 N N . SER A 1 953 ? -2.443 -14.105 9.367 1.00 91.00 953 SER A N 1
ATOM 7618 C CA . SER A 1 953 ? -1.953 -13.303 10.500 1.00 91.00 953 SER A CA 1
ATOM 7619 C C . SER A 1 953 ? -0.422 -13.326 10.574 1.00 91.00 953 SER A C 1
ATOM 7621 O O . SER A 1 953 ? 0.223 -12.276 10.528 1.00 91.00 953 SER A O 1
ATOM 7623 N N . HIS A 1 954 ? 0.179 -14.520 10.533 1.00 89.44 954 HIS A N 1
ATOM 7624 C CA . HIS A 1 954 ? 1.634 -14.677 10.516 1.00 89.44 954 HIS A CA 1
ATOM 7625 C C . HIS A 1 954 ? 2.276 -13.979 9.298 1.00 89.44 954 HIS A C 1
ATOM 7627 O O . HIS A 1 954 ? 3.284 -13.290 9.442 1.00 89.44 954 HIS A O 1
ATOM 7633 N N . ALA A 1 955 ? 1.659 -14.048 8.111 1.00 89.50 955 ALA A N 1
ATOM 7634 C CA . ALA A 1 955 ? 2.136 -13.351 6.911 1.00 89.50 955 ALA A CA 1
ATOM 7635 C C . ALA A 1 955 ? 1.956 -11.813 6.941 1.00 89.50 955 ALA A C 1
ATOM 7637 O O . ALA A 1 955 ? 2.689 -11.106 6.242 1.00 89.50 955 ALA A O 1
ATOM 7638 N N . VAL A 1 956 ? 1.017 -11.275 7.732 1.00 88.62 956 VAL A N 1
ATOM 7639 C CA . VAL A 1 956 ? 0.886 -9.824 7.985 1.00 88.62 956 VAL A CA 1
ATOM 7640 C C . VAL A 1 956 ? 2.019 -9.318 8.881 1.00 88.62 956 VAL A C 1
ATOM 7642 O O . VAL A 1 956 ? 2.524 -8.214 8.651 1.00 88.62 956 VAL A O 1
ATOM 7645 N N . ASP A 1 957 ? 2.450 -10.134 9.846 1.00 87.25 957 ASP A N 1
ATOM 7646 C CA . ASP A 1 957 ? 3.484 -9.779 10.823 1.00 87.25 957 ASP A CA 1
ATOM 7647 C C . ASP A 1 957 ? 4.902 -10.243 10.471 1.00 87.25 957 ASP A C 1
ATOM 7649 O O . ASP A 1 957 ? 5.851 -9.731 11.060 1.00 87.25 957 ASP A O 1
ATOM 7653 N N . PHE A 1 958 ? 5.094 -11.079 9.448 1.00 88.81 958 PHE A N 1
ATOM 7654 C CA . PHE A 1 958 ? 6.407 -11.421 8.876 1.00 88.81 958 PHE A CA 1
ATOM 7655 C C . PHE A 1 958 ? 7.320 -10.188 8.607 1.00 88.81 958 PHE A C 1
ATOM 7657 O O . PHE A 1 958 ? 8.470 -10.212 9.053 1.00 88.81 958 PHE A O 1
ATOM 7664 N N . PRO A 1 959 ? 6.835 -9.052 8.042 1.00 87.88 959 PRO A N 1
ATOM 7665 C CA . PRO A 1 959 ? 7.565 -7.771 7.973 1.00 87.88 959 PRO A CA 1
ATOM 7666 C C . PRO A 1 959 ? 8.064 -7.177 9.304 1.00 87.88 959 PRO A C 1
ATOM 7668 O O . PRO A 1 959 ? 8.834 -6.217 9.286 1.00 87.88 959 PRO A O 1
ATOM 7671 N N . LYS A 1 960 ? 7.569 -7.669 10.446 1.00 84.50 960 LYS A N 1
ATOM 7672 C CA . LYS A 1 960 ? 7.930 -7.256 11.811 1.00 84.50 960 LYS A CA 1
ATOM 7673 C C . LYS A 1 960 ? 8.676 -8.361 12.571 1.00 84.50 960 LYS A C 1
ATOM 7675 O O . LYS A 1 960 ? 9.482 -8.039 13.433 1.00 84.50 960 LYS A O 1
ATOM 7680 N N . THR A 1 961 ? 8.388 -9.640 12.331 1.00 85.00 961 THR A N 1
ATOM 7681 C CA . THR A 1 961 ? 8.944 -10.765 13.109 1.00 85.00 961 THR A CA 1
ATOM 7682 C C . THR A 1 961 ? 10.181 -11.387 12.469 1.00 85.00 961 THR A C 1
ATOM 7684 O O . THR A 1 961 ? 11.026 -11.905 13.193 1.00 85.00 961 THR A O 1
ATOM 7687 N N . GLY A 1 962 ? 10.299 -11.359 11.137 1.00 84.56 962 GLY A N 1
ATOM 7688 C CA . GLY A 1 962 ? 11.291 -12.168 10.420 1.00 84.56 962 GLY A CA 1
ATOM 7689 C C . GLY A 1 962 ? 11.017 -13.678 10.497 1.00 84.56 962 GLY A C 1
ATOM 7690 O O . GLY A 1 962 ? 11.915 -14.478 10.247 1.00 84.56 962 GLY A O 1
ATOM 7691 N N . VAL A 1 963 ? 9.797 -14.082 10.872 1.00 84.50 963 VAL A N 1
ATOM 7692 C CA . VAL A 1 963 ? 9.369 -15.487 10.894 1.00 84.50 963 VAL A CA 1
ATOM 7693 C C . VAL A 1 963 ? 8.415 -15.728 9.730 1.00 84.50 963 VAL A C 1
ATOM 7695 O O . VAL A 1 963 ? 7.348 -15.121 9.660 1.00 84.50 963 VAL A O 1
ATOM 7698 N N . MET A 1 964 ? 8.825 -16.601 8.812 1.00 77.94 964 MET A N 1
ATOM 7699 C CA . MET A 1 964 ? 8.036 -17.032 7.660 1.00 77.94 964 MET A CA 1
ATOM 7700 C C . MET A 1 964 ? 7.324 -18.360 7.937 1.00 77.94 964 MET A C 1
ATOM 7702 O O . MET A 1 964 ? 7.899 -19.267 8.535 1.00 77.94 964 MET A O 1
ATOM 7706 N N . GLU A 1 965 ? 6.112 -18.507 7.407 1.00 79.50 965 GLU A N 1
ATOM 7707 C CA . GLU A 1 965 ? 5.444 -19.801 7.247 1.00 79.50 965 GLU A CA 1
ATOM 7708 C C . GLU A 1 965 ? 5.099 -20.023 5.772 1.00 79.50 965 GLU A C 1
ATOM 7710 O O . GLU A 1 965 ? 4.711 -19.098 5.051 1.00 79.50 965 GLU A O 1
ATOM 7715 N N . THR A 1 966 ? 5.251 -21.259 5.300 1.00 80.44 966 THR A N 1
ATOM 7716 C CA . THR A 1 966 ? 4.980 -21.623 3.907 1.00 80.44 966 THR A CA 1
ATOM 7717 C C . THR A 1 966 ? 3.540 -22.106 3.750 1.00 80.44 966 THR A C 1
ATOM 7719 O O . THR A 1 966 ? 3.061 -22.939 4.513 1.00 80.44 966 THR A O 1
ATOM 7722 N N . LEU A 1 967 ? 2.831 -21.605 2.731 1.00 85.50 967 LEU A N 1
ATOM 7723 C CA . LEU A 1 967 ? 1.479 -22.068 2.393 1.00 85.50 967 LEU A CA 1
ATOM 7724 C C . LEU A 1 967 ? 1.547 -23.506 1.831 1.00 85.50 967 LEU A C 1
ATOM 7726 O O . LEU A 1 967 ? 2.054 -23.653 0.711 1.00 85.50 967 LEU A O 1
ATOM 7730 N N . PRO A 1 968 ? 1.031 -24.544 2.524 1.00 86.62 968 PRO A N 1
ATOM 7731 C CA . PRO A 1 968 ? 1.144 -25.934 2.073 1.00 86.62 968 PRO A CA 1
ATOM 7732 C C . PRO A 1 968 ? 0.407 -26.169 0.751 1.00 86.62 968 PRO A C 1
ATOM 7734 O O . PRO A 1 968 ? -0.651 -25.580 0.524 1.00 86.62 968 PRO A O 1
ATOM 7737 N N . ASP A 1 969 ? 0.935 -27.033 -0.124 1.00 81.88 969 ASP A N 1
ATOM 7738 C CA . ASP A 1 969 ? 0.357 -27.264 -1.461 1.00 81.88 969 ASP A CA 1
ATOM 7739 C C . ASP A 1 969 ? -1.089 -27.795 -1.415 1.00 81.88 969 ASP A C 1
ATOM 7741 O O . ASP A 1 969 ? -1.907 -27.418 -2.254 1.00 81.88 969 ASP A O 1
ATOM 7745 N N . GLU A 1 970 ? -1.441 -28.583 -0.394 1.00 85.25 970 GLU A N 1
ATOM 7746 C CA . GLU A 1 970 ? -2.804 -29.094 -0.156 1.00 85.25 970 GLU A CA 1
ATOM 7747 C C . GLU A 1 970 ? -3.854 -27.989 0.083 1.00 85.25 970 GLU A C 1
ATOM 7749 O O . GLU A 1 970 ? -5.037 -28.188 -0.186 1.00 85.25 970 GLU A O 1
ATOM 7754 N N . MET A 1 971 ? -3.430 -26.805 0.544 1.00 89.31 971 MET A N 1
ATOM 7755 C CA . MET A 1 971 ? -4.314 -25.671 0.853 1.00 89.31 971 MET A CA 1
ATOM 7756 C C . MET A 1 971 ? -4.441 -24.689 -0.321 1.00 89.31 971 MET A C 1
ATOM 7758 O O . MET A 1 971 ? -5.052 -23.628 -0.185 1.00 89.31 971 MET A O 1
ATOM 7762 N N . ARG A 1 972 ? -3.847 -24.997 -1.483 1.00 87.06 972 ARG A N 1
ATOM 7763 C CA . ARG A 1 972 ? -3.799 -24.087 -2.636 1.00 87.06 972 ARG A CA 1
ATOM 7764 C C . ARG A 1 972 ? -5.000 -24.275 -3.562 1.00 87.06 972 ARG A C 1
ATOM 7766 O O . ARG A 1 972 ? -5.372 -25.379 -3.951 1.00 87.06 972 ARG A O 1
ATOM 7773 N N . ALA A 1 973 ? -5.584 -23.156 -3.983 1.00 85.94 973 ALA A N 1
ATOM 7774 C CA . ALA A 1 973 ? -6.744 -23.130 -4.867 1.00 85.94 973 ALA A CA 1
ATOM 7775 C C . ALA A 1 973 ? -6.430 -23.643 -6.291 1.00 85.94 973 ALA A C 1
ATOM 7777 O O . ALA A 1 973 ? -5.954 -22.895 -7.146 1.00 85.94 973 ALA A O 1
ATOM 7778 N N . GLY A 1 974 ? -6.760 -24.908 -6.576 1.00 82.44 974 GLY A N 1
ATOM 7779 C CA . GLY A 1 974 ? -6.655 -25.491 -7.925 1.00 82.44 974 GLY A CA 1
ATOM 7780 C C . GLY A 1 974 ? -7.740 -25.027 -8.914 1.00 82.44 974 GLY A C 1
ATOM 7781 O O . GLY A 1 974 ? -7.554 -25.116 -10.129 1.00 82.44 974 GLY A O 1
ATOM 7782 N N . ARG A 1 975 ? -8.873 -24.516 -8.411 1.00 87.06 975 ARG A N 1
ATOM 7783 C CA . ARG A 1 975 ? -9.982 -23.921 -9.181 1.00 87.06 975 ARG A CA 1
ATOM 7784 C C . ARG A 1 975 ? -10.515 -22.694 -8.442 1.00 87.06 975 ARG A C 1
ATOM 7786 O O . ARG A 1 975 ? -10.500 -22.689 -7.216 1.00 87.06 975 ARG A O 1
ATOM 7793 N N . TYR A 1 976 ? -11.033 -21.699 -9.161 1.00 92.25 976 TYR A N 1
ATOM 7794 C CA . TYR A 1 976 ? -11.514 -20.437 -8.572 1.00 92.25 976 TYR A CA 1
ATOM 7795 C C . TYR A 1 976 ? -12.990 -20.152 -8.907 1.00 92.25 976 TYR A C 1
ATOM 7797 O O . TYR A 1 976 ? -13.424 -20.475 -10.013 1.00 92.25 976 TYR A O 1
ATOM 7805 N N . PRO A 1 977 ? -13.765 -19.517 -8.013 1.00 94.38 977 PRO A N 1
ATOM 7806 C CA . PRO A 1 977 ? -15.132 -19.119 -8.316 1.00 94.38 977 PRO A CA 1
ATOM 7807 C C . PRO A 1 977 ? -15.175 -17.985 -9.352 1.00 94.38 977 PRO A C 1
ATOM 7809 O O . PRO A 1 977 ? -14.242 -17.184 -9.486 1.00 94.38 977 PRO A O 1
ATOM 7812 N N . ASP A 1 978 ? -16.283 -17.908 -10.085 1.00 91.81 978 ASP A N 1
ATOM 7813 C CA . ASP A 1 978 ? -16.534 -16.986 -11.195 1.00 91.81 978 ASP A CA 1
ATOM 7814 C C . ASP A 1 978 ? -16.311 -15.515 -10.820 1.00 91.81 978 ASP A C 1
ATOM 7816 O O . ASP A 1 978 ? -15.701 -14.769 -11.594 1.00 91.81 978 ASP A O 1
ATOM 7820 N N . PHE A 1 979 ? -16.688 -15.120 -9.599 1.00 92.75 979 PHE A N 1
ATOM 7821 C CA . PHE A 1 979 ? -16.485 -13.760 -9.100 1.00 92.75 979 PHE A CA 1
ATOM 7822 C C . PHE A 1 979 ? -15.006 -13.335 -9.009 1.00 92.75 979 PHE A C 1
ATOM 7824 O O . PHE A 1 979 ? -14.706 -12.137 -8.972 1.00 92.75 979 PHE A O 1
ATOM 7831 N N . MET A 1 980 ? -14.050 -14.271 -8.988 1.00 90.88 980 MET A N 1
ATOM 7832 C CA . MET A 1 980 ? -12.615 -13.953 -8.951 1.00 90.88 980 MET A CA 1
ATOM 7833 C C . MET A 1 980 ? -12.001 -13.673 -10.333 1.00 90.88 980 MET A C 1
ATOM 7835 O O . MET A 1 980 ? -10.858 -13.223 -10.384 1.00 90.88 980 MET A O 1
ATOM 7839 N N . GLU A 1 981 ? -12.733 -13.905 -11.433 1.00 84.81 981 GLU A N 1
ATOM 7840 C CA . GLU A 1 981 ? -12.329 -13.600 -12.821 1.00 84.81 981 GLU A CA 1
ATOM 7841 C C . GLU A 1 981 ? -10.904 -14.073 -13.226 1.00 84.81 981 GLU A C 1
ATOM 7843 O O . GLU A 1 981 ? -10.241 -13.444 -14.057 1.00 84.81 981 GLU A O 1
ATOM 7848 N N . LYS A 1 982 ? -10.403 -15.182 -12.662 1.00 79.75 982 LYS A N 1
ATOM 7849 C CA . LYS A 1 982 ? -9.053 -15.720 -12.937 1.00 79.75 982 LYS A CA 1
ATOM 7850 C C . LYS A 1 982 ? -8.965 -16.348 -14.341 1.00 79.75 982 LYS A C 1
ATOM 7852 O O . LYS A 1 982 ? -9.072 -17.558 -14.498 1.00 79.75 982 LYS A O 1
ATOM 7857 N N . LYS A 1 983 ? -8.791 -15.513 -15.372 1.00 64.50 983 LYS A N 1
ATOM 7858 C CA . LYS A 1 983 ? -8.801 -15.886 -16.809 1.00 64.50 983 LYS A CA 1
ATOM 7859 C C . LYS A 1 983 ? -7.759 -16.931 -17.234 1.00 64.50 983 LYS A C 1
ATOM 7861 O O . LYS A 1 983 ? -7.866 -17.463 -18.332 1.00 64.50 983 LYS A O 1
ATOM 7866 N N . ASP A 1 984 ? -6.738 -17.144 -16.417 1.00 63.88 984 ASP A N 1
ATOM 7867 C CA . ASP A 1 984 ? -5.606 -18.054 -16.612 1.00 63.88 984 ASP A CA 1
ATOM 7868 C C . ASP A 1 984 ? -5.746 -19.370 -15.814 1.00 63.88 984 ASP A C 1
ATOM 7870 O O . ASP A 1 984 ? -4.841 -20.210 -15.821 1.00 63.88 984 ASP A O 1
ATOM 7874 N N . LYS A 1 985 ? -6.861 -19.545 -15.089 1.00 73.00 985 LYS A N 1
ATOM 7875 C CA . LYS A 1 985 ? -7.123 -20.673 -14.186 1.00 73.00 985 LYS A CA 1
ATOM 7876 C C . LYS A 1 985 ? -8.479 -21.328 -14.493 1.00 73.00 985 LYS A C 1
ATOM 7878 O O . LYS A 1 985 ? -9.386 -20.656 -14.981 1.00 73.00 985 LYS A O 1
ATOM 7883 N N . PRO A 1 986 ? -8.673 -22.620 -14.170 1.00 77.75 986 PRO A N 1
ATOM 7884 C CA . PRO A 1 986 ? -9.990 -23.245 -14.252 1.00 77.75 986 PRO A CA 1
ATOM 7885 C C . PRO A 1 986 ? -10.959 -22.612 -13.246 1.00 77.75 986 PRO A C 1
ATOM 7887 O O . PRO A 1 986 ? -10.609 -22.424 -12.076 1.00 77.75 986 PRO A O 1
ATOM 7890 N N . SER A 1 987 ? -12.189 -22.338 -13.677 1.00 87.44 987 SER A N 1
ATOM 7891 C CA . SER A 1 987 ? -13.222 -21.729 -12.836 1.00 87.44 987 SER A CA 1
ATOM 7892 C C . SER A 1 987 ? -14.380 -22.675 -12.483 1.00 87.44 987 SER A C 1
ATOM 7894 O O . SER A 1 987 ? -14.439 -23.823 -12.942 1.00 87.44 987 SER A O 1
ATOM 7896 N N . TYR A 1 988 ? -15.285 -22.206 -11.625 1.00 92.12 988 TYR A N 1
ATOM 7897 C CA . TYR A 1 988 ? -16.621 -22.755 -11.367 1.00 92.12 988 TYR A CA 1
ATOM 7898 C C . TYR A 1 988 ? -17.590 -21.609 -11.026 1.00 92.12 988 TYR A C 1
ATOM 7900 O O . TYR A 1 988 ? -17.143 -20.510 -10.711 1.00 92.12 988 TYR A O 1
ATOM 7908 N N . GLU A 1 989 ? -18.901 -21.833 -11.110 1.00 94.75 989 GLU A N 1
ATOM 7909 C CA . GLU A 1 989 ? -19.905 -20.824 -10.741 1.00 94.75 989 GLU A CA 1
ATOM 7910 C C . GLU A 1 989 ? -20.242 -20.939 -9.245 1.00 94.75 989 GLU A C 1
ATOM 7912 O O . GLU A 1 989 ? -20.814 -21.946 -8.822 1.00 94.75 989 GLU A O 1
ATOM 7917 N N . SER A 1 990 ? -19.886 -19.927 -8.446 1.00 95.50 990 SER A N 1
ATOM 7918 C CA . SER A 1 990 ? -20.210 -19.880 -7.012 1.00 95.50 990 SER A CA 1
ATOM 7919 C C . SER A 1 990 ? -21.721 -19.781 -6.823 1.00 95.50 990 SER A C 1
ATOM 7921 O O . SER A 1 990 ? -22.360 -18.927 -7.441 1.00 95.50 990 SER A O 1
ATOM 7923 N N . GLN A 1 991 ? -22.300 -20.631 -5.974 1.00 94.94 991 GLN A N 1
ATOM 7924 C CA . GLN A 1 991 ? -23.731 -20.579 -5.640 1.00 94.94 991 GLN A CA 1
ATOM 7925 C C . GLN A 1 991 ? -24.027 -19.665 -4.434 1.00 94.94 991 GLN A C 1
ATOM 7927 O O . GLN A 1 991 ? -25.168 -19.248 -4.243 1.00 94.94 991 GLN A O 1
ATOM 7932 N N . LYS A 1 992 ? -23.000 -19.307 -3.652 1.00 95.94 992 LYS A N 1
ATOM 7933 C CA . LYS A 1 992 ? -23.120 -18.441 -2.472 1.00 95.94 992 LYS A CA 1
ATOM 7934 C C . LYS A 1 992 ? -23.248 -16.963 -2.855 1.00 95.94 992 LYS A C 1
ATOM 7936 O O . LYS A 1 992 ? -23.013 -16.575 -4.005 1.00 95.94 992 LYS A O 1
ATOM 7941 N N . ILE A 1 993 ? -23.553 -16.126 -1.864 1.00 96.81 993 ILE A N 1
ATOM 7942 C CA . ILE A 1 993 ? -23.790 -14.686 -2.014 1.00 96.81 993 ILE A CA 1
ATOM 7943 C C . ILE A 1 993 ? -22.761 -13.937 -2.879 1.00 96.81 993 ILE A C 1
ATOM 7945 O O . ILE A 1 993 ? -23.142 -13.105 -3.698 1.00 96.81 993 ILE A O 1
ATOM 7949 N N . LEU A 1 994 ? -21.458 -14.243 -2.797 1.00 96.88 994 LEU A N 1
ATOM 7950 C CA . LEU A 1 994 ? -20.452 -13.565 -3.634 1.00 96.88 994 LEU A CA 1
ATOM 7951 C C . LEU A 1 994 ? -20.603 -13.859 -5.134 1.00 96.88 994 LEU A C 1
ATOM 7953 O O . LEU A 1 994 ? -20.333 -12.978 -5.955 1.00 96.88 994 LEU A O 1
ATOM 7957 N N . GLY A 1 995 ? -21.045 -15.065 -5.496 1.00 95.81 995 GLY A N 1
ATOM 7958 C CA . GLY A 1 995 ? -21.425 -15.406 -6.863 1.00 95.81 995 GLY A CA 1
ATOM 7959 C C . GLY A 1 995 ? -22.686 -14.659 -7.296 1.00 95.81 995 GLY A C 1
ATOM 7960 O O . GLY A 1 995 ? -22.701 -14.031 -8.357 1.00 95.81 995 GLY A O 1
ATOM 7961 N N . GLN A 1 996 ? -23.712 -14.644 -6.443 1.00 95.62 996 GLN A N 1
ATOM 7962 C CA . GLN A 1 996 ? -24.977 -13.948 -6.703 1.00 95.62 996 GLN A CA 1
ATOM 7963 C C . GLN A 1 996 ? -24.763 -12.435 -6.927 1.00 95.62 996 GLN A C 1
ATOM 7965 O O . GLN A 1 996 ? -25.137 -11.915 -7.981 1.00 95.62 996 GLN A O 1
ATOM 7970 N N . LEU A 1 997 ? -24.051 -11.750 -6.019 1.00 95.56 997 LEU A N 1
ATOM 7971 C CA . LEU A 1 997 ? -23.670 -10.328 -6.117 1.00 95.56 997 LEU A CA 1
ATOM 7972 C C . LEU A 1 997 ? -22.806 -10.011 -7.353 1.00 95.56 997 LEU A C 1
ATOM 7974 O O . LEU A 1 997 ? -22.850 -8.907 -7.896 1.00 95.56 997 LEU A O 1
ATOM 7978 N N . TYR A 1 998 ? -21.991 -10.964 -7.813 1.00 94.44 998 TYR A N 1
ATOM 7979 C CA . TYR A 1 998 ? -21.195 -10.802 -9.031 1.00 94.44 998 TYR A CA 1
ATOM 7980 C C . TYR A 1 998 ? -22.039 -10.958 -10.308 1.00 94.44 998 TYR A C 1
ATOM 7982 O O . TYR A 1 998 ? -21.765 -10.289 -11.315 1.00 94.44 998 TYR A O 1
ATOM 7990 N N . ARG A 1 999 ? -23.060 -11.826 -10.292 1.00 92.12 999 ARG A N 1
ATOM 7991 C CA . ARG A 1 999 ? -23.919 -12.114 -11.452 1.00 92.12 999 ARG A CA 1
ATOM 7992 C C . ARG A 1 999 ? -25.128 -11.178 -11.574 1.00 92.12 999 ARG A C 1
ATOM 7994 O O . ARG A 1 999 ? -25.574 -10.962 -12.702 1.00 92.12 999 ARG A O 1
ATOM 8001 N N . SER A 1 1000 ? -25.591 -10.562 -10.483 1.00 88.69 1000 SER A N 1
ATOM 8002 C CA . SER A 1 1000 ? -26.668 -9.557 -10.487 1.00 88.69 1000 SER A CA 1
ATOM 8003 C C . SER A 1 1000 ? -26.314 -8.309 -11.311 1.00 88.69 1000 SER A C 1
ATOM 8005 O O . SER A 1 1000 ? -27.112 -7.899 -12.153 1.00 88.69 1000 SER A O 1
ATOM 8007 N N . ILE A 1 1001 ? -25.098 -7.768 -11.149 1.00 86.00 1001 ILE A N 1
ATOM 8008 C CA . ILE A 1 1001 ? -24.569 -6.630 -11.924 1.00 86.00 1001 ILE A CA 1
ATOM 8009 C C . ILE A 1 1001 ? -24.248 -7.104 -13.354 1.00 86.00 1001 ILE A C 1
ATOM 8011 O O . ILE A 1 1001 ? -23.215 -7.751 -13.594 1.00 86.00 1001 ILE A O 1
ATOM 8015 N N . LYS A 1 1002 ? -25.110 -6.823 -14.338 1.00 76.44 1002 LYS A N 1
ATOM 8016 C CA . LYS A 1 1002 ? -25.031 -7.457 -15.665 1.00 76.44 1002 LYS A CA 1
ATOM 8017 C C . LYS A 1 1002 ? -23.997 -6.781 -16.555 1.00 76.44 1002 LYS A C 1
ATOM 8019 O O . LYS A 1 1002 ? -23.963 -5.571 -16.753 1.00 76.44 1002 LYS A O 1
ATOM 8024 N N . SER A 1 1003 ? -23.208 -7.602 -17.248 1.00 63.41 1003 SER A N 1
ATOM 8025 C CA . SER A 1 1003 ? -22.198 -7.141 -18.216 1.00 63.41 1003 SER A CA 1
ATOM 8026 C C . SER A 1 1003 ? -22.769 -6.300 -19.375 1.00 63.41 1003 SER A C 1
ATOM 8028 O O . SER A 1 1003 ? -22.002 -5.646 -20.081 1.00 63.41 1003 SER A O 1
ATOM 8030 N N . GLY A 1 1004 ? -24.094 -6.310 -19.576 1.00 57.72 1004 GLY A N 1
ATOM 8031 C CA . GLY A 1 1004 ? -24.807 -5.466 -20.537 1.00 57.72 1004 GLY A CA 1
ATOM 8032 C C . GLY A 1 1004 ? -24.894 -3.987 -20.139 1.00 57.72 1004 GLY A C 1
ATOM 8033 O O . GLY A 1 1004 ? -24.835 -3.138 -21.022 1.00 57.72 1004 GLY A O 1
ATOM 8034 N N . GLU A 1 1005 ? -24.934 -3.652 -18.846 1.00 59.50 1005 GLU A N 1
ATOM 8035 C CA . GLU A 1 1005 ? -24.997 -2.259 -18.357 1.00 59.50 1005 GLU A CA 1
ATOM 8036 C C . GLU A 1 1005 ? -23.756 -1.469 -18.805 1.00 59.50 1005 GLU A C 1
ATOM 8038 O O . GLU A 1 1005 ? -23.853 -0.407 -19.426 1.00 59.50 1005 GLU A O 1
ATOM 8043 N N . PHE A 1 1006 ? -22.574 -2.065 -18.607 1.00 63.44 1006 PHE A N 1
ATOM 8044 C CA . PHE A 1 1006 ? -21.290 -1.538 -19.079 1.00 63.44 1006 PHE A CA 1
ATOM 8045 C C . PHE A 1 1006 ? -21.222 -1.402 -20.611 1.00 63.44 1006 PHE A C 1
ATOM 8047 O O . PHE A 1 1006 ? -20.483 -0.557 -21.119 1.00 63.44 1006 PHE A O 1
ATOM 8054 N N . GLN A 1 1007 ? -21.951 -2.235 -21.364 1.00 53.88 1007 GLN A N 1
ATOM 8055 C CA . GLN A 1 1007 ? -22.001 -2.165 -22.830 1.00 53.88 1007 GLN A CA 1
ATOM 8056 C C . GLN A 1 1007 ? -22.962 -1.077 -23.313 1.00 53.88 1007 GLN A C 1
ATOM 8058 O O . GLN A 1 1007 ? -22.612 -0.341 -24.233 1.00 53.88 1007 GLN A O 1
ATOM 8063 N N . HIS A 1 1008 ? -24.119 -0.925 -22.666 1.00 55.53 1008 HIS A N 1
ATOM 8064 C CA . HIS A 1 1008 ? -25.084 0.130 -22.965 1.00 55.53 1008 HIS A CA 1
ATOM 8065 C C . HIS A 1 1008 ? -24.469 1.519 -22.731 1.00 55.53 1008 HIS A C 1
ATOM 8067 O O . HIS A 1 1008 ? -24.480 2.351 -23.636 1.00 55.53 1008 HIS A O 1
ATOM 8073 N N . TYR A 1 1009 ? -23.806 1.733 -21.589 1.00 57.06 1009 TYR A N 1
ATOM 8074 C CA . TYR A 1 1009 ? -23.083 2.984 -21.313 1.00 57.06 1009 TYR A CA 1
ATOM 8075 C C . TYR A 1 1009 ? -21.936 3.235 -22.306 1.00 57.06 1009 TYR A C 1
ATOM 8077 O O . TYR A 1 1009 ? -21.785 4.343 -22.815 1.00 57.06 1009 TYR A O 1
ATOM 8085 N N . ARG A 1 1010 ? -21.163 2.201 -22.673 1.00 56.50 1010 ARG A N 1
ATOM 8086 C CA . ARG A 1 1010 ? -20.132 2.312 -23.725 1.00 56.50 1010 ARG A CA 1
ATOM 8087 C C . ARG A 1 1010 ? -20.696 2.590 -25.121 1.00 56.50 1010 ARG A C 1
ATOM 8089 O O . ARG A 1 1010 ? -19.947 3.081 -25.962 1.00 56.50 1010 ARG A O 1
ATOM 8096 N N . ALA A 1 1011 ? -21.964 2.276 -25.381 1.00 54.47 1011 ALA A N 1
ATOM 8097 C CA . ALA A 1 1011 ? -22.650 2.686 -26.600 1.00 54.47 1011 ALA A CA 1
ATOM 8098 C C . ALA A 1 1011 ? -23.086 4.156 -26.512 1.00 54.47 1011 ALA A C 1
ATOM 8100 O O . ALA A 1 1011 ? -22.751 4.917 -27.414 1.00 54.47 1011 ALA A O 1
ATOM 8101 N N . GLN A 1 1012 ? -23.731 4.580 -25.416 1.00 53.94 1012 GLN A N 1
ATOM 8102 C CA . GLN A 1 1012 ? -24.144 5.979 -25.208 1.00 53.94 1012 GLN A CA 1
ATOM 8103 C C . GLN A 1 1012 ? -22.968 6.966 -25.340 1.00 53.94 1012 GLN A C 1
ATOM 8105 O O . GLN A 1 1012 ? -23.054 7.924 -26.106 1.00 53.94 1012 GLN A O 1
ATOM 8110 N N . LEU A 1 1013 ? -21.831 6.662 -24.695 1.00 53.88 1013 LEU A N 1
ATOM 8111 C CA . LEU A 1 1013 ? -20.573 7.428 -24.777 1.00 53.88 1013 LEU A CA 1
ATOM 8112 C C . LEU A 1 1013 ? -19.964 7.505 -26.195 1.00 53.88 1013 LEU A C 1
ATOM 8114 O O . LEU A 1 1013 ? -19.000 8.233 -26.411 1.00 53.88 1013 LEU A O 1
ATOM 8118 N N . ARG A 1 1014 ? -20.479 6.731 -27.160 1.00 52.50 1014 ARG A N 1
ATOM 8119 C CA . ARG A 1 1014 ? -20.039 6.724 -28.566 1.00 52.50 1014 ARG A CA 1
ATOM 8120 C C . ARG A 1 1014 ? -21.078 7.290 -29.533 1.00 52.50 1014 ARG A C 1
ATOM 8122 O O . ARG A 1 1014 ? -20.702 7.692 -30.629 1.00 52.50 1014 ARG A O 1
ATOM 8129 N N . THR A 1 1015 ? -22.363 7.294 -29.175 1.00 43.75 1015 THR A N 1
ATOM 8130 C CA . THR A 1 1015 ? -23.456 7.675 -30.087 1.00 43.75 1015 THR A CA 1
ATOM 8131 C C . THR A 1 1015 ? -23.852 9.146 -30.010 1.00 43.75 1015 THR A C 1
ATOM 8133 O O . THR A 1 1015 ? -24.484 9.632 -30.944 1.00 43.75 1015 THR A O 1
ATOM 8136 N N . LYS A 1 1016 ? -23.464 9.877 -28.957 1.00 42.28 1016 LYS A N 1
ATOM 8137 C CA . LYS A 1 1016 ? -23.685 11.328 -28.844 1.00 42.28 1016 LYS A CA 1
ATOM 8138 C C . LYS A 1 1016 ? -22.391 12.128 -29.041 1.00 42.28 1016 LYS A C 1
ATOM 8140 O O . LYS A 1 1016 ? -21.816 12.635 -28.083 1.00 42.28 1016 LYS A O 1
ATOM 8145 N N . ARG A 1 1017 ? -21.985 12.337 -30.301 1.00 37.59 1017 ARG A N 1
ATOM 8146 C CA . ARG A 1 1017 ? -21.350 13.622 -30.654 1.00 37.59 1017 ARG A CA 1
ATOM 8147 C C . ARG A 1 1017 ? -22.470 14.675 -30.621 1.00 37.59 1017 ARG A C 1
ATOM 8149 O O . ARG A 1 1017 ? -23.416 14.511 -31.392 1.00 37.59 1017 ARG A O 1
ATOM 8156 N N . PRO A 1 1018 ? -22.428 15.712 -29.766 1.00 38.84 1018 PRO A N 1
ATOM 8157 C CA . PRO A 1 1018 ? -23.329 16.846 -29.933 1.00 38.84 1018 PRO A CA 1
ATOM 8158 C C . PRO A 1 1018 ? -23.025 17.524 -31.276 1.00 38.84 1018 PRO A C 1
ATOM 8160 O O . PRO A 1 1018 ? -21.864 17.614 -31.681 1.00 38.84 1018 PRO A O 1
ATOM 8163 N N . SER A 1 1019 ? -24.052 18.004 -31.978 1.00 38.50 1019 SER A N 1
ATOM 8164 C CA . SER A 1 1019 ? -23.855 18.878 -33.137 1.00 38.50 1019 SER A CA 1
ATOM 8165 C C . SER A 1 1019 ? -23.243 20.188 -32.647 1.00 38.50 1019 SER A C 1
ATOM 8167 O O . SER A 1 1019 ? -23.908 20.967 -31.964 1.00 38.50 1019 SER A O 1
ATOM 8169 N N . MET A 1 1020 ? -21.966 20.413 -32.956 1.00 35.06 1020 MET A N 1
ATOM 8170 C CA . MET A 1 1020 ? -21.158 21.519 -32.427 1.00 35.06 1020 MET A CA 1
ATOM 8171 C C . MET A 1 1020 ? -21.448 22.846 -33.158 1.00 35.06 1020 MET A C 1
ATOM 8173 O O . MET A 1 1020 ? -20.551 23.531 -33.632 1.00 35.06 1020 MET A O 1
ATOM 8177 N N . THR A 1 1021 ? -22.736 23.175 -33.282 1.00 34.16 1021 THR A N 1
ATOM 8178 C CA . THR A 1 1021 ? -23.289 24.290 -34.069 1.00 34.16 1021 THR A CA 1
ATOM 8179 C C . THR A 1 1021 ? -23.932 25.384 -33.213 1.00 34.16 1021 THR A C 1
ATOM 8181 O O . THR A 1 1021 ? -24.410 26.377 -33.752 1.00 34.16 1021 THR A O 1
ATOM 8184 N N . SER A 1 1022 ? -23.926 25.242 -31.886 1.00 34.97 1022 SER A N 1
ATOM 8185 C CA . SER A 1 1022 ? -24.283 26.308 -30.945 1.00 34.97 1022 SER A CA 1
ATOM 8186 C C . SER A 1 1022 ? -23.221 26.425 -29.855 1.00 34.97 1022 SER A C 1
ATOM 8188 O O . SER A 1 1022 ? -23.098 25.546 -29.000 1.00 34.97 1022 SER A O 1
ATOM 8190 N N . VAL A 1 1023 ? -22.474 27.530 -29.860 1.00 32.47 1023 VAL A N 1
ATOM 8191 C CA . VAL A 1 1023 ? -21.646 27.921 -28.713 1.00 32.47 1023 VAL A CA 1
ATOM 8192 C C . VAL A 1 1023 ? -22.593 28.251 -27.560 1.00 32.47 1023 VAL A C 1
ATOM 8194 O O . VAL A 1 1023 ? -23.332 29.233 -27.626 1.00 32.47 1023 VAL A O 1
ATOM 8197 N N . TYR A 1 1024 ? -22.586 27.430 -26.509 1.00 35.47 1024 TYR A N 1
ATOM 8198 C CA . TYR A 1 1024 ? -23.361 27.678 -25.293 1.00 35.47 1024 TYR A CA 1
ATOM 8199 C C . TYR A 1 1024 ? -22.742 28.842 -24.506 1.00 35.47 1024 TYR A C 1
ATOM 8201 O O . TYR A 1 1024 ? -21.966 28.656 -23.571 1.00 35.47 1024 TYR A O 1
ATOM 8209 N N . VAL A 1 1025 ? -23.089 30.070 -24.898 1.00 33.75 1025 VAL A N 1
ATOM 8210 C CA . VAL A 1 1025 ? -22.787 31.277 -24.122 1.00 33.75 1025 VAL A CA 1
ATOM 8211 C C . VAL A 1 1025 ? -23.637 31.243 -22.853 1.00 33.75 1025 VAL A C 1
ATOM 8213 O O . VAL A 1 1025 ? -24.823 31.565 -22.892 1.00 33.75 1025 VAL A O 1
ATOM 8216 N N . ILE A 1 1026 ? -23.033 30.840 -21.732 1.00 34.31 1026 ILE A N 1
ATOM 8217 C CA . ILE A 1 1026 ? -23.673 30.814 -20.410 1.00 34.31 1026 ILE A CA 1
ATOM 8218 C C . ILE A 1 1026 ? -24.138 32.245 -20.063 1.00 34.31 1026 ILE A C 1
ATOM 8220 O O . ILE A 1 1026 ? -23.285 33.112 -19.846 1.00 34.31 1026 ILE A O 1
ATOM 8224 N N . PRO A 1 1027 ? -25.455 32.537 -19.983 1.00 34.38 1027 PRO A N 1
ATOM 8225 C CA . PRO A 1 1027 ? -25.928 33.922 -19.862 1.00 34.38 1027 PRO A CA 1
ATOM 8226 C C . PRO A 1 1027 ? -25.500 34.609 -18.556 1.00 34.38 1027 PRO A C 1
ATOM 8228 O O . PRO A 1 1027 ? -25.291 35.820 -18.532 1.00 34.38 1027 PRO A O 1
ATOM 8231 N N . ALA A 1 1028 ? -25.312 33.825 -17.489 1.00 35.38 1028 ALA A N 1
ATOM 8232 C CA . ALA A 1 1028 ? -24.995 34.296 -16.139 1.00 35.38 1028 ALA A CA 1
ATOM 8233 C C . ALA A 1 1028 ? -23.641 35.025 -15.997 1.00 35.38 1028 ALA A C 1
ATOM 8235 O O . ALA A 1 1028 ? -23.403 35.654 -14.972 1.00 35.38 1028 ALA A O 1
ATOM 8236 N N . TRP A 1 1029 ? -22.754 34.969 -16.999 1.00 33.09 1029 TRP A N 1
ATOM 8237 C CA . TRP A 1 1029 ? -21.467 35.687 -16.974 1.00 33.09 1029 TRP A CA 1
ATOM 8238 C C . TRP A 1 1029 ? -21.526 37.117 -17.540 1.00 33.09 1029 TRP A C 1
ATOM 8240 O O . TRP A 1 1029 ? -20.531 37.835 -17.472 1.00 33.09 1029 TRP A O 1
ATOM 8250 N N . LYS A 1 1030 ? -22.668 37.566 -18.087 1.00 32.03 1030 LYS A N 1
ATOM 8251 C CA . LYS A 1 1030 ? -22.809 38.937 -18.620 1.00 32.03 1030 LYS A CA 1
ATOM 8252 C C . LYS A 1 1030 ? -23.261 39.987 -17.599 1.00 32.03 1030 LYS A C 1
ATOM 8254 O O . LYS A 1 1030 ? -23.103 41.171 -17.873 1.00 32.03 1030 LYS A O 1
ATOM 8259 N N . SER A 1 1031 ? -23.790 39.591 -16.441 1.00 34.38 1031 SER A N 1
ATOM 8260 C CA . SER A 1 1031 ? -24.347 40.512 -15.435 1.00 34.38 1031 SER A CA 1
ATOM 8261 C C . SER A 1 1031 ? -23.344 41.024 -14.389 1.00 34.38 1031 SER A C 1
ATOM 8263 O O . SER A 1 1031 ? -23.738 41.761 -13.496 1.00 34.38 1031 SER A O 1
ATOM 8265 N N . THR A 1 1032 ? -22.068 40.634 -14.465 1.00 34.81 1032 THR A N 1
ATOM 8266 C CA . THR A 1 1032 ? -21.045 40.909 -13.429 1.00 34.81 1032 THR A CA 1
ATOM 8267 C C . THR A 1 1032 ? -19.786 41.615 -13.947 1.00 34.81 1032 THR A C 1
ATOM 8269 O O . THR A 1 1032 ? -18.799 41.711 -13.223 1.00 34.81 1032 THR A O 1
ATOM 8272 N N . LEU A 1 1033 ? -19.799 42.125 -15.186 1.00 34.97 1033 LEU A N 1
ATOM 8273 C CA . LEU A 1 1033 ? -18.640 42.783 -15.821 1.00 34.97 1033 LEU A CA 1
ATOM 8274 C C . LEU A 1 1033 ? -18.888 44.227 -16.298 1.00 34.97 1033 LEU A C 1
ATOM 8276 O O . LEU A 1 1033 ? -18.010 44.816 -16.925 1.00 34.97 1033 LEU A O 1
ATOM 8280 N N . HIS A 1 1034 ? -20.039 44.825 -15.973 1.00 37.94 1034 HIS A N 1
ATOM 8281 C CA . HIS A 1 1034 ? -20.332 46.230 -16.278 1.00 37.94 1034 HIS A CA 1
ATOM 8282 C C . HIS A 1 1034 ? -20.998 46.963 -15.109 1.00 37.94 1034 HIS A C 1
ATOM 8284 O O . HIS A 1 1034 ? -22.187 47.251 -15.153 1.00 37.94 1034 HIS A O 1
ATOM 8290 N N . GLU A 1 1035 ? -20.198 47.338 -14.110 1.00 29.88 1035 GLU A N 1
ATOM 8291 C CA . GLU A 1 1035 ? -20.473 48.535 -13.304 1.00 29.88 1035 GLU A CA 1
ATOM 8292 C C . GLU A 1 1035 ? -19.153 49.132 -12.766 1.00 29.88 1035 GLU A C 1
ATOM 8294 O O . GLU A 1 1035 ? -18.614 48.665 -11.762 1.00 29.88 1035 GLU A O 1
ATOM 8299 N N . PRO A 1 1036 ? -18.547 50.107 -13.475 1.00 37.53 1036 PRO A N 1
ATOM 8300 C CA . PRO A 1 1036 ? -17.333 50.779 -13.029 1.00 37.53 1036 PRO A CA 1
ATOM 8301 C C . PRO A 1 1036 ? -17.648 52.131 -12.363 1.00 37.53 1036 PRO A C 1
ATOM 8303 O O . PRO A 1 1036 ? -17.765 53.143 -13.053 1.00 37.53 1036 PRO A O 1
ATOM 8306 N N . GLY A 1 1037 ? -17.696 52.162 -11.027 1.00 35.06 1037 GLY A N 1
ATOM 8307 C CA . GLY A 1 1037 ? -17.521 53.399 -10.249 1.00 35.06 1037 GLY A CA 1
ATOM 8308 C C . GLY A 1 1037 ? -18.590 53.718 -9.200 1.00 35.06 1037 GLY A C 1
ATOM 8309 O O . GLY A 1 1037 ? -19.556 54.416 -9.501 1.00 35.06 1037 GLY A O 1
ATOM 8310 N N . ALA A 1 1038 ? -18.322 53.309 -7.956 1.00 31.52 1038 ALA A N 1
ATOM 8311 C CA . ALA A 1 1038 ? -18.729 53.974 -6.714 1.00 31.52 1038 ALA A CA 1
ATOM 8312 C C . ALA A 1 1038 ? -17.743 53.574 -5.600 1.00 31.52 1038 ALA A C 1
ATOM 8314 O O . ALA A 1 1038 ? -17.547 52.351 -5.424 1.00 31.52 1038 ALA A O 1
#

Mean predicted aligned error: 14.41 Å

Organism: NCBI:txid1263082

InterPro domains:
  IPR007855 RNA-dependent RNA polymerase [PTHR23079] (68-1003)
  IPR057596 RDRP, core domain [PF05183] (430-1001)

Secondary structure (DSSP, 8-state):
-------------------------------------------PPPPPPP-------TTSSHHHHHHHHHHHHTTS--EEEE-SEEEEEEESSSSEEEEEEEE-SS-EEEEETTTTEEEEEEEE--EETTTTEEPP-EEEEEEEETTTSPTT-EEEEE-TTTSEEEEEEE-SS--EEEEEPPPPTT--PPP-EEE-S--B---SS---PPPP--TT--S--S----B--TTT--EEEEEEE-SSHHHHHHHHHHHHHHHHTTSS--TTSS--TT---EEEESSS--PPPTT--------S--TTSS-HHHHH-HHHHHHHHHHHHTTSS-GGG--HHHHHHHHTS-HHHHHHHHHHHHHHHHHT-----------------TTTTTS---HHHHHHHHHHSHHHHHHTTTTS-------TTEEEEEEEEEPSS-EEEEEEEEEEP-HHHHHS-TTGGGEEEEEEEETTTEEPPP--STT---HHHHHHHHHHHHH-EEETTEEEEEEE--HHHHHTTEEEEE---SS--HHHHHHHH-B-TT---HHHHHHHHGGGG---EEEEE--GGGEESSSS---EEEE--SS-TTSPPEEEETTTTEEEE-HHHHHHHHHHTT--SSS--SEEEEEETTEEEEEEE-TTSPTT-EE--GGGB-SB----EEEEEEE---EEEEE-HHHHHHHHHTT--HHHHHHHHHHHHHHHHHTTT-HHHHHHHHHHT--TT-HHHHHHHHHHTTTTTTT-HHHHHHHHHHHHHHHHHHHHH--EEEEEEEEEEEEE-TT--S-TTEEEEEEE-TT--GGGEEE--EEEEEEESS--STTSEEEEEE---GGGGG--SEEEEPS-SSS-HHHHTTS--SSS-EEEEE--GGGPPPTTTTTPPPP---PPPPP--SS--HHHHHHHHHHHHHH--HHHHHHHHHHHHHHSTTGGGSHHHHHHHHHHHHHHHHHHH-------GGGS-SSEEGGG--TTS-EE---SHHHHHHHHS-HHHHHHHHHHHHH-----------GGGSSSS-----

Sequence (1038 aa):
MLGAFPPRVSRLDGVPRPQPFPRGLPGVPRPPRFPRGLPGVPRPEVFPRRPVTNNSTPQQRPRQHYYRRIEQQTQRKYTVVPCVALTTGYMVSPTTMAAKWDTFQNVKIVINYNFRKITIYFSTWMILDELHMLEEPTVYKAEFDFRDLEVHSLHPEKDGKEGYAYFTLIAKHPPQYWKEHPAPLFSNQQSKWTRSTEIPMYDGTTTTSTPSISPLQRQQQESVTQYLPLGEWTAFRLQVSLTSGSGKNRFNEVLELATASRLVPHPNTRYRCDKKLFVVDAYEHMIPLPGNTTMRRHGLLSSATIPSAIFENFDMYYTLESYFSHRILIPATVDDTFYSLYADMTPIQAYSALRYMMAMVDTGLDDDDDSSSSVTGGATSSIESRHIWNPTEALRELMQKPLFADMVKETTPRNKRKHKDNVKIRKVLVTPTTLVFELPQSEPANRVLRHFKKDADRFIRVQFIEEGQHRLQTSSRPHHSSAEVYQRISHALKYGIQIGKRHYEFLAYSSSQLREHGCWFFASDDTLNVDMIRNWMGVFSNEHVVAKYAARMGQCFSSTYPTVQLQKNQVLEEHLKDIIQVVHSEENPEEKPKTYTFSDGVGCISSSLAMMVATKMRLSGTAYPSAFQFRLGGAKGVLSVSPTIPGGKLALRPSQKKFESPHRMLEINRVSTRSIAFLNRQIIVILSTLGVADEAFLDLLHEMLEELDCITSDPDRCIAMLRANSDEDGVSREMAALVQHGFLASGDPYIAHLLHVYRLCKLKEAKKRAKIPVAKGAHVLGVMDETNTLKEDEVFCQLSDSSHTEASRHIVTGECLVFRSPSLHPGDARVLKAVDCPELKHLHNVIVFSSKGQRDVPSMLSGGDLDGDTYSIIWDERLYPSKEKRNREPMDVTPLEPKKVDNVQISDIHDFFVEYIENDNLGLIANAHLVRADQSDDGVSDPICMKLAQLHSHAVDFPKTGVMETLPDEMRAGRYPDFMEKKDKPSYESQKILGQLYRSIKSGEFQHYRAQLRTKRPSMTSVYVIPAWKSTLHEPGA

pLDDT: mean 76.22, std 22.31, range [21.19, 98.62]

Nearest PDB structures (foldseek):
  7w82-assembly1_A  TM=8.787E-01  e=2.321E-60  Zea mays
  7w84-assembly1_A  TM=8.484E-01  e=3.859E-58  Zea mays
  8xme-assembly1_M  TM=8.169E-01  e=1.000E-57  Arabidopsis thaliana
  7rqs-assembly1_A  TM=8.223E-01  e=4.296E-56  Arabidopsis thaliana
  7eu1-assembly1_M  TM=8.334E-01  e=5.268E-55  Arabidopsis thaliana